Protein AF-A0A2B4R841-F1 (afdb_monomer)

Organism: Stylophora pistillata (NCBI:txid50429)

Foldseek 3Di:
DFVLLCLFLLCLAFVWAFAWWFFDFQWFFAAAAEWFFWFADLLLLQCQLLQLCVFQHDPVLSVQLRDDPFDFFAWFFFFFFFQLATFFDFAGNCQRGRLLSLLLVVCVQLVVLLDDPQEDDDPLVVLVVQQVQWAALQWFKKKKFKALLQRLAFQLVLLLLSLCSCCVVVNSCVVPVHDGHSLSSSQSSCLRFAWGWHDDQNTIITTQGGGHDHRSCRQSSSSNRVVVLVVVCVVVVNDAPDWHDYRRMIIDIANDPVRVVVSQVVSCVSDVSIHMDMDTADQQWDDGPQWIWHDDRRGIWTAGDDDPQQLLPDQQCPDLDAVVVVLVVLLVQLVCGLSRGPDPVRSVVSLVVSLVSNVVSVDDNVSSVVSNVVSVPPDPVVPPPDPDPPDPPDADAQEQEFARDDNVVVVVVQVVQCVVCVVPVHHHHYDHHYDDLLQAAFFDQDDAAQQPFAFEKDKDADPVDRDIDIDTHRGRCVQVVVLPCLDPVVVVVPPDDDDDDDDDPPQDDPQWFWAAAPHERDIDIDGPVVQQVLLCVVDQVPPVFKDFDDQDDDDDPDDDDPDDGPQVVRLCVLLVLCPVFDPPVLSVQQSDFAWFFWEKGWHWNVLDPDIHTAIATGADMGRGSSLSSNVCSLLSNQLHRSGHTDRSRHSSSVQFVQFAALQWFKKKKFKDVLQSLQFRLVLLLLSLCSCCVVDSSCSNSVHDGDSVSSSSSSNHNGFLYWHDYQNGIMTGHGGIGRNHRVSSSRSSSRVNVLVVVCVVVVNDAPRWTDHSGIIMDIGSDPVRVVVSQVVSCVSDVSMHMDMDTADQQFDCGSQWTFHDDRRGTFTAGGDSPPHPLDTHASPDLDRSSSRRCNLVSRVSSLSRHGRRPCRSVVCLVVNLVSNVVSVDDNVSSCVSVVVSPSCHSRVGVDDPDPPPSVADSADESEYASPDHVVVVVVQRVQSVVCSVVVGHYHYRHDYRDPSNVNGDDDDGDPQSNDAQFWKKFQDPVDQAIDIDHGRHGNVVVLVVCCVPLNVVCCCPVPVDDPPPSVVRMDTSRRADDDVRRQVVSLVCCCVVVGPSDPDNHSDDDDDDD

Mean predicted aligned error: 19.52 Å

Nearest PDB structures (foldseek):
  5cqg-assembly1_A  TM=6.460E-01  e=2.370E-07  Tribolium castaneum
  7trd-assembly1_A  TM=6.834E-01  e=6.794E-07  Homo sapiens
  7qxs-assembly1_A  TM=6.323E-01  e=2.896E-07  Homo sapiens
  7r08-assembly1_C  TM=3.956E-01  e=3.776E-04  Escherichia phage P2
  5k14-assembly1_A  TM=3.293E-01  e=1.138E-03  HIV-1 M:B_HXB2R

Sequence (1073 aa):
MDKTEYIRLLSDASIKDTTKFTPINTERPKTRGRPPKHYHPLLQKEKQLESVVRKILPKPIADTVCRKGSRLAHLYGLPKTHKQQLSMRPILSSTGTYNFALAKWLEEKLKPLSLNQHTICDIFSFAEVIRETPLNPNDILVSYDVCALFTNVPLDETIEIIAEKAFKNNWFNETHGLNLTKTGLTELLRIATKDQLFQFDGQLYEQVDGVAMGSPLGPLMANVFLCSIEEQLDRNNKLPSFYKRYVDDTLATMPNIQAATAFLSTLNECHPAIQFTMEIAENNKLPFLGMMIEKNGCHLTTSVYHKPTDTGLLLHYQSHVDQRYKRSLLNTMLNRAYRLSSTKESFTKECQHLKRMFTKLKYPVKLINSAIAWYTSSTIQSRHETPTELDAATQKPVRITLPFKDQKSADTVRHQLKDLGRKIGTDLQPVFTSRKIEGKLKIQEEKPALINHQCVVYTFKCDSCDADYIGYTTRHLHQRIEEHKASVIGKHLKEAHSVASTSLEEIRREDIVITKPDKGSGVVVMDKTEYIRLLSDASIKDTTKFTPINTERPKTRGRPPKHYHPLLQKEKQLESVVRKILPKPIADTVCRKGSRLAHLYGLPKTHKQQLSMRPILSSTGTYNFALAKWLEEKLKPLSLNQHTICDIFSFAEVIRETPLNPNDILVSYDVCALFTNVPLDETIEIIAEKAFKNNWFNETHGLNLTKTGLTELLRIATKDQLFQFDGQLYEQVDGVAMGSPLGPLMANVFLCSIEEQLDRNNKLPSFYKRYVDDTLATMPNIQAATAFLSTLNECHPAIQFTMEIAENNKLPFLGMMIEKNGCHLTTSVYHKPTDTGLLLHYQSHVDQRYKRSLLNTMLNRAYRLSSTKESFTKECQHLKRMFTKLKYPVKLINSAIAWYTSSTIQSRHETPTELDAATQKPVRITLPFKDQKSADTVRHQLKDLGRKIGTDLQPVFTSRKIEGKLKIQEEKPALINHQCVVYTFKCDSCDADYIGYTTRHLHQRIEEHKASVIGKHLREAHGVASAGLGKMFSVLKKCRGKMDCLIHEMLFIREQKPKLNTQSDSIRAKVFI

pLDDT: mean 74.56, std 18.29, range [24.66, 95.94]

Structure (mmCIF, N/CA/C/O backbone):
data_AF-A0A2B4R841-F1
#
_entry.id   AF-A0A2B4R841-F1
#
loop_
_atom_site.group_PDB
_atom_site.id
_atom_site.type_symbol
_atom_site.label_atom_id
_atom_site.label_alt_id
_atom_site.label_comp_id
_atom_site.label_asym_id
_atom_site.label_entity_id
_atom_site.label_seq_id
_atom_site.pdbx_PDB_ins_code
_atom_site.Cartn_x
_atom_site.Cartn_y
_atom_site.Cartn_z
_atom_site.occupancy
_atom_site.B_iso_or_equiv
_atom_site.auth_seq_id
_atom_site.auth_comp_id
_atom_site.auth_asym_id
_atom_site.auth_atom_id
_atom_site.pdbx_PDB_model_num
ATOM 1 N N . MET A 1 1 ? -9.240 -7.670 -21.836 1.00 55.38 1 MET A N 1
ATOM 2 C CA . MET A 1 1 ? -8.857 -8.224 -20.545 1.00 55.38 1 MET A CA 1
ATOM 3 C C . MET A 1 1 ? -9.889 -7.621 -19.553 1.00 55.38 1 MET A C 1
ATOM 5 O O . MET A 1 1 ? -10.670 -6.780 -20.004 1.00 55.38 1 MET A O 1
ATOM 9 N N . ASP A 1 2 ? -10.068 -8.090 -18.315 1.00 51.72 2 ASP A N 1
ATOM 10 C CA . ASP A 1 2 ? -11.425 -8.203 -17.694 1.00 51.72 2 ASP A CA 1
ATOM 11 C C . ASP A 1 2 ? -11.574 -7.823 -16.193 1.00 51.72 2 ASP A C 1
ATOM 13 O O . ASP A 1 2 ? -11.121 -6.772 -15.739 1.00 51.72 2 ASP A O 1
ATOM 17 N N . LYS A 1 3 ? -12.355 -8.603 -15.410 1.00 63.44 3 LYS A N 1
ATOM 18 C CA . LYS A 1 3 ? -11.968 -8.915 -14.034 1.00 63.44 3 LYS A CA 1
ATOM 19 C C . LYS A 1 3 ? -10.781 -9.882 -14.150 1.00 63.44 3 LYS A C 1
ATOM 21 O O . LYS A 1 3 ? -9.664 -9.436 -13.971 1.00 63.44 3 LYS A O 1
ATOM 26 N N . THR A 1 4 ? -10.972 -11.192 -14.253 1.00 63.72 4 THR A N 1
ATOM 27 C CA . THR A 1 4 ? -10.020 -12.092 -13.582 1.00 63.72 4 THR A CA 1
ATOM 28 C C . THR A 1 4 ? -8.604 -12.194 -14.178 1.00 63.72 4 THR A C 1
ATOM 30 O O . THR A 1 4 ? -7.639 -12.402 -13.442 1.00 63.72 4 THR A O 1
ATOM 33 N N . GLU A 1 5 ? -8.439 -11.744 -15.411 1.00 69.06 5 GLU A N 1
ATOM 34 C CA . GLU A 1 5 ? -7.237 -11.157 -15.996 1.00 69.06 5 GLU A CA 1
ATOM 35 C C . GLU A 1 5 ? -6.706 -9.843 -15.333 1.00 69.06 5 GLU A C 1
ATOM 37 O O . GLU A 1 5 ? -6.003 -9.106 -15.999 1.00 69.06 5 GLU A O 1
ATOM 42 N N . TYR A 1 6 ? -6.923 -9.541 -14.034 1.00 74.62 6 TYR A N 1
ATOM 43 C CA . TYR A 1 6 ? -5.911 -8.992 -13.072 1.00 74.62 6 TYR A CA 1
ATOM 44 C C . TYR A 1 6 ? -6.041 -9.484 -11.639 1.00 74.62 6 TYR A C 1
ATOM 46 O O . TYR A 1 6 ? -6.273 -8.738 -10.701 1.00 74.62 6 TYR A O 1
ATOM 54 N N . ILE A 1 7 ? -6.112 -10.797 -11.485 1.00 75.75 7 ILE A N 1
ATOM 55 C CA . ILE A 1 7 ? -5.726 -11.542 -10.280 1.00 75.75 7 ILE A CA 1
ATOM 56 C C . ILE A 1 7 ? -4.773 -12.632 -10.788 1.00 75.75 7 ILE A C 1
ATOM 58 O O . ILE A 1 7 ? -3.757 -12.844 -10.172 1.00 75.75 7 ILE A O 1
ATOM 62 N N . ARG A 1 8 ? -4.945 -13.095 -12.047 1.00 79.94 8 ARG A N 1
ATOM 63 C CA . ARG A 1 8 ? -3.907 -13.110 -13.118 1.00 79.94 8 ARG A CA 1
ATOM 64 C C . ARG A 1 8 ? -2.889 -11.971 -12.948 1.00 79.94 8 ARG A C 1
ATOM 66 O O . ARG A 1 8 ? -3.374 -10.979 -12.449 1.00 79.94 8 ARG A O 1
ATOM 73 N N . LEU A 1 9 ? -1.614 -12.015 -13.419 1.00 75.81 9 LEU A N 1
ATOM 74 C CA . LEU A 1 9 ? -0.480 -11.029 -13.279 1.00 75.81 9 LEU A CA 1
ATOM 75 C C . LEU A 1 9 ? -0.499 -9.822 -12.336 1.00 75.81 9 LEU A C 1
ATOM 77 O O . LEU A 1 9 ? 0.493 -9.618 -11.668 1.00 75.81 9 LEU A O 1
ATOM 81 N N . LEU A 1 10 ? -1.610 -9.191 -12.056 1.00 79.19 10 LEU A N 1
ATOM 82 C CA . LEU A 1 10 ? -1.974 -9.053 -10.659 1.00 79.19 10 LEU A CA 1
ATOM 83 C C . LEU A 1 10 ? -2.174 -10.408 -9.928 1.00 79.19 10 LEU A C 1
ATOM 85 O O . LEU A 1 10 ? -3.073 -10.473 -9.111 1.00 79.19 10 LEU A O 1
ATOM 89 N N . SER A 1 11 ? -1.286 -11.407 -10.182 1.00 79.19 11 SER A N 1
ATOM 90 C CA . SER A 1 11 ? -0.417 -12.154 -9.238 1.00 79.19 11 SER A CA 1
ATOM 91 C C . SER A 1 11 ? 0.897 -12.651 -9.863 1.00 79.19 11 SER A C 1
ATOM 93 O O . SER A 1 11 ? 1.930 -12.479 -9.240 1.00 79.19 11 SER A O 1
ATOM 95 N N . ASP A 1 12 ? 0.926 -13.129 -11.116 1.00 78.75 12 ASP A N 1
ATOM 96 C CA . ASP A 1 12 ? 2.131 -13.433 -11.946 1.00 78.75 12 ASP A CA 1
ATOM 97 C C . ASP A 1 12 ? 3.142 -12.314 -11.915 1.00 78.75 12 ASP A C 1
ATOM 99 O O . ASP A 1 12 ? 4.266 -12.561 -12.284 1.00 78.75 12 ASP A O 1
ATOM 103 N N . ALA A 1 13 ? 2.757 -11.104 -11.524 1.00 72.94 13 ALA A N 1
ATOM 104 C CA . ALA A 1 13 ? 3.628 -10.017 -11.176 1.00 72.94 13 ALA A CA 1
ATOM 105 C C . ALA A 1 13 ? 3.657 -9.792 -9.666 1.00 72.94 13 ALA A C 1
ATOM 107 O O . ALA A 1 13 ? 3.314 -8.731 -9.229 1.00 72.94 13 ALA A O 1
ATOM 108 N N . SER A 1 14 ? 4.061 -10.771 -8.867 1.00 77.00 14 SER A N 1
ATOM 109 C CA . SER A 1 14 ? 4.404 -10.721 -7.447 1.00 77.00 14 SER A CA 1
ATOM 110 C C . SER A 1 14 ? 3.267 -10.442 -6.488 1.00 77.00 14 SER A C 1
ATOM 112 O O . SER A 1 14 ? 3.499 -9.853 -5.449 1.00 77.00 14 SER A O 1
ATOM 114 N N . ILE A 1 15 ? 2.131 -11.128 -6.655 1.00 74.62 15 ILE A N 1
ATOM 115 C CA . ILE A 1 15 ? 1.922 -12.179 -5.650 1.00 74.62 15 ILE A CA 1
ATOM 116 C C . ILE A 1 15 ? 2.264 -13.601 -6.123 1.00 74.62 15 ILE A C 1
ATOM 118 O O . ILE A 1 15 ? 1.898 -14.549 -5.456 1.00 74.62 15 ILE A O 1
ATOM 122 N N . LYS A 1 16 ? 3.125 -13.743 -7.164 1.00 78.88 16 LYS A N 1
ATOM 123 C CA . LYS A 1 16 ? 4.043 -14.897 -7.322 1.00 78.88 16 LYS A CA 1
ATOM 124 C C . LYS A 1 16 ? 5.607 -14.828 -7.392 1.00 78.88 16 LYS A C 1
ATOM 126 O O . LYS A 1 16 ? 6.169 -15.891 -7.536 1.00 78.88 16 LYS A O 1
ATOM 131 N N . ASP A 1 17 ? 6.366 -13.741 -7.166 1.00 77.94 17 ASP A N 1
ATOM 132 C CA . ASP A 1 17 ? 7.838 -13.848 -6.902 1.00 77.94 17 ASP A CA 1
ATOM 133 C C . ASP A 1 17 ? 8.193 -14.214 -5.443 1.00 77.94 17 ASP A C 1
ATOM 135 O O . ASP A 1 17 ? 8.296 -13.297 -4.627 1.00 77.94 17 ASP A O 1
ATOM 139 N N . THR A 1 18 ? 8.466 -15.478 -5.076 1.00 77.00 18 THR A N 1
ATOM 140 C CA . THR A 1 18 ? 9.193 -15.687 -3.799 1.00 77.00 18 THR A CA 1
ATOM 141 C C . THR A 1 18 ? 10.650 -15.349 -3.877 1.00 77.00 18 THR A C 1
ATOM 143 O O . THR A 1 18 ? 11.474 -16.240 -4.053 1.00 77.00 18 THR A O 1
ATOM 146 N N . THR A 1 19 ? 10.917 -14.069 -3.634 1.00 73.00 19 THR A N 1
ATOM 147 C CA . THR A 1 19 ? 12.127 -13.576 -2.980 1.00 73.00 19 THR A CA 1
ATOM 148 C C . THR A 1 19 ? 11.931 -12.276 -2.171 1.00 73.00 19 THR A C 1
ATOM 150 O O . THR A 1 19 ? 12.792 -11.952 -1.369 1.00 73.00 19 THR A O 1
ATOM 153 N N . LYS A 1 20 ? 10.832 -11.512 -2.323 1.00 78.06 20 LYS A N 1
ATOM 154 C CA . LYS A 1 20 ? 10.782 -10.068 -1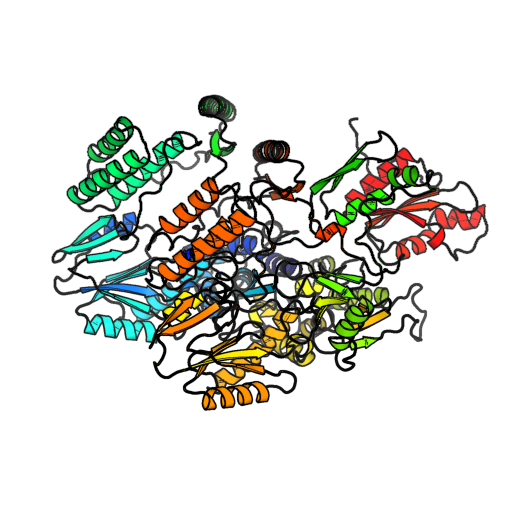.976 1.00 78.06 20 LYS A CA 1
ATOM 155 C C . LYS A 1 20 ? 9.704 -9.569 -1.002 1.00 78.06 20 LYS A C 1
ATOM 157 O O . LYS A 1 20 ? 9.614 -8.380 -0.711 1.00 78.06 20 LYS A O 1
ATOM 162 N N . PHE A 1 21 ? 8.819 -10.399 -0.472 1.00 83.25 21 PHE A N 1
ATOM 163 C CA . PHE A 1 21 ? 7.507 -9.902 -0.011 1.00 83.25 21 PHE A CA 1
ATOM 164 C C . PHE A 1 21 ? 6.625 -10.970 0.742 1.00 83.25 21 PHE A C 1
ATOM 166 O O . PHE A 1 21 ? 7.156 -12.012 0.903 1.00 83.25 21 PHE A O 1
ATOM 173 N N . THR A 1 22 ? 5.382 -10.892 1.264 1.00 79.88 22 THR A N 1
ATOM 174 C CA . THR A 1 22 ? 4.590 -12.027 1.878 1.00 79.88 22 THR A CA 1
ATOM 175 C C . THR A 1 22 ? 3.098 -11.691 2.180 1.00 79.88 22 THR A C 1
ATOM 177 O O . THR A 1 22 ? 2.766 -10.532 2.324 1.00 79.88 22 THR A O 1
ATOM 180 N N . PRO A 1 23 ? 2.129 -12.608 2.379 1.00 78.12 23 PRO A N 1
ATOM 181 C CA . PRO A 1 23 ? 0.834 -12.375 3.073 1.00 78.12 23 PRO A CA 1
ATOM 182 C C . PRO A 1 23 ? 0.786 -11.662 4.410 1.00 78.12 23 PRO A C 1
ATOM 184 O O . PRO A 1 23 ? 1.537 -11.957 5.314 1.00 78.12 23 PRO A O 1
ATOM 187 N N . ILE A 1 24 ? -0.297 -10.906 4.586 1.00 66.56 24 ILE A N 1
ATOM 188 C CA . ILE A 1 24 ? -1.191 -10.938 5.740 1.00 66.56 24 ILE A CA 1
ATOM 189 C C . ILE A 1 24 ? -2.301 -11.983 5.568 1.00 66.56 24 ILE A C 1
ATOM 191 O O . ILE A 1 24 ? -3.451 -11.706 5.214 1.00 66.56 24 ILE A O 1
ATOM 195 N N . ASN A 1 25 ? -1.935 -13.201 5.958 1.00 56.19 25 ASN A N 1
ATOM 196 C CA . ASN A 1 25 ? -2.782 -14.070 6.749 1.00 56.19 25 ASN A CA 1
ATOM 197 C C . ASN A 1 25 ? -3.591 -13.228 7.743 1.00 56.19 25 ASN A C 1
ATOM 199 O O . ASN A 1 25 ? -3.052 -12.440 8.519 1.00 56.19 25 ASN A O 1
ATOM 203 N N . THR A 1 26 ? -4.894 -13.437 7.760 1.00 55.94 26 THR A N 1
ATOM 204 C CA . THR A 1 26 ? -5.759 -12.729 8.684 1.00 55.94 26 THR A CA 1
ATOM 205 C C . THR A 1 26 ? -5.832 -13.347 10.082 1.00 55.94 26 THR A C 1
ATOM 207 O O . THR A 1 26 ? -6.712 -12.936 10.796 1.00 55.94 26 THR A O 1
ATOM 210 N N . GLU A 1 27 ? -4.968 -14.243 10.576 1.00 44.41 27 GLU A N 1
ATOM 211 C CA . GLU A 1 27 ? -5.164 -14.986 11.847 1.00 44.41 27 GLU A CA 1
ATOM 212 C C . GLU A 1 27 ? -4.701 -14.410 13.227 1.00 44.41 27 GLU A C 1
ATOM 214 O O . GLU A 1 27 ? -3.601 -13.896 13.405 1.00 44.41 27 GLU A O 1
ATOM 219 N N . ARG A 1 28 ? -5.550 -14.596 14.268 1.00 47.25 28 ARG A N 1
ATOM 220 C CA . ARG A 1 28 ? -5.426 -14.382 15.738 1.00 47.25 28 ARG A CA 1
ATOM 221 C C . ARG A 1 28 ? -4.317 -15.267 16.334 1.00 47.25 28 ARG A C 1
ATOM 223 O O . ARG A 1 28 ? -4.617 -16.385 16.714 1.00 47.25 28 ARG A O 1
ATOM 230 N N . PRO A 1 29 ? -3.069 -14.776 16.454 1.00 44.31 29 PRO A N 1
ATOM 231 C CA . PRO A 1 29 ? -1.894 -15.564 16.851 1.00 44.31 29 PRO A CA 1
ATOM 232 C C . PRO A 1 29 ? -1.933 -15.879 18.325 1.00 44.31 29 PRO A C 1
ATOM 234 O O . PRO A 1 29 ? -2.876 -15.464 18.980 1.00 44.31 29 PRO A O 1
ATOM 237 N N . LYS A 1 30 ? -0.929 -16.526 18.917 1.00 38.97 30 LYS A N 1
ATOM 238 C CA . LYS A 1 30 ? -1.086 -17.029 20.289 1.00 38.97 30 LYS A CA 1
ATOM 239 C C . LYS A 1 30 ? 0.093 -16.786 21.251 1.00 38.97 30 LYS A C 1
ATOM 241 O O . LYS A 1 30 ? 0.957 -17.603 21.494 1.00 38.97 30 LYS A O 1
ATOM 246 N N . THR A 1 31 ? 0.028 -15.661 21.952 1.00 41.94 31 THR A N 1
ATOM 247 C CA . THR A 1 31 ? 0.970 -15.174 22.976 1.00 41.94 31 THR A CA 1
ATOM 248 C C . THR A 1 31 ? 0.308 -14.939 24.392 1.00 41.94 31 THR A C 1
ATOM 250 O O . THR A 1 31 ? -0.446 -13.983 24.529 1.00 41.94 31 THR A O 1
ATOM 253 N N . ARG A 1 32 ? 0.504 -15.783 25.442 1.00 32.03 32 ARG A N 1
ATOM 254 C CA . ARG A 1 32 ? -0.246 -15.902 26.766 1.00 32.03 32 ARG A CA 1
ATOM 255 C C . ARG A 1 32 ? -1.083 -14.708 27.327 1.00 32.03 32 ARG A C 1
ATOM 257 O O . ARG A 1 32 ? -0.759 -14.126 28.359 1.00 32.03 32 ARG A O 1
ATOM 264 N N . GLY A 1 33 ? -2.226 -14.372 26.697 1.00 41.06 33 GLY A N 1
ATOM 265 C CA . GLY A 1 33 ? -3.222 -13.365 27.129 1.00 41.06 33 GLY A CA 1
ATOM 266 C C . GLY A 1 33 ? -4.042 -12.667 26.006 1.00 41.06 33 GLY A C 1
ATOM 267 O O . GLY A 1 33 ? -4.438 -13.280 25.023 1.00 41.06 33 GLY A O 1
ATOM 268 N N . ARG A 1 34 ? -4.471 -11.398 26.163 1.00 32.75 34 ARG A N 1
ATOM 269 C CA . ARG A 1 34 ? -5.872 -10.999 25.809 1.00 32.75 34 ARG A CA 1
ATOM 270 C C . ARG A 1 34 ? -6.022 -9.669 24.957 1.00 32.75 34 ARG A C 1
ATOM 272 O O . ARG A 1 34 ? -5.954 -8.647 25.617 1.00 32.75 34 ARG A O 1
ATOM 279 N N . PRO A 1 35 ? -6.329 -9.610 23.604 1.00 35.12 35 PRO A N 1
ATOM 280 C CA . PRO A 1 35 ? -6.364 -8.453 22.568 1.00 35.12 35 PRO A CA 1
ATOM 281 C C . PRO A 1 35 ? -7.663 -7.513 22.322 1.00 35.12 35 PRO A C 1
ATOM 283 O O . PRO A 1 35 ? -8.637 -8.104 22.679 1.00 35.12 35 PRO A O 1
ATOM 286 N N . PRO A 1 36 ? -7.809 -6.281 21.617 1.00 38.03 36 PRO A N 1
ATOM 287 C CA . PRO A 1 36 ? -8.395 -4.781 21.801 1.00 38.03 36 PRO A CA 1
ATOM 288 C C . PRO A 1 36 ? -9.800 -3.852 21.772 1.00 38.03 36 PRO A C 1
ATOM 290 O O . PRO A 1 36 ? -9.565 -2.703 22.143 1.00 38.03 36 PRO A O 1
ATOM 293 N N . LYS A 1 37 ? -11.177 -3.803 21.500 1.00 39.16 37 LYS A N 1
ATOM 294 C CA . LYS A 1 37 ? -12.581 -4.313 21.033 1.00 39.16 37 LYS A CA 1
ATOM 295 C C . LYS A 1 37 ? -13.100 -4.918 19.618 1.00 39.16 37 LYS A C 1
ATOM 297 O O . LYS A 1 37 ? -14.216 -4.585 19.255 1.00 39.16 37 LYS A O 1
ATOM 302 N N . HIS A 1 38 ? -12.481 -5.840 18.838 1.00 50.88 38 HIS A N 1
ATOM 303 C CA . HIS A 1 38 ? -12.632 -6.272 17.415 1.00 50.88 38 HIS A CA 1
ATOM 304 C C . HIS A 1 38 ? -11.303 -7.072 16.948 1.00 50.88 38 HIS A C 1
ATOM 306 O O . HIS A 1 38 ? -10.563 -7.494 17.816 1.00 50.88 38 HIS A O 1
ATOM 312 N N . TYR A 1 39 ? -10.814 -7.266 15.694 1.00 43.34 39 TYR A N 1
ATOM 313 C CA . TYR A 1 39 ? -9.337 -7.470 15.346 1.00 43.34 39 TYR A CA 1
ATOM 314 C C . TYR A 1 39 ? -8.806 -7.039 13.922 1.00 43.34 39 TYR A C 1
ATOM 316 O O . TYR A 1 39 ? -9.460 -7.360 12.955 1.00 43.34 39 TYR A O 1
ATOM 324 N N . HIS A 1 40 ? -7.714 -6.267 13.673 1.00 67.81 40 HIS A N 1
ATOM 325 C CA . HIS A 1 40 ? -7.393 -5.913 12.245 1.00 67.81 40 HIS A CA 1
ATOM 326 C C . HIS A 1 40 ? -5.949 -5.545 11.797 1.00 67.81 40 HIS A C 1
ATOM 328 O O . HIS A 1 40 ? -5.376 -4.638 12.396 1.00 67.81 40 HIS A O 1
ATOM 334 N N . PRO A 1 41 ? -5.465 -6.065 10.638 1.00 62.12 41 PRO A N 1
ATOM 335 C CA . PRO A 1 41 ? -4.197 -5.740 9.932 1.00 62.12 41 PRO A CA 1
ATOM 336 C C . PRO A 1 41 ? -3.699 -4.303 9.969 1.00 62.12 41 PRO A C 1
ATOM 338 O O . PRO A 1 41 ? -2.890 -3.948 10.809 1.00 62.12 41 PRO A O 1
ATOM 341 N N . LEU A 1 42 ? -4.261 -3.425 9.144 1.00 70.88 42 LEU A N 1
ATOM 342 C CA . LEU A 1 42 ? -3.964 -1.989 9.151 1.00 70.88 42 LEU A CA 1
ATOM 343 C C . LEU A 1 42 ? -3.903 -1.344 10.525 1.00 70.88 42 LEU A C 1
ATOM 345 O O . LEU A 1 42 ? -3.136 -0.412 10.739 1.00 70.88 42 LEU A O 1
ATOM 349 N N . LEU A 1 43 ? -4.814 -1.750 11.414 1.00 69.56 43 LEU A N 1
ATOM 350 C CA . LEU A 1 43 ? -4.788 -1.174 12.730 1.00 69.56 43 LEU A CA 1
ATOM 351 C C . LEU A 1 43 ? -3.544 -1.689 13.416 1.00 69.56 43 LEU A C 1
ATOM 353 O O . LEU A 1 43 ? -2.824 -0.827 13.876 1.00 69.56 43 LEU A O 1
ATOM 357 N N . GLN A 1 44 ? -3.247 -2.988 13.416 1.00 61.00 44 GLN A N 1
ATOM 358 C CA . GLN A 1 44 ? -1.981 -3.502 13.935 1.00 61.00 44 GLN A CA 1
ATOM 359 C C . GLN A 1 44 ? -0.756 -2.773 13.373 1.00 61.00 44 GLN A C 1
ATOM 361 O O . GLN A 1 44 ? 0.188 -2.574 14.119 1.00 61.00 44 GLN A O 1
ATOM 366 N N . LYS A 1 45 ? -0.892 -2.185 12.181 1.00 75.81 45 LYS A N 1
ATOM 367 C CA . LYS A 1 45 ? 0.103 -1.307 11.593 1.00 75.81 45 LYS A CA 1
ATOM 368 C C . LYS A 1 45 ? 0.225 0.158 12.049 1.00 75.81 45 LYS A C 1
ATOM 370 O O . LYS A 1 45 ? 0.931 0.879 11.375 1.00 75.81 45 LYS A O 1
ATOM 375 N N . GLU A 1 46 ? -0.407 0.688 13.104 1.00 74.94 46 GLU A N 1
ATOM 376 C CA . GLU A 1 46 ? -0.193 2.129 13.445 1.00 74.94 46 GLU A CA 1
ATOM 377 C C . GLU A 1 46 ? 0.601 2.465 14.722 1.00 74.94 46 GLU A C 1
ATOM 379 O O . GLU A 1 46 ? 0.841 3.655 14.924 1.00 74.94 46 GLU A O 1
ATOM 384 N N . LYS A 1 47 ? 0.957 1.534 15.625 1.00 72.69 47 LYS A N 1
ATOM 385 C CA . LYS A 1 47 ? 1.596 1.941 16.907 1.00 72.69 47 LYS A CA 1
ATOM 386 C C . LYS A 1 47 ? 3.074 1.643 17.050 1.00 72.69 47 LYS A C 1
ATOM 388 O O . LYS A 1 47 ? 3.682 2.042 18.044 1.00 72.69 47 LYS A O 1
ATOM 393 N N . GLN A 1 48 ? 3.661 0.934 16.115 1.00 72.38 48 GLN A N 1
ATOM 394 C CA . GLN A 1 48 ? 5.032 0.458 16.243 1.00 72.38 48 GLN A CA 1
ATOM 395 C C . GLN A 1 48 ? 5.938 1.435 15.565 1.00 72.38 48 GLN A C 1
ATOM 397 O O . GLN A 1 48 ? 6.892 1.834 16.210 1.00 72.38 48 GLN A O 1
ATOM 402 N N . LEU A 1 49 ? 5.517 1.941 14.408 1.00 84.69 49 LEU A N 1
ATOM 403 C CA . LEU A 1 49 ? 5.776 3.274 13.900 1.00 84.69 49 LEU A CA 1
ATOM 404 C C . LEU A 1 49 ? 5.576 4.322 15.007 1.00 84.69 49 LEU A C 1
ATOM 406 O O . LEU A 1 49 ? 6.538 4.997 15.358 1.00 84.69 49 LEU A O 1
ATOM 410 N N . GLU A 1 50 ? 4.402 4.381 15.670 1.00 82.62 50 GLU A N 1
ATOM 411 C CA . GLU A 1 50 ? 4.177 5.276 16.838 1.00 82.62 50 GLU A CA 1
ATOM 412 C C . GLU A 1 50 ? 5.162 5.035 17.995 1.00 82.62 50 GLU A C 1
ATOM 414 O O . GLU A 1 50 ? 5.264 5.869 18.882 1.00 82.62 50 GLU A O 1
ATOM 419 N N . SER A 1 51 ? 5.940 3.954 17.984 1.00 77.12 51 SER A N 1
ATOM 420 C CA . SER A 1 51 ? 6.901 3.611 19.028 1.00 77.12 51 SER A CA 1
ATOM 421 C C . SER A 1 51 ? 8.345 3.424 18.546 1.00 77.12 51 SER A C 1
ATOM 423 O O . SER A 1 51 ? 9.200 3.120 19.373 1.00 77.12 51 SER A O 1
ATOM 425 N N . VAL A 1 52 ? 8.637 3.507 17.249 1.00 79.75 52 VAL A N 1
ATOM 426 C CA . VAL A 1 52 ? 9.995 3.676 16.709 1.00 79.75 52 VAL A CA 1
ATOM 427 C C . VAL A 1 52 ? 10.274 5.161 16.830 1.00 79.75 52 VAL A C 1
ATOM 429 O O . VAL A 1 52 ? 11.121 5.631 17.581 1.00 79.75 52 VAL A O 1
ATOM 432 N N . VAL A 1 53 ? 9.385 5.907 16.185 1.00 87.69 53 VAL A N 1
ATOM 433 C CA . VAL A 1 53 ? 9.438 7.340 16.011 1.00 87.69 53 VAL A CA 1
ATOM 434 C C . VAL A 1 53 ? 9.400 8.054 17.361 1.00 87.69 53 VAL A C 1
ATOM 436 O O . VAL A 1 53 ? 10.255 8.887 17.604 1.00 87.69 53 VAL A O 1
ATOM 439 N N . ARG A 1 54 ? 8.505 7.693 18.297 1.00 86.94 54 ARG A N 1
ATOM 440 C CA . ARG A 1 54 ? 8.458 8.322 19.641 1.00 86.94 54 ARG A CA 1
ATOM 441 C C . ARG A 1 54 ? 9.644 8.004 20.564 1.00 86.94 54 ARG A C 1
ATOM 443 O O . ARG A 1 54 ? 9.629 8.453 21.708 1.00 86.94 54 ARG A O 1
ATOM 450 N N . LYS A 1 55 ? 10.602 7.192 20.120 1.00 82.69 55 LYS A N 1
ATOM 451 C CA . LYS A 1 55 ? 11.785 6.802 20.899 1.00 82.69 55 LYS A CA 1
ATOM 452 C C . LYS A 1 55 ? 13.083 7.324 20.305 1.00 82.69 55 LYS A C 1
ATOM 454 O O . LYS A 1 55 ? 13.951 7.737 21.058 1.00 82.69 55 LYS A O 1
ATOM 459 N N . ILE A 1 56 ? 13.183 7.309 18.981 1.00 86.50 56 ILE A N 1
ATOM 460 C CA . ILE A 1 56 ? 14.378 7.727 18.243 1.00 86.50 56 ILE A CA 1
ATOM 461 C C . ILE A 1 56 ? 14.265 9.196 17.813 1.00 86.50 56 ILE A C 1
ATOM 463 O O . ILE A 1 56 ? 15.267 9.896 17.729 1.00 86.50 56 ILE A O 1
ATOM 467 N N . LEU A 1 57 ? 13.044 9.689 17.564 1.00 89.81 57 LEU A N 1
ATOM 468 C CA . LEU A 1 57 ? 12.796 11.064 17.131 1.00 89.81 57 LEU A CA 1
ATOM 469 C C . LEU A 1 57 ? 12.133 11.905 18.237 1.00 89.81 57 LEU A C 1
ATOM 471 O O . LEU A 1 57 ? 11.245 11.419 18.948 1.00 89.81 57 LEU A O 1
ATOM 475 N N . PRO A 1 58 ? 12.490 13.200 18.350 1.00 86.31 58 PRO A N 1
ATOM 476 C CA . PRO A 1 58 ? 11.835 14.134 19.255 1.00 86.31 58 PRO A CA 1
ATOM 477 C C . PRO A 1 58 ? 10.309 14.143 19.115 1.00 86.31 58 PRO A C 1
ATOM 479 O O . PRO A 1 58 ? 9.754 14.121 18.012 1.00 86.31 58 PRO A O 1
ATOM 482 N N . LYS A 1 59 ? 9.615 14.255 20.255 1.00 82.00 59 LYS A N 1
ATOM 483 C CA . LYS A 1 59 ? 8.146 14.222 20.352 1.00 82.00 59 LYS A CA 1
ATOM 484 C C . LYS A 1 59 ? 7.403 15.083 19.305 1.00 82.00 59 LYS A C 1
ATOM 486 O O . LYS A 1 59 ? 6.446 14.551 18.742 1.00 82.00 59 LYS A O 1
ATOM 491 N N . PRO A 1 60 ? 7.801 16.339 18.992 1.00 81.56 60 PRO A N 1
ATOM 492 C CA . PRO A 1 60 ? 7.110 17.146 17.982 1.00 81.56 60 PRO A CA 1
ATOM 493 C C . PRO A 1 60 ? 7.145 16.513 16.587 1.00 81.56 60 PRO A C 1
ATOM 495 O O . PRO A 1 60 ? 6.117 16.454 15.920 1.00 81.56 60 PRO A O 1
ATOM 498 N N . ILE A 1 61 ? 8.298 15.973 16.175 1.00 77.12 61 ILE A N 1
ATOM 499 C CA . ILE A 1 61 ? 8.444 15.245 14.908 1.00 77.12 61 ILE A CA 1
ATOM 500 C C . ILE A 1 61 ? 7.575 13.986 14.957 1.00 77.12 61 ILE A C 1
ATOM 502 O O . ILE A 1 61 ? 6.787 13.735 14.040 1.00 77.12 61 ILE A O 1
ATOM 506 N N . ALA A 1 62 ? 7.630 13.248 16.069 1.00 77.88 62 ALA A N 1
ATOM 507 C CA . ALA A 1 62 ? 6.880 12.011 16.218 1.00 77.88 62 ALA A CA 1
ATOM 508 C C . ALA A 1 62 ? 5.357 12.191 16.107 1.00 77.88 62 ALA A C 1
ATOM 510 O O . ALA A 1 62 ? 4.689 11.421 15.417 1.00 77.88 62 ALA A O 1
ATOM 511 N N . ASP A 1 63 ? 4.794 13.241 16.708 1.00 78.81 63 ASP A N 1
ATOM 512 C CA . ASP A 1 63 ? 3.361 13.530 16.609 1.00 78.81 63 ASP A CA 1
ATOM 513 C C . ASP A 1 63 ? 2.895 13.874 15.172 1.00 78.81 63 ASP A C 1
ATOM 515 O O . ASP A 1 63 ? 1.721 13.668 14.856 1.00 78.81 63 ASP A O 1
ATOM 519 N N . THR A 1 64 ? 3.781 14.315 14.264 1.00 78.19 64 THR A N 1
ATOM 520 C CA . THR A 1 64 ? 3.405 14.607 12.859 1.00 78.19 64 THR A CA 1
ATOM 521 C C . THR A 1 64 ? 3.314 13.366 11.961 1.00 78.19 64 THR A C 1
ATOM 523 O O . THR A 1 64 ? 2.455 13.307 11.063 1.00 78.19 64 THR A O 1
ATOM 526 N N . VAL A 1 65 ? 4.166 12.361 12.201 1.00 73.50 65 VAL A N 1
ATOM 527 C CA . VAL A 1 65 ? 4.242 11.149 11.366 1.00 73.50 65 VAL A CA 1
ATOM 528 C C . VAL A 1 65 ? 3.379 9.995 11.894 1.00 73.50 65 VAL A C 1
ATOM 530 O O . VAL A 1 65 ? 2.934 9.148 11.119 1.00 73.50 65 VAL A O 1
ATOM 533 N N . CYS A 1 66 ? 3.027 9.988 13.182 1.00 66.06 66 CYS A N 1
ATOM 534 C CA . CYS A 1 66 ? 2.246 8.917 13.811 1.00 66.06 66 CYS A CA 1
ATOM 535 C C . CYS A 1 66 ? 0.725 9.162 13.741 1.00 66.06 66 CYS A C 1
ATOM 537 O O . CYS A 1 66 ? 0.080 9.572 14.709 1.00 66.06 66 CYS A O 1
ATOM 539 N N . ARG A 1 67 ? 0.132 8.917 12.565 1.00 57.47 67 ARG A N 1
ATOM 540 C CA . ARG A 1 67 ? -1.287 9.214 12.286 1.00 57.47 67 ARG A CA 1
ATOM 541 C C . ARG A 1 67 ? -2.239 8.082 12.701 1.00 57.47 67 ARG A C 1
ATOM 543 O O . ARG A 1 67 ? -1.888 6.911 12.658 1.00 57.47 67 ARG A O 1
ATOM 550 N N . LYS A 1 68 ? -3.468 8.455 13.083 1.00 53.34 68 LYS A N 1
ATOM 551 C CA . LYS A 1 68 ? -4.533 7.551 13.564 1.00 53.34 68 LYS A CA 1
ATOM 552 C C . LYS A 1 68 ? -5.713 7.539 12.598 1.00 53.34 68 LYS A C 1
ATOM 554 O O . LYS A 1 68 ? -6.142 8.600 12.150 1.00 53.34 68 LYS A O 1
ATOM 559 N N . GLY A 1 69 ? -6.271 6.360 12.326 1.00 57.66 69 GLY A N 1
ATOM 560 C CA . GLY A 1 69 ? -7.351 6.215 11.340 1.00 57.66 69 GLY A CA 1
ATOM 561 C C . GLY A 1 69 ? -6.836 6.171 9.900 1.00 57.66 69 GLY A C 1
ATOM 562 O O . GLY A 1 69 ? -7.485 6.671 8.982 1.00 57.66 69 GLY A O 1
ATOM 563 N N . SER A 1 70 ? -5.654 5.585 9.721 1.00 57.91 70 SER A N 1
ATOM 564 C CA . SER A 1 70 ? -5.060 5.218 8.437 1.00 57.91 70 SER A CA 1
ATOM 565 C C . SER A 1 70 ? -6.004 4.330 7.618 1.00 57.91 70 SER A C 1
ATOM 567 O O . SER A 1 70 ? -7.040 3.866 8.096 1.00 57.91 70 SER A O 1
ATOM 569 N N . ARG A 1 71 ? -5.627 4.055 6.370 1.00 73.62 71 ARG A N 1
ATOM 570 C CA . ARG A 1 71 ? -6.220 3.010 5.529 1.00 73.62 71 ARG A CA 1
ATOM 571 C C . ARG A 1 71 ? -5.158 1.990 5.141 1.00 73.62 71 ARG A C 1
ATOM 573 O O . ARG A 1 71 ? -3.971 2.308 5.132 1.00 73.62 71 ARG A O 1
ATOM 580 N N . LEU A 1 72 ? -5.595 0.799 4.747 1.00 67.50 72 LEU A N 1
ATOM 581 C CA . LEU A 1 72 ? -4.739 -0.136 4.030 1.00 67.50 72 LEU A CA 1
ATOM 582 C C . LEU A 1 72 ? -4.207 0.572 2.782 1.00 67.50 72 LEU A C 1
ATOM 584 O O . LEU A 1 72 ? -4.960 1.292 2.110 1.00 67.50 72 LEU A O 1
ATOM 588 N N . ALA A 1 73 ? -2.938 0.355 2.444 1.00 74.25 73 ALA A N 1
ATOM 589 C CA . ALA A 1 73 ? -2.592 0.421 1.038 1.00 74.25 73 ALA A CA 1
ATOM 590 C C . ALA A 1 73 ? -3.420 -0.665 0.340 1.00 74.25 73 ALA A C 1
ATOM 592 O O . ALA A 1 73 ? -3.730 -1.694 0.925 1.00 74.25 73 ALA A O 1
ATOM 593 N N . HIS A 1 74 ? -3.838 -0.429 -0.886 1.00 77.38 74 HIS A N 1
ATOM 594 C CA . HIS A 1 74 ? -4.290 -1.501 -1.753 1.00 77.38 74 HIS A CA 1
ATOM 595 C C . HIS A 1 74 ? -3.201 -1.655 -2.782 1.00 77.38 74 HIS A C 1
ATOM 597 O O . HIS A 1 74 ? -2.587 -0.645 -3.153 1.00 77.38 74 HIS A O 1
ATOM 603 N N . LEU A 1 75 ? -2.988 -2.867 -3.265 1.00 77.69 75 LEU A N 1
ATOM 604 C CA . LEU A 1 75 ? -2.270 -2.943 -4.507 1.00 77.69 75 LEU A CA 1
ATOM 605 C C . LEU A 1 75 ? -3.179 -2.541 -5.658 1.00 77.69 75 LEU A C 1
ATOM 607 O O . LEU A 1 75 ? -4.271 -3.076 -5.842 1.00 77.69 75 LEU A O 1
ATOM 611 N N . TYR A 1 76 ? -2.720 -1.548 -6.408 1.00 80.00 76 TYR A N 1
ATOM 612 C CA . TYR A 1 76 ? -3.318 -1.107 -7.658 1.00 80.00 76 TYR A CA 1
ATOM 613 C C . TYR A 1 76 ? -2.185 -0.826 -8.649 1.00 80.00 76 TYR A C 1
ATOM 615 O O . TYR A 1 76 ? -1.056 -0.582 -8.254 1.00 80.00 76 TYR A O 1
ATOM 623 N N . GLY A 1 77 ? -2.465 -0.899 -9.940 1.00 73.06 77 GLY A N 1
ATOM 624 C CA . GLY A 1 77 ? -1.381 -1.060 -10.898 1.00 73.06 77 GLY A CA 1
ATOM 625 C C . GLY A 1 77 ? -1.193 0.105 -11.837 1.00 73.06 77 GLY A C 1
ATOM 626 O O . GLY A 1 77 ? -2.177 0.787 -12.113 1.00 73.06 77 GLY A O 1
ATOM 627 N N . LEU A 1 78 ? -0.011 0.229 -12.451 1.00 78.06 78 LEU A N 1
ATOM 628 C CA . LEU A 1 78 ? 0.066 0.667 -13.841 1.00 78.06 78 LEU A CA 1
ATOM 629 C C . LEU A 1 78 ? 0.759 -0.349 -14.784 1.00 78.06 78 LEU A C 1
ATOM 631 O O . LEU A 1 78 ? 1.847 -0.841 -14.498 1.00 78.06 78 LEU A O 1
ATOM 635 N N . PRO A 1 79 ? 0.095 -0.716 -15.893 1.00 72.38 79 PRO A N 1
ATOM 636 C CA . PRO A 1 79 ? 0.536 -1.776 -16.814 1.00 72.38 79 PRO A CA 1
ATOM 637 C C . PRO A 1 79 ? 1.843 -1.375 -17.555 1.00 72.38 79 PRO A C 1
ATOM 639 O O . PRO A 1 79 ? 1.916 -0.190 -17.805 1.00 72.38 79 PRO A O 1
ATOM 642 N N . LYS A 1 80 ? 2.766 -2.268 -18.019 1.00 73.94 80 LYS A N 1
ATOM 643 C CA . LYS A 1 80 ? 3.916 -2.050 -18.993 1.00 73.94 80 LYS A CA 1
ATOM 644 C C . LYS A 1 80 ? 3.633 -2.664 -20.414 1.00 73.94 80 LYS A C 1
ATOM 646 O O . LYS A 1 80 ? 3.301 -3.822 -20.463 1.00 73.94 80 LYS A O 1
ATOM 651 N N . THR A 1 81 ? 3.574 -1.968 -21.571 1.00 69.19 81 THR A N 1
ATOM 652 C CA . THR A 1 81 ? 2.926 -2.482 -22.840 1.00 69.19 81 THR A CA 1
ATOM 653 C C . THR A 1 81 ? 3.874 -2.982 -23.934 1.00 69.19 81 THR A C 1
ATOM 655 O O . THR A 1 81 ? 3.414 -3.513 -24.936 1.00 69.19 81 THR A O 1
ATOM 658 N N . HIS A 1 82 ? 5.176 -2.784 -23.758 1.00 66.31 82 HIS A N 1
ATOM 659 C CA . HIS A 1 82 ? 6.174 -2.653 -24.847 1.00 66.31 82 HIS A CA 1
ATOM 660 C C . HIS A 1 82 ? 6.881 -3.911 -25.200 1.00 66.31 82 HIS A C 1
ATOM 662 O O . HIS A 1 82 ? 7.074 -4.232 -26.370 1.00 66.31 82 HIS A O 1
ATOM 668 N N . LYS A 1 83 ? 7.163 -4.634 -24.131 1.00 67.12 83 LYS A N 1
ATOM 669 C CA . LYS A 1 83 ? 7.284 -6.067 -24.142 1.00 67.12 83 LYS A CA 1
ATOM 670 C C . LYS A 1 83 ? 6.095 -6.544 -24.978 1.00 67.12 83 LYS A C 1
ATOM 672 O O . LYS A 1 83 ? 4.946 -6.299 -24.609 1.00 67.12 83 LYS A O 1
ATOM 677 N N . GLN A 1 84 ? 6.380 -7.141 -26.137 1.00 61.06 84 GLN A N 1
ATOM 678 C CA . GLN A 1 84 ? 5.378 -7.675 -27.078 1.00 61.06 84 GLN A CA 1
ATOM 679 C C . GLN A 1 84 ? 4.358 -8.563 -26.344 1.00 61.06 84 GLN A C 1
ATOM 681 O O . GLN A 1 84 ? 3.189 -8.654 -26.711 1.00 61.06 84 GLN A O 1
ATOM 686 N N . GLN A 1 85 ? 4.855 -9.142 -25.251 1.00 71.69 85 GLN A N 1
ATOM 687 C CA . GLN A 1 85 ? 4.215 -9.956 -24.245 1.00 71.69 85 GLN A CA 1
ATOM 688 C C . GLN A 1 85 ? 3.535 -9.149 -23.092 1.00 71.69 85 GLN A C 1
ATOM 690 O O . GLN A 1 85 ? 3.447 -9.649 -21.977 1.00 71.69 85 GLN A O 1
ATOM 695 N N . LEU A 1 86 ? 3.078 -7.909 -23.343 1.00 71.88 86 LEU A N 1
ATOM 696 C CA . LEU A 1 86 ? 2.070 -7.103 -22.612 1.00 71.88 86 LEU A CA 1
ATOM 697 C C . LEU A 1 86 ? 2.190 -7.124 -21.057 1.00 71.88 86 LEU A C 1
ATOM 699 O O . LEU A 1 86 ? 1.345 -7.649 -20.338 1.00 71.88 86 LEU A O 1
ATOM 703 N N . SER A 1 87 ? 3.250 -6.499 -20.528 1.00 72.00 87 SER A N 1
ATOM 704 C CA . SER A 1 87 ? 3.754 -6.597 -19.141 1.00 72.00 87 SER A CA 1
ATOM 705 C C . SER A 1 87 ? 3.354 -5.562 -18.051 1.00 72.00 87 SER A C 1
ATOM 707 O O . SER A 1 87 ? 2.267 -4.973 -18.076 1.00 72.00 87 SER A O 1
ATOM 709 N N . MET A 1 88 ? 4.169 -5.439 -16.978 1.00 80.62 88 MET A N 1
ATOM 710 C CA . MET A 1 88 ? 3.774 -5.047 -15.621 1.00 80.62 88 MET A CA 1
ATOM 711 C C . MET A 1 88 ? 4.707 -4.153 -14.734 1.00 80.62 88 MET A C 1
ATOM 713 O O . MET A 1 88 ? 5.573 -4.689 -14.075 1.00 80.62 88 MET A O 1
ATOM 717 N N . ARG A 1 89 ? 4.427 -2.854 -14.466 1.00 80.25 89 ARG A N 1
ATOM 718 C CA . ARG A 1 89 ? 5.057 -2.135 -13.314 1.00 80.25 89 ARG A CA 1
ATOM 719 C C . ARG A 1 89 ? 4.296 -2.206 -11.953 1.00 80.25 89 ARG A C 1
ATOM 721 O O . ARG A 1 89 ? 3.096 -1.908 -11.952 1.00 80.25 89 ARG A O 1
ATOM 728 N N . PRO A 1 90 ? 4.954 -2.496 -10.811 1.00 79.62 90 PRO A N 1
ATOM 729 C CA . PRO A 1 90 ? 4.459 -2.363 -9.425 1.00 79.62 90 PRO A CA 1
ATOM 730 C C . PRO A 1 90 ? 3.785 -1.061 -9.003 1.00 79.62 90 PRO A C 1
ATOM 732 O O . PRO A 1 90 ? 4.266 -0.015 -9.433 1.00 79.62 90 PRO A O 1
ATOM 735 N N . ILE A 1 91 ? 2.773 -1.105 -8.106 1.00 81.94 91 ILE A N 1
ATOM 736 C CA . ILE A 1 91 ? 2.436 0.031 -7.205 1.00 81.94 91 ILE A CA 1
ATOM 737 C C . ILE A 1 91 ? 1.694 -0.374 -5.895 1.00 81.94 91 ILE A C 1
ATOM 739 O O . ILE A 1 91 ? 0.475 -0.601 -5.861 1.00 81.94 91 ILE A O 1
ATOM 743 N N . LEU A 1 92 ? 2.368 -0.242 -4.746 1.00 79.69 92 LEU A N 1
ATOM 744 C CA . LEU A 1 92 ? 1.711 -0.165 -3.432 1.00 79.69 92 LEU A CA 1
ATOM 745 C C . LEU A 1 92 ? 1.008 1.195 -3.277 1.00 79.69 92 LEU A C 1
ATOM 747 O O . LEU A 1 92 ? 1.647 2.245 -3.331 1.00 79.69 92 LEU A O 1
ATOM 751 N N . SER A 1 93 ? -0.302 1.236 -2.981 1.00 77.62 93 SER A N 1
ATOM 752 C CA . SER A 1 93 ? -0.996 2.518 -2.732 1.00 77.62 93 SER A CA 1
ATOM 753 C C . SER A 1 93 ? -0.705 3.086 -1.323 1.00 77.62 93 SER A C 1
ATOM 755 O O . SER A 1 93 ? -1.608 3.231 -0.491 1.00 77.62 93 SER A O 1
ATOM 757 N N . SER A 1 94 ? 0.543 3.416 -1.024 1.00 72.62 94 SER A N 1
ATOM 758 C CA . SER A 1 94 ? 1.017 3.898 0.283 1.00 72.62 94 SER A CA 1
ATOM 759 C C . SER A 1 94 ? 0.261 5.123 0.843 1.00 72.62 94 SER A C 1
ATOM 761 O O . SER A 1 94 ? 0.162 5.307 2.054 1.00 72.62 94 SER A O 1
ATOM 763 N N . THR A 1 95 ? -0.331 5.987 0.007 1.00 74.38 95 THR A N 1
ATOM 764 C CA . THR A 1 95 ? -0.854 7.293 0.453 1.00 74.38 95 THR A CA 1
ATOM 765 C C . THR A 1 95 ? -2.030 7.185 1.436 1.00 74.38 95 THR A C 1
ATOM 767 O O . THR A 1 95 ? -3.212 7.127 1.054 1.00 74.38 95 THR A O 1
ATOM 770 N N . GLY A 1 96 ? -1.720 7.237 2.731 1.00 66.19 96 GLY A N 1
ATOM 771 C CA . GLY A 1 96 ? -2.681 7.083 3.827 1.00 66.19 96 GLY A CA 1
ATOM 772 C C . GLY A 1 96 ? -2.559 5.776 4.606 1.00 66.19 96 GLY A C 1
ATOM 773 O O . GLY A 1 96 ? -3.388 5.565 5.484 1.00 66.19 96 GLY A O 1
ATOM 774 N N . THR A 1 97 ? -1.545 4.955 4.333 1.00 77.69 97 THR A N 1
ATOM 775 C CA . THR A 1 97 ? -1.019 4.019 5.328 1.00 77.69 97 THR A CA 1
ATOM 776 C C . THR A 1 97 ? -0.394 4.774 6.501 1.00 77.69 97 THR A C 1
ATOM 778 O O . THR A 1 97 ? -0.168 5.998 6.452 1.00 77.69 97 THR A O 1
ATOM 781 N N . TYR A 1 98 ? -0.097 3.978 7.523 1.00 74.38 98 TYR A N 1
ATOM 782 C CA . TYR A 1 98 ? 0.793 4.250 8.636 1.00 74.38 98 TYR A CA 1
ATOM 783 C C . TYR A 1 98 ? 2.164 4.791 8.182 1.00 74.38 98 TYR A C 1
ATOM 785 O O . TYR A 1 98 ? 2.403 6.000 8.250 1.00 74.38 98 TYR A O 1
ATOM 793 N N . ASN A 1 99 ? 3.025 3.913 7.655 1.00 80.88 99 ASN A N 1
ATOM 794 C CA . ASN A 1 99 ? 4.448 4.130 7.399 1.00 80.88 99 ASN A CA 1
ATOM 795 C C . ASN A 1 99 ? 4.729 5.294 6.456 1.00 80.88 99 ASN A C 1
ATOM 797 O O . ASN A 1 99 ? 5.718 5.987 6.655 1.00 80.88 99 ASN A O 1
ATOM 801 N N . PHE A 1 100 ? 3.840 5.575 5.497 1.00 88.69 100 PHE A N 1
ATOM 802 C CA . PHE A 1 100 ? 4.012 6.643 4.507 1.00 88.69 100 PHE A CA 1
ATOM 803 C C . PHE A 1 100 ? 4.457 7.981 5.105 1.00 88.69 100 PHE A C 1
ATOM 805 O O . PHE A 1 100 ? 5.197 8.713 4.463 1.00 88.69 100 PHE A O 1
ATOM 812 N N . ALA A 1 101 ? 3.972 8.350 6.298 1.00 85.69 101 ALA A N 1
ATOM 813 C CA . ALA A 1 101 ? 4.349 9.636 6.886 1.00 85.69 101 ALA A CA 1
ATOM 814 C C . ALA A 1 101 ? 5.771 9.643 7.482 1.00 85.69 101 ALA A C 1
ATOM 816 O O . ALA A 1 101 ? 6.392 10.697 7.479 1.00 85.69 101 ALA A O 1
ATOM 817 N N . LEU A 1 102 ? 6.294 8.494 7.929 1.00 90.19 102 LEU A N 1
ATOM 818 C CA . LEU A 1 102 ? 7.698 8.351 8.322 1.00 90.19 102 LEU A CA 1
ATOM 819 C C . LEU A 1 102 ? 8.603 8.162 7.101 1.00 90.19 102 LEU A C 1
ATOM 821 O O . LEU A 1 102 ? 9.617 8.837 7.002 1.00 90.19 102 LEU A O 1
ATOM 825 N N . ALA A 1 103 ? 8.219 7.291 6.161 1.00 90.44 103 ALA A N 1
ATOM 826 C CA . ALA A 1 103 ? 8.984 7.043 4.938 1.00 90.44 103 ALA A CA 1
ATOM 827 C C . ALA A 1 103 ? 9.267 8.355 4.191 1.00 90.44 103 ALA A C 1
ATOM 829 O O . ALA A 1 103 ? 10.397 8.647 3.827 1.00 90.44 103 ALA A O 1
ATOM 830 N N . LYS A 1 104 ? 8.239 9.199 4.065 1.00 90.81 104 LYS A N 1
ATOM 831 C CA . LYS A 1 104 ? 8.342 10.542 3.497 1.00 90.81 104 LYS A CA 1
ATOM 832 C C . LYS A 1 104 ? 9.292 11.467 4.282 1.00 90.81 104 LYS A C 1
ATOM 834 O O . LYS A 1 104 ? 10.122 12.120 3.669 1.00 90.81 104 LYS A O 1
ATOM 839 N N . TRP A 1 105 ? 9.229 11.472 5.618 1.00 93.38 105 TRP A N 1
ATOM 840 C CA . TRP A 1 105 ? 10.141 12.265 6.461 1.00 93.38 105 TRP A CA 1
ATOM 841 C C . TRP A 1 105 ? 11.610 11.818 6.342 1.00 93.38 105 TRP A C 1
ATOM 843 O O . TRP A 1 105 ? 12.515 12.640 6.423 1.00 93.38 105 TRP A O 1
ATOM 853 N N . LEU A 1 106 ? 11.854 10.524 6.132 1.00 92.06 106 LEU A N 1
ATOM 854 C CA . LEU A 1 106 ? 13.195 9.974 5.920 1.00 92.06 106 LEU A CA 1
ATOM 855 C C . LEU A 1 106 ? 13.736 10.257 4.518 1.00 92.06 106 LEU A C 1
ATOM 857 O O . LEU A 1 106 ? 14.920 10.553 4.392 1.00 92.06 106 LEU A O 1
ATOM 861 N N . GLU A 1 107 ? 12.899 10.203 3.475 1.00 93.00 107 GLU A N 1
ATOM 862 C CA . GLU A 1 107 ? 13.318 10.567 2.113 1.00 93.00 107 GLU A CA 1
ATOM 863 C C . GLU A 1 107 ? 13.800 12.017 2.076 1.00 93.00 107 GLU A C 1
ATOM 865 O O . GLU A 1 107 ? 14.937 12.270 1.683 1.00 93.00 107 GLU A O 1
ATOM 870 N N . GLU A 1 108 ? 13.003 12.933 2.634 1.00 90.38 108 GLU A N 1
ATOM 871 C CA . GLU A 1 108 ? 13.321 14.359 2.801 1.00 90.38 108 GLU A CA 1
ATOM 872 C C . GLU A 1 108 ? 14.647 14.616 3.558 1.00 90.38 108 GLU A C 1
ATOM 874 O O . GLU A 1 108 ? 15.192 15.720 3.485 1.00 90.38 108 GLU A O 1
ATOM 879 N N . LYS A 1 109 ? 15.179 13.621 4.286 1.00 90.00 109 LYS A N 1
ATOM 880 C CA . LYS A 1 109 ? 16.376 13.728 5.137 1.00 90.00 109 LYS A CA 1
ATOM 881 C C . LYS A 1 109 ? 17.599 12.954 4.639 1.00 90.00 109 LYS A C 1
ATOM 883 O O . LYS A 1 109 ? 18.720 13.353 4.949 1.00 90.00 109 LYS A O 1
ATOM 888 N N . LEU A 1 110 ? 17.402 11.890 3.863 1.00 91.56 110 LEU A N 1
ATOM 889 C CA . LEU A 1 110 ? 18.466 11.004 3.370 1.00 91.56 110 LEU A CA 1
ATOM 890 C C . LEU A 1 110 ? 18.752 11.165 1.870 1.00 91.56 110 LEU A C 1
ATOM 892 O O . LEU A 1 110 ? 19.753 10.634 1.393 1.00 91.56 110 LEU A O 1
ATOM 896 N N . LYS A 1 111 ? 17.915 11.909 1.129 1.00 89.69 111 LYS A N 1
ATOM 897 C CA . LYS A 1 111 ? 18.034 12.125 -0.326 1.00 89.69 111 LYS A CA 1
ATOM 898 C C . LYS A 1 111 ? 19.466 12.374 -0.843 1.00 89.69 111 LYS A C 1
ATOM 900 O O . LYS A 1 111 ? 19.804 11.751 -1.852 1.00 89.69 111 LYS A O 1
ATOM 905 N N . PRO A 1 112 ? 20.325 13.198 -0.196 1.00 87.25 112 PRO A N 1
ATOM 906 C CA . PRO A 1 112 ? 21.679 13.465 -0.693 1.00 87.25 112 PRO A CA 1
ATOM 907 C C . PRO A 1 112 ? 22.567 12.220 -0.825 1.00 87.25 112 PRO A C 1
ATOM 909 O O . PRO A 1 112 ? 23.442 12.196 -1.680 1.00 87.25 112 PRO A O 1
ATOM 912 N N . LEU A 1 113 ? 22.321 11.170 -0.031 1.00 87.31 113 LEU A N 1
ATOM 913 C CA . LEU A 1 113 ? 23.118 9.935 -0.043 1.00 87.31 113 LEU A CA 1
ATOM 914 C C . LEU A 1 113 ? 22.815 9.018 -1.242 1.00 87.31 113 LEU A C 1
ATOM 916 O O . LEU A 1 113 ? 23.512 8.030 -1.448 1.00 87.31 113 LEU A O 1
ATOM 920 N N . SER A 1 114 ? 21.765 9.318 -2.016 1.00 87.88 114 SER A N 1
ATOM 921 C CA . SER A 1 114 ? 21.277 8.487 -3.131 1.00 87.88 114 SER A CA 1
ATOM 922 C C . SER A 1 114 ? 21.833 8.870 -4.504 1.00 87.88 114 SER A C 1
ATOM 924 O O . SER A 1 114 ? 21.231 8.538 -5.522 1.00 87.88 114 SER A O 1
ATOM 926 N N . LEU A 1 115 ? 22.960 9.583 -4.540 1.00 89.44 115 LEU A N 1
ATOM 927 C CA . LEU A 1 115 ? 23.593 10.094 -5.754 1.00 89.44 115 LEU A CA 1
ATOM 928 C C . LEU A 1 115 ? 25.108 9.850 -5.699 1.00 89.44 115 LEU A C 1
ATOM 930 O O . LEU A 1 115 ? 25.726 10.012 -4.649 1.00 89.44 115 LEU A O 1
ATOM 934 N N . ASN A 1 116 ? 25.703 9.507 -6.839 1.00 89.44 116 ASN A N 1
ATOM 935 C CA . ASN A 1 116 ? 27.152 9.446 -7.057 1.00 89.44 116 ASN A CA 1
ATOM 936 C C . ASN A 1 116 ? 27.514 10.120 -8.399 1.00 89.44 116 ASN A C 1
ATOM 938 O O . ASN A 1 116 ? 26.634 10.580 -9.129 1.00 89.44 116 ASN A O 1
ATOM 942 N N . GLN A 1 117 ? 28.799 10.133 -8.766 1.00 87.12 117 GLN A N 1
ATOM 943 C CA . GLN A 1 117 ? 29.291 10.716 -10.028 1.00 87.12 117 GLN A CA 1
ATOM 944 C C . GLN A 1 117 ? 28.717 10.070 -11.309 1.00 87.12 117 GLN A C 1
ATOM 946 O O . GLN A 1 117 ? 28.793 10.664 -12.390 1.00 87.12 117 GLN A O 1
ATOM 951 N N . HIS A 1 118 ? 28.139 8.869 -11.217 1.00 91.88 118 HIS A N 1
ATOM 952 C CA . HIS A 1 118 ? 27.527 8.151 -12.339 1.00 91.88 118 HIS A CA 1
ATOM 953 C C . HIS A 1 118 ? 26.018 8.418 -12.464 1.00 91.88 118 HIS A C 1
ATOM 955 O O . HIS A 1 118 ? 25.439 8.162 -13.520 1.00 91.88 118 HIS A O 1
ATOM 961 N N . THR A 1 119 ? 25.383 8.959 -11.420 1.00 91.56 119 THR A N 1
ATOM 962 C CA . THR A 1 119 ? 23.928 9.135 -11.352 1.00 91.56 119 THR A CA 1
ATOM 963 C C . THR A 1 119 ? 23.454 10.357 -12.146 1.00 91.56 119 THR A C 1
ATOM 965 O O . THR A 1 119 ? 23.933 11.475 -11.966 1.00 91.56 119 THR A O 1
ATOM 968 N N . ILE A 1 120 ? 22.452 10.158 -12.999 1.00 90.62 120 ILE A N 1
ATOM 969 C CA . ILE A 1 120 ? 21.782 11.201 -13.778 1.00 90.62 120 ILE A CA 1
ATOM 970 C C . ILE A 1 120 ? 20.660 11.822 -12.930 1.00 90.62 120 ILE A C 1
ATOM 972 O O . ILE A 1 120 ? 19.696 11.147 -12.573 1.00 90.62 120 ILE A O 1
ATOM 976 N N . CYS A 1 121 ? 20.758 13.122 -12.638 1.00 82.44 121 CYS A N 1
ATOM 977 C CA . CYS A 1 121 ? 19.760 13.852 -11.840 1.00 82.44 121 CYS A CA 1
ATOM 978 C C . CYS A 1 121 ? 18.707 14.583 -12.691 1.00 82.44 121 CYS A C 1
ATOM 980 O O . CYS A 1 121 ? 17.524 14.566 -12.353 1.00 82.44 121 CYS A O 1
ATOM 982 N N . ASP A 1 122 ? 19.127 15.210 -13.794 1.00 85.12 122 ASP A N 1
ATOM 983 C CA . ASP A 1 122 ? 18.251 15.860 -14.774 1.00 85.12 122 ASP A CA 1
ATOM 984 C C . ASP A 1 122 ? 18.579 15.374 -16.189 1.00 85.12 122 ASP A C 1
ATOM 986 O O . ASP A 1 122 ? 19.742 15.312 -16.593 1.00 85.12 122 ASP A O 1
ATOM 990 N N . ILE A 1 123 ? 17.536 15.049 -16.954 1.00 85.62 123 ILE A N 1
ATOM 991 C CA . ILE A 1 123 ? 17.673 14.516 -18.313 1.00 85.62 123 ILE A CA 1
ATOM 992 C C . ILE A 1 123 ? 18.208 15.558 -19.298 1.00 85.62 123 ILE A C 1
ATOM 994 O O . ILE A 1 123 ? 18.882 15.192 -20.255 1.00 85.62 123 ILE A O 1
ATOM 998 N N . PHE A 1 124 ? 17.919 16.846 -19.102 1.00 85.12 124 PHE A N 1
ATOM 999 C CA . PHE A 1 124 ? 18.307 17.874 -20.060 1.00 85.12 124 PHE A CA 1
ATOM 1000 C C . PHE A 1 124 ? 19.775 18.269 -19.887 1.00 85.12 124 PHE A C 1
ATOM 1002 O O . PHE A 1 124 ? 20.494 18.313 -20.880 1.00 85.12 124 PHE A O 1
ATOM 1009 N N . SER A 1 125 ? 20.243 18.435 -18.646 1.00 85.31 125 SER A N 1
ATOM 1010 C CA . SER A 1 125 ? 21.677 18.592 -18.365 1.00 85.31 125 SER A CA 1
ATOM 1011 C C . SER A 1 125 ? 22.485 17.359 -18.773 1.00 85.31 125 SER A C 1
ATOM 1013 O O . SER A 1 125 ? 23.586 17.489 -19.297 1.00 85.31 125 SER A O 1
ATOM 1015 N N . PHE A 1 126 ? 21.923 16.153 -18.649 1.00 88.38 126 PHE A N 1
ATOM 1016 C CA . PHE A 1 126 ? 22.545 14.955 -19.218 1.00 88.38 126 PHE A CA 1
ATOM 1017 C C . PHE A 1 126 ? 22.551 14.954 -20.757 1.00 88.38 126 PHE A C 1
ATOM 1019 O O . PHE A 1 126 ? 23.552 14.575 -21.359 1.00 88.38 126 PHE A O 1
ATOM 1026 N N . ALA A 1 127 ? 21.484 15.431 -21.407 1.00 86.44 127 ALA A N 1
ATOM 1027 C CA . ALA A 1 127 ? 21.425 15.602 -22.862 1.00 86.44 127 ALA A CA 1
ATOM 1028 C C . ALA A 1 127 ? 22.414 16.656 -23.388 1.00 86.44 127 ALA A C 1
ATOM 1030 O O . ALA A 1 127 ? 22.775 16.609 -24.562 1.00 86.44 127 ALA A O 1
ATOM 1031 N N . GLU A 1 128 ? 22.812 17.608 -22.544 1.00 83.38 128 GLU A N 1
ATOM 1032 C CA . GLU A 1 128 ? 23.874 18.583 -22.793 1.00 83.38 128 GLU A CA 1
ATOM 1033 C C . GLU A 1 128 ? 25.250 17.889 -22.668 1.00 83.38 128 GLU A C 1
ATOM 1035 O O . GLU A 1 128 ? 25.939 17.764 -23.680 1.00 83.38 128 GLU A O 1
ATOM 1040 N N . VAL A 1 129 ? 25.565 17.268 -21.520 1.00 83.94 129 VAL A N 1
ATOM 1041 C CA . VAL A 1 129 ? 26.821 16.509 -21.283 1.00 83.94 129 VAL A CA 1
ATOM 1042 C C . VAL A 1 129 ? 27.087 15.415 -22.332 1.00 83.94 129 VAL A C 1
ATOM 1044 O O . VAL A 1 129 ? 28.227 15.236 -22.762 1.00 83.94 129 VAL A O 1
ATOM 1047 N N . ILE A 1 130 ? 26.057 14.694 -22.793 1.00 84.75 130 ILE A N 1
ATOM 1048 C CA . ILE A 1 130 ? 26.202 13.640 -23.816 1.00 84.75 130 ILE A CA 1
ATOM 1049 C C . ILE A 1 130 ? 26.768 14.168 -25.142 1.00 84.75 130 ILE A C 1
ATOM 1051 O O . ILE A 1 130 ? 27.489 13.443 -25.818 1.00 84.75 130 ILE A O 1
ATOM 1055 N N . ARG A 1 131 ? 26.442 15.409 -25.528 1.00 81.50 131 ARG A N 1
ATOM 1056 C CA . ARG A 1 131 ? 26.875 16.001 -26.811 1.00 81.50 131 ARG A CA 1
ATOM 1057 C C . ARG A 1 131 ? 28.346 16.406 -26.782 1.00 81.50 131 ARG A C 1
ATOM 1059 O O . ARG A 1 131 ? 28.997 16.427 -27.821 1.00 81.50 131 ARG A O 1
ATOM 1066 N N . GLU A 1 132 ? 28.831 16.744 -25.592 1.00 80.81 132 GLU A N 1
ATOM 1067 C CA . GLU A 1 132 ? 30.184 17.238 -25.327 1.00 80.81 132 GLU A CA 1
ATOM 1068 C C . GLU A 1 132 ? 31.146 16.108 -24.924 1.00 80.81 132 GLU A C 1
ATOM 1070 O O . GLU A 1 132 ? 32.358 16.290 -24.970 1.00 80.81 132 GLU A O 1
ATOM 1075 N N . THR A 1 133 ? 30.624 14.923 -24.587 1.00 80.12 133 THR A N 1
ATOM 1076 C CA . THR A 1 133 ? 31.424 13.726 -24.292 1.00 80.12 133 THR A CA 1
ATOM 1077 C C . THR A 1 133 ? 32.054 13.170 -25.581 1.00 80.12 133 THR A C 1
ATOM 1079 O O . THR A 1 133 ? 31.315 12.717 -26.460 1.00 80.12 133 THR A O 1
ATOM 1082 N N . PRO A 1 134 ? 33.395 13.147 -25.718 1.00 73.38 134 PRO A N 1
ATOM 1083 C CA . PRO A 1 134 ? 34.057 12.530 -26.863 1.00 73.38 134 PRO A CA 1
ATOM 1084 C C . PRO A 1 134 ? 34.076 11.004 -26.720 1.00 73.38 134 PRO A C 1
ATOM 1086 O O . PRO A 1 134 ? 34.395 10.478 -25.654 1.00 73.38 134 PRO A O 1
ATOM 1089 N N . LEU A 1 135 ? 33.779 10.284 -27.803 1.00 78.75 135 LEU A N 1
ATOM 1090 C CA . LEU A 1 135 ? 33.823 8.821 -27.849 1.00 78.75 135 LEU A CA 1
ATOM 1091 C C . LEU A 1 135 ? 34.887 8.301 -28.817 1.00 78.75 135 LEU A C 1
ATOM 1093 O O . LEU A 1 135 ? 35.142 8.891 -29.867 1.00 78.75 135 LEU A O 1
ATOM 1097 N N . ASN A 1 136 ? 35.435 7.122 -28.516 1.00 82.12 136 ASN A N 1
ATOM 1098 C CA . ASN A 1 136 ? 36.212 6.342 -29.476 1.00 82.12 136 ASN A CA 1
ATOM 1099 C C . ASN A 1 136 ? 35.322 5.999 -30.694 1.00 82.12 136 ASN A C 1
ATOM 1101 O O . ASN A 1 136 ? 34.226 5.456 -30.501 1.00 82.12 136 ASN A O 1
ATOM 1105 N N . PRO A 1 137 ? 35.739 6.267 -31.949 1.00 79.81 137 PRO A N 1
ATOM 1106 C CA . PRO A 1 137 ? 34.955 5.919 -33.137 1.00 79.81 137 PRO A CA 1
ATOM 1107 C C . PRO A 1 137 ? 34.626 4.420 -33.239 1.00 79.81 137 PRO A C 1
ATOM 1109 O O . PRO A 1 137 ? 33.568 4.087 -33.772 1.00 79.81 137 PRO A O 1
ATOM 1112 N N . ASN A 1 138 ? 35.431 3.537 -32.640 1.00 83.50 138 ASN A N 1
ATOM 1113 C CA . ASN A 1 138 ? 35.219 2.086 -32.693 1.00 83.50 138 ASN A CA 1
ATOM 1114 C C . ASN A 1 138 ? 34.254 1.544 -31.615 1.00 83.50 138 ASN A C 1
ATOM 1116 O O . ASN A 1 138 ? 33.625 0.516 -31.844 1.00 83.50 138 ASN A O 1
ATOM 1120 N N . ASP A 1 139 ? 34.078 2.230 -30.476 1.00 87.38 139 ASP A N 1
ATOM 1121 C CA . ASP A 1 139 ? 33.268 1.713 -29.356 1.00 87.38 139 ASP A CA 1
ATOM 1122 C C . ASP A 1 139 ? 31.764 1.664 -29.686 1.00 87.38 139 ASP A C 1
ATOM 1124 O O . ASP A 1 139 ? 31.162 2.672 -30.062 1.00 87.38 139 ASP A O 1
ATOM 1128 N N . ILE A 1 140 ? 31.101 0.532 -29.471 1.00 89.31 140 ILE A N 1
ATOM 1129 C CA . ILE A 1 140 ? 29.642 0.440 -29.584 1.00 89.31 140 ILE A CA 1
ATOM 1130 C C . ILE A 1 140 ? 28.938 1.154 -28.417 1.00 89.31 140 ILE A C 1
ATOM 1132 O O . ILE A 1 140 ? 29.413 1.153 -27.278 1.00 89.31 140 ILE A O 1
ATOM 1136 N N . LEU A 1 141 ? 27.775 1.746 -28.707 1.00 90.62 141 LEU A N 1
ATOM 1137 C CA . LEU A 1 141 ? 26.830 2.216 -27.691 1.00 90.62 141 LEU A CA 1
ATOM 1138 C C . LEU A 1 141 ? 26.033 1.032 -27.137 1.00 90.62 141 LEU A C 1
ATOM 1140 O O . LEU A 1 141 ? 25.480 0.243 -27.911 1.00 90.62 141 LEU A O 1
ATOM 1144 N N . VAL A 1 142 ? 25.935 0.955 -25.810 1.00 92.25 142 VAL A N 1
ATOM 1145 C CA . VAL A 1 142 ? 25.238 -0.124 -25.103 1.00 92.25 142 VAL A CA 1
ATOM 1146 C C . VAL A 1 142 ? 24.395 0.449 -23.966 1.00 92.25 142 VAL A C 1
ATOM 1148 O O . VAL A 1 142 ? 24.888 1.238 -23.157 1.00 92.25 142 VAL A O 1
ATOM 1151 N N . SER A 1 143 ? 23.130 0.040 -23.889 1.00 93.69 143 SER A N 1
ATOM 1152 C CA . SER A 1 143 ? 22.278 0.257 -22.719 1.00 93.69 143 SER A CA 1
ATOM 1153 C C . SER A 1 143 ? 22.244 -1.014 -21.879 1.00 93.69 143 SER A C 1
ATOM 1155 O O . SER A 1 143 ? 22.164 -2.112 -22.431 1.00 93.69 143 SER A O 1
ATOM 1157 N N . TYR A 1 144 ? 22.236 -0.869 -20.559 1.00 93.69 144 TYR A N 1
ATOM 1158 C CA . TYR A 1 144 ? 21.973 -1.956 -19.621 1.00 93.69 144 TYR A CA 1
ATOM 1159 C C . TYR A 1 144 ? 20.732 -1.609 -18.783 1.00 93.69 144 TYR A C 1
ATOM 1161 O O . TYR A 1 144 ? 20.686 -0.527 -18.202 1.00 93.69 144 TYR A O 1
ATOM 1169 N N . ASP A 1 145 ? 19.725 -2.488 -18.738 1.00 88.94 145 ASP A N 1
ATOM 1170 C CA . ASP A 1 145 ? 18.499 -2.321 -17.925 1.00 88.94 145 ASP A CA 1
ATOM 1171 C C . ASP A 1 145 ? 18.543 -3.275 -16.729 1.00 88.94 145 ASP A C 1
ATOM 1173 O O . ASP A 1 145 ? 18.864 -4.460 -16.874 1.00 88.94 145 ASP A O 1
ATOM 1177 N N . VAL A 1 146 ? 18.225 -2.774 -15.534 1.00 87.62 146 VAL A N 1
ATOM 1178 C CA . VAL A 1 146 ? 18.208 -3.599 -14.322 1.00 87.62 146 VAL A CA 1
ATOM 1179 C C . VAL A 1 146 ? 16.865 -4.309 -14.176 1.00 87.62 146 VAL A C 1
ATOM 1181 O O . VAL A 1 146 ? 15.845 -3.711 -13.809 1.00 87.62 146 VAL A O 1
ATOM 1184 N N . CYS A 1 147 ? 16.884 -5.629 -14.368 1.00 84.44 147 CYS A N 1
ATOM 1185 C CA . CYS A 1 147 ? 15.711 -6.489 -14.287 1.00 84.44 147 CYS A CA 1
ATOM 1186 C C . CYS A 1 147 ? 14.996 -6.312 -12.944 1.00 84.44 147 CYS A C 1
ATOM 1188 O O . CYS A 1 147 ? 15.510 -6.669 -11.884 1.00 84.44 147 CYS A O 1
ATOM 1190 N N . ALA A 1 148 ? 13.791 -5.740 -13.008 1.00 77.81 148 ALA A N 1
ATOM 1191 C CA . ALA A 1 148 ? 12.899 -5.496 -11.878 1.00 77.81 148 ALA A CA 1
ATOM 1192 C C . ALA A 1 148 ? 13.560 -4.804 -10.656 1.00 77.81 148 ALA A C 1
ATOM 1194 O O . ALA A 1 148 ? 13.176 -5.091 -9.518 1.00 77.81 148 ALA A O 1
ATOM 1195 N N . LEU A 1 149 ? 14.502 -3.868 -10.884 1.00 87.75 149 LEU A N 1
ATOM 1196 C CA . LEU A 1 149 ? 15.340 -3.193 -9.869 1.00 87.75 149 LEU A CA 1
ATOM 1197 C C . LEU A 1 149 ? 14.699 -3.040 -8.489 1.00 87.75 149 LEU A C 1
ATOM 1199 O O . LEU A 1 149 ? 15.195 -3.606 -7.526 1.00 87.75 149 LEU A O 1
ATOM 1203 N N . PHE A 1 150 ? 13.602 -2.284 -8.374 1.00 85.94 150 PHE A N 1
ATOM 1204 C CA . PHE A 1 150 ? 13.019 -1.943 -7.072 1.00 85.94 150 PHE A CA 1
ATOM 1205 C C . PHE A 1 150 ? 12.669 -3.178 -6.250 1.00 85.94 150 PHE A C 1
ATOM 1207 O O . PHE A 1 150 ? 12.874 -3.164 -5.046 1.00 85.94 150 PHE A O 1
ATOM 1214 N N . THR A 1 151 ? 12.163 -4.240 -6.877 1.00 82.25 151 THR A N 1
ATOM 1215 C CA . THR A 1 151 ? 11.943 -5.501 -6.171 1.00 82.25 151 THR A CA 1
ATOM 1216 C C . THR A 1 151 ? 13.242 -6.232 -5.889 1.00 82.25 151 THR A C 1
ATOM 1218 O O . THR A 1 151 ? 13.348 -6.865 -4.859 1.00 82.25 151 THR A O 1
ATOM 1221 N N . ASN A 1 152 ? 14.259 -6.097 -6.726 1.00 88.44 152 ASN A N 1
ATOM 1222 C CA . ASN A 1 152 ? 15.481 -6.881 -6.621 1.00 88.44 152 ASN A CA 1
ATOM 1223 C C . ASN A 1 152 ? 16.554 -6.319 -5.661 1.00 88.44 152 ASN A C 1
ATOM 1225 O O . ASN A 1 152 ? 17.363 -7.100 -5.167 1.00 88.44 152 ASN A O 1
ATOM 1229 N N . VAL A 1 153 ? 16.484 -5.038 -5.271 1.00 90.38 153 VAL A N 1
ATOM 1230 C CA . VAL A 1 153 ? 17.320 -4.422 -4.209 1.00 90.38 153 VAL A CA 1
ATOM 1231 C C . VAL A 1 153 ? 17.375 -5.291 -2.930 1.00 90.38 153 VAL A C 1
ATOM 1233 O O . VAL A 1 153 ? 16.322 -5.523 -2.339 1.00 90.38 153 VAL A O 1
ATOM 1236 N N . PRO A 1 154 ? 18.553 -5.727 -2.442 1.00 91.00 154 PRO A N 1
ATOM 1237 C CA . PRO A 1 154 ? 18.693 -6.376 -1.138 1.00 91.00 154 PRO A CA 1
ATOM 1238 C C . PRO A 1 154 ? 18.561 -5.317 -0.038 1.00 91.00 154 PRO A C 1
ATOM 1240 O O . PRO A 1 154 ? 19.419 -4.463 0.188 1.00 91.00 154 PRO A O 1
ATOM 1243 N N . LEU A 1 155 ? 17.414 -5.313 0.615 1.00 90.50 155 LEU A N 1
ATOM 1244 C CA . LEU A 1 155 ? 16.918 -4.208 1.410 1.00 90.50 155 LEU A CA 1
ATOM 1245 C C . LEU A 1 155 ? 17.658 -4.064 2.738 1.00 90.50 155 LEU A C 1
ATOM 1247 O O . LEU A 1 155 ? 17.981 -2.944 3.120 1.00 90.50 155 LEU A O 1
ATOM 1251 N N . ASP A 1 156 ? 17.948 -5.169 3.424 1.00 90.06 156 ASP A N 1
ATOM 1252 C CA . ASP A 1 156 ? 18.682 -5.138 4.695 1.00 90.06 156 ASP A CA 1
ATOM 1253 C C . ASP A 1 156 ? 20.116 -4.627 4.500 1.00 90.06 156 ASP A C 1
ATOM 1255 O O . ASP A 1 156 ? 20.560 -3.762 5.250 1.00 90.06 156 ASP A O 1
ATOM 1259 N N . GLU A 1 157 ? 20.799 -5.091 3.452 1.00 93.38 157 GLU A N 1
ATOM 1260 C CA . GLU A 1 157 ? 22.126 -4.612 3.052 1.00 93.38 157 GLU A CA 1
ATOM 1261 C C . GLU A 1 157 ? 22.087 -3.121 2.682 1.00 93.38 157 GLU A C 1
ATOM 1263 O O . GLU A 1 157 ? 22.853 -2.316 3.213 1.00 93.38 157 GLU A O 1
ATOM 1268 N N . THR A 1 158 ? 21.115 -2.723 1.853 1.00 94.56 158 THR A N 1
ATOM 1269 C CA . THR A 1 158 ? 20.895 -1.321 1.465 1.00 94.56 158 THR A CA 1
ATOM 1270 C C . THR A 1 158 ? 20.672 -0.417 2.678 1.00 94.56 158 THR A C 1
ATOM 1272 O O . THR A 1 158 ? 21.113 0.732 2.677 1.00 94.56 158 THR A O 1
ATOM 1275 N N . ILE A 1 159 ? 20.006 -0.903 3.730 1.00 95.19 159 ILE A N 1
ATOM 1276 C CA . ILE A 1 159 ? 19.803 -0.129 4.960 1.00 95.19 159 ILE A CA 1
ATOM 1277 C C . ILE A 1 159 ? 21.119 0.068 5.712 1.00 95.19 159 ILE A C 1
ATOM 1279 O O . ILE A 1 159 ? 21.366 1.188 6.161 1.00 95.19 159 ILE A O 1
ATOM 1283 N N . GLU A 1 160 ? 21.977 -0.949 5.815 1.00 93.94 160 GLU A N 1
ATOM 1284 C CA . GLU A 1 160 ? 23.286 -0.768 6.454 1.00 93.94 160 GLU A CA 1
ATOM 1285 C C . GLU A 1 160 ? 24.199 0.152 5.624 1.00 93.94 160 GLU A C 1
ATOM 1287 O O . GLU A 1 160 ? 24.832 1.038 6.197 1.00 93.94 160 GLU A O 1
ATOM 1292 N N . ILE A 1 161 ? 24.173 0.063 4.286 1.00 93.81 161 ILE A N 1
ATOM 1293 C CA . ILE A 1 161 ? 24.883 0.993 3.384 1.00 93.81 161 ILE A CA 1
ATOM 1294 C C . ILE A 1 161 ? 24.404 2.441 3.593 1.00 93.81 161 ILE A C 1
ATOM 1296 O O . ILE A 1 161 ? 25.223 3.359 3.697 1.00 93.81 161 ILE A O 1
ATOM 1300 N N . ILE A 1 162 ? 23.088 2.673 3.702 1.00 94.88 162 ILE A N 1
ATOM 1301 C CA . ILE A 1 162 ? 22.537 4.002 4.024 1.00 94.88 162 ILE A CA 1
ATOM 1302 C C . ILE A 1 162 ? 23.002 4.454 5.410 1.00 94.88 162 ILE A C 1
ATOM 1304 O O . ILE A 1 162 ? 23.405 5.605 5.569 1.00 94.88 162 ILE A O 1
ATOM 1308 N N . ALA A 1 163 ? 22.957 3.573 6.410 1.00 93.31 163 ALA A N 1
ATOM 1309 C CA . ALA A 1 163 ? 23.349 3.898 7.775 1.00 93.31 163 ALA A CA 1
ATOM 1310 C C . ALA A 1 163 ? 24.850 4.233 7.879 1.00 93.31 163 ALA A C 1
ATOM 1312 O O . ALA A 1 163 ? 25.222 5.137 8.622 1.00 93.31 163 ALA A O 1
ATOM 1313 N N . GLU A 1 164 ? 25.711 3.578 7.099 1.00 92.31 164 GLU A N 1
ATOM 1314 C CA . GLU A 1 164 ? 27.147 3.882 7.025 1.00 92.31 164 GLU A CA 1
ATOM 1315 C C . GLU A 1 164 ? 27.427 5.191 6.298 1.00 92.31 164 GLU A C 1
ATOM 1317 O O . GLU A 1 164 ? 28.142 6.038 6.835 1.00 92.31 164 GLU A O 1
ATOM 1322 N N . LYS A 1 165 ? 26.799 5.426 5.140 1.00 91.06 165 LYS A N 1
ATOM 1323 C CA . LYS A 1 165 ? 26.913 6.711 4.431 1.00 91.06 165 LYS A CA 1
ATOM 1324 C C . LYS A 1 165 ? 26.369 7.881 5.263 1.00 91.06 165 LYS A C 1
ATOM 1326 O O . LYS A 1 165 ? 26.925 8.972 5.197 1.00 91.06 165 LYS A O 1
ATOM 1331 N N . ALA A 1 166 ? 25.342 7.656 6.085 1.00 91.38 166 ALA A N 1
ATOM 1332 C CA . ALA A 1 166 ? 24.757 8.666 6.967 1.00 91.38 166 ALA A CA 1
ATOM 1333 C C . ALA A 1 166 ? 25.600 8.983 8.219 1.00 91.38 166 ALA A C 1
ATOM 1335 O O . ALA A 1 166 ? 25.555 10.114 8.708 1.00 91.38 166 ALA A O 1
ATOM 1336 N N . PHE A 1 167 ? 26.343 8.001 8.746 1.00 91.00 167 PHE A N 1
ATOM 1337 C CA . PHE A 1 167 ? 27.144 8.143 9.971 1.00 91.00 167 PHE A CA 1
ATOM 1338 C C . PHE A 1 167 ? 28.650 8.293 9.740 1.00 91.00 167 PHE A C 1
ATOM 1340 O O . PHE A 1 167 ? 29.374 8.602 10.688 1.00 91.00 167 PHE A O 1
ATOM 1347 N N . LYS A 1 168 ? 29.128 8.170 8.495 1.00 91.25 168 LYS A N 1
ATOM 1348 C CA . LYS A 1 168 ? 30.466 8.625 8.104 1.00 91.25 168 LYS A CA 1
ATOM 1349 C C . LYS A 1 168 ? 30.631 10.089 8.522 1.00 91.25 168 LYS A C 1
ATOM 1351 O O . LYS A 1 168 ? 29.863 10.952 8.102 1.00 91.25 168 LYS A O 1
ATOM 1356 N N . ASN A 1 169 ? 31.604 10.344 9.393 1.00 88.31 169 ASN A N 1
ATOM 1357 C CA . ASN A 1 169 ? 31.855 11.646 10.017 1.00 88.31 169 ASN A CA 1
ATOM 1358 C C . ASN A 1 169 ? 30.601 12.274 10.675 1.00 88.31 169 ASN A C 1
ATOM 1360 O O . ASN A 1 169 ? 30.455 13.487 10.646 1.00 88.31 169 ASN A O 1
ATOM 1364 N N . ASN A 1 170 ? 29.680 11.466 11.229 1.00 86.94 170 ASN A N 1
ATOM 1365 C CA . ASN A 1 170 ? 28.474 11.917 11.954 1.00 86.94 170 ASN A CA 1
ATOM 1366 C C . ASN A 1 170 ? 27.497 12.829 11.154 1.00 86.94 170 ASN A C 1
ATOM 1368 O O . ASN A 1 170 ? 26.557 13.398 11.720 1.00 86.94 170 ASN A O 1
ATOM 1372 N N . TRP A 1 171 ? 27.659 12.904 9.826 1.00 92.81 171 TRP A N 1
ATOM 1373 C CA . TRP A 1 171 ? 26.992 13.849 8.915 1.00 92.81 171 TRP A CA 1
ATOM 1374 C C . TRP A 1 171 ? 25.485 14.048 9.157 1.00 92.81 171 TRP A C 1
ATOM 1376 O O . TRP A 1 171 ? 24.998 15.183 9.153 1.00 92.81 171 TRP A O 1
ATOM 1386 N N . PHE A 1 172 ? 24.730 12.964 9.365 1.00 89.19 172 PHE A N 1
ATOM 1387 C CA . PHE A 1 172 ? 23.271 13.021 9.495 1.00 89.19 172 PHE A CA 1
ATOM 1388 C C . PHE A 1 172 ? 22.795 13.802 10.730 1.00 89.19 172 PHE A C 1
ATOM 1390 O O . PHE A 1 172 ? 21.763 14.474 10.677 1.00 89.19 172 PHE A O 1
ATOM 1397 N N . ASN A 1 173 ? 23.533 13.729 11.839 1.00 89.25 173 ASN A N 1
ATOM 1398 C CA . ASN A 1 173 ? 23.180 14.417 13.080 1.00 89.25 173 ASN A CA 1
ATOM 1399 C C . ASN A 1 173 ? 23.442 15.921 12.972 1.00 89.25 173 ASN A C 1
ATOM 1401 O O . ASN A 1 173 ? 22.555 16.727 13.263 1.00 89.25 173 ASN A O 1
ATOM 1405 N N . GLU A 1 174 ? 24.627 16.286 12.482 1.00 89.31 174 GLU A N 1
ATOM 1406 C CA . GLU A 1 174 ? 25.068 17.673 12.308 1.00 89.31 174 GLU A CA 1
ATOM 1407 C C . GLU A 1 174 ? 24.207 18.419 11.282 1.00 89.31 174 GLU A C 1
ATOM 1409 O O . GLU A 1 174 ? 23.700 19.501 11.571 1.00 89.31 174 GLU A O 1
ATOM 1414 N N . THR A 1 175 ? 23.936 17.799 10.128 1.00 89.00 175 THR A N 1
ATOM 1415 C CA . THR A 1 175 ? 23.130 18.401 9.047 1.00 89.00 175 THR A CA 1
ATOM 1416 C C . THR A 1 175 ? 21.687 18.699 9.470 1.00 89.00 175 THR A C 1
ATOM 1418 O O . THR A 1 175 ? 21.066 19.630 8.956 1.00 89.00 175 THR A O 1
ATOM 1421 N N . HIS A 1 176 ? 21.121 17.910 10.392 1.00 86.44 176 HIS A N 1
ATOM 1422 C CA . HIS A 1 176 ? 19.692 17.972 10.728 1.00 86.44 176 HIS A CA 1
ATOM 1423 C C . HIS A 1 176 ? 19.379 18.441 12.152 1.00 86.44 176 HIS A C 1
ATOM 1425 O O . HIS A 1 176 ? 18.196 18.536 12.488 1.00 86.44 176 HIS A O 1
ATOM 1431 N N . GLY A 1 177 ? 20.391 18.748 12.971 1.00 84.06 177 GLY A N 1
ATOM 1432 C CA . GLY A 1 177 ? 20.214 19.155 14.370 1.00 84.06 177 GLY A CA 1
ATOM 1433 C C . GLY A 1 177 ? 19.640 18.033 15.240 1.00 84.06 177 GLY A C 1
ATOM 1434 O O . GLY A 1 177 ? 18.724 18.260 16.034 1.00 84.06 177 GLY A O 1
ATOM 1435 N N . LEU A 1 178 ? 20.120 16.804 15.035 1.00 86.00 178 LEU A N 1
ATOM 1436 C CA . LEU A 1 178 ? 19.621 15.589 15.681 1.00 86.00 178 LEU A CA 1
ATOM 1437 C C . LEU A 1 178 ? 20.725 14.868 16.468 1.00 86.00 178 LEU A C 1
ATOM 1439 O O . LEU A 1 178 ? 21.907 15.155 16.321 1.00 86.00 178 LEU A O 1
ATOM 1443 N N . ASN A 1 179 ? 20.318 13.922 17.317 1.00 86.19 179 ASN A N 1
ATOM 1444 C CA . ASN A 1 179 ? 21.213 13.050 18.078 1.00 86.19 179 ASN A CA 1
ATOM 1445 C C . ASN A 1 179 ? 20.690 11.603 18.015 1.00 86.19 179 ASN A C 1
ATOM 1447 O O . ASN A 1 179 ? 20.103 11.090 18.968 1.00 86.19 179 ASN A O 1
ATOM 1451 N N . LEU A 1 180 ? 20.798 10.996 16.831 1.00 88.69 180 LEU A N 1
ATOM 1452 C CA . LEU A 1 180 ? 20.514 9.583 16.578 1.00 88.69 180 LEU A CA 1
ATOM 1453 C C . LEU A 1 180 ? 21.812 8.768 16.624 1.00 88.69 180 LEU A C 1
ATOM 1455 O O . LEU A 1 180 ? 22.891 9.273 16.327 1.00 88.69 180 LEU A O 1
ATOM 1459 N N . THR A 1 181 ? 21.688 7.472 16.894 1.00 91.19 181 THR A N 1
ATOM 1460 C CA . THR A 1 181 ? 22.731 6.473 16.621 1.00 91.19 181 THR A CA 1
ATOM 1461 C C . THR A 1 181 ? 22.563 5.885 15.212 1.00 91.19 181 THR A C 1
ATOM 1463 O O . THR A 1 181 ? 21.453 5.907 14.669 1.00 91.19 181 THR A O 1
ATOM 1466 N N . LYS A 1 182 ? 23.626 5.276 14.648 1.00 88.38 182 LYS A N 1
ATOM 1467 C CA . LYS A 1 182 ? 23.554 4.477 13.399 1.00 88.38 182 LYS A CA 1
ATOM 1468 C C . LYS A 1 182 ? 22.380 3.493 13.458 1.00 88.38 182 LYS A C 1
ATOM 1470 O O . LYS A 1 182 ? 21.517 3.483 12.586 1.00 88.38 182 LYS A O 1
ATOM 1475 N N . THR A 1 183 ? 22.300 2.760 14.566 1.00 86.81 183 THR A N 1
ATOM 1476 C CA . THR A 1 183 ? 21.258 1.773 14.873 1.00 86.81 183 THR A CA 1
ATOM 1477 C C . THR A 1 183 ? 19.845 2.362 14.896 1.00 86.81 183 THR A C 1
ATOM 1479 O O . THR A 1 183 ? 18.925 1.765 14.337 1.00 86.81 183 THR A O 1
ATOM 1482 N N . GLY A 1 184 ? 19.658 3.563 15.450 1.00 91.31 184 GLY A N 1
ATOM 1483 C CA . GLY A 1 184 ? 18.361 4.237 15.451 1.00 91.31 184 GLY A CA 1
ATOM 1484 C C . GLY A 1 184 ? 17.908 4.670 14.050 1.00 91.31 184 GLY A C 1
ATOM 1485 O O . GLY A 1 184 ? 16.718 4.611 13.731 1.00 91.31 184 GLY A O 1
ATOM 1486 N N . LEU A 1 185 ? 18.841 5.060 13.175 1.00 89.94 185 LEU A N 1
ATOM 1487 C CA . LEU A 1 185 ? 18.521 5.352 11.776 1.00 89.94 185 LEU A CA 1
ATOM 1488 C C . LEU A 1 185 ? 18.159 4.075 10.996 1.00 89.94 185 LEU A C 1
ATOM 1490 O O . LEU A 1 185 ? 17.161 4.079 10.269 1.00 89.94 185 LEU A O 1
ATOM 1494 N N . THR A 1 186 ? 18.907 2.984 11.209 1.00 92.31 186 THR A N 1
ATOM 1495 C CA . THR A 1 186 ? 18.638 1.646 10.648 1.00 92.31 186 THR A CA 1
ATOM 1496 C C . THR A 1 186 ? 17.185 1.204 10.889 1.00 92.31 186 THR A C 1
ATOM 1498 O O . THR A 1 186 ? 16.566 0.628 9.998 1.00 92.31 186 THR A O 1
ATOM 1501 N N . GLU A 1 187 ? 16.568 1.524 12.033 1.00 88.88 187 GLU A N 1
ATOM 1502 C CA . GLU A 1 187 ? 15.162 1.162 12.291 1.00 88.88 187 GLU A CA 1
ATOM 1503 C C . GLU A 1 187 ? 14.146 2.084 11.666 1.00 88.88 187 GLU A C 1
ATOM 1505 O O . GLU A 1 187 ? 13.116 1.621 11.185 1.00 88.88 187 GLU A O 1
ATOM 1510 N N . LEU A 1 188 ? 14.388 3.396 11.702 1.00 93.75 188 LEU A N 1
ATOM 1511 C CA . LEU A 1 188 ? 13.468 4.326 11.063 1.00 93.75 188 LEU A CA 1
ATOM 1512 C C . LEU A 1 188 ? 13.327 3.944 9.584 1.00 93.75 188 LEU A C 1
ATOM 1514 O O . LEU A 1 188 ? 12.210 3.943 9.073 1.00 93.75 188 LEU A O 1
ATOM 1518 N N . LEU A 1 189 ? 14.424 3.505 8.957 1.00 91.62 189 LEU A N 1
ATOM 1519 C CA . LEU A 1 189 ? 14.421 2.830 7.663 1.00 91.62 189 LEU A CA 1
ATOM 1520 C C . LEU A 1 189 ? 13.653 1.495 7.694 1.00 91.62 189 LEU A C 1
ATOM 1522 O O . LEU A 1 189 ? 12.633 1.403 7.012 1.00 91.62 189 LEU A O 1
ATOM 1526 N N . ARG A 1 190 ? 14.058 0.493 8.492 1.00 88.25 190 ARG A N 1
ATOM 1527 C CA . ARG A 1 190 ? 13.417 -0.845 8.509 1.00 88.25 190 ARG A CA 1
ATOM 1528 C C . ARG A 1 190 ? 11.901 -0.796 8.755 1.00 88.25 190 ARG A C 1
ATOM 1530 O O . ARG A 1 190 ? 11.163 -1.432 8.020 1.00 88.25 190 ARG A O 1
ATOM 1537 N N . ILE A 1 191 ? 11.390 0.004 9.691 1.00 87.81 191 ILE A N 1
ATOM 1538 C CA . ILE A 1 191 ? 9.937 0.135 9.932 1.00 87.81 191 ILE A CA 1
ATOM 1539 C C . ILE A 1 191 ? 9.192 0.918 8.827 1.00 87.81 191 ILE A C 1
ATOM 1541 O O . ILE A 1 191 ? 7.957 0.898 8.755 1.00 87.81 191 ILE A O 1
ATOM 1545 N N . ALA A 1 192 ? 9.912 1.694 8.012 1.00 88.12 192 ALA A N 1
ATOM 1546 C CA . ALA A 1 192 ? 9.331 2.511 6.954 1.00 88.12 192 ALA A CA 1
ATOM 1547 C C . ALA A 1 192 ? 9.306 1.794 5.599 1.00 88.12 192 ALA A C 1
ATOM 1549 O O . ALA A 1 192 ? 8.315 1.931 4.869 1.00 88.12 192 ALA A O 1
ATOM 1550 N N . THR A 1 193 ? 10.390 1.094 5.257 1.00 83.12 193 THR A N 1
ATOM 1551 C CA . THR A 1 193 ? 10.693 0.614 3.900 1.00 83.12 193 THR A CA 1
ATOM 1552 C C . THR A 1 193 ? 10.547 -0.875 3.773 1.00 83.12 193 THR A C 1
ATOM 1554 O O . THR A 1 193 ? 9.758 -1.315 2.930 1.00 83.12 193 THR A O 1
ATOM 1557 N N . LYS A 1 194 ? 11.225 -1.609 4.658 1.00 82.12 194 LYS A N 1
ATOM 1558 C CA . LYS A 1 194 ? 10.904 -2.994 4.909 1.00 82.12 194 LYS A CA 1
ATOM 1559 C C . LYS A 1 194 ? 9.465 -3.009 5.378 1.00 82.12 194 LYS A C 1
ATOM 1561 O O . LYS A 1 194 ? 8.939 -2.101 6.030 1.00 82.12 194 LYS A O 1
ATOM 1566 N N . ASP A 1 195 ? 8.801 -4.073 5.003 1.00 80.25 195 ASP A N 1
ATOM 1567 C CA . ASP A 1 195 ? 7.735 -4.566 5.821 1.00 80.25 195 ASP A CA 1
ATOM 1568 C C . ASP A 1 195 ? 6.463 -3.680 5.781 1.00 80.25 195 ASP A C 1
ATOM 1570 O O . ASP A 1 195 ? 5.809 -3.282 6.754 1.00 80.25 195 ASP A O 1
ATOM 1574 N N . GLN A 1 196 ? 6.024 -3.441 4.541 1.00 84.50 196 GLN A N 1
ATOM 1575 C CA . GLN A 1 196 ? 4.869 -2.599 4.206 1.00 84.50 196 GLN A CA 1
ATOM 1576 C C . GLN A 1 196 ? 3.563 -3.386 4.087 1.00 84.50 196 GLN A C 1
ATOM 1578 O O . GLN A 1 196 ? 3.540 -4.432 3.449 1.00 84.50 196 GLN A O 1
ATOM 1583 N N . LEU A 1 197 ? 2.469 -2.919 4.708 1.00 81.44 197 LEU A N 1
ATOM 1584 C CA . LEU A 1 197 ? 1.146 -3.561 4.624 1.00 81.44 197 LEU A CA 1
ATOM 1585 C C . LEU A 1 197 ? 0.208 -2.935 3.606 1.00 81.44 197 LEU A C 1
ATOM 1587 O O . LEU A 1 197 ? -0.119 -1.746 3.677 1.00 81.44 197 LEU A O 1
ATOM 1591 N N . PHE A 1 198 ? -0.371 -3.803 2.788 1.00 80.69 198 PHE A N 1
ATOM 1592 C CA . PHE A 1 198 ? -1.445 -3.485 1.863 1.00 80.69 198 PHE A CA 1
ATOM 1593 C C . PHE A 1 198 ? -2.427 -4.662 1.696 1.00 80.69 198 PHE A C 1
ATOM 1595 O O . PHE A 1 198 ? -2.234 -5.749 2.226 1.00 80.69 198 PHE A O 1
ATOM 1602 N N . GLN A 1 199 ? -3.525 -4.423 0.986 1.00 75.19 199 GLN A N 1
ATOM 1603 C CA . GLN A 1 199 ? -4.567 -5.393 0.667 1.00 75.19 199 GLN A CA 1
ATOM 1604 C C . GLN A 1 199 ? -4.548 -5.744 -0.811 1.00 75.19 199 GLN A C 1
ATOM 1606 O O . GLN A 1 199 ? -4.433 -4.844 -1.651 1.00 75.19 199 GLN A O 1
ATOM 1611 N N . PHE A 1 200 ? -4.771 -7.016 -1.120 1.00 71.88 200 PHE A N 1
ATOM 1612 C CA . PHE A 1 200 ? -5.049 -7.462 -2.468 1.00 71.88 200 PHE A CA 1
ATOM 1613 C C . PHE A 1 200 ? -6.077 -8.612 -2.534 1.00 71.88 200 PHE A C 1
ATOM 1615 O O . PHE A 1 200 ? -6.071 -9.490 -1.686 1.00 71.88 200 PHE A O 1
ATOM 1622 N N . ASP A 1 201 ? -6.992 -8.560 -3.512 1.00 65.38 201 ASP A N 1
ATOM 1623 C CA . ASP A 1 201 ? -8.166 -9.450 -3.681 1.00 65.38 201 ASP A CA 1
ATOM 1624 C C . ASP A 1 201 ? -8.847 -9.872 -2.366 1.00 65.38 201 ASP A C 1
ATOM 1626 O O . ASP A 1 201 ? -9.075 -11.043 -2.078 1.00 65.38 201 ASP A O 1
ATOM 1630 N N . GLY A 1 202 ? -9.127 -8.890 -1.505 1.00 64.94 202 GLY A N 1
ATOM 1631 C CA . GLY A 1 202 ? -9.714 -9.109 -0.180 1.00 64.94 202 GLY A CA 1
ATOM 1632 C C . GLY A 1 202 ? -8.715 -9.566 0.891 1.00 64.94 202 GLY A C 1
ATOM 1633 O O . GLY A 1 202 ? -8.805 -9.080 2.021 1.00 64.94 202 GLY A O 1
ATOM 1634 N N . GLN A 1 203 ? -7.744 -10.406 0.535 1.00 60.69 203 GLN A N 1
ATOM 1635 C CA . GLN A 1 203 ? -6.623 -10.808 1.386 1.00 60.69 203 GLN A CA 1
ATOM 1636 C C . GLN A 1 203 ? -5.609 -9.662 1.603 1.00 60.69 203 GLN A C 1
ATOM 1638 O O . GLN A 1 203 ? -5.712 -8.589 1.008 1.00 60.69 203 GLN A O 1
ATOM 1643 N N . LEU A 1 204 ? -4.656 -9.822 2.520 1.00 76.69 204 LEU A N 1
ATOM 1644 C CA . LEU A 1 204 ? -3.748 -8.759 2.988 1.00 76.69 204 LEU A CA 1
ATOM 1645 C C . LEU A 1 204 ? -2.289 -9.230 2.882 1.00 76.69 204 LEU A C 1
ATOM 1647 O O . LEU A 1 204 ? -2.112 -10.430 2.736 1.00 76.69 204 LEU A O 1
ATOM 1651 N N . TYR A 1 205 ? -1.282 -8.328 2.894 1.00 82.44 205 TYR A N 1
ATOM 1652 C CA . TYR A 1 205 ? 0.107 -8.566 2.407 1.00 82.44 205 TYR A CA 1
ATOM 1653 C C . TYR A 1 205 ? 1.214 -7.629 2.985 1.00 82.44 205 TYR A C 1
ATOM 1655 O O . TYR A 1 205 ? 0.894 -6.585 3.535 1.00 82.44 205 TYR A O 1
ATOM 1663 N N . GLU A 1 206 ? 2.503 -7.990 2.882 1.00 84.88 206 GLU A N 1
ATOM 1664 C CA . GLU A 1 206 ? 3.713 -7.626 3.665 1.00 84.88 206 GLU A CA 1
ATOM 1665 C C . GLU A 1 206 ? 5.068 -7.594 2.883 1.00 84.88 206 GLU A C 1
ATOM 1667 O O . GLU A 1 206 ? 5.590 -8.643 2.569 1.00 84.88 206 GLU A O 1
ATOM 1672 N N . GLN A 1 207 ? 5.703 -6.466 2.522 1.00 85.31 207 GLN A N 1
ATOM 1673 C CA . GLN A 1 207 ? 6.956 -6.498 1.694 1.00 85.31 207 GLN A CA 1
ATOM 1674 C C . GLN A 1 207 ? 8.266 -6.889 2.448 1.00 85.31 207 GLN A C 1
ATOM 1676 O O . GLN A 1 207 ? 8.588 -6.181 3.383 1.00 85.31 207 GLN A O 1
ATOM 1681 N N . VAL A 1 208 ? 9.069 -7.889 2.024 1.00 79.38 208 VAL A N 1
ATOM 1682 C CA . VAL A 1 208 ? 10.272 -8.413 2.740 1.00 79.38 208 VAL A CA 1
ATOM 1683 C C . VAL A 1 208 ? 11.547 -7.691 2.387 1.00 79.38 208 VAL A C 1
ATOM 1685 O O . VAL A 1 208 ? 12.392 -7.473 3.238 1.00 79.38 208 VAL A O 1
ATOM 1688 N N . ASP A 1 209 ? 11.707 -7.389 1.115 1.00 83.56 209 ASP A N 1
ATOM 1689 C CA . ASP A 1 209 ? 12.993 -7.192 0.474 1.00 83.56 209 ASP A CA 1
ATOM 1690 C C . ASP A 1 209 ? 12.689 -6.583 -0.891 1.00 83.56 209 ASP A C 1
ATOM 1692 O O . ASP A 1 209 ? 11.539 -6.559 -1.355 1.00 83.56 209 ASP A O 1
ATOM 1696 N N . GLY A 1 210 ? 13.665 -5.923 -1.485 1.00 83.69 210 GLY A N 1
ATOM 1697 C CA . GLY A 1 210 ? 13.322 -4.831 -2.374 1.00 83.69 210 GLY A CA 1
ATOM 1698 C C . GLY A 1 210 ? 12.479 -3.758 -1.684 1.00 83.69 210 GLY A C 1
ATOM 1699 O O . GLY A 1 210 ? 12.062 -3.830 -0.526 1.00 83.69 210 GLY A O 1
ATOM 1700 N N . VAL A 1 211 ? 12.179 -2.724 -2.444 1.00 85.94 211 VAL A N 1
ATOM 1701 C CA . VAL A 1 211 ? 11.485 -1.532 -1.988 1.00 85.94 211 VAL A CA 1
ATOM 1702 C C . VAL A 1 211 ? 10.165 -1.406 -2.735 1.00 85.94 211 VAL A C 1
ATOM 1704 O O . VAL A 1 211 ? 10.091 -1.568 -3.953 1.00 85.94 211 VAL A O 1
ATOM 1707 N N . ALA A 1 212 ? 9.096 -1.100 -2.007 1.00 82.69 212 ALA A N 1
ATOM 1708 C CA . ALA A 1 212 ? 7.776 -0.922 -2.599 1.00 82.69 212 ALA A CA 1
ATOM 1709 C C . ALA A 1 212 ? 7.787 0.226 -3.619 1.00 82.69 212 ALA A C 1
ATOM 1711 O O . ALA A 1 212 ? 7.980 1.382 -3.231 1.00 82.69 212 ALA A O 1
ATOM 1712 N N . MET A 1 213 ? 7.506 -0.047 -4.899 1.00 77.06 213 MET A N 1
ATOM 1713 C CA . MET A 1 213 ? 7.242 1.044 -5.844 1.00 77.06 213 MET A CA 1
ATOM 1714 C C . MET A 1 213 ? 5.983 1.793 -5.383 1.00 77.06 213 MET A C 1
ATOM 1716 O O . MET A 1 213 ? 4.931 1.193 -5.141 1.00 77.06 213 MET A O 1
ATOM 1720 N N . GLY A 1 214 ? 6.101 3.111 -5.224 1.00 75.50 214 GLY A N 1
ATOM 1721 C CA . GLY A 1 214 ? 5.079 3.946 -4.594 1.00 75.50 214 GLY A CA 1
ATOM 1722 C C . GLY A 1 214 ? 5.177 4.040 -3.066 1.00 75.50 214 GLY A C 1
ATOM 1723 O O . GLY A 1 214 ? 4.280 4.618 -2.453 1.00 75.50 214 GLY A O 1
ATOM 1724 N N . SER A 1 215 ? 6.214 3.493 -2.424 1.00 85.31 215 SER A N 1
ATOM 1725 C CA . SER A 1 215 ? 6.668 3.991 -1.119 1.00 85.31 215 SER A CA 1
ATOM 1726 C C . SER A 1 215 ? 7.636 5.154 -1.331 1.00 85.31 215 SER A C 1
ATOM 1728 O O . SER A 1 215 ? 8.564 4.977 -2.116 1.00 85.31 215 SER A O 1
ATOM 1730 N N . PRO A 1 216 ? 7.521 6.265 -0.573 1.00 88.44 216 PRO A N 1
ATOM 1731 C CA . PRO A 1 216 ? 8.376 7.443 -0.747 1.00 88.44 216 PRO A CA 1
ATOM 1732 C C . PRO A 1 216 ? 9.889 7.183 -0.710 1.00 88.44 216 PRO A C 1
ATOM 1734 O O . PRO A 1 216 ? 10.648 7.966 -1.260 1.00 88.44 216 PRO A O 1
ATOM 1737 N N . LEU A 1 217 ? 10.346 6.105 -0.065 1.00 88.56 217 LEU A N 1
ATOM 1738 C CA . LEU A 1 217 ? 11.768 5.736 0.003 1.00 88.56 217 LEU A CA 1
ATOM 1739 C C . LEU A 1 217 ? 12.229 4.801 -1.126 1.00 88.56 217 LEU A C 1
ATOM 1741 O O . LEU A 1 217 ? 13.417 4.498 -1.207 1.00 88.56 217 LEU A O 1
ATOM 1745 N N . GLY A 1 218 ? 11.318 4.355 -1.995 1.00 90.00 218 GLY A N 1
ATOM 1746 C CA . GLY A 1 218 ? 11.591 3.415 -3.082 1.00 90.00 218 GLY A CA 1
ATOM 1747 C C . GLY A 1 218 ? 12.764 3.840 -3.968 1.00 90.00 218 GLY A C 1
ATOM 1748 O O . GLY A 1 218 ? 13.757 3.114 -4.028 1.00 90.00 218 GLY A O 1
ATOM 1749 N N . PRO A 1 219 ? 12.693 5.020 -4.617 1.00 91.38 219 PRO A N 1
ATOM 1750 C CA . PRO A 1 219 ? 13.749 5.481 -5.518 1.00 91.38 219 PRO A CA 1
ATOM 1751 C C . PRO A 1 219 ? 15.066 5.771 -4.794 1.00 91.38 219 PRO A C 1
ATOM 1753 O O . PRO A 1 219 ? 16.131 5.503 -5.340 1.00 91.38 219 PRO A O 1
ATOM 1756 N N . LEU A 1 220 ? 14.994 6.280 -3.556 1.00 92.88 220 LEU A N 1
ATOM 1757 C CA . LEU A 1 220 ? 16.167 6.576 -2.731 1.00 92.88 220 LEU A CA 1
ATOM 1758 C C . LEU A 1 220 ? 16.989 5.307 -2.497 1.00 92.88 220 LEU A C 1
ATOM 1760 O O . LEU A 1 220 ? 18.179 5.283 -2.791 1.00 92.88 220 LEU A O 1
ATOM 1764 N N . MET A 1 221 ? 16.350 4.249 -1.998 1.00 93.50 221 MET A N 1
ATOM 1765 C CA . MET A 1 221 ? 17.039 3.003 -1.659 1.00 93.50 221 MET A CA 1
ATOM 1766 C C . MET A 1 221 ? 17.558 2.270 -2.898 1.00 93.50 221 MET A C 1
ATOM 1768 O O . MET A 1 221 ? 18.698 1.815 -2.894 1.00 93.50 221 MET A O 1
ATOM 1772 N N . ALA A 1 222 ? 16.767 2.223 -3.976 1.00 92.44 222 ALA A N 1
ATOM 1773 C CA . ALA A 1 222 ? 17.193 1.620 -5.237 1.00 92.44 222 ALA A CA 1
ATOM 1774 C C . ALA A 1 222 ? 18.437 2.304 -5.826 1.00 92.44 222 ALA A C 1
ATOM 1776 O O . ALA A 1 222 ? 19.360 1.623 -6.270 1.00 92.44 222 ALA A O 1
ATOM 1777 N N . ASN A 1 223 ? 18.504 3.638 -5.761 1.00 92.69 223 ASN A N 1
ATOM 1778 C CA . ASN A 1 223 ? 19.704 4.362 -6.158 1.00 92.69 223 ASN A CA 1
ATOM 1779 C C . ASN A 1 223 ? 20.891 4.095 -5.226 1.00 92.69 223 ASN A C 1
ATOM 1781 O O . ASN A 1 223 ? 21.973 3.835 -5.739 1.00 92.69 223 ASN A O 1
ATOM 1785 N N . VAL A 1 224 ? 20.723 4.146 -3.895 1.00 94.62 224 VAL A N 1
ATOM 1786 C CA . VAL A 1 224 ? 21.851 3.939 -2.959 1.00 94.62 224 VAL A CA 1
ATOM 1787 C C . VAL A 1 224 ? 22.525 2.588 -3.194 1.00 94.62 224 VAL A C 1
ATOM 1789 O O . VAL A 1 224 ? 23.754 2.537 -3.205 1.00 94.62 224 VAL A O 1
ATOM 1792 N N . PHE A 1 225 ? 21.740 1.531 -3.426 1.00 94.44 225 PHE A N 1
ATOM 1793 C CA . PHE A 1 225 ? 22.273 0.190 -3.644 1.00 94.44 225 PHE A CA 1
ATOM 1794 C C . PHE A 1 225 ? 23.097 0.066 -4.935 1.00 94.44 225 PHE A C 1
ATOM 1796 O O . PHE A 1 225 ? 24.221 -0.439 -4.914 1.00 94.44 225 PHE A O 1
ATOM 1803 N N . LEU A 1 226 ? 22.583 0.585 -6.054 1.00 94.69 226 LEU A N 1
ATOM 1804 C CA . LEU A 1 226 ? 23.349 0.593 -7.302 1.00 94.69 226 LEU A CA 1
ATOM 1805 C C . LEU A 1 226 ? 24.564 1.526 -7.216 1.00 94.69 226 LEU A C 1
ATOM 1807 O O . LEU A 1 226 ? 25.618 1.178 -7.742 1.00 94.69 226 LEU A O 1
ATOM 1811 N N . CYS A 1 227 ? 24.476 2.637 -6.473 1.00 93.38 227 CYS A N 1
ATOM 1812 C CA . CYS A 1 227 ? 25.635 3.485 -6.200 1.00 93.38 227 CYS A CA 1
ATOM 1813 C C . CYS A 1 227 ? 26.753 2.729 -5.462 1.00 93.38 227 CYS A C 1
ATOM 1815 O O . CYS A 1 227 ? 27.915 2.958 -5.773 1.00 93.38 227 CYS A O 1
ATOM 1817 N N . SER A 1 228 ? 26.448 1.817 -4.529 1.00 94.00 228 SER A N 1
ATOM 1818 C CA . SER A 1 228 ? 27.472 0.982 -3.869 1.00 94.00 228 SER A CA 1
ATOM 1819 C C . SER A 1 228 ? 28.115 -0.058 -4.793 1.00 94.00 228 SER A C 1
ATOM 1821 O O . SER A 1 228 ? 29.322 -0.271 -4.685 1.00 94.00 228 SER A O 1
ATOM 1823 N N . ILE A 1 229 ? 27.359 -0.660 -5.723 1.00 93.19 229 ILE A N 1
ATOM 1824 C CA . ILE A 1 229 ? 27.929 -1.550 -6.754 1.00 93.19 229 ILE A CA 1
ATOM 1825 C C . ILE A 1 229 ? 28.845 -0.749 -7.690 1.00 93.19 229 ILE A C 1
ATOM 1827 O O . ILE A 1 229 ? 29.962 -1.173 -7.977 1.00 93.19 229 ILE A O 1
ATOM 1831 N N . GLU A 1 230 ? 28.422 0.445 -8.104 1.00 94.12 230 GLU A N 1
ATOM 1832 C CA . GLU A 1 230 ? 29.230 1.365 -8.913 1.00 94.12 230 GLU A CA 1
ATOM 1833 C C . GLU A 1 230 ? 30.515 1.768 -8.178 1.00 94.12 230 GLU A C 1
ATOM 1835 O O . GLU A 1 230 ? 31.603 1.600 -8.715 1.00 94.12 230 GLU A O 1
ATOM 1840 N N . GLU A 1 231 ? 30.417 2.178 -6.912 1.00 93.25 231 GLU A N 1
ATOM 1841 C CA . GLU A 1 231 ? 31.563 2.492 -6.047 1.00 93.25 231 GLU A CA 1
ATOM 1842 C C . GLU A 1 231 ? 32.481 1.277 -5.792 1.00 93.25 231 GLU A C 1
ATOM 1844 O O . GLU A 1 231 ? 33.640 1.454 -5.421 1.00 93.25 231 GLU A O 1
ATOM 1849 N N . GLN A 1 232 ? 32.004 0.038 -5.949 1.00 92.69 232 GLN A N 1
ATOM 1850 C CA . GLN A 1 232 ? 32.823 -1.179 -5.885 1.00 92.69 232 GLN A CA 1
ATOM 1851 C C . GLN A 1 232 ? 33.491 -1.498 -7.229 1.00 92.69 232 GLN A C 1
ATOM 1853 O O . GLN A 1 232 ? 34.653 -1.901 -7.240 1.00 92.69 232 GLN A O 1
ATOM 1858 N N . LEU A 1 233 ? 32.801 -1.314 -8.353 1.00 93.38 233 LEU A N 1
ATOM 1859 C CA . LEU A 1 233 ? 33.370 -1.505 -9.689 1.00 93.38 233 LEU A CA 1
ATOM 1860 C C . LEU A 1 233 ? 34.427 -0.441 -10.012 1.00 93.38 233 LEU A C 1
ATOM 1862 O O . LEU A 1 233 ? 35.478 -0.788 -10.545 1.00 93.38 233 LEU A O 1
ATOM 1866 N N . ASP A 1 234 ? 34.186 0.814 -9.627 1.00 89.69 234 ASP A N 1
ATOM 1867 C CA . ASP A 1 234 ? 35.102 1.949 -9.799 1.00 89.69 234 ASP A CA 1
ATOM 1868 C C . ASP A 1 234 ? 36.413 1.713 -9.026 1.00 89.69 234 ASP A C 1
ATOM 1870 O O . ASP A 1 234 ? 37.492 1.678 -9.613 1.00 89.69 234 ASP A O 1
ATOM 1874 N N . ARG A 1 235 ? 36.325 1.368 -7.728 1.00 92.12 235 ARG A N 1
ATOM 1875 C CA . ARG A 1 235 ? 37.491 0.990 -6.893 1.00 92.12 235 ARG A CA 1
ATOM 1876 C C . ARG A 1 235 ? 38.290 -0.205 -7.426 1.00 92.12 235 ARG A C 1
ATOM 1878 O O . ARG A 1 235 ? 39.472 -0.318 -7.118 1.00 92.12 235 ARG A O 1
ATOM 1885 N N . ASN A 1 236 ? 37.654 -1.097 -8.183 1.00 90.19 236 ASN A N 1
ATOM 1886 C CA . ASN A 1 236 ? 38.293 -2.266 -8.788 1.00 90.19 236 ASN A CA 1
ATOM 1887 C C . ASN A 1 236 ? 38.743 -2.021 -10.244 1.00 90.19 236 ASN A C 1
ATOM 1889 O O . ASN A 1 236 ? 39.165 -2.971 -10.900 1.00 90.19 236 ASN A O 1
ATOM 1893 N N . ASN A 1 237 ? 38.639 -0.787 -10.761 1.00 85.50 237 ASN A N 1
ATOM 1894 C CA . ASN A 1 237 ? 38.904 -0.421 -12.160 1.00 85.50 237 ASN A CA 1
ATOM 1895 C C . ASN A 1 237 ? 38.146 -1.297 -13.183 1.00 85.50 237 ASN A C 1
ATOM 1897 O O . ASN A 1 237 ? 38.664 -1.621 -14.250 1.00 85.50 237 ASN A O 1
ATOM 1901 N N . LYS A 1 238 ? 36.914 -1.705 -12.846 1.00 90.56 238 LYS A N 1
ATOM 1902 C CA . LYS A 1 238 ? 36.049 -2.551 -13.688 1.00 90.56 2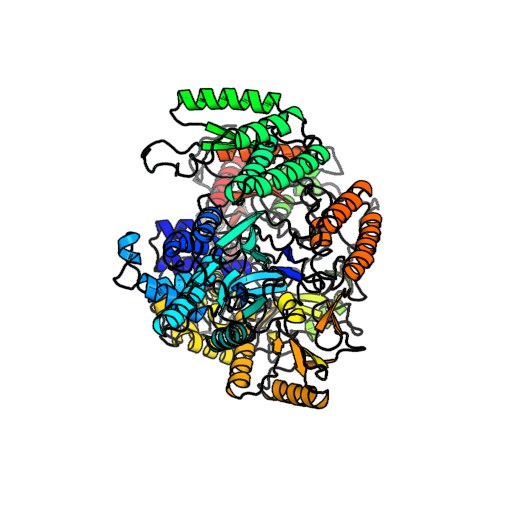38 LYS A CA 1
ATOM 1903 C C . LYS A 1 238 ? 34.979 -1.779 -14.471 1.00 90.56 238 LYS A C 1
ATOM 1905 O O . LYS A 1 238 ? 34.319 -2.386 -15.309 1.00 90.56 238 LYS A O 1
ATOM 1910 N N . LEU A 1 239 ? 34.770 -0.484 -14.211 1.00 92.38 239 LEU A N 1
ATOM 1911 C CA . LEU A 1 239 ? 33.843 0.340 -15.002 1.00 92.38 239 LEU A CA 1
ATOM 1912 C C . LEU A 1 239 ? 34.440 0.714 -16.376 1.00 92.38 239 LEU A C 1
ATOM 1914 O O . LEU A 1 239 ? 35.649 0.919 -16.481 1.00 92.38 239 LEU A O 1
ATOM 1918 N N . PRO A 1 240 ? 33.611 0.842 -17.430 1.00 89.31 240 PRO A N 1
ATOM 1919 C CA . PRO A 1 240 ? 34.048 1.338 -18.732 1.00 89.31 240 PRO A CA 1
ATOM 1920 C C . PRO A 1 240 ? 34.272 2.860 -18.714 1.00 89.31 240 PRO A C 1
ATOM 1922 O O . PRO A 1 240 ? 33.736 3.577 -17.867 1.00 89.31 240 PRO A O 1
ATOM 1925 N N . SER A 1 241 ? 35.015 3.358 -19.706 1.00 84.50 241 SER A N 1
ATOM 1926 C CA . SER A 1 241 ? 35.413 4.770 -19.860 1.00 84.50 241 SER A CA 1
ATOM 1927 C C . SER A 1 241 ? 34.249 5.768 -19.827 1.00 84.50 241 SER A C 1
ATOM 1929 O O . SER A 1 241 ? 34.395 6.871 -19.300 1.00 84.50 241 SER A O 1
ATOM 1931 N N . PHE A 1 242 ? 33.083 5.381 -20.347 1.00 87.81 242 PHE A N 1
ATOM 1932 C CA . PHE A 1 242 ? 31.829 6.102 -20.167 1.00 87.81 242 PHE A CA 1
ATOM 1933 C C . PHE A 1 242 ? 30.779 5.176 -19.552 1.00 87.81 242 PHE A C 1
ATOM 1935 O O . PHE A 1 242 ? 30.413 4.159 -20.141 1.00 87.81 242 PHE A O 1
ATOM 1942 N N . TYR A 1 243 ? 30.276 5.561 -18.378 1.00 92.62 243 TYR A N 1
ATOM 1943 C CA . TYR A 1 243 ? 29.214 4.874 -17.643 1.00 92.62 243 TYR A CA 1
ATOM 1944 C C . TYR A 1 243 ? 28.346 5.906 -16.902 1.00 92.62 243 TYR A C 1
ATOM 1946 O O . TYR A 1 243 ? 28.859 6.670 -16.070 1.00 92.62 243 TYR A O 1
ATOM 1954 N N . LYS A 1 244 ? 27.037 5.941 -17.190 1.00 93.00 244 LYS A N 1
ATOM 1955 C CA . LYS A 1 244 ? 26.049 6.832 -16.547 1.00 93.00 244 LYS A CA 1
ATOM 1956 C C . LYS A 1 244 ? 24.694 6.132 -16.381 1.00 93.00 244 LYS A C 1
ATOM 1958 O O . LYS A 1 244 ? 24.230 5.480 -17.312 1.00 93.00 244 LYS A O 1
ATOM 1963 N N . ARG A 1 245 ? 24.030 6.307 -15.232 1.00 93.69 245 ARG A N 1
ATOM 1964 C CA . ARG A 1 245 ? 22.772 5.618 -14.876 1.00 93.69 245 ARG A CA 1
ATOM 1965 C C . ARG A 1 245 ? 21.677 6.564 -14.393 1.00 93.69 245 ARG A C 1
ATOM 1967 O O . ARG A 1 245 ? 21.930 7.480 -13.615 1.00 93.69 245 ARG A O 1
ATOM 1974 N N . TYR A 1 246 ? 20.437 6.288 -14.781 1.00 90.25 246 TYR A N 1
ATOM 1975 C CA . TYR A 1 246 ? 19.218 6.893 -14.251 1.00 90.25 246 TYR A CA 1
ATOM 1976 C C . TYR A 1 246 ? 18.310 5.802 -13.669 1.00 90.25 246 TYR A C 1
ATOM 1978 O O . TYR A 1 246 ? 17.577 5.142 -14.396 1.00 90.25 246 TYR A O 1
ATOM 1986 N N . VAL A 1 247 ? 18.336 5.632 -12.343 1.00 86.38 247 VAL A N 1
ATOM 1987 C CA . VAL A 1 247 ? 17.545 4.616 -11.622 1.00 86.38 247 VAL A CA 1
ATOM 1988 C C . VAL A 1 247 ? 17.816 3.197 -12.148 1.00 86.38 247 VAL A C 1
ATOM 1990 O O . VAL A 1 247 ? 18.833 2.639 -11.744 1.00 86.38 247 VAL A O 1
ATOM 1993 N N . ASP A 1 248 ? 16.946 2.646 -13.005 1.00 86.44 248 ASP A N 1
ATOM 1994 C CA . ASP A 1 248 ? 17.029 1.334 -13.662 1.00 86.44 248 ASP A CA 1
ATOM 1995 C C . ASP A 1 248 ? 17.750 1.360 -15.037 1.00 86.44 248 ASP A C 1
ATOM 1997 O O . ASP A 1 248 ? 18.362 0.359 -15.407 1.00 86.44 248 ASP A O 1
ATOM 2001 N N . ASP A 1 249 ? 17.763 2.498 -15.746 1.00 89.62 249 ASP A N 1
ATOM 2002 C CA . ASP A 1 249 ? 18.370 2.671 -17.081 1.00 89.62 249 ASP A CA 1
ATOM 2003 C C . ASP A 1 249 ? 19.874 3.066 -16.996 1.00 89.62 249 ASP A C 1
ATOM 2005 O O . ASP A 1 249 ? 20.197 4.190 -16.598 1.00 89.62 249 ASP A O 1
ATOM 2009 N N . THR A 1 250 ? 20.813 2.214 -17.433 1.00 93.75 250 THR A N 1
ATOM 2010 C CA . THR A 1 250 ? 22.260 2.527 -17.577 1.00 93.75 250 THR A CA 1
ATOM 2011 C C . THR A 1 250 ? 22.669 2.680 -19.046 1.00 93.75 250 THR A C 1
ATOM 2013 O O . THR A 1 250 ? 22.274 1.875 -19.883 1.00 93.75 250 THR A O 1
ATOM 2016 N N . LEU A 1 251 ? 23.528 3.657 -19.356 1.00 93.06 251 LEU A N 1
ATOM 2017 C CA . LEU A 1 251 ? 24.181 3.850 -20.658 1.00 93.06 251 LEU A CA 1
ATOM 2018 C C . LEU A 1 251 ? 25.708 3.769 -20.513 1.00 93.06 251 LEU A C 1
ATOM 2020 O O . LEU A 1 251 ? 26.283 4.406 -19.625 1.00 93.06 251 LEU A O 1
ATOM 2024 N N . ALA A 1 252 ? 26.364 3.041 -21.418 1.00 92.75 252 ALA A N 1
ATOM 2025 C CA . ALA A 1 252 ? 27.817 2.912 -21.467 1.00 92.75 252 ALA A CA 1
ATOM 2026 C C . ALA A 1 252 ? 28.367 2.779 -22.902 1.00 92.75 252 ALA A C 1
ATOM 2028 O O . ALA A 1 252 ? 27.617 2.572 -23.862 1.00 92.75 252 ALA A O 1
ATOM 2029 N N . THR A 1 253 ? 29.693 2.870 -23.041 1.00 90.19 253 THR A N 1
ATOM 2030 C CA . THR A 1 253 ? 30.419 2.540 -24.281 1.00 90.19 253 THR A CA 1
ATOM 2031 C C . THR A 1 253 ? 31.328 1.332 -24.093 1.00 90.19 253 THR A C 1
ATOM 2033 O O . THR A 1 253 ? 31.888 1.134 -23.017 1.00 90.19 253 THR A O 1
ATOM 2036 N N . MET A 1 254 ? 31.448 0.498 -25.129 1.00 91.62 254 MET A N 1
ATOM 2037 C CA . MET A 1 254 ? 32.197 -0.765 -25.085 1.00 91.62 254 MET A CA 1
ATOM 2038 C C . MET A 1 254 ? 33.017 -0.961 -26.366 1.00 91.62 254 MET A C 1
ATOM 2040 O O . MET A 1 254 ? 32.466 -0.738 -27.440 1.00 91.62 254 MET A O 1
ATOM 2044 N N . PRO A 1 255 ? 34.269 -1.454 -26.318 1.00 90.31 255 PRO A N 1
ATOM 2045 C CA . PRO A 1 255 ? 35.096 -1.621 -27.520 1.00 90.31 255 PRO A CA 1
ATOM 2046 C C . PRO A 1 255 ? 34.495 -2.520 -28.611 1.00 90.31 255 PRO A C 1
ATOM 2048 O O . PRO A 1 255 ? 34.789 -2.339 -29.788 1.00 90.31 255 PRO A O 1
ATOM 2051 N N . ASN A 1 256 ? 33.683 -3.513 -28.233 1.00 88.62 256 ASN A N 1
ATOM 2052 C CA . ASN A 1 256 ? 32.961 -4.415 -29.135 1.00 88.62 256 ASN A CA 1
ATOM 2053 C C . ASN A 1 256 ? 31.893 -5.225 -28.362 1.00 88.62 256 ASN A C 1
ATOM 2055 O O . ASN A 1 256 ? 31.780 -5.124 -27.138 1.00 88.62 256 ASN A O 1
ATOM 2059 N N . ILE A 1 257 ? 31.128 -6.059 -29.077 1.00 90.38 257 ILE A N 1
ATOM 2060 C CA . ILE A 1 257 ? 30.049 -6.897 -28.516 1.00 90.38 257 ILE A CA 1
ATOM 2061 C C . ILE A 1 257 ? 30.576 -7.923 -27.495 1.00 90.38 257 ILE A C 1
ATOM 2063 O O . ILE A 1 257 ? 29.907 -8.190 -26.497 1.00 90.38 257 ILE A O 1
ATOM 2067 N N . GLN A 1 258 ? 31.777 -8.475 -27.693 1.00 91.56 258 GLN A N 1
ATOM 2068 C CA . GLN A 1 258 ? 32.372 -9.441 -26.761 1.00 91.56 258 GLN A CA 1
ATOM 2069 C C . GLN A 1 258 ? 32.746 -8.769 -25.432 1.00 91.56 258 GLN A C 1
ATOM 2071 O O . GLN A 1 258 ? 32.429 -9.302 -24.372 1.00 91.56 258 GLN A O 1
ATOM 2076 N N . ALA A 1 259 ? 33.333 -7.568 -25.478 1.00 90.81 259 ALA A N 1
ATOM 2077 C CA . ALA A 1 259 ? 33.621 -6.758 -24.295 1.00 90.81 259 ALA A CA 1
ATOM 2078 C C . ALA A 1 259 ? 32.335 -6.335 -23.560 1.00 90.81 259 ALA A C 1
ATOM 2080 O O . ALA A 1 259 ? 32.266 -6.449 -22.338 1.00 90.81 259 ALA A O 1
ATOM 2081 N N . ALA A 1 260 ? 31.291 -5.937 -24.296 1.00 89.88 260 ALA A N 1
ATOM 2082 C CA . ALA A 1 260 ? 29.978 -5.640 -23.721 1.00 89.88 260 ALA A CA 1
ATOM 2083 C C . ALA A 1 260 ? 29.357 -6.865 -23.022 1.00 89.88 260 ALA A C 1
ATOM 2085 O O . ALA A 1 260 ? 28.852 -6.766 -21.907 1.00 89.88 260 ALA A O 1
ATOM 2086 N N . THR A 1 261 ? 29.475 -8.048 -23.631 1.00 93.88 261 THR A N 1
ATOM 2087 C CA . THR A 1 261 ? 28.989 -9.310 -23.050 1.00 93.88 261 THR A CA 1
ATOM 2088 C C . THR A 1 261 ? 29.804 -9.722 -21.816 1.00 93.88 261 THR A C 1
ATOM 2090 O O . THR A 1 261 ? 29.233 -10.168 -20.826 1.00 93.88 261 THR A O 1
ATOM 2093 N N . ALA A 1 262 ? 31.125 -9.517 -21.815 1.00 92.50 262 ALA A N 1
ATOM 2094 C CA . ALA A 1 262 ? 31.973 -9.770 -20.647 1.00 92.50 262 ALA A CA 1
ATOM 2095 C C . ALA A 1 262 ? 31.686 -8.795 -19.486 1.00 92.50 262 ALA A C 1
ATOM 2097 O O . ALA A 1 262 ? 31.696 -9.194 -18.318 1.00 92.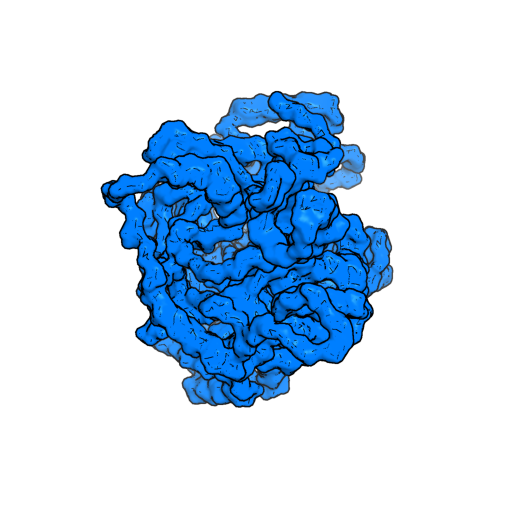50 262 ALA A O 1
ATOM 2098 N N . PHE A 1 263 ? 31.371 -7.530 -19.787 1.00 92.69 263 PHE A N 1
ATOM 2099 C CA . PHE A 1 263 ? 30.907 -6.578 -18.778 1.00 92.69 263 PHE A CA 1
ATOM 2100 C C . PHE A 1 263 ? 29.499 -6.921 -18.270 1.00 92.69 263 PHE A C 1
ATOM 2102 O O . PHE A 1 263 ? 29.251 -6.804 -17.075 1.00 92.69 263 PHE A O 1
ATOM 2109 N N . LEU A 1 264 ? 28.604 -7.437 -19.122 1.00 92.69 264 LEU A N 1
ATOM 2110 C CA . LEU A 1 264 ? 27.304 -7.967 -18.694 1.00 92.69 264 LEU A CA 1
ATOM 2111 C C . LEU A 1 264 ? 27.458 -9.130 -17.699 1.00 92.69 264 LEU A C 1
ATOM 2113 O O . LEU A 1 264 ? 26.773 -9.142 -16.677 1.00 92.69 264 LEU A O 1
ATOM 2117 N N . SER A 1 265 ? 28.378 -10.071 -17.946 1.00 93.25 265 SER A N 1
ATOM 2118 C CA . SER A 1 265 ? 28.727 -11.107 -16.960 1.00 93.25 265 SER A CA 1
ATOM 2119 C C . SER A 1 265 ? 29.269 -10.485 -15.674 1.00 93.25 265 SER A C 1
ATOM 2121 O O . SER A 1 265 ? 28.745 -10.763 -14.602 1.00 93.25 265 SER A O 1
ATOM 2123 N N . THR A 1 266 ? 30.216 -9.545 -15.779 1.00 92.81 266 THR A N 1
ATOM 2124 C CA . THR A 1 266 ? 30.793 -8.832 -14.623 1.00 92.81 266 THR A CA 1
ATOM 2125 C C . THR A 1 266 ? 29.721 -8.142 -13.766 1.00 92.81 266 THR A C 1
ATOM 2127 O O . THR A 1 266 ? 29.778 -8.211 -12.541 1.00 92.81 266 THR A O 1
ATOM 2130 N N . LEU A 1 267 ? 28.729 -7.495 -14.388 1.00 90.06 267 LEU A N 1
ATOM 2131 C CA . LEU A 1 267 ? 27.600 -6.851 -13.707 1.00 90.06 267 LEU A CA 1
ATOM 2132 C C . LEU A 1 267 ? 26.685 -7.860 -12.995 1.00 90.06 267 LEU A C 1
ATOM 2134 O O . LEU A 1 267 ? 26.223 -7.586 -11.890 1.00 90.06 267 LEU A O 1
ATOM 2138 N N . ASN A 1 268 ? 26.442 -9.023 -13.605 1.00 92.12 268 ASN A N 1
ATOM 2139 C CA . ASN A 1 268 ? 25.633 -10.100 -13.023 1.00 92.12 268 ASN A CA 1
ATOM 2140 C C . ASN A 1 268 ? 26.384 -10.885 -11.926 1.00 92.12 268 ASN A C 1
ATOM 2142 O O . ASN A 1 268 ? 25.766 -11.406 -11.004 1.00 92.12 268 ASN A O 1
ATOM 2146 N N . GLU A 1 269 ? 27.717 -10.923 -11.980 1.00 92.12 269 GLU A N 1
ATOM 2147 C CA . GLU A 1 269 ? 28.590 -11.483 -10.939 1.00 92.12 269 GLU A CA 1
ATOM 2148 C C . GLU A 1 269 ? 28.720 -10.567 -9.707 1.00 92.12 269 GLU A C 1
ATOM 2150 O O . GLU A 1 269 ? 29.124 -11.033 -8.642 1.00 92.12 269 GLU A O 1
ATOM 2155 N N . CYS A 1 270 ? 28.382 -9.273 -9.814 1.00 86.94 270 CYS A N 1
ATOM 2156 C CA . CYS A 1 270 ? 28.551 -8.313 -8.715 1.00 86.94 270 CYS A CA 1
ATOM 2157 C C . CYS A 1 270 ? 27.695 -8.624 -7.484 1.00 86.94 270 CYS A C 1
ATOM 2159 O O . CYS A 1 270 ? 28.166 -8.433 -6.363 1.00 86.94 270 CYS A O 1
ATOM 2161 N N . HIS A 1 271 ? 26.437 -9.037 -7.672 1.00 89.31 271 HIS A N 1
ATOM 2162 C CA . HIS A 1 271 ? 25.544 -9.350 -6.558 1.00 89.31 271 HIS A CA 1
ATOM 2163 C C . HIS A 1 271 ? 24.384 -10.272 -6.986 1.00 89.31 271 HIS A C 1
ATOM 2165 O O . HIS A 1 271 ? 23.606 -9.876 -7.855 1.00 89.31 271 HIS A O 1
ATOM 2171 N N . PRO A 1 272 ? 24.168 -11.439 -6.340 1.00 86.38 272 PRO A N 1
ATOM 2172 C CA . PRO A 1 272 ? 23.219 -12.462 -6.805 1.00 86.38 272 PRO A CA 1
ATOM 2173 C C . PRO A 1 272 ? 21.747 -12.023 -6.840 1.00 86.38 272 PRO A C 1
ATOM 2175 O O . PRO A 1 272 ? 20.935 -12.666 -7.500 1.00 86.38 272 PRO A O 1
ATOM 2178 N N . ALA A 1 273 ? 21.376 -10.941 -6.146 1.00 83.56 273 ALA A N 1
ATOM 2179 C CA . ALA A 1 273 ? 20.009 -10.418 -6.183 1.00 83.56 273 ALA A CA 1
ATOM 2180 C C . ALA A 1 273 ? 19.713 -9.487 -7.376 1.00 83.56 273 ALA A C 1
ATOM 2182 O O . ALA A 1 273 ? 18.545 -9.175 -7.589 1.00 83.56 273 ALA A O 1
ATOM 2183 N N . ILE A 1 274 ? 20.718 -9.015 -8.127 1.00 87.56 274 ILE A N 1
ATOM 2184 C CA . ILE A 1 274 ? 20.534 -8.110 -9.274 1.00 87.56 274 ILE A CA 1
ATOM 2185 C C . ILE A 1 274 ? 20.923 -8.818 -10.571 1.00 87.56 274 ILE A C 1
ATOM 2187 O O . ILE A 1 274 ? 21.984 -9.421 -10.665 1.00 87.56 274 ILE A O 1
ATOM 2191 N N . GLN A 1 275 ? 20.084 -8.664 -11.596 1.00 88.62 275 GLN A N 1
ATOM 2192 C CA . GLN A 1 275 ? 20.392 -9.078 -12.959 1.00 88.62 275 GLN A CA 1
ATOM 2193 C C . GLN A 1 275 ? 20.223 -7.894 -13.914 1.00 88.62 275 GLN A C 1
ATOM 2195 O O . GLN A 1 275 ? 19.237 -7.157 -13.842 1.00 88.62 275 GLN A O 1
ATOM 2200 N N . PHE A 1 276 ? 21.175 -7.731 -14.822 1.00 91.62 276 PHE A N 1
ATOM 2201 C CA . PHE A 1 276 ? 21.141 -6.778 -15.922 1.00 91.62 276 PHE A CA 1
ATOM 2202 C C . PHE A 1 276 ? 20.791 -7.497 -17.231 1.00 91.62 276 PHE A C 1
ATOM 2204 O O . PHE A 1 276 ? 21.198 -8.639 -17.464 1.00 91.62 276 PHE A O 1
ATOM 2211 N N . THR A 1 277 ? 20.076 -6.805 -18.112 1.00 90.88 277 THR A N 1
ATOM 2212 C CA . THR A 1 277 ? 19.980 -7.116 -19.548 1.00 90.88 277 THR A CA 1
ATOM 2213 C C . THR A 1 277 ? 20.737 -6.065 -20.356 1.00 90.88 277 THR A C 1
ATOM 2215 O O . THR A 1 277 ? 21.190 -5.062 -19.808 1.00 90.88 277 THR A O 1
ATOM 2218 N N . MET A 1 278 ? 20.916 -6.305 -21.657 1.00 89.00 278 MET A N 1
ATOM 2219 C CA . MET A 1 278 ? 21.720 -5.466 -22.546 1.00 89.00 278 MET A CA 1
ATOM 2220 C C . MET A 1 278 ? 20.975 -5.191 -23.858 1.00 89.00 278 MET A C 1
ATOM 2222 O O . MET A 1 278 ? 20.571 -6.131 -24.540 1.00 89.00 278 MET A O 1
ATOM 2226 N N . GLU A 1 279 ? 20.848 -3.918 -24.237 1.00 91.38 279 GLU A N 1
ATOM 2227 C CA . GLU A 1 279 ? 20.417 -3.480 -25.572 1.00 91.38 279 GLU A CA 1
ATOM 2228 C C . GLU A 1 279 ? 21.604 -2.818 -26.296 1.00 91.38 279 GLU A C 1
ATOM 2230 O O . GLU A 1 279 ? 22.251 -1.914 -25.764 1.00 91.38 279 GLU A O 1
ATOM 2235 N N . ILE A 1 280 ? 21.906 -3.268 -27.517 1.00 88.50 280 ILE A N 1
ATOM 2236 C CA . ILE A 1 280 ? 22.988 -2.733 -28.361 1.00 88.50 280 ILE A CA 1
ATOM 2237 C C . ILE A 1 280 ? 22.377 -1.816 -29.427 1.00 88.50 280 ILE A C 1
ATOM 2239 O O . ILE A 1 280 ? 21.287 -2.082 -29.929 1.00 88.50 280 ILE A O 1
ATOM 2243 N N . ALA A 1 281 ? 23.075 -0.737 -29.787 1.00 86.62 281 ALA A N 1
ATOM 2244 C CA . ALA A 1 281 ? 22.588 0.236 -30.762 1.00 86.62 281 ALA A CA 1
ATOM 2245 C C . ALA A 1 281 ? 22.400 -0.345 -32.183 1.00 86.62 281 ALA A C 1
ATOM 2247 O O . ALA A 1 281 ? 23.372 -0.601 -32.898 1.00 86.62 281 ALA A O 1
ATOM 2248 N N . GLU A 1 282 ? 21.153 -0.467 -32.644 1.00 85.31 282 GLU A N 1
ATOM 2249 C CA . GLU A 1 282 ? 20.835 -0.800 -34.037 1.00 85.31 282 GLU A CA 1
ATOM 2250 C C . GLU A 1 282 ? 21.120 0.402 -34.949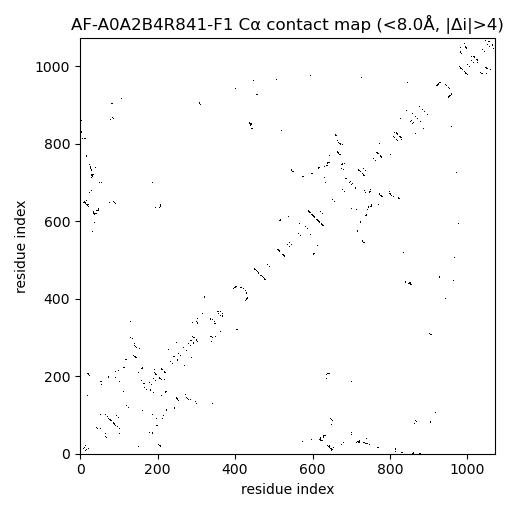 1.00 85.31 282 GLU A C 1
ATOM 2252 O O . GLU A 1 282 ? 20.622 1.501 -34.711 1.00 85.31 282 GLU A O 1
ATOM 2257 N N . ASN A 1 283 ? 21.885 0.223 -36.032 1.00 84.00 283 ASN A N 1
ATOM 2258 C CA . ASN A 1 283 ? 22.210 1.302 -36.985 1.00 84.00 283 ASN A CA 1
ATOM 2259 C C . ASN A 1 283 ? 22.777 2.573 -36.301 1.00 84.00 283 ASN A C 1
ATOM 2261 O O . ASN A 1 283 ? 22.372 3.697 -36.617 1.00 84.00 283 ASN A O 1
ATOM 2265 N N . ASN A 1 284 ? 23.678 2.380 -35.326 1.00 85.38 284 ASN A N 1
ATOM 2266 C CA . ASN A 1 284 ? 24.255 3.413 -34.451 1.00 85.38 284 ASN A CA 1
ATOM 2267 C C . ASN A 1 284 ? 23.235 4.208 -33.608 1.00 85.38 284 ASN A C 1
ATOM 2269 O O . ASN A 1 284 ? 23.580 5.262 -33.067 1.00 85.38 284 ASN A O 1
ATOM 2273 N N . LYS A 1 285 ? 21.993 3.724 -33.477 1.00 89.00 285 LYS A N 1
ATOM 2274 C CA . LYS A 1 285 ? 20.900 4.380 -32.751 1.00 89.00 285 LYS A CA 1
ATOM 2275 C C . LYS A 1 285 ? 20.479 3.583 -31.519 1.00 89.00 285 LYS A C 1
ATOM 2277 O O . LYS A 1 285 ? 20.257 2.380 -31.592 1.00 89.00 285 LYS A O 1
ATOM 2282 N N . LEU A 1 286 ? 20.337 4.277 -30.392 1.00 91.06 286 LEU A N 1
ATOM 2283 C CA . LEU A 1 286 ? 19.963 3.696 -29.104 1.00 91.06 286 LEU A CA 1
ATOM 2284 C C . LEU A 1 286 ? 18.942 4.605 -28.389 1.00 91.06 286 LEU A C 1
ATOM 2286 O O . LEU A 1 286 ? 19.233 5.780 -28.131 1.00 91.06 286 LEU A O 1
ATOM 2290 N N . PRO A 1 287 ? 17.729 4.117 -28.077 1.00 91.25 287 PRO A N 1
ATOM 2291 C CA . PRO A 1 287 ? 16.756 4.884 -27.311 1.00 91.25 287 PRO A CA 1
ATOM 2292 C C . PRO A 1 287 ? 17.106 4.886 -25.818 1.00 91.25 287 PRO A C 1
ATOM 2294 O O . PRO A 1 287 ? 17.151 3.836 -25.194 1.00 91.25 287 PRO A O 1
ATOM 2297 N N . PHE A 1 288 ? 17.260 6.063 -25.210 1.00 89.69 288 PHE A N 1
ATOM 2298 C CA . PHE A 1 288 ? 17.606 6.183 -23.788 1.00 89.69 288 PHE A CA 1
ATOM 2299 C C . PHE A 1 288 ? 16.833 7.333 -23.132 1.00 89.69 288 PHE A C 1
ATOM 2301 O O . PHE A 1 288 ? 16.814 8.450 -23.649 1.00 89.69 288 PHE A O 1
ATOM 2308 N N . LEU A 1 289 ? 16.130 7.070 -22.024 1.00 87.44 289 LEU A N 1
ATOM 2309 C CA . LEU A 1 289 ? 15.324 8.047 -21.258 1.00 87.44 289 LEU A CA 1
ATOM 2310 C C . LEU A 1 289 ? 14.275 8.863 -22.050 1.00 87.44 289 LEU A C 1
ATOM 2312 O O . LEU A 1 289 ? 13.743 9.863 -21.571 1.00 87.44 289 LEU A O 1
ATOM 2316 N N . GLY A 1 290 ? 13.916 8.438 -23.265 1.00 84.94 290 GLY A N 1
ATOM 2317 C CA . GLY A 1 290 ? 13.036 9.211 -24.152 1.00 84.94 290 GLY A CA 1
ATOM 2318 C C . GLY A 1 290 ? 13.766 10.252 -25.011 1.00 84.94 290 GLY A C 1
ATOM 2319 O O . GLY A 1 290 ? 13.111 11.090 -25.639 1.00 84.94 290 GLY A O 1
ATOM 2320 N N . MET A 1 291 ? 15.094 10.174 -25.078 1.00 90.56 291 MET A N 1
ATOM 2321 C CA . MET A 1 291 ? 15.902 10.612 -26.213 1.00 90.56 291 MET A CA 1
ATOM 2322 C C . MET A 1 291 ? 16.152 9.438 -27.163 1.00 90.56 291 MET A C 1
ATOM 2324 O O . MET A 1 291 ? 16.107 8.277 -26.755 1.00 90.56 291 MET A O 1
ATOM 2328 N N . MET A 1 292 ? 16.429 9.745 -28.426 1.00 92.56 292 MET A N 1
ATOM 2329 C CA . MET A 1 292 ? 17.125 8.844 -29.339 1.00 92.56 292 MET A CA 1
ATOM 2330 C C . MET A 1 292 ? 18.554 9.365 -29.454 1.00 92.56 292 MET A C 1
ATOM 2332 O O . MET A 1 292 ? 18.745 10.528 -29.829 1.00 92.56 292 MET A O 1
ATOM 2336 N N . ILE A 1 293 ? 19.519 8.532 -29.073 1.00 92.00 293 ILE A N 1
ATOM 2337 C CA . ILE A 1 293 ? 20.952 8.806 -29.174 1.00 92.00 293 ILE A CA 1
ATOM 2338 C C . ILE A 1 293 ? 21.439 8.186 -30.481 1.00 92.00 293 ILE A C 1
ATOM 2340 O O . ILE A 1 293 ? 21.171 7.017 -30.743 1.00 92.00 293 ILE A O 1
ATOM 2344 N N . GLU A 1 294 ? 22.147 8.961 -31.294 1.00 90.00 294 GLU A N 1
ATOM 2345 C CA . GLU A 1 294 ? 22.716 8.525 -32.567 1.00 90.00 294 GLU A CA 1
ATOM 2346 C C . GLU A 1 294 ? 24.224 8.813 -32.581 1.00 90.00 294 GLU A C 1
ATOM 2348 O O . GLU A 1 294 ? 24.652 9.965 -32.464 1.00 90.00 294 GLU A O 1
ATOM 2353 N N . LYS A 1 295 ? 25.039 7.755 -32.688 1.00 86.12 295 LYS A N 1
ATOM 2354 C CA . LYS A 1 295 ? 26.502 7.865 -32.750 1.00 86.12 295 LYS A CA 1
ATOM 2355 C C . LYS A 1 295 ? 26.946 8.226 -34.168 1.00 86.12 295 LYS A C 1
ATOM 2357 O O . LYS A 1 295 ? 26.766 7.447 -35.102 1.00 86.12 295 LYS A O 1
ATOM 2362 N N . ASN A 1 296 ? 27.595 9.379 -34.299 1.00 82.25 296 ASN A N 1
ATOM 2363 C CA . ASN A 1 296 ? 28.164 9.897 -35.539 1.00 82.25 296 ASN A CA 1
ATOM 2364 C C . ASN A 1 296 ? 29.680 10.061 -35.365 1.00 82.25 296 ASN A C 1
ATOM 2366 O O . ASN A 1 296 ? 30.157 11.089 -34.882 1.00 82.25 296 ASN A O 1
ATOM 2370 N N . GLY A 1 297 ? 30.445 9.021 -35.712 1.00 77.94 297 GLY A N 1
ATOM 2371 C CA . GLY A 1 297 ? 31.892 8.991 -35.477 1.00 77.94 297 GLY A CA 1
ATOM 2372 C C . GLY A 1 297 ? 32.215 9.077 -33.983 1.00 77.94 297 GLY A C 1
ATOM 2373 O O . GLY A 1 297 ? 31.759 8.248 -33.203 1.00 77.94 297 GLY A O 1
ATOM 2374 N N . CYS A 1 298 ? 32.980 10.086 -33.573 1.00 79.62 298 CYS A N 1
ATOM 2375 C CA . CYS A 1 298 ? 33.333 10.342 -32.173 1.00 79.62 298 CYS A CA 1
ATOM 2376 C C . CYS A 1 298 ? 32.281 11.139 -31.370 1.00 79.62 298 CYS A C 1
ATOM 2378 O O . CYS A 1 298 ? 32.487 11.367 -30.179 1.00 79.62 298 CYS A O 1
ATOM 2380 N N . HIS A 1 299 ? 31.163 11.555 -31.981 1.00 82.38 299 HIS A N 1
ATOM 2381 C CA . HIS A 1 299 ? 30.156 12.416 -31.346 1.00 82.38 299 HIS A CA 1
ATOM 2382 C C . HIS A 1 299 ? 28.786 11.744 -31.193 1.00 82.38 299 HIS A C 1
ATOM 2384 O O . HIS A 1 299 ? 28.365 10.940 -32.030 1.00 82.38 299 HIS A O 1
ATOM 2390 N N . LEU A 1 300 ? 28.047 12.140 -30.152 1.00 86.56 300 LEU A N 1
ATOM 2391 C CA . LEU A 1 300 ? 26.654 11.747 -29.940 1.00 86.56 300 LEU A CA 1
ATOM 2392 C C . LEU A 1 300 ? 25.692 12.880 -30.293 1.00 86.56 300 LEU A C 1
ATOM 2394 O O . LEU A 1 300 ? 25.756 13.977 -29.735 1.00 86.56 300 LEU A O 1
ATOM 2398 N N . THR A 1 301 ? 24.728 12.592 -31.166 1.00 87.94 301 THR A N 1
ATOM 2399 C CA . THR A 1 301 ? 23.586 13.476 -31.403 1.00 87.94 301 THR A CA 1
ATOM 2400 C C . THR A 1 301 ? 22.358 12.956 -30.662 1.00 87.94 301 THR A C 1
ATOM 2402 O O . THR A 1 301 ? 22.082 11.761 -30.601 1.00 87.94 301 THR A O 1
ATOM 2405 N N . THR A 1 302 ? 21.607 13.877 -30.061 1.00 90.75 302 THR A N 1
ATOM 2406 C CA . THR A 1 302 ? 20.347 13.592 -29.362 1.00 90.75 302 THR A CA 1
ATOM 2407 C C . THR A 1 302 ? 19.157 14.181 -30.107 1.00 90.75 302 THR A C 1
ATOM 2409 O O . THR A 1 302 ? 19.222 15.286 -30.657 1.00 90.75 302 THR A O 1
ATOM 2412 N N . SER A 1 303 ? 18.057 13.436 -30.135 1.00 90.19 303 SER A N 1
ATOM 2413 C CA . SER A 1 303 ? 16.753 13.872 -30.641 1.00 90.19 303 SER A CA 1
ATOM 2414 C C . SER A 1 303 ? 15.632 13.321 -29.756 1.00 90.19 303 SER A C 1
ATOM 2416 O O . SER A 1 303 ? 15.872 12.503 -28.867 1.00 90.19 303 SER A O 1
ATOM 2418 N N . VAL A 1 304 ? 14.396 13.782 -29.950 1.00 90.31 304 VAL A N 1
ATOM 2419 C CA . VAL A 1 304 ? 13.258 13.300 -29.158 1.00 90.31 304 VAL A CA 1
ATOM 2420 C C . VAL A 1 304 ? 12.870 11.889 -29.598 1.00 90.31 304 VAL A C 1
ATOM 2422 O O . VAL A 1 304 ? 12.412 11.696 -30.722 1.00 90.31 304 VAL A O 1
ATOM 2425 N N . TYR A 1 305 ? 12.975 10.903 -28.702 1.00 89.88 305 TYR A N 1
ATOM 2426 C CA . TYR A 1 305 ? 12.422 9.582 -28.988 1.00 89.88 305 TYR A CA 1
ATOM 2427 C C . TYR A 1 305 ? 10.917 9.586 -28.738 1.00 89.88 305 TYR A C 1
ATOM 2429 O O . TYR A 1 305 ? 10.442 9.717 -27.602 1.00 89.88 305 TYR A O 1
ATOM 2437 N N . HIS A 1 306 ? 10.177 9.399 -29.827 1.00 83.38 306 HIS A N 1
ATOM 2438 C CA . HIS A 1 306 ? 8.815 8.899 -29.786 1.00 83.38 306 HIS A CA 1
ATOM 2439 C C . HIS A 1 306 ? 8.901 7.390 -29.878 1.00 83.38 306 HIS A C 1
ATOM 2441 O O . HIS A 1 306 ? 9.139 6.813 -30.938 1.00 83.38 306 HIS A O 1
ATOM 2447 N N . LYS A 1 307 ? 8.716 6.763 -28.721 1.00 77.69 307 LYS A N 1
ATOM 2448 C CA . LYS A 1 307 ? 8.505 5.328 -28.612 1.00 77.69 307 LYS A CA 1
ATOM 2449 C C . LYS A 1 307 ? 7.436 4.904 -29.660 1.00 77.69 307 LYS A C 1
ATOM 2451 O O . LYS A 1 307 ? 6.415 5.596 -29.664 1.00 77.69 307 LYS A O 1
ATOM 2456 N N . PRO A 1 308 ? 7.639 3.851 -30.506 1.00 74.50 308 PRO A N 1
ATOM 2457 C CA . PRO A 1 308 ? 6.922 3.494 -31.770 1.00 74.50 308 PRO A CA 1
ATOM 2458 C C . PRO A 1 308 ? 5.386 3.407 -31.809 1.00 74.50 308 PRO A C 1
ATOM 2460 O O . PRO A 1 308 ? 4.780 2.808 -32.694 1.00 74.50 308 PRO A O 1
ATOM 2463 N N . THR A 1 309 ? 4.739 3.909 -30.784 1.00 67.62 309 THR A N 1
ATOM 2464 C CA . THR A 1 309 ? 3.394 3.593 -30.369 1.00 67.62 309 THR A CA 1
ATOM 2465 C C . THR A 1 309 ? 2.635 4.851 -29.995 1.00 67.62 309 THR A C 1
ATOM 2467 O O . THR A 1 309 ? 1.421 4.851 -30.176 1.00 67.62 309 THR A O 1
ATOM 2470 N N . ASP A 1 310 ? 3.313 5.905 -29.522 1.00 74.62 310 ASP A N 1
ATOM 2471 C CA . ASP A 1 310 ? 2.716 7.186 -29.133 1.00 74.62 310 ASP A CA 1
ATOM 2472 C C . ASP A 1 310 ? 1.619 7.636 -30.116 1.00 74.62 310 ASP A C 1
ATOM 2474 O O . ASP A 1 310 ? 1.857 7.906 -31.293 1.00 74.62 310 ASP A O 1
ATOM 2478 N N . THR A 1 311 ? 0.379 7.692 -29.624 1.00 71.12 311 THR A N 1
ATOM 2479 C CA . THR A 1 311 ? -0.796 8.052 -30.428 1.00 71.12 311 THR A CA 1
ATOM 2480 C C . THR A 1 311 ? -1.136 9.542 -30.385 1.00 71.12 311 THR A C 1
ATOM 2482 O O . THR A 1 311 ? -2.101 9.971 -31.038 1.00 71.12 311 THR A O 1
ATOM 2485 N N . GLY A 1 312 ? -0.370 10.340 -29.629 1.00 70.88 312 GLY A N 1
ATOM 2486 C CA . GLY A 1 312 ? -0.572 11.777 -29.476 1.00 70.88 312 GLY A CA 1
ATOM 2487 C C . GLY A 1 312 ? -1.850 12.157 -28.720 1.00 70.88 312 GLY A C 1
ATOM 2488 O O . GLY A 1 312 ? -2.421 13.225 -28.950 1.00 70.88 312 GLY A O 1
ATOM 2489 N N . LEU A 1 313 ? -2.355 11.275 -27.850 1.00 71.75 313 LEU A N 1
ATOM 2490 C CA . LEU A 1 313 ? -3.610 11.462 -27.109 1.00 71.75 313 LEU A CA 1
ATOM 2491 C C . LEU A 1 313 ? -3.435 12.292 -25.832 1.00 71.75 313 LEU A C 1
ATOM 2493 O O . LEU A 1 313 ? -3.700 11.844 -24.716 1.00 71.75 313 LEU A O 1
ATOM 2497 N N . LEU A 1 314 ? -3.021 13.542 -26.024 1.00 81.69 314 LEU A N 1
ATOM 2498 C CA . LEU A 1 314 ? -2.897 14.525 -24.954 1.00 81.69 314 LEU A CA 1
ATOM 2499 C C . LEU A 1 314 ? -4.234 15.260 -24.692 1.00 81.69 314 LEU A C 1
ATOM 2501 O O . LEU A 1 314 ? -5.309 14.886 -25.168 1.00 81.69 314 LEU A O 1
ATOM 2505 N N . LEU A 1 315 ? -4.185 16.328 -23.894 1.00 81.00 315 LEU A N 1
ATOM 2506 C CA . LEU A 1 315 ? -5.343 17.149 -23.530 1.00 81.00 315 LEU A CA 1
ATOM 2507 C C . LEU A 1 315 ? -5.986 17.807 -24.769 1.00 81.00 315 LEU A C 1
ATOM 2509 O O . LEU A 1 315 ? -5.406 18.705 -25.361 1.00 81.00 315 LEU A O 1
ATOM 2513 N N . HIS A 1 316 ? -7.215 17.429 -25.127 1.00 85.81 316 HIS A N 1
ATOM 2514 C CA . HIS A 1 316 ? -7.959 18.052 -26.235 1.00 85.81 316 HIS A CA 1
ATOM 2515 C C . HIS A 1 316 ? -8.305 19.531 -25.957 1.00 85.81 316 HIS A C 1
ATOM 2517 O O . HIS A 1 316 ? -8.709 19.869 -24.840 1.00 85.81 316 HIS A O 1
ATOM 2523 N N . TYR A 1 317 ? -8.242 20.423 -26.953 1.00 83.81 317 TYR A N 1
ATOM 2524 C CA . TYR A 1 317 ? -8.428 21.870 -26.735 1.00 83.81 317 TYR A CA 1
ATOM 2525 C C . TYR A 1 317 ? -9.826 22.250 -26.225 1.00 83.81 317 TYR A C 1
ATOM 2527 O O . TYR A 1 317 ? -9.967 23.139 -25.386 1.00 83.81 317 TYR A O 1
ATOM 2535 N N . GLN A 1 318 ? -10.872 21.544 -26.661 1.00 80.00 318 GLN A N 1
ATOM 2536 C CA . GLN A 1 318 ? -12.248 21.765 -26.184 1.00 80.00 318 GLN A CA 1
ATOM 2537 C C . GLN A 1 318 ? -12.528 21.144 -24.800 1.00 80.00 318 GLN A C 1
ATOM 2539 O O . GLN A 1 318 ? -13.654 21.203 -24.312 1.00 80.00 318 GLN A O 1
ATOM 2544 N N . SER A 1 319 ? -11.532 20.542 -24.139 1.00 75.06 319 SER A N 1
ATOM 2545 C CA . SER A 1 319 ? -11.701 20.003 -22.784 1.00 75.06 319 SER A CA 1
ATOM 2546 C C . SER A 1 319 ? -12.122 21.084 -21.778 1.00 75.06 319 SER A C 1
ATOM 2548 O O . SER A 1 319 ? -11.705 22.245 -21.852 1.00 75.06 319 SER A O 1
ATOM 2550 N N . HIS A 1 320 ? -12.944 20.698 -20.802 1.00 77.31 320 HIS A N 1
ATOM 2551 C CA . HIS A 1 320 ? -13.397 21.576 -19.722 1.00 77.31 320 HIS A CA 1
ATOM 2552 C C . HIS A 1 320 ? -12.276 21.786 -18.691 1.00 77.31 320 HIS A C 1
ATOM 2554 O O . HIS A 1 320 ? -12.293 21.183 -17.627 1.00 77.31 320 HIS A O 1
ATOM 2560 N N . VAL A 1 321 ? -11.262 22.591 -19.020 1.00 72.44 321 VAL A N 1
ATOM 2561 C CA . VAL A 1 321 ? -10.162 23.025 -18.132 1.00 72.44 321 VAL A CA 1
ATOM 2562 C C . VAL A 1 321 ? -9.759 24.471 -18.456 1.00 72.44 321 VAL A C 1
ATOM 2564 O O . VAL A 1 321 ? -9.973 24.916 -19.589 1.00 72.44 321 VAL A O 1
ATOM 2567 N N . ASP A 1 322 ? -9.144 25.174 -17.495 1.00 80.38 322 ASP A N 1
ATOM 2568 C CA . ASP A 1 322 ? -8.578 26.525 -17.686 1.00 80.38 322 ASP A CA 1
ATOM 2569 C C . ASP A 1 322 ? -7.610 26.528 -18.883 1.00 80.38 322 ASP A C 1
ATOM 2571 O O . ASP A 1 322 ? -6.745 25.651 -19.006 1.00 80.38 322 ASP A O 1
ATOM 2575 N N . GLN A 1 323 ? -7.753 27.519 -19.770 1.00 82.00 323 GLN A N 1
ATOM 2576 C CA . GLN A 1 323 ? -6.890 27.700 -20.939 1.00 82.00 323 GLN A CA 1
ATOM 2577 C C . GLN A 1 323 ? -5.396 27.702 -20.592 1.00 82.00 323 GLN A C 1
ATOM 2579 O O . GLN A 1 323 ? -4.594 27.274 -21.425 1.00 82.00 323 GLN A O 1
ATOM 2584 N N . ARG A 1 324 ? -5.009 28.130 -19.381 1.00 81.19 324 ARG A N 1
ATOM 2585 C CA . ARG A 1 324 ? -3.607 28.107 -18.932 1.00 81.19 324 ARG A CA 1
ATOM 2586 C C . ARG A 1 324 ? -2.984 26.712 -19.018 1.00 81.19 324 ARG A C 1
ATOM 2588 O O . ARG A 1 324 ? -1.883 26.596 -19.542 1.00 81.19 324 ARG A O 1
ATOM 2595 N N . TYR A 1 325 ? -3.691 25.648 -18.626 1.00 83.75 325 TYR A N 1
ATOM 2596 C CA . TYR A 1 325 ? -3.161 24.276 -18.727 1.00 83.75 325 TYR A CA 1
ATOM 2597 C C . TYR A 1 325 ? -3.035 23.798 -20.176 1.00 83.75 325 TYR A C 1
ATOM 2599 O O . TYR A 1 325 ? -2.109 23.063 -20.507 1.00 83.75 325 TYR A O 1
ATOM 2607 N N . LYS A 1 326 ? -3.929 24.261 -21.059 1.00 85.56 326 LYS A N 1
ATOM 2608 C CA . LYS A 1 326 ? -3.874 23.949 -22.494 1.00 85.56 326 LYS A CA 1
ATOM 2609 C C . LYS A 1 326 ? -2.625 24.561 -23.126 1.00 85.56 326 LYS A C 1
ATOM 2611 O O . LYS A 1 326 ? -1.889 23.851 -23.804 1.00 85.56 326 LYS A O 1
ATOM 2616 N N . ARG A 1 327 ? -2.365 25.848 -22.858 1.00 85.44 327 ARG A N 1
ATOM 2617 C CA . ARG A 1 327 ? -1.152 26.557 -23.308 1.00 85.44 327 ARG A CA 1
ATOM 2618 C C . ARG A 1 327 ? 0.111 25.949 -22.684 1.00 85.44 327 ARG A C 1
ATOM 2620 O O . ARG A 1 327 ? 1.053 25.658 -23.405 1.00 85.44 327 ARG A O 1
ATOM 2627 N N . SER A 1 328 ? 0.089 25.665 -21.379 1.00 87.00 328 SER A N 1
ATOM 2628 C CA . SER A 1 328 ? 1.214 25.046 -20.664 1.00 87.00 328 SER A CA 1
ATOM 2629 C C . SER A 1 328 ? 1.639 23.716 -21.281 1.00 87.00 328 SER A C 1
ATOM 2631 O O . SER A 1 328 ? 2.828 23.517 -21.469 1.00 87.00 328 SER A O 1
ATOM 2633 N N . LEU A 1 329 ? 0.701 22.829 -21.634 1.00 88.38 329 LEU A N 1
ATOM 2634 C CA . LEU A 1 329 ? 1.028 21.538 -22.250 1.00 88.38 329 LEU A CA 1
ATOM 2635 C C . LEU A 1 329 ? 1.784 21.695 -23.582 1.00 88.38 329 LEU A C 1
ATOM 2637 O O . LEU A 1 329 ? 2.766 20.993 -23.810 1.00 88.38 329 LEU A O 1
ATOM 2641 N N . LEU A 1 330 ? 1.337 22.616 -24.443 1.00 88.19 330 LEU A N 1
ATOM 2642 C CA . LEU A 1 330 ? 2.006 22.922 -25.711 1.00 88.19 330 LEU A CA 1
ATOM 2643 C C . LEU A 1 330 ? 3.439 23.413 -25.460 1.00 88.19 330 LEU A C 1
ATOM 2645 O O . LEU A 1 330 ? 4.379 22.884 -26.048 1.00 88.19 330 LEU A O 1
ATOM 2649 N N . ASN A 1 331 ? 3.611 24.356 -24.531 1.00 87.00 331 ASN A N 1
ATOM 2650 C CA . ASN A 1 331 ? 4.925 24.890 -24.177 1.00 87.00 331 ASN A CA 1
ATOM 2651 C C . ASN A 1 331 ? 5.834 23.817 -23.549 1.00 87.00 331 ASN A C 1
ATOM 2653 O O . ASN A 1 331 ? 7.003 23.745 -23.899 1.00 87.00 331 ASN A O 1
ATOM 2657 N N . THR A 1 332 ? 5.325 22.938 -22.678 1.00 87.62 332 THR A N 1
ATOM 2658 C CA . THR A 1 332 ? 6.118 21.850 -22.077 1.00 87.62 332 THR A CA 1
ATOM 2659 C C . THR A 1 332 ? 6.620 20.853 -23.126 1.00 87.62 332 THR A C 1
ATOM 2661 O O . THR A 1 332 ? 7.771 20.427 -23.047 1.00 87.62 332 THR A O 1
ATOM 2664 N N . MET A 1 333 ? 5.803 20.506 -24.128 1.00 88.94 333 MET A N 1
ATOM 2665 C CA . MET A 1 333 ? 6.237 19.630 -25.227 1.00 88.94 333 MET A CA 1
ATOM 2666 C C . MET A 1 333 ? 7.273 20.312 -26.130 1.00 88.94 333 MET A C 1
ATOM 2668 O O . MET A 1 333 ? 8.293 19.704 -26.441 1.00 88.94 333 MET A O 1
ATOM 2672 N N . LEU A 1 334 ? 7.075 21.590 -26.475 1.00 87.50 334 LEU A N 1
ATOM 2673 C CA . LEU A 1 334 ? 8.058 22.361 -27.246 1.00 87.50 334 LEU A CA 1
ATOM 2674 C C . LEU A 1 334 ? 9.374 22.565 -26.477 1.00 87.50 334 LEU A C 1
ATOM 2676 O O . LEU A 1 334 ? 10.442 22.452 -27.069 1.00 87.50 334 LEU A O 1
ATOM 2680 N N . ASN A 1 335 ? 9.322 22.765 -25.157 1.00 86.19 335 ASN A N 1
ATOM 2681 C CA . ASN A 1 335 ? 10.512 22.857 -24.309 1.00 86.19 335 ASN A CA 1
ATOM 2682 C C . ASN A 1 335 ? 11.286 21.529 -24.248 1.00 86.19 335 ASN A C 1
ATOM 2684 O O . ASN A 1 335 ? 12.512 21.529 -24.352 1.00 86.19 335 ASN A O 1
ATOM 2688 N N . ARG A 1 336 ? 10.578 20.390 -24.135 1.00 88.19 336 ARG A N 1
ATOM 2689 C CA . ARG A 1 336 ? 11.191 19.052 -24.242 1.00 88.19 336 ARG A CA 1
ATOM 2690 C C . ARG A 1 336 ? 11.879 18.891 -25.598 1.00 88.19 336 ARG A C 1
ATOM 2692 O O . ARG A 1 336 ? 13.031 18.471 -25.638 1.00 88.19 336 ARG A O 1
ATOM 2699 N N . ALA A 1 337 ? 11.204 19.263 -26.684 1.00 88.62 337 ALA A N 1
ATOM 2700 C CA . ALA A 1 337 ? 11.773 19.209 -28.025 1.00 88.62 337 ALA A CA 1
ATOM 2701 C C . ALA A 1 337 ? 13.025 20.089 -28.172 1.00 88.62 337 ALA A C 1
ATOM 2703 O O . ALA A 1 337 ? 14.027 19.627 -28.715 1.00 88.62 337 ALA A O 1
ATOM 2704 N N . TYR A 1 338 ? 12.993 21.315 -27.647 1.00 85.81 338 TYR A N 1
ATOM 2705 C CA . TYR A 1 338 ? 14.089 22.282 -27.736 1.00 85.81 338 TYR A CA 1
ATOM 2706 C C . TYR A 1 338 ? 15.342 21.859 -26.952 1.00 85.81 338 TYR A C 1
ATOM 2708 O O . TYR A 1 338 ? 16.453 21.957 -27.477 1.00 85.81 338 TYR A O 1
ATOM 2716 N N . ARG A 1 339 ? 15.182 21.361 -25.714 1.00 85.06 339 ARG A N 1
ATOM 2717 C CA . ARG A 1 339 ? 16.324 20.943 -24.878 1.00 85.06 339 ARG A CA 1
ATOM 2718 C C . ARG A 1 339 ? 16.890 19.573 -25.259 1.00 85.06 339 ARG A C 1
ATOM 2720 O O . ARG A 1 339 ? 18.107 19.403 -25.230 1.00 85.06 339 ARG A O 1
ATOM 2727 N N . LEU A 1 340 ? 16.058 18.603 -25.657 1.00 87.50 340 LEU A N 1
ATOM 2728 C CA . LEU A 1 340 ? 16.541 17.265 -26.044 1.00 87.50 340 LEU A CA 1
ATOM 2729 C C . LEU A 1 340 ? 17.109 17.203 -27.473 1.00 87.50 340 LEU A C 1
ATOM 2731 O O . LEU A 1 340 ? 17.902 16.311 -27.763 1.00 87.50 340 LEU A O 1
ATOM 2735 N N . SER A 1 341 ? 16.771 18.147 -28.358 1.00 87.88 341 SER A N 1
ATOM 2736 C CA . SER A 1 341 ? 17.326 18.179 -29.720 1.00 87.88 341 SER A CA 1
ATOM 2737 C C . SER A 1 341 ? 18.712 18.831 -29.770 1.00 87.88 341 SER A C 1
ATOM 2739 O O . SER A 1 341 ? 18.877 20.025 -29.511 1.00 87.88 341 SER A O 1
ATOM 2741 N N . SER A 1 342 ? 19.705 18.041 -30.174 1.00 85.88 342 SER A N 1
ATOM 2742 C CA . SER A 1 342 ? 21.057 18.506 -30.508 1.00 85.88 342 SER A CA 1
ATOM 2743 C C . SER A 1 342 ? 21.071 19.398 -31.756 1.00 85.88 342 SER A C 1
ATOM 2745 O O . SER A 1 342 ? 21.662 20.474 -31.725 1.00 85.88 342 SER A O 1
ATOM 2747 N N . THR A 1 343 ? 20.373 18.999 -32.828 1.00 83.81 343 THR A N 1
ATOM 2748 C CA . THR A 1 343 ? 20.347 19.720 -34.112 1.00 83.81 343 THR A CA 1
ATOM 2749 C C . THR A 1 343 ? 19.042 20.491 -34.346 1.00 83.81 343 THR A C 1
ATOM 2751 O O . THR A 1 343 ? 17.951 20.082 -33.929 1.00 83.81 343 THR A O 1
ATOM 2754 N N . LYS A 1 344 ? 19.139 21.601 -35.093 1.00 83.31 344 LYS A N 1
ATOM 2755 C CA . LYS A 1 344 ? 17.985 22.408 -35.538 1.00 83.31 344 LYS A CA 1
ATOM 2756 C C . LYS A 1 344 ? 17.026 21.614 -36.431 1.00 83.31 344 LYS A C 1
ATOM 2758 O O . LYS A 1 344 ? 15.819 21.852 -36.406 1.00 83.31 344 LYS A O 1
ATOM 2763 N N . GLU A 1 345 ? 17.548 20.661 -37.200 1.00 84.31 345 GLU A N 1
ATOM 2764 C CA . GLU A 1 345 ? 16.752 19.783 -38.057 1.00 84.31 345 GLU A CA 1
ATOM 2765 C C . GLU A 1 345 ? 15.883 18.825 -37.229 1.00 84.31 345 GLU A C 1
ATOM 2767 O O . GLU A 1 345 ? 14.672 18.772 -37.439 1.00 84.31 345 GLU A O 1
ATOM 2772 N N . SER A 1 346 ? 16.460 18.144 -36.231 1.00 85.50 346 SER A N 1
ATOM 2773 C CA . SER A 1 346 ? 15.717 17.273 -35.308 1.00 85.50 346 SER A CA 1
ATOM 2774 C C . SER A 1 346 ? 14.649 18.045 -34.531 1.00 85.50 346 SER A C 1
ATOM 2776 O O . SER A 1 346 ? 13.503 17.598 -34.452 1.00 85.50 346 SER A O 1
ATOM 2778 N N . PHE A 1 347 ? 14.972 19.254 -34.057 1.00 88.44 347 PHE A N 1
ATOM 2779 C CA . PHE A 1 347 ? 13.989 20.133 -33.417 1.00 88.44 347 PHE A CA 1
ATOM 2780 C C . PHE A 1 347 ? 12.849 20.535 -34.368 1.00 88.44 347 PHE A C 1
ATOM 2782 O O . PHE A 1 347 ? 11.686 20.586 -33.970 1.00 88.44 347 PHE A O 1
ATOM 2789 N N . THR A 1 348 ? 13.161 20.781 -35.643 1.00 87.44 348 THR A N 1
ATOM 2790 C CA . THR A 1 348 ? 12.178 21.172 -36.664 1.00 87.44 348 THR A CA 1
ATOM 2791 C C . THR A 1 348 ? 11.281 19.996 -37.062 1.00 87.44 348 THR A C 1
ATOM 2793 O O . THR A 1 348 ? 10.064 20.171 -37.162 1.00 87.44 348 THR A O 1
ATOM 2796 N N . LYS A 1 349 ? 11.845 18.791 -37.230 1.00 88.50 349 LYS A N 1
ATOM 2797 C CA . LYS A 1 349 ? 11.103 17.532 -37.430 1.00 88.50 349 LYS A CA 1
ATOM 2798 C C . LYS A 1 349 ? 10.101 17.310 -36.290 1.00 88.50 349 LYS A C 1
ATOM 2800 O O . LYS A 1 349 ? 8.920 17.076 -36.552 1.00 88.50 349 LYS A O 1
ATOM 2805 N N . GLU A 1 350 ? 10.528 17.503 -35.042 1.00 91.88 350 GLU A N 1
ATOM 2806 C CA . GLU A 1 350 ? 9.646 17.368 -33.878 1.00 91.88 350 GLU A CA 1
ATOM 2807 C C . GLU A 1 350 ? 8.602 18.496 -33.777 1.00 91.88 350 GLU A C 1
ATOM 2809 O O . GLU A 1 350 ? 7.424 18.238 -33.537 1.00 91.88 350 GLU A O 1
ATOM 2814 N N . CYS A 1 351 ? 8.957 19.749 -34.077 1.00 90.19 351 CYS A N 1
ATOM 2815 C CA . CYS A 1 351 ? 7.973 20.835 -34.158 1.00 90.19 351 CYS A CA 1
ATOM 2816 C C . CYS A 1 351 ? 6.884 20.560 -35.209 1.00 90.19 351 CYS A C 1
ATOM 2818 O O . CYS A 1 351 ? 5.718 20.902 -34.991 1.00 90.19 351 CYS A O 1
ATOM 2820 N N . GLN A 1 352 ? 7.217 19.907 -36.330 1.00 90.19 352 GLN A N 1
ATOM 2821 C CA . GLN A 1 352 ? 6.218 19.445 -37.297 1.00 90.19 352 GLN A CA 1
ATOM 2822 C C . GLN A 1 352 ? 5.349 18.307 -36.740 1.00 90.19 352 GLN A C 1
ATOM 2824 O O . GLN A 1 352 ? 4.133 18.324 -36.958 1.00 90.19 352 GLN A O 1
ATOM 2829 N N . HIS A 1 353 ? 5.930 17.348 -36.012 1.00 91.00 353 HIS A N 1
ATOM 2830 C CA . HIS A 1 353 ? 5.193 16.272 -35.344 1.00 91.00 353 HIS A CA 1
ATOM 2831 C C . HIS A 1 353 ? 4.185 16.836 -34.325 1.00 91.00 353 HIS A C 1
ATOM 2833 O O . HIS A 1 353 ? 2.976 16.620 -34.462 1.00 91.00 353 HIS A O 1
ATOM 2839 N N . LEU A 1 354 ? 4.645 17.672 -33.388 1.00 91.44 354 LEU A N 1
ATOM 2840 C CA . LEU A 1 354 ? 3.799 18.354 -32.404 1.00 91.44 354 LEU A CA 1
ATOM 2841 C C . LEU A 1 354 ? 2.735 19.234 -33.069 1.00 91.44 354 LEU A C 1
ATOM 2843 O O . LEU A 1 354 ? 1.577 19.223 -32.647 1.00 91.44 354 LEU A O 1
ATOM 2847 N N . LYS A 1 355 ? 3.063 19.949 -34.153 1.00 92.25 355 LYS A N 1
ATOM 2848 C CA . LYS A 1 355 ? 2.082 20.750 -34.906 1.00 92.25 355 LYS A CA 1
ATOM 2849 C C . LYS A 1 355 ? 0.953 19.894 -35.480 1.00 92.25 355 LYS A C 1
ATOM 2851 O O . LYS A 1 355 ? -0.215 20.276 -35.352 1.00 92.25 355 LYS A O 1
ATOM 2856 N N . ARG A 1 356 ? 1.263 18.726 -36.056 1.00 91.38 356 ARG A N 1
ATOM 2857 C CA . ARG A 1 356 ? 0.258 17.752 -36.526 1.00 91.38 356 ARG A CA 1
ATOM 2858 C C . ARG A 1 356 ? -0.571 17.218 -35.344 1.00 91.38 356 ARG A C 1
ATOM 2860 O O . ARG A 1 356 ? -1.802 17.219 -35.412 1.00 91.38 356 ARG A O 1
ATOM 2867 N N . MET A 1 357 ? 0.082 16.856 -34.237 1.00 90.50 357 MET A N 1
ATOM 2868 C CA . MET A 1 357 ? -0.551 16.328 -33.021 1.00 90.50 357 MET A CA 1
ATOM 2869 C C . MET A 1 357 ? -1.530 17.323 -32.370 1.00 90.50 357 MET A C 1
ATOM 2871 O O . MET A 1 357 ? -2.710 17.016 -32.201 1.00 90.50 357 MET A O 1
ATOM 2875 N N . PHE A 1 358 ? -1.093 18.543 -32.051 1.00 91.50 358 PHE A N 1
ATOM 2876 C CA . PHE A 1 358 ? -1.951 19.545 -31.412 1.00 91.50 358 PHE A CA 1
ATOM 2877 C C . PHE A 1 358 ? -3.091 20.016 -32.333 1.00 91.50 358 PHE A C 1
ATOM 2879 O O . PHE A 1 358 ? -4.198 20.269 -31.853 1.00 91.50 358 PHE A O 1
ATOM 2886 N N . THR A 1 359 ? -2.886 20.032 -33.657 1.00 90.62 359 THR A N 1
ATOM 2887 C CA . THR A 1 359 ? -3.965 20.293 -34.630 1.00 90.62 359 THR A CA 1
ATOM 2888 C C . THR A 1 359 ? -5.022 19.177 -34.617 1.00 90.62 359 THR A C 1
ATOM 2890 O O . THR A 1 359 ? -6.222 19.463 -34.600 1.00 90.62 359 THR A O 1
ATOM 2893 N N . LYS A 1 360 ? -4.609 17.902 -34.524 1.00 89.44 360 LYS A N 1
ATOM 2894 C CA . LYS A 1 360 ? -5.512 16.748 -34.317 1.00 89.44 360 LYS A CA 1
ATOM 2895 C C . LYS A 1 360 ? -6.298 16.875 -33.001 1.00 89.44 360 LYS A C 1
ATOM 2897 O O . LYS A 1 360 ? -7.493 16.591 -32.979 1.00 89.44 360 LYS A O 1
ATOM 2902 N N . LEU A 1 361 ? -5.668 17.410 -31.949 1.00 88.25 361 LEU A N 1
ATOM 2903 C CA . LEU A 1 361 ? -6.286 17.771 -30.660 1.00 88.25 361 LEU A CA 1
ATOM 2904 C C . LEU A 1 361 ? -7.091 19.095 -30.678 1.00 88.25 361 LEU A C 1
ATOM 2906 O O . LEU A 1 361 ? -7.491 19.589 -29.618 1.00 88.25 361 LEU A O 1
ATOM 2910 N N . LYS A 1 362 ? -7.340 19.663 -31.868 1.00 91.81 362 LYS A N 1
ATOM 2911 C CA . LYS A 1 362 ? -8.135 20.878 -32.131 1.00 91.81 362 LYS A CA 1
ATOM 2912 C C . LYS A 1 362 ? -7.617 22.155 -31.455 1.00 91.81 362 LYS A C 1
ATOM 2914 O O . LYS A 1 362 ? -8.400 23.063 -31.172 1.00 91.81 362 LYS A O 1
ATOM 2919 N N . TYR A 1 363 ? -6.310 22.255 -31.210 1.00 93.31 363 TYR A N 1
ATOM 2920 C CA . TYR A 1 363 ? -5.692 23.524 -30.812 1.00 93.31 363 TYR A CA 1
ATOM 2921 C C . TYR A 1 363 ? -5.762 24.544 -31.965 1.00 93.31 363 TYR A C 1
ATOM 2923 O O . TYR A 1 363 ? -5.602 24.158 -33.125 1.00 93.31 363 TYR A O 1
ATOM 2931 N N . PRO A 1 364 ? -5.953 25.849 -31.687 1.00 93.12 364 PRO A N 1
ATOM 2932 C CA . PRO A 1 364 ? -5.931 26.879 -32.720 1.00 93.12 364 PRO A CA 1
ATOM 2933 C C . PRO A 1 364 ? -4.569 26.931 -33.418 1.00 93.12 364 PRO A C 1
ATOM 2935 O O . PRO A 1 364 ? -3.550 27.156 -32.768 1.00 93.12 364 PRO A O 1
ATOM 2938 N N . VAL A 1 365 ? -4.545 26.800 -34.747 1.00 90.06 365 VAL A N 1
ATOM 2939 C CA . VAL A 1 365 ? -3.294 26.780 -35.533 1.00 90.06 365 VAL A CA 1
ATOM 2940 C C . VAL A 1 365 ? -2.457 28.049 -35.321 1.00 90.06 365 VAL A C 1
ATOM 2942 O O . VAL A 1 365 ? -1.235 27.959 -35.242 1.00 90.06 365 VAL A O 1
ATOM 2945 N N . LYS A 1 366 ? -3.095 29.214 -35.116 1.00 89.94 366 LYS A N 1
ATOM 2946 C CA . LYS A 1 366 ? -2.403 30.463 -34.743 1.00 89.94 366 LYS A CA 1
ATOM 2947 C C . LYS A 1 366 ? -1.613 30.329 -33.428 1.00 89.94 366 LYS A C 1
ATOM 2949 O O . LYS A 1 366 ? -0.465 30.747 -33.392 1.00 89.94 366 LYS A O 1
ATOM 2954 N N . LEU A 1 367 ? -2.186 29.691 -32.398 1.00 89.62 367 LEU A N 1
ATOM 2955 C CA . LEU A 1 367 ? -1.537 29.452 -31.097 1.00 89.62 367 LEU A CA 1
ATOM 2956 C C . LEU A 1 367 ? -0.378 28.446 -31.202 1.00 89.62 367 LEU A C 1
ATOM 2958 O O . LEU A 1 367 ? 0.646 28.618 -30.546 1.00 89.62 367 LEU A O 1
ATOM 2962 N N . ILE A 1 368 ? -0.536 27.404 -32.027 1.00 90.06 368 ILE A N 1
ATOM 2963 C CA . ILE A 1 368 ? 0.528 26.423 -32.295 1.00 90.06 368 ILE A CA 1
ATOM 2964 C C . ILE A 1 368 ? 1.703 27.112 -33.002 1.00 90.06 368 ILE A C 1
ATOM 2966 O O . ILE A 1 368 ? 2.839 27.020 -32.545 1.00 90.06 368 ILE A O 1
ATOM 2970 N N . ASN A 1 369 ? 1.422 27.842 -34.087 1.00 90.31 369 ASN A N 1
ATOM 2971 C CA . ASN A 1 369 ? 2.441 28.549 -34.859 1.00 90.31 369 ASN A CA 1
ATOM 2972 C C . ASN A 1 369 ? 3.162 29.612 -34.017 1.00 90.31 369 ASN A C 1
ATOM 2974 O O . ASN A 1 369 ? 4.381 29.681 -34.090 1.00 90.31 369 ASN A O 1
ATOM 2978 N N . SER A 1 370 ? 2.453 30.402 -33.198 1.00 88.25 370 SER A N 1
ATOM 2979 C CA . SER A 1 370 ? 3.088 31.425 -32.353 1.00 88.25 370 SER A CA 1
ATOM 2980 C C . SER A 1 370 ? 3.991 30.828 -31.271 1.00 88.25 370 SER A C 1
ATOM 2982 O O . SER A 1 370 ? 5.033 31.399 -30.968 1.00 88.25 370 SER A O 1
ATOM 2984 N N . ALA A 1 371 ? 3.620 29.675 -30.701 1.00 86.44 371 ALA A N 1
ATOM 2985 C CA . ALA A 1 371 ? 4.458 28.988 -29.720 1.00 86.44 371 ALA A CA 1
ATOM 2986 C C . ALA A 1 371 ? 5.722 28.399 -30.370 1.00 86.44 371 ALA A C 1
ATOM 2988 O O . ALA A 1 371 ? 6.815 28.594 -29.849 1.00 86.44 371 ALA A O 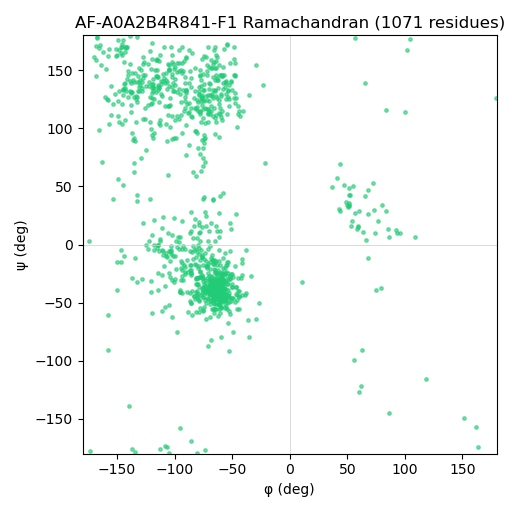1
ATOM 2989 N N . ILE A 1 372 ? 5.595 27.743 -31.531 1.00 87.75 372 ILE A N 1
ATOM 2990 C CA . ILE A 1 372 ? 6.751 27.238 -32.295 1.00 87.75 372 ILE A CA 1
ATOM 2991 C C . ILE A 1 372 ? 7.663 28.392 -32.725 1.00 87.75 372 ILE A C 1
ATOM 2993 O O . ILE A 1 372 ? 8.877 28.291 -32.572 1.00 87.75 372 ILE A O 1
ATOM 2997 N N . ALA A 1 373 ? 7.090 29.497 -33.215 1.00 84.88 373 ALA A N 1
ATOM 2998 C CA . ALA A 1 373 ? 7.846 30.679 -33.615 1.00 84.88 373 ALA A CA 1
ATOM 2999 C C . ALA A 1 373 ? 8.696 31.219 -32.459 1.00 84.88 373 ALA A C 1
ATOM 3001 O O . ALA A 1 373 ? 9.883 31.428 -32.667 1.00 84.88 373 ALA A O 1
ATOM 3002 N N . TRP A 1 374 ? 8.138 31.329 -31.244 1.00 85.12 374 TRP A N 1
ATOM 3003 C CA . TRP A 1 374 ? 8.877 31.764 -30.052 1.00 85.12 374 TRP A CA 1
ATOM 3004 C C . TRP A 1 374 ? 10.136 30.915 -29.806 1.00 85.12 374 TRP A C 1
ATOM 3006 O O . TRP A 1 374 ? 11.240 31.452 -29.853 1.00 85.12 374 TRP A O 1
ATOM 3016 N N . TYR A 1 375 ? 9.998 29.586 -29.692 1.00 79.88 375 TYR A N 1
ATOM 3017 C CA . TYR A 1 375 ? 11.142 28.665 -29.532 1.00 79.88 375 TYR A CA 1
ATOM 3018 C C . TYR A 1 375 ? 12.082 28.602 -30.755 1.00 79.88 375 TYR A C 1
ATOM 3020 O O . TYR A 1 375 ? 13.170 28.043 -30.655 1.00 79.88 375 TYR A O 1
ATOM 3028 N N . THR A 1 376 ? 11.678 29.135 -31.914 1.00 76.62 376 THR A N 1
ATOM 3029 C CA . THR A 1 376 ? 12.521 29.219 -33.123 1.00 76.62 376 THR A CA 1
ATOM 3030 C C . THR A 1 376 ? 13.256 30.563 -33.218 1.00 76.62 376 THR A C 1
ATOM 3032 O O . THR A 1 376 ? 14.325 30.627 -33.822 1.00 76.62 376 THR A O 1
ATOM 3035 N N . SER A 1 377 ? 12.700 31.627 -32.624 1.00 71.56 377 SER A N 1
ATOM 3036 C CA . SER A 1 377 ? 13.321 32.952 -32.496 1.00 71.56 377 SER A CA 1
ATOM 3037 C C . SER A 1 377 ? 14.231 33.085 -31.273 1.00 71.56 377 SER A C 1
ATOM 3039 O O . SER A 1 377 ? 15.155 33.889 -31.304 1.00 71.56 377 SER A O 1
ATOM 3041 N N . SER A 1 378 ? 13.998 32.305 -30.211 1.00 61.50 378 SER A N 1
ATOM 3042 C CA . SER A 1 378 ? 14.921 32.195 -29.078 1.00 61.50 378 SER A CA 1
ATOM 3043 C C . SER A 1 378 ? 16.235 31.567 -29.546 1.00 61.50 378 SER A C 1
ATOM 3045 O O . SER A 1 378 ? 16.285 30.385 -29.890 1.00 61.50 378 SER A O 1
ATOM 3047 N N . THR A 1 379 ? 17.294 32.372 -29.600 1.00 51.75 379 THR A N 1
ATOM 3048 C CA . THR A 1 379 ? 18.602 31.977 -30.131 1.00 51.75 379 THR A CA 1
ATOM 3049 C C . THR A 1 379 ? 19.239 30.863 -29.298 1.00 51.75 379 THR A C 1
ATOM 3051 O O . THR A 1 379 ? 19.147 30.856 -28.073 1.00 51.75 379 THR A O 1
ATOM 3054 N N . ILE A 1 380 ? 19.985 29.967 -29.956 1.00 49.12 380 ILE A N 1
ATOM 3055 C CA . ILE A 1 380 ? 20.686 28.832 -29.317 1.00 49.12 380 ILE A CA 1
ATOM 3056 C C . ILE A 1 380 ? 21.637 29.287 -28.185 1.00 49.12 380 ILE A C 1
ATOM 3058 O O . ILE A 1 380 ? 21.894 28.524 -27.258 1.00 49.12 380 ILE A O 1
ATOM 3062 N N . GLN A 1 381 ? 22.100 30.541 -28.217 1.00 43.25 381 GLN A N 1
ATOM 3063 C CA . GLN A 1 381 ? 22.959 31.151 -27.195 1.00 43.25 381 GLN A CA 1
ATOM 3064 C C . GLN A 1 381 ? 22.312 31.276 -25.801 1.00 43.25 381 GLN A C 1
ATOM 3066 O O . GLN A 1 381 ? 23.040 31.247 -24.815 1.00 43.25 381 GLN A O 1
ATOM 3071 N N . SER A 1 382 ? 20.978 31.340 -25.663 1.00 43.00 382 SER A N 1
ATOM 3072 C CA . SER A 1 382 ? 20.331 31.493 -24.340 1.00 43.00 382 SER A CA 1
ATOM 3073 C C . SER A 1 382 ? 20.240 30.184 -23.530 1.00 43.00 382 SER A C 1
ATOM 3075 O O . SER A 1 382 ? 19.440 30.077 -22.602 1.00 43.00 382 SER A O 1
ATOM 3077 N N . ARG A 1 383 ? 21.013 29.149 -23.893 1.00 49.62 383 ARG A N 1
ATOM 3078 C CA . ARG A 1 383 ? 21.027 27.842 -23.207 1.00 49.62 383 ARG A CA 1
ATOM 3079 C C . ARG A 1 383 ? 21.708 27.870 -21.828 1.00 49.62 383 ARG A C 1
ATOM 3081 O O . ARG A 1 383 ? 21.508 26.931 -21.068 1.00 49.62 383 ARG A O 1
ATOM 3088 N N . HIS A 1 384 ? 22.449 28.932 -21.497 1.00 40.50 384 HIS A N 1
ATOM 3089 C CA . HIS A 1 384 ? 23.222 29.051 -20.249 1.00 40.50 384 HIS A CA 1
ATOM 3090 C C . HIS A 1 384 ? 22.548 29.855 -19.123 1.00 40.50 384 HIS A C 1
ATOM 3092 O O . HIS A 1 384 ? 23.143 30.005 -18.061 1.00 40.50 384 HIS A O 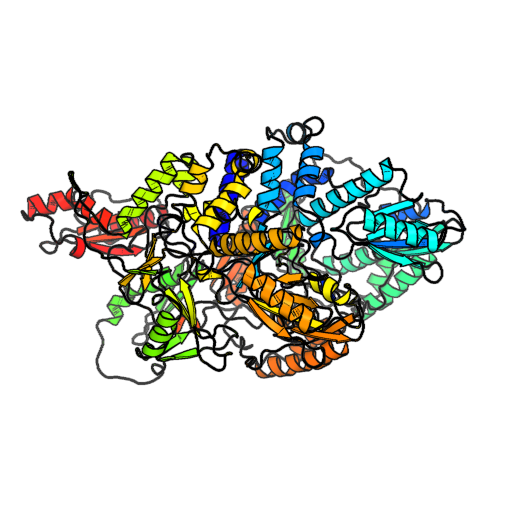1
ATOM 3098 N N . GLU A 1 385 ? 21.313 30.338 -19.298 1.00 32.88 385 GLU A N 1
ATOM 3099 C CA . GLU A 1 385 ? 20.546 30.919 -18.184 1.00 32.88 385 GLU A CA 1
ATOM 3100 C C . GLU A 1 385 ? 19.960 29.814 -17.290 1.00 32.88 385 GLU A C 1
ATOM 3102 O O . GLU A 1 385 ? 18.770 29.482 -17.328 1.00 32.88 385 GLU A O 1
ATOM 3107 N N . THR A 1 386 ? 20.817 29.246 -16.439 1.00 30.08 386 THR A N 1
ATOM 3108 C CA . THR A 1 386 ? 20.382 28.669 -15.164 1.00 30.08 386 THR A CA 1
ATOM 3109 C C . THR A 1 386 ? 19.572 29.729 -14.409 1.00 30.08 386 THR A C 1
ATOM 3111 O O . THR A 1 386 ? 20.010 30.879 -14.354 1.00 30.08 386 THR A O 1
ATOM 3114 N N . PRO A 1 387 ? 18.432 29.393 -13.778 1.00 28.88 387 PRO A N 1
ATOM 3115 C CA . PRO A 1 387 ? 17.782 30.312 -12.852 1.00 28.88 387 PRO A CA 1
ATOM 3116 C C . PRO A 1 387 ? 18.755 30.628 -11.714 1.00 28.88 387 PRO A C 1
ATOM 3118 O O . PRO A 1 387 ? 19.079 29.744 -10.921 1.00 28.88 387 PRO A O 1
ATOM 3121 N N . THR A 1 388 ? 19.260 31.860 -11.677 1.00 26.09 388 THR A N 1
ATOM 3122 C CA . THR A 1 388 ? 20.285 32.300 -10.728 1.00 26.09 388 THR A CA 1
ATOM 3123 C C . THR A 1 388 ? 19.836 32.050 -9.290 1.00 26.09 388 THR A C 1
ATOM 3125 O O . THR A 1 388 ? 18.689 32.337 -8.945 1.00 26.09 388 THR A O 1
ATOM 3128 N N . GLU A 1 389 ? 20.742 31.615 -8.411 1.00 31.58 389 GLU A N 1
ATOM 3129 C CA . GLU A 1 389 ? 20.491 31.544 -6.960 1.00 31.58 389 GLU A CA 1
ATOM 3130 C C . GLU A 1 389 ? 20.509 32.938 -6.289 1.00 31.58 389 GLU A C 1
ATOM 3132 O O . GLU A 1 389 ? 21.024 33.127 -5.191 1.00 31.58 389 GLU A O 1
ATOM 3137 N N . LEU A 1 390 ? 19.911 33.932 -6.955 1.00 29.08 390 LEU A N 1
ATOM 3138 C CA . LEU A 1 390 ? 19.640 35.272 -6.445 1.00 29.08 390 LEU A CA 1
ATOM 3139 C C . LEU A 1 390 ? 18.144 35.581 -6.586 1.00 29.08 390 LEU A C 1
ATOM 3141 O O . LEU A 1 390 ? 17.714 36.234 -7.530 1.00 29.08 390 LEU A O 1
ATOM 3145 N N . ASP A 1 391 ? 17.366 35.086 -5.622 1.00 27.88 391 ASP A N 1
ATOM 3146 C CA . ASP A 1 391 ? 16.390 35.925 -4.910 1.00 27.88 391 ASP A CA 1
ATOM 3147 C C . ASP A 1 391 ? 15.947 35.230 -3.611 1.00 27.88 391 ASP A C 1
ATOM 3149 O O . ASP A 1 391 ? 14.834 34.709 -3.450 1.00 27.88 391 ASP A O 1
ATOM 3153 N N . ALA A 1 392 ? 16.872 35.187 -2.649 1.00 36.00 392 ALA A N 1
ATOM 3154 C CA . ALA A 1 392 ? 16.538 34.814 -1.283 1.00 36.00 392 ALA A CA 1
ATOM 3155 C C . ALA A 1 392 ? 15.481 35.784 -0.710 1.00 36.00 392 ALA A C 1
ATOM 3157 O O . ALA A 1 392 ? 15.493 36.978 -0.987 1.00 36.00 392 ALA A O 1
ATOM 3158 N N . ALA A 1 393 ? 14.584 35.261 0.131 1.00 36.66 393 ALA A N 1
ATOM 3159 C CA . ALA A 1 393 ? 13.529 35.998 0.843 1.00 36.66 393 ALA A CA 1
ATOM 3160 C C . ALA A 1 393 ? 12.288 36.495 0.054 1.00 36.66 393 ALA A C 1
ATOM 3162 O O . ALA A 1 393 ? 11.432 37.145 0.658 1.00 36.66 393 ALA A O 1
ATOM 3163 N N . THR A 1 394 ? 12.058 36.100 -1.206 1.00 37.94 394 THR A N 1
ATOM 3164 C CA . THR A 1 394 ? 10.711 36.246 -1.811 1.00 37.94 394 THR A CA 1
ATOM 3165 C C . THR A 1 394 ? 9.751 35.129 -1.350 1.00 37.94 394 THR A C 1
ATOM 3167 O O . THR A 1 394 ? 10.065 33.936 -1.387 1.00 37.94 394 THR A O 1
ATOM 3170 N N . GLN A 1 395 ? 8.552 35.491 -0.865 1.00 47.38 395 GLN A N 1
ATOM 3171 C CA . GLN A 1 395 ? 7.578 34.512 -0.349 1.00 47.38 395 GLN A CA 1
ATOM 3172 C C . GLN A 1 395 ? 7.036 33.601 -1.465 1.00 47.38 395 GLN A C 1
ATOM 3174 O O . GLN A 1 395 ? 6.456 34.074 -2.443 1.00 47.38 395 GLN A O 1
ATOM 3179 N N . LYS A 1 396 ? 7.140 32.274 -1.286 1.00 51.53 396 LYS A N 1
ATOM 3180 C CA . LYS A 1 396 ? 6.591 31.293 -2.241 1.00 51.53 396 LYS A CA 1
ATOM 3181 C C . LYS A 1 396 ? 5.064 31.467 -2.390 1.00 51.53 396 LYS A C 1
ATOM 3183 O O . LYS A 1 396 ? 4.360 31.459 -1.379 1.00 51.53 396 LYS A O 1
ATOM 3188 N N . PRO A 1 397 ? 4.528 31.556 -3.624 1.00 48.28 397 PRO A N 1
ATOM 3189 C CA . PRO A 1 397 ? 3.128 31.903 -3.860 1.00 48.28 397 PRO A CA 1
ATOM 3190 C C . PRO A 1 397 ? 2.148 30.858 -3.317 1.00 48.28 397 PRO A C 1
ATOM 3192 O O . PRO A 1 397 ? 2.255 29.659 -3.600 1.00 48.28 397 PRO A O 1
ATOM 3195 N N . VAL A 1 398 ? 1.133 31.324 -2.588 1.00 65.38 398 VAL A N 1
ATOM 3196 C CA . VAL A 1 398 ? 0.110 30.483 -1.959 1.00 65.38 398 VAL A CA 1
ATOM 3197 C C . VAL A 1 398 ? -0.909 30.048 -3.013 1.00 65.38 398 VAL A C 1
ATOM 3199 O O . VAL A 1 398 ? -1.653 30.851 -3.582 1.00 65.38 398 VAL A O 1
ATOM 3202 N N . ARG A 1 399 ? -0.943 28.742 -3.298 1.00 55.97 399 ARG A N 1
ATOM 3203 C CA . ARG A 1 399 ? -1.728 28.177 -4.407 1.00 55.97 399 ARG A CA 1
ATOM 3204 C C . ARG A 1 399 ? -3.139 27.771 -3.979 1.00 55.97 399 ARG A C 1
ATOM 3206 O O . ARG A 1 399 ? -3.344 26.886 -3.153 1.00 55.97 399 ARG A O 1
ATOM 3213 N N . ILE A 1 400 ? -4.137 28.415 -4.584 1.00 61.34 400 ILE A N 1
ATOM 3214 C CA . ILE A 1 400 ? -5.550 28.338 -4.190 1.00 61.34 400 ILE A CA 1
ATOM 3215 C C . ILE A 1 400 ? -6.306 27.399 -5.143 1.00 61.34 400 ILE A C 1
ATOM 3217 O O . ILE A 1 400 ? -6.813 27.784 -6.197 1.00 61.34 400 ILE A O 1
ATOM 3221 N N . THR A 1 401 ? -6.347 26.118 -4.777 1.00 55.16 401 THR A N 1
ATOM 3222 C CA . THR A 1 401 ? -6.882 25.024 -5.600 1.00 55.16 401 THR A CA 1
ATOM 3223 C C . THR A 1 401 ? -8.419 24.981 -5.668 1.00 55.16 401 THR A C 1
ATOM 3225 O O . THR A 1 401 ? -9.074 24.200 -4.974 1.00 55.16 401 THR A O 1
ATOM 3228 N N . LEU A 1 402 ? -9.021 25.768 -6.555 1.00 53.78 402 LEU A N 1
ATOM 3229 C CA . LEU A 1 402 ? -10.466 25.805 -6.833 1.00 53.78 402 LEU A CA 1
ATOM 3230 C C . LEU A 1 402 ? -10.904 24.737 -7.854 1.00 53.78 402 LEU A C 1
ATOM 3232 O O . LEU A 1 402 ? -10.062 24.151 -8.534 1.00 53.78 402 LEU A O 1
ATOM 3236 N N . PRO A 1 403 ? -12.204 24.425 -7.996 1.00 61.56 403 PRO A N 1
ATOM 3237 C CA . PRO A 1 403 ? -12.705 23.721 -9.172 1.00 61.56 403 PRO A CA 1
ATOM 3238 C C . PRO A 1 403 ? -12.852 24.677 -10.369 1.00 61.56 403 PRO A C 1
ATOM 3240 O O . PRO A 1 403 ? -13.208 25.841 -10.201 1.00 61.56 403 PRO A O 1
ATOM 3243 N N . PHE A 1 404 ? -12.612 24.195 -11.589 1.00 58.97 404 PHE A N 1
ATOM 3244 C CA . PHE A 1 404 ? -12.920 24.969 -12.797 1.00 58.97 404 PHE A CA 1
ATOM 3245 C C . PHE A 1 404 ? -14.435 24.947 -13.063 1.00 58.97 404 PHE A C 1
ATOM 3247 O O . PHE A 1 404 ? -15.029 23.869 -13.140 1.00 58.97 404 PHE A O 1
ATOM 3254 N N . LYS A 1 405 ? -15.053 26.126 -13.208 1.00 71.56 405 LYS A N 1
ATOM 3255 C CA . LYS A 1 405 ? -16.472 26.295 -13.577 1.00 71.56 405 LYS A CA 1
ATOM 3256 C C . LYS A 1 405 ? -16.591 26.679 -15.052 1.00 71.56 405 LYS A C 1
ATOM 3258 O O . LYS A 1 405 ? -17.111 25.910 -15.853 1.00 71.56 405 LYS A O 1
ATOM 3263 N N . ASP A 1 406 ? -16.032 27.830 -15.396 1.00 75.19 406 ASP A N 1
ATOM 3264 C CA . ASP A 1 406 ? -15.874 28.376 -16.743 1.00 75.19 406 ASP A CA 1
ATOM 3265 C C . ASP A 1 406 ? -14.713 29.386 -16.726 1.00 75.19 406 ASP A C 1
ATOM 3267 O O . ASP A 1 406 ? -14.218 29.748 -15.653 1.00 75.19 406 ASP A O 1
ATOM 3271 N N . GLN A 1 407 ? -14.255 29.824 -17.904 1.00 76.62 407 GLN A N 1
ATOM 3272 C CA . GLN A 1 407 ? -13.087 30.704 -17.998 1.00 76.62 407 GLN A CA 1
ATOM 3273 C C . GLN A 1 407 ? -13.362 32.095 -17.398 1.00 76.62 407 GLN A C 1
ATOM 3275 O O . GLN A 1 407 ? -12.526 32.585 -16.650 1.00 76.62 407 GLN A O 1
ATOM 3280 N N . LYS A 1 408 ? -14.552 32.680 -17.617 1.00 78.25 408 LYS A N 1
ATOM 3281 C CA . LYS A 1 408 ? -14.934 33.993 -17.059 1.00 78.25 408 LYS A CA 1
ATOM 3282 C C . LYS A 1 408 ? -14.843 33.993 -15.529 1.00 78.25 408 LYS A C 1
ATOM 3284 O O . LYS A 1 408 ? -14.181 34.845 -14.951 1.00 78.25 408 LYS A O 1
ATOM 3289 N N . SER A 1 409 ? -15.418 32.979 -14.881 1.00 69.00 409 SER A N 1
ATOM 3290 C CA . SER A 1 409 ? -15.350 32.786 -13.426 1.00 69.00 409 SER A CA 1
ATOM 3291 C C . SER A 1 409 ? -13.910 32.559 -12.945 1.00 69.00 409 SER A C 1
ATOM 3293 O O . SER A 1 409 ? -13.520 33.076 -11.901 1.00 69.00 409 SER A O 1
ATOM 3295 N N . ALA A 1 410 ? -13.107 31.800 -13.700 1.00 57.22 410 ALA A N 1
ATOM 3296 C CA . ALA A 1 410 ? -11.701 31.561 -13.374 1.00 57.22 410 ALA A CA 1
ATOM 3297 C C . ALA A 1 410 ? -10.844 32.836 -13.480 1.00 57.22 410 ALA A C 1
ATOM 3299 O O . ALA A 1 410 ? -9.926 33.031 -12.684 1.00 57.22 410 ALA A O 1
ATOM 3300 N N . ASP A 1 411 ? -11.157 33.714 -14.431 1.00 73.25 411 ASP A N 1
ATOM 3301 C CA . ASP A 1 411 ? -10.453 34.973 -14.655 1.00 73.25 411 ASP A CA 1
ATOM 3302 C C . ASP A 1 411 ? -10.859 36.038 -13.619 1.00 73.25 411 ASP A C 1
ATOM 3304 O O . ASP A 1 411 ? -9.978 36.652 -13.017 1.00 73.25 411 ASP A O 1
ATOM 3308 N N . THR A 1 412 ? -12.156 36.174 -13.301 1.00 71.81 412 THR A N 1
ATOM 3309 C CA . THR A 1 412 ? -12.648 37.036 -12.205 1.00 71.81 412 THR A CA 1
ATOM 3310 C C . THR A 1 412 ? -12.008 36.667 -10.867 1.00 71.81 412 THR A C 1
ATOM 3312 O O . THR A 1 412 ? -11.479 37.536 -10.174 1.00 71.81 412 THR A O 1
ATOM 3315 N N . VAL A 1 413 ? -11.981 35.376 -10.516 1.00 67.56 413 VAL A N 1
ATOM 3316 C CA . VAL A 1 413 ? -11.357 34.924 -9.263 1.00 67.56 413 VAL A CA 1
ATOM 3317 C C . VAL A 1 413 ? -9.839 35.145 -9.272 1.00 67.56 413 VAL A C 1
ATOM 3319 O O . VAL A 1 413 ? -9.258 35.436 -8.230 1.00 67.56 413 VAL A O 1
ATOM 3322 N N . ARG A 1 414 ? -9.177 35.077 -10.435 1.00 75.94 414 ARG A N 1
ATOM 3323 C CA . ARG A 1 414 ? -7.746 35.402 -10.555 1.00 75.94 414 ARG A CA 1
ATOM 3324 C C . ARG A 1 414 ? -7.462 36.885 -10.319 1.00 75.94 414 ARG A C 1
ATOM 3326 O O . ARG A 1 414 ? -6.455 37.188 -9.690 1.00 75.94 414 ARG A O 1
ATOM 3333 N N . HIS A 1 415 ? -8.348 37.783 -10.749 1.00 71.44 415 HIS A N 1
ATOM 3334 C CA . HIS A 1 415 ? -8.252 39.209 -10.423 1.00 71.44 415 HIS A CA 1
ATOM 3335 C C . HIS A 1 415 ? -8.449 39.449 -8.919 1.00 71.44 415 HIS A C 1
ATOM 3337 O O . HIS A 1 415 ? -7.588 40.034 -8.268 1.00 71.44 415 HIS A O 1
ATOM 3343 N N . GLN A 1 416 ? -9.532 38.912 -8.348 1.00 69.94 416 GLN A N 1
ATOM 3344 C CA . GLN A 1 416 ? -9.868 39.080 -6.928 1.00 69.94 416 GLN A CA 1
ATOM 3345 C C . GLN A 1 416 ? -8.778 38.539 -5.992 1.00 69.94 416 GLN A C 1
ATOM 3347 O O . GLN A 1 416 ? -8.465 39.170 -4.986 1.00 69.94 416 GLN A O 1
ATOM 3352 N N . LEU A 1 417 ? -8.164 37.399 -6.328 1.00 61.16 417 LEU A N 1
ATOM 3353 C CA . LEU A 1 417 ? -7.056 36.846 -5.548 1.00 61.16 417 LEU A CA 1
ATOM 3354 C C . LEU A 1 417 ? -5.751 37.626 -5.741 1.00 61.16 417 LEU A C 1
ATOM 3356 O O . LEU A 1 417 ? -5.038 37.810 -4.761 1.00 61.16 417 LEU A O 1
ATOM 3360 N N . LYS A 1 418 ? -5.460 38.152 -6.940 1.00 65.38 418 LYS A N 1
ATOM 3361 C CA . LYS A 1 418 ? -4.295 39.030 -7.150 1.00 65.38 418 LYS A CA 1
ATOM 3362 C C . LYS A 1 418 ? -4.417 40.333 -6.351 1.00 65.38 418 LYS A C 1
ATOM 3364 O O . LYS A 1 418 ? -3.426 40.802 -5.798 1.00 65.38 418 LYS A O 1
ATOM 3369 N N . ASP A 1 419 ? -5.616 40.901 -6.244 1.00 64.75 419 ASP A N 1
ATOM 3370 C CA . ASP A 1 419 ? -5.853 42.104 -5.434 1.00 64.75 419 ASP A CA 1
ATOM 3371 C C . ASP A 1 419 ? -5.835 41.816 -3.934 1.00 64.75 419 ASP A C 1
ATOM 3373 O O . ASP A 1 419 ? -5.254 42.589 -3.175 1.00 64.75 419 ASP A O 1
ATOM 3377 N N . LEU A 1 420 ? -6.409 40.690 -3.498 1.00 58.31 420 LEU A N 1
ATOM 3378 C CA . LEU A 1 420 ? -6.293 40.241 -2.111 1.00 58.31 420 LEU A CA 1
ATOM 3379 C C . LEU A 1 420 ? -4.825 40.000 -1.734 1.00 58.31 420 LEU A C 1
ATOM 3381 O O . LEU A 1 420 ? -4.393 40.466 -0.687 1.00 58.31 420 LEU A O 1
ATOM 3385 N N . GLY A 1 421 ? -4.052 39.349 -2.608 1.00 52.81 421 GLY A N 1
ATOM 3386 C CA . GLY A 1 421 ? -2.624 39.105 -2.416 1.00 52.81 421 GLY A CA 1
ATOM 3387 C C . GLY A 1 421 ? -1.813 40.392 -2.273 1.00 52.81 421 GLY A C 1
ATOM 3388 O O . GLY A 1 421 ? -1.056 40.543 -1.315 1.00 52.81 421 GLY A O 1
ATOM 3389 N N . ARG A 1 422 ? -2.061 41.377 -3.151 1.00 68.75 422 ARG A N 1
ATOM 3390 C CA . ARG A 1 422 ? -1.475 42.725 -3.039 1.00 68.75 422 ARG A CA 1
ATOM 3391 C C . ARG A 1 422 ? -1.840 43.437 -1.730 1.00 68.75 422 ARG A C 1
ATOM 3393 O O . ARG A 1 422 ? -1.016 44.180 -1.218 1.00 68.75 422 ARG A O 1
ATOM 3400 N N . LYS A 1 423 ? -3.032 43.198 -1.170 1.00 59.03 423 LYS A N 1
ATOM 3401 C CA . LYS A 1 423 ? -3.469 43.782 0.114 1.00 59.03 423 LYS A CA 1
ATOM 3402 C C . LYS A 1 423 ? -2.899 43.093 1.360 1.00 59.03 423 LYS A C 1
ATOM 3404 O O . LYS A 1 423 ? -2.946 43.700 2.424 1.00 59.03 423 LYS A O 1
ATOM 3409 N N . ILE A 1 424 ? -2.396 41.860 1.254 1.00 61.22 424 ILE A N 1
ATOM 3410 C CA . ILE A 1 424 ? -1.855 41.092 2.397 1.00 61.22 424 ILE A CA 1
ATOM 3411 C C . ILE A 1 424 ? -0.344 40.820 2.311 1.00 61.22 424 ILE A C 1
ATOM 3413 O O . ILE A 1 424 ? 0.200 40.184 3.206 1.00 61.22 424 ILE A O 1
ATOM 3417 N N . GLY A 1 425 ? 0.332 41.273 1.250 1.00 58.62 425 GLY A N 1
ATOM 3418 C CA . GLY A 1 425 ? 1.777 41.080 1.068 1.00 58.62 425 GLY A CA 1
ATOM 3419 C C . GLY A 1 425 ? 2.199 39.673 0.619 1.00 58.62 425 GLY A C 1
ATOM 3420 O O . GLY A 1 425 ? 3.358 39.309 0.787 1.00 58.62 425 GLY A O 1
ATOM 3421 N N . THR A 1 426 ? 1.292 38.876 0.039 1.00 70.69 426 THR A N 1
ATOM 3422 C CA . THR A 1 426 ? 1.562 37.481 -0.365 1.00 70.69 426 THR A CA 1
ATOM 3423 C C . THR A 1 426 ? 0.955 37.185 -1.736 1.00 70.69 426 THR A C 1
ATOM 3425 O O . THR A 1 426 ? -0.231 37.429 -1.947 1.00 70.69 426 THR A O 1
ATOM 3428 N N . ASP A 1 427 ? 1.716 36.613 -2.677 1.00 59.72 427 ASP A N 1
ATOM 3429 C CA . ASP A 1 427 ? 1.170 36.245 -3.994 1.00 59.72 427 ASP A CA 1
ATOM 3430 C C . ASP A 1 427 ? 0.190 35.057 -3.892 1.00 59.72 427 ASP A C 1
ATOM 3432 O O . ASP A 1 427 ? 0.534 33.979 -3.397 1.00 59.72 427 ASP A O 1
ATOM 3436 N N . LEU A 1 428 ? -1.044 35.253 -4.370 1.00 66.12 428 LEU A N 1
ATOM 3437 C CA . LEU A 1 428 ? -2.146 34.290 -4.296 1.00 66.12 428 LEU A CA 1
ATOM 3438 C C . LEU A 1 428 ? -2.516 33.771 -5.692 1.00 66.12 428 LEU A C 1
ATOM 3440 O O . LEU A 1 428 ? -3.235 34.419 -6.457 1.00 66.12 428 LEU A O 1
ATOM 3444 N N . GLN A 1 429 ? -2.092 32.549 -6.015 1.00 64.38 429 GLN A N 1
ATOM 3445 C CA . GLN A 1 429 ? -2.239 31.980 -7.359 1.00 64.38 429 GLN A CA 1
ATOM 3446 C C . GLN A 1 429 ? -3.350 30.912 -7.427 1.00 64.38 429 GLN A C 1
ATOM 3448 O O . GLN A 1 429 ? -3.175 29.811 -6.897 1.00 64.38 429 GLN A O 1
ATOM 3453 N N . PRO A 1 430 ? -4.491 31.140 -8.111 1.00 64.31 430 PRO A N 1
ATOM 3454 C CA . PRO A 1 430 ? -5.524 30.114 -8.229 1.00 64.31 430 PRO A CA 1
ATOM 3455 C C . PRO A 1 430 ? -5.171 29.003 -9.224 1.00 64.31 430 PRO A C 1
ATOM 3457 O O . PRO A 1 430 ? -4.811 29.249 -10.384 1.00 64.31 430 PRO A O 1
ATOM 3460 N N . VAL A 1 431 ? -5.377 27.766 -8.772 1.00 64.06 431 VAL A N 1
ATOM 3461 C CA . VAL A 1 431 ? -5.150 26.511 -9.500 1.00 64.06 431 VAL A CA 1
ATOM 3462 C C . VAL A 1 431 ? -6.512 25.855 -9.747 1.00 64.06 431 VAL A C 1
ATOM 3464 O O . VAL A 1 431 ? -7.140 25.359 -8.814 1.00 64.06 431 VAL A O 1
ATOM 3467 N N . PHE A 1 432 ? -7.010 25.865 -10.985 1.00 68.75 432 PHE A N 1
ATOM 3468 C CA . PHE A 1 432 ? -8.370 25.397 -11.281 1.00 68.75 432 PHE A CA 1
ATOM 3469 C C . PHE A 1 432 ? -8.390 23.927 -11.710 1.00 68.75 432 PHE A C 1
ATOM 3471 O O . PHE A 1 432 ? -7.768 23.539 -12.693 1.00 68.75 432 PHE A O 1
ATOM 3478 N N . THR A 1 433 ? -9.146 23.098 -10.990 1.00 54.09 433 THR A N 1
ATOM 3479 C CA . THR A 1 433 ? -9.173 21.641 -11.189 1.00 54.09 433 THR A CA 1
ATOM 3480 C C . THR A 1 433 ? -10.504 21.156 -11.751 1.00 54.09 433 THR A C 1
ATOM 3482 O O . THR A 1 433 ? -11.559 21.430 -11.175 1.00 54.09 433 THR A O 1
ATOM 3485 N N . SER A 1 434 ? -10.460 20.361 -12.815 1.00 52.88 434 SER A N 1
ATOM 3486 C CA . SER A 1 434 ? -11.655 19.824 -13.474 1.00 52.88 434 SER A CA 1
ATOM 3487 C C . SER A 1 434 ? -11.884 18.349 -13.177 1.00 52.88 434 SER A C 1
ATOM 3489 O O . SER A 1 434 ? -10.960 17.589 -12.883 1.00 52.88 434 SER A O 1
ATOM 3491 N N . ARG A 1 435 ? -13.139 17.905 -13.282 1.00 54.72 435 ARG A N 1
ATOM 3492 C CA . ARG A 1 435 ? -13.500 16.511 -13.004 1.00 54.72 435 ARG A CA 1
ATOM 3493 C C . ARG A 1 435 ? -13.224 15.640 -14.226 1.00 54.72 435 ARG A C 1
ATOM 3495 O O . ARG A 1 435 ? -14.045 15.579 -15.137 1.00 54.72 435 ARG A O 1
ATOM 3502 N N . LYS A 1 436 ? -12.069 14.964 -14.224 1.00 42.88 436 LYS A N 1
ATOM 3503 C CA . LYS A 1 436 ? -11.643 14.048 -15.295 1.00 42.88 436 LYS A CA 1
ATOM 3504 C C . LYS A 1 436 ? -12.752 13.067 -15.688 1.00 42.88 436 LYS A C 1
ATOM 3506 O O . LYS A 1 436 ? -13.553 12.629 -14.859 1.00 42.88 436 LYS A O 1
ATOM 3511 N N . ILE A 1 437 ? -12.673 12.562 -16.918 1.00 39.16 437 ILE A N 1
ATOM 3512 C CA . ILE A 1 437 ? -13.354 11.335 -17.363 1.00 39.16 437 ILE A CA 1
ATOM 3513 C C . ILE A 1 437 ? -12.613 10.098 -16.791 1.00 39.16 437 ILE A C 1
ATOM 3515 O O . ILE A 1 437 ? -12.566 9.040 -17.383 1.00 39.16 437 ILE A O 1
ATOM 3519 N N . GLU A 1 438 ? -12.151 10.207 -15.543 1.00 35.69 438 GLU A N 1
ATOM 3520 C CA . GLU A 1 438 ? -11.985 9.130 -14.558 1.00 35.69 438 GLU A CA 1
ATOM 3521 C C . GLU A 1 438 ? -12.998 9.292 -13.391 1.00 35.69 438 GLU A C 1
ATOM 3523 O O . GLU A 1 438 ? -12.941 8.623 -12.364 1.00 35.69 438 GLU A O 1
ATOM 3528 N N . GLY A 1 439 ? -14.004 10.155 -13.613 1.00 37.34 439 GLY A N 1
ATOM 3529 C CA . GLY A 1 439 ? -15.249 10.305 -12.862 1.00 37.34 439 GLY A CA 1
ATOM 3530 C C . GLY A 1 439 ? -16.089 9.031 -12.860 1.00 37.34 439 GLY A C 1
ATOM 3531 O O . GLY A 1 439 ? -15.883 8.295 -11.918 1.00 37.34 439 GLY A O 1
ATOM 3532 N N . LYS A 1 440 ? -16.856 8.709 -13.947 1.00 36.25 440 LYS A N 1
ATOM 3533 C CA . LYS A 1 440 ? -18.108 7.874 -14.050 1.00 36.25 440 LYS A CA 1
ATOM 3534 C C . LYS A 1 440 ? -18.270 6.550 -14.965 1.00 36.25 440 LYS A C 1
ATOM 3536 O O . LYS A 1 440 ? -19.303 6.434 -15.602 1.00 36.25 440 LYS A O 1
ATOM 3541 N N . LEU A 1 441 ? -17.313 5.591 -15.145 1.00 30.70 441 LEU A N 1
ATOM 3542 C CA . LEU A 1 441 ? -17.476 4.065 -15.396 1.00 30.70 441 LEU A CA 1
ATOM 3543 C C . LEU A 1 441 ? -17.087 2.857 -14.353 1.00 30.70 441 LEU A C 1
ATOM 3545 O O . LEU A 1 441 ? -17.340 1.707 -14.659 1.00 30.70 441 LEU A O 1
ATOM 3549 N N . LYS A 1 442 ? -16.472 3.026 -13.152 1.00 32.81 442 LYS A N 1
ATOM 3550 C CA . LYS A 1 442 ? -16.258 2.218 -11.918 1.00 32.81 442 LYS A CA 1
ATOM 3551 C C . LYS A 1 442 ? -17.563 1.527 -11.587 1.00 32.81 442 LYS A C 1
ATOM 3553 O O . LYS A 1 442 ? -18.544 2.123 -11.155 1.00 32.81 442 LYS A O 1
ATOM 3558 N N . ILE A 1 443 ? -17.509 0.234 -11.773 1.00 28.41 443 ILE A N 1
ATOM 3559 C CA . ILE A 1 443 ? -18.119 -0.734 -10.889 1.00 28.41 443 ILE A CA 1
ATOM 3560 C C . ILE A 1 443 ? -17.612 -0.500 -9.436 1.00 28.41 443 ILE A C 1
ATOM 3562 O O . ILE A 1 443 ? -16.692 0.273 -9.196 1.00 28.41 443 ILE A O 1
ATOM 3566 N N . GLN A 1 444 ? -18.153 -1.165 -8.425 1.00 32.91 444 GLN A N 1
ATOM 3567 C CA . GLN A 1 444 ? -17.499 -1.358 -7.132 1.00 32.91 444 GLN A CA 1
ATOM 3568 C C . GLN A 1 444 ? -17.542 -2.843 -6.811 1.00 32.91 444 GLN A C 1
ATOM 3570 O O . GLN A 1 444 ? -18.583 -3.475 -6.979 1.00 32.91 444 GLN A O 1
ATOM 3575 N N . GLU A 1 445 ? -16.450 -3.349 -6.257 1.00 29.23 445 GLU A N 1
ATOM 3576 C CA . GLU A 1 445 ? -16.472 -4.531 -5.397 1.00 29.23 445 GLU A CA 1
ATOM 3577 C C . GLU A 1 445 ? -17.332 -4.229 -4.164 1.00 29.23 445 GLU A C 1
ATOM 3579 O O . GLU A 1 445 ? -17.510 -3.061 -3.805 1.00 29.23 445 GLU A O 1
ATOM 3584 N N . GLU A 1 446 ? -17.914 -5.230 -3.511 1.00 27.88 446 GLU A N 1
ATOM 3585 C CA . GLU A 1 446 ? -18.764 -5.005 -2.338 1.00 27.88 446 GLU A CA 1
ATOM 3586 C C . GLU A 1 446 ? -18.013 -4.378 -1.138 1.00 27.88 446 GLU A C 1
ATOM 3588 O O . GLU A 1 446 ? -16.790 -4.359 -1.072 1.00 27.88 446 GLU A O 1
ATOM 3593 N N . LYS A 1 447 ? -18.754 -3.787 -0.192 1.00 30.52 447 LYS A N 1
ATOM 3594 C CA . LYS A 1 447 ? -18.218 -3.262 1.079 1.00 30.52 447 LYS A CA 1
ATOM 3595 C C . LYS A 1 447 ? -18.896 -4.039 2.201 1.00 30.52 447 LYS A C 1
ATOM 3597 O O . LYS A 1 447 ? -20.128 -4.007 2.197 1.00 30.52 447 LYS A O 1
ATOM 3602 N N . PRO A 1 448 ? -18.142 -4.553 3.190 1.00 30.00 448 PRO A N 1
ATOM 3603 C CA . PRO A 1 448 ? -18.709 -5.099 4.414 1.00 30.00 448 PRO A CA 1
ATOM 3604 C C . PRO A 1 448 ? -19.751 -4.176 5.062 1.00 30.00 448 PRO A C 1
ATOM 3606 O O . PRO A 1 448 ? -19.754 -2.961 4.834 1.00 30.00 448 PRO A O 1
ATOM 3609 N N . ALA A 1 449 ? -20.599 -4.768 5.908 1.00 33.97 449 ALA A N 1
ATOM 3610 C CA . ALA A 1 449 ? -21.677 -4.105 6.649 1.00 33.97 449 ALA A CA 1
ATOM 3611 C C . ALA A 1 449 ? -21.253 -2.806 7.383 1.00 33.97 449 ALA A C 1
ATOM 3613 O O . ALA A 1 449 ? -20.069 -2.499 7.503 1.00 33.97 449 ALA A O 1
ATOM 3614 N N . LEU A 1 450 ? -22.238 -2.050 7.905 1.00 32.62 450 LEU A N 1
ATOM 3615 C CA . LEU A 1 450 ? -22.203 -0.637 8.374 1.00 32.62 450 LEU A CA 1
ATOM 3616 C C . LEU A 1 450 ? -20.968 -0.164 9.187 1.00 32.62 450 LEU A C 1
ATOM 3618 O O . LEU A 1 450 ? -20.755 1.041 9.355 1.00 32.62 450 LEU A O 1
ATOM 3622 N N . ILE A 1 451 ? -20.163 -1.091 9.699 1.00 35.97 451 ILE A N 1
ATOM 3623 C CA . ILE A 1 451 ? -18.873 -0.918 10.366 1.00 35.97 451 ILE A CA 1
ATOM 3624 C C . ILE A 1 451 ? -17.866 -0.101 9.531 1.00 35.97 451 ILE A C 1
ATOM 3626 O O . ILE A 1 451 ? -16.932 0.406 10.121 1.00 35.97 451 ILE A O 1
ATOM 3630 N N . ASN A 1 452 ? -18.034 0.147 8.222 1.00 35.94 452 ASN A N 1
ATOM 3631 C CA . ASN A 1 452 ? -17.053 0.916 7.417 1.00 35.94 452 ASN A CA 1
ATOM 3632 C C . ASN A 1 452 ? -17.483 2.327 6.930 1.00 35.94 452 ASN A C 1
ATOM 3634 O O . ASN A 1 452 ? -16.962 2.840 5.942 1.00 35.94 452 ASN A O 1
ATOM 3638 N N . HIS A 1 453 ? -18.433 2.982 7.610 1.00 38.12 453 HIS A N 1
ATOM 3639 C CA . HIS A 1 453 ? -19.065 4.233 7.138 1.00 38.12 453 HIS A CA 1
ATOM 3640 C C . HIS A 1 453 ? -18.852 5.454 8.052 1.00 38.12 453 HIS A C 1
ATOM 3642 O O . HIS A 1 453 ? -19.620 5.636 8.988 1.00 38.12 453 HIS A O 1
ATOM 3648 N N . GLN A 1 454 ? -17.860 6.312 7.796 1.00 37.75 454 GLN A N 1
ATOM 3649 C CA . GLN A 1 454 ? -17.558 7.484 8.647 1.00 37.75 454 GLN A CA 1
ATOM 3650 C C . GLN A 1 454 ? -18.061 8.832 8.070 1.00 37.75 454 GLN A C 1
ATOM 3652 O O . GLN A 1 454 ? -18.308 8.946 6.873 1.00 37.75 454 GLN A O 1
ATOM 3657 N N . CYS A 1 455 ? -18.256 9.818 8.959 1.00 36.12 455 CYS A N 1
ATOM 3658 C CA . CYS A 1 455 ? -18.837 11.173 8.763 1.00 36.12 455 CYS A CA 1
ATOM 3659 C C . CYS A 1 455 ? -20.095 11.257 7.882 1.00 36.12 455 CYS A C 1
ATOM 3661 O O . CYS A 1 455 ? -20.382 12.274 7.262 1.00 36.12 455 CYS A O 1
ATOM 3663 N N . VAL A 1 456 ? -20.900 10.193 7.888 1.00 34.41 456 VAL A N 1
ATOM 3664 C CA . VAL A 1 456 ? -22.154 10.077 7.135 1.00 34.41 456 VAL A CA 1
ATOM 3665 C C . VAL A 1 456 ? -23.328 10.825 7.781 1.00 34.41 456 VAL A C 1
ATOM 3667 O O . VAL A 1 456 ? -23.460 10.834 9.002 1.00 34.41 456 VAL A O 1
ATOM 3670 N N . VAL A 1 457 ? -24.209 11.378 6.943 1.00 34.03 457 VAL A N 1
ATOM 3671 C CA . VAL A 1 457 ? -25.576 11.841 7.257 1.00 34.03 457 VAL A CA 1
ATOM 3672 C C . VAL A 1 457 ? -26.570 10.730 6.887 1.00 34.03 457 VAL A C 1
ATOM 3674 O O . VAL A 1 457 ? -26.326 9.945 5.964 1.00 34.03 457 VAL A O 1
ATOM 3677 N N . TYR A 1 458 ? -27.682 10.643 7.607 1.00 42.25 458 TYR A N 1
ATOM 3678 C CA . TYR A 1 458 ? -28.767 9.686 7.415 1.00 42.25 458 TYR A CA 1
ATOM 3679 C C . TYR A 1 458 ? -30.116 10.372 7.633 1.00 42.25 458 TYR A C 1
ATOM 3681 O O . TYR A 1 458 ? -30.227 11.238 8.492 1.00 42.25 458 TYR A O 1
ATOM 3689 N N . THR A 1 459 ? -31.127 9.947 6.875 1.00 41.88 459 THR A N 1
ATOM 3690 C CA . THR A 1 459 ? -32.537 10.224 7.168 1.00 41.88 459 THR A CA 1
ATOM 3691 C C . THR A 1 459 ? -33.211 8.963 7.713 1.00 41.88 459 THR A C 1
ATOM 3693 O O . THR A 1 459 ? -32.786 7.842 7.398 1.00 41.88 459 THR A O 1
ATOM 3696 N N . PHE A 1 460 ? -34.208 9.187 8.557 1.00 47.09 460 PHE A N 1
ATOM 3697 C CA . PHE A 1 460 ? -35.312 8.312 8.916 1.00 47.09 460 PHE A CA 1
ATOM 3698 C C . PHE A 1 460 ? -36.587 9.052 8.485 1.00 47.09 460 PHE A C 1
ATOM 3700 O O . PHE A 1 460 ? -36.683 10.258 8.706 1.00 47.09 460 PHE A O 1
ATOM 3707 N N . LYS A 1 461 ? -37.539 8.339 7.892 1.00 45.97 461 LYS A N 1
ATOM 3708 C CA . LYS A 1 461 ? -38.931 8.772 7.777 1.00 45.97 461 LYS A CA 1
ATOM 3709 C C . LYS A 1 461 ? -39.765 7.790 8.583 1.00 45.97 461 LYS A C 1
ATOM 3711 O O . LYS A 1 461 ? -39.407 6.613 8.647 1.00 45.97 461 LYS A O 1
ATOM 3716 N N . CYS A 1 462 ? -40.822 8.283 9.208 1.00 43.69 462 CYS A N 1
ATOM 3717 C CA . CYS A 1 462 ? -41.906 7.434 9.655 1.00 43.69 462 CYS A CA 1
ATOM 3718 C C . CYS A 1 462 ? -42.728 7.028 8.425 1.00 43.69 462 CYS A C 1
ATOM 3720 O O . CYS A 1 462 ? -42.962 7.858 7.551 1.00 43.69 462 CYS A O 1
ATOM 3722 N N . ASP A 1 463 ? -43.145 5.766 8.357 1.00 39.53 463 ASP A N 1
ATOM 3723 C CA . ASP A 1 463 ? -44.014 5.272 7.280 1.00 39.53 463 ASP A CA 1
ATOM 3724 C C . ASP A 1 463 ? -45.503 5.283 7.705 1.00 39.53 463 ASP A C 1
ATOM 3726 O O . ASP A 1 463 ? -46.384 5.011 6.897 1.00 39.53 463 ASP A O 1
ATOM 3730 N N . SER A 1 464 ? -45.791 5.637 8.968 1.00 36.47 464 SER A N 1
ATOM 3731 C CA . SER A 1 464 ? -47.136 5.721 9.563 1.00 36.47 464 SER A CA 1
ATOM 3732 C C . SER A 1 464 ? -47.583 7.149 9.931 1.00 36.47 464 SER A C 1
ATOM 3734 O O . SER A 1 464 ? -48.643 7.320 10.528 1.00 36.47 464 SER A O 1
ATOM 3736 N N . CYS A 1 465 ? -46.783 8.173 9.610 1.00 42.94 465 CYS A N 1
ATOM 3737 C CA . CYS A 1 465 ? -47.129 9.601 9.694 1.00 42.94 465 CYS A CA 1
ATOM 3738 C C . CYS A 1 465 ? -46.097 10.448 8.916 1.00 42.94 465 CYS A C 1
ATOM 3740 O O . CYS A 1 465 ? -45.014 9.959 8.594 1.00 42.94 465 CYS A O 1
ATOM 3742 N N . ASP A 1 466 ? -46.359 11.739 8.690 1.00 46.97 466 ASP A N 1
ATOM 3743 C CA . ASP A 1 466 ? -45.464 12.655 7.952 1.00 46.97 466 ASP A CA 1
ATOM 3744 C C . ASP A 1 466 ? -44.171 13.082 8.700 1.00 46.97 466 ASP A C 1
ATOM 3746 O O . ASP A 1 466 ? -43.592 14.135 8.423 1.00 46.97 466 ASP A O 1
ATOM 3750 N N . ALA A 1 467 ? -43.678 12.296 9.665 1.00 40.50 467 ALA A N 1
ATOM 3751 C CA . ALA A 1 467 ? -42.522 12.664 10.488 1.00 40.50 467 ALA A CA 1
ATOM 3752 C C . ALA A 1 467 ? -41.160 12.264 9.874 1.00 40.50 467 ALA A C 1
ATOM 3754 O O . ALA A 1 467 ? -40.792 11.087 9.807 1.00 40.50 467 ALA A O 1
ATOM 3755 N N . ASP A 1 468 ? -40.346 13.264 9.522 1.00 44.25 468 ASP A N 1
ATOM 3756 C CA . ASP A 1 468 ? -38.937 13.121 9.125 1.00 44.25 468 ASP A CA 1
ATOM 3757 C C . ASP A 1 468 ? -37.959 13.306 10.302 1.00 44.25 468 ASP A C 1
ATOM 3759 O O . ASP A 1 468 ? -38.128 14.167 11.164 1.00 44.25 468 ASP A O 1
ATOM 3763 N N . TYR A 1 469 ? -36.830 12.591 10.269 1.00 44.91 469 TYR A N 1
ATOM 3764 C CA . TYR A 1 469 ? -35.638 12.905 11.064 1.00 44.91 469 TYR A CA 1
ATOM 3765 C C . TYR A 1 469 ? -34.354 12.800 10.227 1.00 44.91 469 TYR A C 1
ATOM 3767 O O . TYR A 1 469 ? -34.167 11.852 9.462 1.00 44.91 469 TYR A O 1
ATOM 3775 N N . ILE A 1 470 ? -33.405 13.728 10.411 1.00 38.03 470 ILE A N 1
ATOM 3776 C CA . ILE A 1 470 ? -32.095 13.716 9.735 1.00 38.03 470 ILE A CA 1
ATOM 3777 C C . ILE A 1 470 ? -30.961 13.950 10.751 1.00 38.03 470 ILE A C 1
ATOM 3779 O O . ILE A 1 470 ? -31.012 14.882 11.547 1.00 38.03 470 ILE A O 1
ATOM 3783 N N . GLY A 1 471 ? -29.901 13.129 10.713 1.00 38.19 471 GLY A N 1
ATOM 3784 C CA . GLY A 1 471 ? -28.745 13.231 11.622 1.00 38.19 471 GLY A CA 1
ATOM 3785 C C . GLY A 1 471 ? -27.418 12.765 11.003 1.00 38.19 471 GLY A C 1
ATOM 3786 O O . GLY A 1 471 ? -27.398 12.293 9.870 1.00 38.19 471 GLY A O 1
ATOM 3787 N N . TYR A 1 472 ? -26.287 12.888 11.721 1.00 38.88 472 TYR A N 1
ATOM 3788 C CA . TYR A 1 472 ? -24.947 12.521 11.203 1.00 38.88 472 TYR A CA 1
ATOM 3789 C C . TYR A 1 472 ? -23.983 11.862 12.226 1.00 38.88 472 TYR A C 1
ATOM 3791 O O . TYR A 1 472 ? -24.274 11.811 13.425 1.00 38.88 472 TYR A O 1
ATOM 3799 N N . THR A 1 473 ? -22.836 11.321 11.769 1.00 39.25 473 THR A N 1
ATOM 3800 C CA . THR A 1 473 ? -21.749 10.809 12.638 1.00 39.25 473 THR A CA 1
ATOM 3801 C C . THR A 1 473 ? -20.344 10.725 12.012 1.00 39.25 473 THR A C 1
ATOM 3803 O O . THR A 1 473 ? -20.125 9.936 11.106 1.00 39.25 473 THR A O 1
ATOM 3806 N N . THR A 1 474 ? -19.316 11.354 12.604 1.00 36.66 474 THR A N 1
ATOM 3807 C CA . THR A 1 474 ? -17.871 11.123 12.288 1.00 36.66 474 THR A CA 1
ATOM 3808 C C . THR A 1 474 ? -17.321 9.719 12.605 1.00 36.66 474 THR A C 1
ATOM 3810 O O . THR A 1 474 ? -16.139 9.460 12.420 1.00 36.66 474 THR A O 1
ATOM 3813 N N . ARG A 1 475 ? -18.158 8.787 13.071 1.00 41.50 475 ARG A N 1
ATOM 3814 C CA . ARG A 1 475 ? -17.820 7.378 13.345 1.00 41.50 475 ARG A CA 1
ATOM 3815 C C . ARG A 1 475 ? -18.548 6.453 12.382 1.00 41.50 475 ARG A C 1
ATOM 3817 O O . ARG A 1 475 ? -19.567 6.831 11.816 1.00 41.50 475 ARG A O 1
ATOM 3824 N N . HIS A 1 476 ? -18.057 5.221 12.302 1.00 44.22 476 HIS A N 1
ATOM 3825 C CA . HIS A 1 476 ? -18.664 4.099 11.595 1.00 44.22 476 HIS A CA 1
ATOM 3826 C C . HIS A 1 476 ? -20.183 3.995 11.864 1.00 44.22 476 HIS A C 1
ATOM 3828 O O . HIS A 1 476 ? -20.589 3.802 13.009 1.00 44.22 476 HIS A O 1
ATOM 3834 N N . LEU A 1 477 ? -21.014 4.105 10.819 1.00 41.44 477 LEU A N 1
ATOM 3835 C CA . LEU A 1 477 ? -22.478 4.272 10.871 1.00 41.44 477 LEU A CA 1
ATOM 3836 C C . LEU A 1 477 ? -23.210 3.244 11.736 1.00 41.44 477 LEU A C 1
ATOM 3838 O O . LEU A 1 477 ? -24.238 3.585 12.314 1.00 41.44 477 LEU A O 1
ATOM 3842 N N . HIS A 1 478 ? -22.683 2.022 11.870 1.00 41.47 478 HIS A N 1
ATOM 3843 C CA . HIS A 1 478 ? -23.283 1.008 12.747 1.00 41.47 478 HIS A CA 1
ATOM 3844 C C . HIS A 1 478 ? -23.369 1.479 14.207 1.00 41.47 478 HIS A C 1
ATOM 3846 O O . HIS A 1 478 ? -24.335 1.171 14.890 1.00 41.47 478 HIS A O 1
ATOM 3852 N N . GLN A 1 479 ? -22.420 2.306 14.662 1.00 44.31 479 GLN A N 1
ATOM 3853 C CA . GLN A 1 479 ? -22.473 2.899 15.999 1.00 44.31 479 GLN A CA 1
ATOM 3854 C C . GLN A 1 479 ? -23.618 3.913 16.122 1.00 44.31 479 GLN A C 1
ATOM 3856 O O . GLN A 1 479 ? -24.135 4.093 17.213 1.00 44.31 479 GLN A O 1
ATOM 3861 N N . ARG A 1 480 ? -24.037 4.555 15.020 1.00 47.84 480 ARG A N 1
ATOM 3862 C CA . ARG A 1 480 ? -24.999 5.666 15.036 1.00 47.84 480 ARG A CA 1
ATOM 3863 C C . ARG A 1 480 ? -26.437 5.279 14.689 1.00 47.84 480 ARG A C 1
ATOM 3865 O O . ARG A 1 480 ? -27.345 5.930 15.183 1.00 47.84 480 ARG A O 1
ATOM 3872 N N . ILE A 1 481 ? -26.664 4.250 13.873 1.00 43.88 481 ILE A N 1
ATOM 3873 C CA . ILE A 1 481 ? -28.034 3.764 13.621 1.00 43.88 481 ILE A CA 1
ATOM 3874 C C . ILE A 1 481 ? -28.603 3.090 14.880 1.00 43.88 481 ILE A C 1
ATOM 3876 O O . ILE A 1 481 ? -29.751 3.346 15.235 1.00 43.88 481 ILE A O 1
ATOM 3880 N N . GLU A 1 482 ? -27.781 2.360 15.638 1.00 45.75 482 GLU A N 1
ATOM 3881 C CA . GLU A 1 482 ? -28.198 1.826 16.943 1.00 45.75 482 GLU A CA 1
ATOM 3882 C C . GLU A 1 482 ? -28.313 2.923 18.027 1.00 45.75 482 GLU A C 1
ATOM 3884 O O . GLU A 1 482 ? -29.194 2.840 18.875 1.00 45.75 482 GLU A O 1
ATOM 3889 N N . GLU A 1 483 ? -27.540 4.023 17.949 1.00 50.44 483 GLU A N 1
ATOM 3890 C CA . GLU A 1 483 ? -27.807 5.242 18.750 1.00 50.44 483 GLU A CA 1
ATOM 3891 C C . GLU A 1 483 ? -29.179 5.887 18.440 1.00 50.44 483 GLU A C 1
ATOM 3893 O O . GLU A 1 483 ? -29.609 6.742 19.208 1.00 50.44 483 GLU A O 1
ATOM 3898 N N . HIS A 1 484 ? -29.860 5.528 17.340 1.00 47.34 484 HIS A N 1
ATOM 3899 C CA . HIS A 1 484 ? -31.167 6.098 16.980 1.00 47.34 484 HIS A CA 1
ATOM 3900 C C . HIS A 1 484 ? -32.372 5.226 17.326 1.00 47.34 484 HIS A C 1
ATOM 3902 O O . HIS A 1 484 ? -33.403 5.784 17.703 1.00 47.34 484 HIS A O 1
ATOM 3908 N N . LYS A 1 485 ? -32.257 3.893 17.297 1.00 40.03 485 LYS A N 1
ATOM 3909 C CA . LYS A 1 485 ? -33.327 3.012 17.810 1.00 40.03 485 LYS A CA 1
ATOM 3910 C C . LYS A 1 485 ? -33.588 3.221 19.307 1.00 40.03 485 LYS A C 1
ATOM 3912 O O . LYS A 1 485 ? -34.713 3.068 19.757 1.00 40.03 485 LYS A O 1
ATOM 3917 N N . ALA A 1 486 ? -32.560 3.622 20.057 1.00 41.31 486 ALA A N 1
ATOM 3918 C CA . ALA A 1 486 ? -32.649 3.986 21.473 1.00 41.31 486 ALA A CA 1
ATOM 3919 C C . ALA A 1 486 ? -33.055 5.461 21.725 1.00 41.31 486 ALA A C 1
ATOM 3921 O O . ALA A 1 486 ? -32.916 5.949 22.842 1.00 41.31 486 ALA A O 1
ATOM 3922 N N . SER A 1 487 ? -33.509 6.194 20.698 1.00 43.19 487 SER A N 1
ATOM 3923 C CA . SER A 1 487 ? -33.902 7.614 20.785 1.00 43.19 487 SER A CA 1
ATOM 3924 C C . SER A 1 487 ? -35.411 7.810 20.574 1.00 43.19 487 SER A C 1
ATOM 3926 O O . SER A 1 487 ? -36.134 6.833 20.405 1.00 43.19 487 SER A O 1
ATOM 3928 N N . VAL A 1 488 ? -35.889 9.062 20.543 1.00 40.84 488 VAL A N 1
ATOM 3929 C CA . VAL A 1 488 ? -37.313 9.450 20.380 1.00 40.84 488 VAL A CA 1
ATOM 3930 C C . VAL A 1 488 ? -38.031 8.696 19.246 1.00 40.84 488 VAL A C 1
ATOM 3932 O O . VAL A 1 488 ? -39.174 8.282 19.411 1.00 40.84 488 VAL A O 1
ATOM 3935 N N . ILE A 1 489 ? -37.334 8.421 18.138 1.00 37.31 489 ILE A N 1
ATOM 3936 C CA . ILE A 1 489 ? -37.829 7.609 17.010 1.00 37.31 489 ILE A CA 1
ATOM 3937 C C . ILE A 1 489 ? -38.354 6.233 17.471 1.00 37.31 489 ILE A C 1
ATOM 3939 O O . ILE A 1 489 ? -39.408 5.786 17.034 1.00 37.31 489 ILE A O 1
ATOM 3943 N N . GLY A 1 490 ? -37.645 5.576 18.393 1.00 40.69 490 GLY A N 1
ATOM 3944 C CA . GLY A 1 490 ? -38.019 4.280 18.968 1.00 40.69 490 GLY A CA 1
ATOM 3945 C C . GLY A 1 490 ? -39.076 4.341 20.078 1.00 40.69 490 GLY A C 1
ATOM 3946 O O . GLY A 1 490 ? -39.443 3.290 20.600 1.00 40.69 490 GLY A O 1
ATOM 3947 N N . LYS A 1 491 ? -39.562 5.537 20.451 1.00 44.75 491 LYS A N 1
ATOM 3948 C CA . LYS A 1 491 ? -40.830 5.693 21.185 1.00 44.75 491 LYS A CA 1
ATOM 3949 C C . LYS A 1 491 ? -42.009 5.759 20.218 1.00 44.75 491 LYS A C 1
ATOM 3951 O O . LYS A 1 491 ? -42.958 5.012 20.388 1.00 44.75 491 LYS A O 1
ATOM 3956 N N . HIS A 1 492 ? -41.912 6.595 19.185 1.00 41.38 492 HIS A N 1
ATOM 3957 C CA . HIS A 1 492 ? -43.007 6.817 18.234 1.00 41.38 492 HIS A CA 1
ATOM 3958 C C . HIS A 1 492 ? -43.438 5.535 17.492 1.00 41.38 492 HIS A C 1
ATOM 3960 O O . HIS A 1 492 ? -44.604 5.363 17.167 1.00 41.38 492 HIS A O 1
ATOM 3966 N N . LEU A 1 493 ? -42.510 4.590 17.308 1.00 38.72 493 LEU A N 1
ATOM 3967 C CA . LEU A 1 493 ? -42.763 3.265 16.726 1.00 38.72 493 LEU A CA 1
ATOM 3968 C C . LEU A 1 493 ? -43.364 2.224 17.702 1.00 38.72 493 LEU A C 1
ATOM 3970 O O . LEU A 1 493 ? -43.444 1.057 17.337 1.00 38.72 493 LEU A O 1
ATOM 3974 N N . LYS A 1 494 ? -43.726 2.582 18.946 1.00 37.81 494 LYS A N 1
ATOM 3975 C CA . LYS A 1 494 ? -44.224 1.620 19.959 1.00 37.81 494 LYS A CA 1
ATOM 3976 C C . LYS A 1 494 ? -45.718 1.688 20.263 1.00 37.81 494 LYS A C 1
ATOM 3978 O O . LYS A 1 494 ? -46.215 0.801 20.948 1.00 37.81 494 LYS A O 1
ATOM 3983 N N . GLU A 1 495 ? -46.418 2.708 19.783 1.00 39.38 495 GLU A N 1
ATOM 3984 C CA . GLU A 1 495 ? -47.827 2.957 20.127 1.00 39.38 495 GLU A CA 1
ATOM 3985 C C . GLU A 1 495 ? -48.809 2.427 19.059 1.00 39.38 495 GLU A C 1
ATOM 3987 O O . GLU A 1 495 ? -50.017 2.495 19.257 1.00 39.38 495 GLU A O 1
ATOM 3992 N N . ALA A 1 496 ? -48.313 1.855 17.952 1.00 32.50 496 ALA A N 1
ATOM 3993 C CA . ALA A 1 496 ? -49.130 1.392 16.826 1.00 32.50 496 ALA A CA 1
ATOM 3994 C C . ALA A 1 496 ? -48.687 0.016 16.282 1.00 32.50 496 ALA A C 1
ATOM 3996 O O . ALA A 1 496 ? -47.800 -0.071 15.434 1.00 32.50 496 ALA A O 1
ATOM 3997 N N . HIS A 1 497 ? -49.342 -1.062 16.731 1.00 33.34 497 HIS A N 1
ATOM 3998 C CA . HIS A 1 497 ? -49.204 -2.409 16.156 1.00 33.34 497 HIS A CA 1
ATOM 3999 C C . HIS A 1 497 ? -50.496 -3.236 16.287 1.00 33.34 497 HIS A C 1
ATOM 4001 O O . HIS A 1 497 ? -50.816 -3.703 17.376 1.00 33.34 497 HIS A O 1
ATOM 4007 N N . SER A 1 498 ? -51.173 -3.514 15.167 1.00 27.84 498 SER A N 1
ATOM 4008 C CA . SER A 1 498 ? -51.797 -4.823 14.896 1.00 27.84 498 SER A CA 1
ATOM 4009 C C . SER A 1 498 ? -52.148 -4.957 13.405 1.00 27.84 498 SER A C 1
ATOM 4011 O O . SER A 1 498 ? -52.367 -3.947 12.741 1.00 27.84 498 SER A O 1
ATOM 4013 N N . VAL A 1 499 ? -52.220 -6.206 12.922 1.00 25.97 499 VAL A N 1
ATOM 4014 C CA . VAL A 1 499 ? -52.579 -6.630 11.549 1.00 25.97 499 VAL A CA 1
ATOM 4015 C C . VAL A 1 499 ? -51.585 -6.197 10.449 1.00 25.97 499 VAL A C 1
ATOM 4017 O O . VAL A 1 499 ? -51.005 -5.116 10.463 1.00 25.97 499 VAL A O 1
ATOM 4020 N N . ALA A 1 500 ? -51.315 -7.109 9.511 1.00 28.91 500 ALA A N 1
ATOM 4021 C CA . ALA A 1 500 ? -50.208 -7.001 8.561 1.00 28.91 500 ALA A CA 1
ATOM 4022 C C . ALA A 1 500 ? -50.594 -6.330 7.231 1.00 28.91 500 ALA A C 1
ATOM 4024 O O . ALA A 1 500 ? -51.694 -6.521 6.719 1.00 28.91 500 ALA A O 1
ATOM 4025 N N . SER A 1 501 ? -49.629 -5.638 6.617 1.00 24.66 501 SER A N 1
ATOM 4026 C CA . SER A 1 501 ? -49.651 -5.296 5.190 1.00 24.66 501 SER A CA 1
ATOM 4027 C C . SER A 1 501 ? -48.344 -5.746 4.526 1.00 24.66 501 SER A C 1
ATOM 4029 O O . SER A 1 501 ? -47.259 -5.225 4.774 1.00 24.66 501 SER A O 1
ATOM 4031 N N . THR A 1 502 ? -48.451 -6.793 3.713 1.00 29.23 502 THR A N 1
ATOM 4032 C CA . THR A 1 502 ? -47.325 -7.502 3.100 1.00 29.23 502 THR A CA 1
ATOM 4033 C C . THR A 1 502 ? -46.703 -6.704 1.954 1.00 29.23 502 THR A C 1
ATOM 4035 O O . THR A 1 502 ? -47.396 -6.420 0.980 1.00 29.23 502 THR A O 1
ATOM 4038 N N . SER A 1 503 ? -45.393 -6.421 2.009 1.00 31.19 503 SER A N 1
ATOM 4039 C CA . SER A 1 503 ? -44.473 -6.391 0.847 1.00 31.19 503 SER A CA 1
ATOM 4040 C C . SER A 1 503 ? -43.043 -6.008 1.263 1.00 31.19 503 SER A C 1
ATOM 4042 O O . SER A 1 503 ? -42.840 -4.928 1.805 1.00 31.19 503 SER A O 1
ATOM 4044 N N . LEU A 1 504 ? -42.050 -6.842 0.903 1.00 31.05 504 LEU A N 1
ATOM 4045 C CA . LEU A 1 504 ? -40.582 -6.694 1.108 1.00 31.05 504 LEU A CA 1
ATOM 4046 C C . LEU A 1 504 ? -39.930 -7.300 2.379 1.00 31.05 504 LEU A C 1
ATOM 4048 O O . LEU A 1 504 ? -38.743 -7.048 2.606 1.00 31.05 504 LEU A O 1
ATOM 4052 N N . GLU A 1 505 ? -40.605 -8.157 3.153 1.00 28.80 505 GLU A N 1
ATOM 4053 C CA . GLU A 1 505 ? -39.969 -8.876 4.286 1.00 28.80 505 GLU A CA 1
ATOM 4054 C C . GLU A 1 505 ? -39.319 -10.235 3.934 1.00 28.80 505 GLU A C 1
ATOM 4056 O O . GLU A 1 505 ? -38.511 -10.742 4.710 1.00 28.80 505 GLU A O 1
ATOM 4061 N N . GLU A 1 506 ? -39.585 -10.806 2.753 1.00 32.72 506 GLU A N 1
ATOM 4062 C CA . GLU A 1 506 ? -39.313 -12.219 2.392 1.00 32.72 506 GLU A CA 1
ATOM 4063 C C . GLU A 1 506 ? -37.828 -12.653 2.267 1.00 32.72 506 GLU A C 1
ATOM 4065 O O . GLU A 1 506 ? -37.523 -13.687 1.677 1.00 32.72 506 GLU A O 1
ATOM 4070 N N . ILE A 1 507 ? -36.868 -11.907 2.829 1.00 34.75 507 ILE A N 1
ATOM 4071 C CA . ILE A 1 507 ? -35.455 -12.331 2.928 1.00 34.75 507 ILE A CA 1
ATOM 4072 C C . ILE A 1 507 ? -34.885 -12.119 4.345 1.00 34.75 507 ILE A C 1
ATOM 4074 O O . ILE A 1 507 ? -33.749 -11.665 4.524 1.00 34.75 507 ILE A O 1
ATOM 4078 N N . ARG A 1 508 ? -35.671 -12.457 5.376 1.00 42.84 508 ARG A N 1
ATOM 4079 C CA . ARG A 1 508 ? -35.191 -12.653 6.755 1.00 42.84 508 ARG A CA 1
ATOM 4080 C C . ARG A 1 508 ? -35.794 -13.900 7.397 1.00 42.84 508 ARG A C 1
ATOM 4082 O O . ARG A 1 508 ? -36.822 -13.849 8.055 1.00 42.84 508 ARG A O 1
ATOM 4089 N N . ARG A 1 509 ? -35.083 -15.009 7.217 1.00 44.34 509 ARG A N 1
ATOM 4090 C CA . ARG A 1 509 ? -35.286 -16.292 7.897 1.00 44.34 509 ARG A CA 1
ATOM 4091 C C . ARG A 1 509 ? -34.183 -16.463 8.947 1.00 44.34 509 ARG A C 1
ATOM 4093 O O . ARG A 1 509 ? -33.035 -16.118 8.670 1.00 44.34 509 ARG A O 1
ATOM 4100 N N . GLU A 1 510 ? -34.511 -16.922 10.153 1.00 51.78 510 GLU A N 1
ATOM 4101 C CA . GLU A 1 510 ? -33.518 -17.093 11.237 1.00 51.78 510 GLU A CA 1
ATOM 4102 C C . GLU A 1 510 ? -32.733 -18.406 11.135 1.00 51.78 510 GLU A C 1
ATOM 4104 O O . GLU A 1 510 ? -31.671 -18.550 11.740 1.00 51.78 510 GLU A O 1
ATOM 4109 N N . ASP A 1 511 ? -33.257 -19.337 10.343 1.00 58.50 511 ASP A N 1
ATOM 4110 C CA . ASP A 1 511 ? -32.702 -20.633 9.964 1.00 58.50 511 ASP A CA 1
ATOM 4111 C C . ASP A 1 511 ? -31.677 -20.550 8.819 1.00 58.50 511 ASP A C 1
ATOM 4113 O O . ASP A 1 511 ? -31.048 -21.550 8.499 1.00 58.50 511 ASP A O 1
ATOM 4117 N N . ILE A 1 512 ? -31.440 -19.371 8.228 1.00 54.12 512 ILE A N 1
ATOM 4118 C CA . ILE A 1 512 ? -30.435 -19.178 7.168 1.00 54.12 512 ILE A CA 1
ATOM 4119 C C . ILE A 1 512 ? -29.307 -18.229 7.588 1.00 54.12 512 ILE A C 1
ATOM 4121 O O . ILE A 1 512 ? -29.456 -17.385 8.467 1.00 54.12 512 ILE A O 1
ATOM 4125 N N . VAL A 1 513 ? -28.166 -18.322 6.908 1.00 60.12 513 VAL A N 1
ATOM 4126 C CA . VAL A 1 513 ? -27.042 -17.386 7.000 1.00 60.12 513 VAL A CA 1
ATOM 4127 C C . VAL A 1 513 ? -26.794 -16.758 5.632 1.00 60.12 513 VAL A C 1
ATOM 4129 O O . VAL A 1 513 ? -26.512 -17.444 4.652 1.00 60.12 513 VAL A O 1
ATOM 4132 N N . ILE A 1 514 ? -26.868 -15.424 5.581 1.00 63.75 514 ILE A N 1
ATOM 4133 C CA . ILE A 1 514 ? -26.563 -14.626 4.389 1.00 63.75 514 ILE A CA 1
ATOM 4134 C C . ILE A 1 514 ? -25.147 -14.057 4.526 1.00 63.75 514 ILE A C 1
ATOM 4136 O O . ILE A 1 514 ? -24.888 -13.144 5.319 1.00 63.75 514 ILE A O 1
ATOM 4140 N N . THR A 1 515 ? -24.215 -14.603 3.750 1.00 62.41 515 THR A N 1
ATOM 4141 C CA . THR A 1 515 ? -22.782 -14.283 3.814 1.00 62.41 515 THR A CA 1
ATOM 4142 C C . THR A 1 515 ? -22.177 -14.135 2.410 1.00 62.41 515 THR A C 1
ATOM 4144 O O . THR A 1 515 ? -22.888 -14.132 1.406 1.00 62.41 515 THR A O 1
ATOM 4147 N N . LYS A 1 516 ? -20.861 -13.934 2.318 1.00 66.06 516 LYS A N 1
ATOM 4148 C CA . LYS A 1 516 ? -20.128 -13.927 1.043 1.00 66.06 516 LYS A CA 1
ATOM 4149 C C . LYS A 1 516 ? -19.479 -15.284 0.804 1.00 66.06 516 LYS A C 1
ATOM 4151 O O . LYS A 1 516 ? -19.025 -15.875 1.783 1.00 66.06 516 LYS A O 1
ATOM 4156 N N . PRO A 1 517 ? -19.336 -15.724 -0.456 1.00 68.75 517 PRO A N 1
ATOM 4157 C CA . PRO A 1 517 ? -18.450 -16.833 -0.767 1.00 68.75 517 PRO A CA 1
ATOM 4158 C C . PRO A 1 517 ? -16.994 -16.455 -0.452 1.00 68.75 517 PRO A C 1
ATOM 4160 O O . PRO A 1 517 ? -16.626 -15.280 -0.458 1.00 68.75 517 PRO A O 1
ATOM 4163 N N . ASP A 1 518 ? -16.152 -17.465 -0.241 1.00 71.69 518 ASP A N 1
ATOM 4164 C CA . ASP A 1 518 ? -14.698 -17.324 -0.062 1.00 71.69 518 ASP A CA 1
ATOM 4165 C C . ASP A 1 518 ? -14.014 -16.629 -1.253 1.00 71.69 518 ASP A C 1
ATOM 4167 O O . ASP A 1 518 ? -12.997 -15.957 -1.102 1.00 71.69 518 ASP A O 1
ATOM 4171 N N . LYS A 1 519 ? -14.574 -16.807 -2.457 1.00 64.69 519 LYS A N 1
ATOM 4172 C CA . LYS A 1 519 ? -14.063 -16.270 -3.724 1.00 64.69 519 LYS A CA 1
ATOM 4173 C C . LYS A 1 519 ? -15.240 -15.759 -4.568 1.00 64.69 519 LYS A C 1
ATOM 4175 O O . LYS A 1 519 ? -16.225 -16.472 -4.738 1.00 64.69 519 LYS A O 1
ATOM 4180 N N . GLY A 1 520 ? -15.125 -14.546 -5.116 1.00 57.34 520 GLY A N 1
ATOM 4181 C CA . GLY A 1 520 ? -16.154 -13.899 -5.950 1.00 57.34 520 GLY A CA 1
ATOM 4182 C C . GLY A 1 520 ? -16.948 -12.791 -5.237 1.00 57.34 520 GLY A C 1
ATOM 4183 O O . GLY A 1 520 ? -16.742 -12.512 -4.060 1.00 57.34 520 GLY A O 1
ATOM 4184 N N . SER A 1 521 ? -17.847 -12.124 -5.969 1.00 55.25 521 SER A N 1
ATOM 4185 C CA . SER A 1 521 ? -18.649 -10.975 -5.496 1.00 55.25 521 SER A CA 1
ATOM 4186 C C . SER A 1 521 ? -20.166 -11.220 -5.490 1.00 55.25 521 SER A C 1
ATOM 4188 O O . SER A 1 521 ? -20.950 -10.271 -5.499 1.00 55.25 521 SER A O 1
ATOM 4190 N N . GLY A 1 522 ? -20.574 -12.492 -5.479 1.00 57.22 522 GLY A N 1
ATOM 4191 C CA . GLY A 1 522 ? -21.952 -12.911 -5.216 1.00 57.22 522 GLY A CA 1
ATOM 4192 C C . GLY A 1 522 ? -22.294 -12.942 -3.720 1.00 57.22 522 GLY A C 1
ATOM 4193 O O . GLY A 1 522 ? -21.455 -12.662 -2.862 1.00 57.22 522 GLY A O 1
ATOM 4194 N N . VAL A 1 523 ? -23.532 -13.330 -3.419 1.00 63.88 523 VAL A N 1
ATOM 4195 C CA . VAL A 1 523 ? -24.042 -13.560 -2.059 1.00 63.88 523 VAL A CA 1
ATOM 4196 C C . VAL A 1 523 ? -24.349 -15.047 -1.913 1.00 63.88 523 VAL A C 1
ATOM 4198 O O . VAL A 1 523 ? -24.942 -15.634 -2.814 1.00 63.88 523 VAL A O 1
ATOM 4201 N N . VAL A 1 524 ? -23.954 -15.645 -0.790 1.00 62.94 524 VAL A N 1
ATOM 4202 C CA . VAL A 1 524 ? -24.316 -17.020 -0.425 1.00 62.94 524 VAL A CA 1
ATOM 4203 C C . VAL A 1 524 ? -25.434 -16.969 0.603 1.00 62.94 524 VAL A C 1
ATOM 4205 O O . VAL A 1 524 ? -25.344 -16.233 1.588 1.00 62.94 524 VAL A O 1
ATOM 4208 N N . VAL A 1 525 ? -26.464 -17.773 0.363 1.00 72.19 525 VAL A N 1
ATOM 4209 C CA . VAL A 1 525 ? -27.521 -18.099 1.319 1.00 72.19 525 VAL A CA 1
ATOM 4210 C C . VAL A 1 525 ? -27.425 -19.598 1.580 1.00 72.19 525 VAL A C 1
ATOM 4212 O O . VAL A 1 525 ? -27.294 -20.375 0.638 1.00 72.19 525 VAL A O 1
ATOM 4215 N N . MET A 1 526 ? -27.430 -19.990 2.848 1.00 67.75 526 MET A N 1
ATOM 4216 C CA . MET A 1 526 ? -27.274 -21.376 3.299 1.00 67.75 526 MET A CA 1
ATOM 4217 C C . MET A 1 526 ? -28.004 -21.573 4.626 1.00 67.75 526 MET A C 1
ATOM 4219 O O . MET A 1 526 ? -28.268 -20.586 5.310 1.00 67.75 526 MET A O 1
ATOM 4223 N N . ASP A 1 527 ? -28.292 -22.812 5.011 1.00 76.62 527 ASP A N 1
ATOM 4224 C CA . ASP A 1 527 ? -28.843 -23.122 6.334 1.00 76.62 527 ASP A CA 1
ATOM 4225 C C . ASP A 1 527 ? -27.854 -22.751 7.464 1.00 76.62 527 ASP A C 1
ATOM 4227 O O . ASP A 1 527 ? -26.631 -22.862 7.321 1.00 76.62 527 ASP A O 1
ATOM 4231 N N . LYS A 1 528 ? -28.385 -22.263 8.589 1.00 77.75 528 LYS A N 1
ATOM 4232 C CA . LYS A 1 528 ? -27.631 -21.802 9.762 1.00 77.75 528 LYS A CA 1
ATOM 4233 C C . LYS A 1 528 ? -27.028 -22.957 10.554 1.00 77.75 528 LYS A C 1
ATOM 4235 O O . LYS A 1 528 ? -25.902 -22.826 11.029 1.00 77.75 528 LYS A O 1
ATOM 4240 N N . THR A 1 529 ? -27.743 -24.068 10.678 1.00 80.25 529 THR A N 1
ATOM 4241 C CA . THR A 1 529 ? -27.271 -25.308 11.308 1.00 80.25 529 THR A CA 1
ATOM 4242 C C . THR A 1 529 ? -26.090 -25.866 10.524 1.00 80.25 529 THR A C 1
ATOM 4244 O O . THR A 1 529 ? -25.047 -26.152 11.105 1.00 80.25 529 THR A O 1
ATOM 4247 N N . GLU A 1 530 ? -26.204 -25.921 9.195 1.00 81.12 530 GLU A N 1
ATOM 4248 C CA . GLU A 1 530 ? -25.134 -26.378 8.302 1.00 81.12 530 GLU A CA 1
ATOM 4249 C C . GLU A 1 530 ? -23.939 -25.409 8.286 1.00 81.12 530 GLU A C 1
ATOM 4251 O O . GLU A 1 530 ? -22.788 -25.844 8.327 1.00 81.12 530 GLU A O 1
ATOM 4256 N N . TYR A 1 531 ? -24.176 -24.091 8.322 1.00 83.50 531 TYR A N 1
ATOM 4257 C CA . TYR A 1 531 ? -23.114 -23.094 8.515 1.00 83.50 531 TYR A CA 1
ATOM 4258 C C . TYR A 1 531 ? -22.377 -23.287 9.850 1.00 83.50 531 TYR A C 1
ATOM 4260 O O . TYR A 1 531 ? -21.145 -23.271 9.866 1.00 83.50 531 TYR A O 1
ATOM 4268 N N . ILE A 1 532 ? -23.098 -23.491 10.961 1.00 84.31 532 ILE A N 1
ATOM 4269 C CA . ILE A 1 532 ? -22.505 -23.734 12.287 1.00 84.31 532 ILE A CA 1
ATOM 4270 C C . ILE A 1 532 ? -21.736 -25.059 12.292 1.00 84.31 532 ILE A C 1
ATOM 4272 O O . ILE A 1 532 ? -20.605 -25.089 12.778 1.00 84.31 532 ILE A O 1
ATOM 4276 N N . ARG A 1 533 ? -22.292 -26.126 11.703 1.00 88.94 533 ARG A N 1
ATOM 4277 C CA . ARG A 1 533 ? -21.645 -27.439 11.589 1.00 88.94 533 ARG A CA 1
ATOM 4278 C C . ARG A 1 533 ? -20.342 -27.348 10.800 1.00 88.94 533 ARG A C 1
ATOM 4280 O O . ARG A 1 533 ? -19.289 -27.625 11.365 1.00 88.94 533 ARG A O 1
ATOM 4287 N N . LEU A 1 534 ? -20.388 -26.881 9.550 1.00 85.50 534 LEU A N 1
ATOM 4288 C CA . LEU A 1 534 ? -19.206 -26.771 8.687 1.00 85.50 534 LEU A CA 1
ATOM 4289 C C . LEU A 1 534 ? -18.151 -25.795 9.237 1.00 85.50 534 LEU A C 1
ATOM 4291 O O . LEU A 1 534 ? -16.964 -25.951 8.954 1.00 85.50 534 LEU A O 1
ATOM 4295 N N . LEU A 1 535 ? -18.555 -24.774 10.002 1.00 87.19 535 LEU A N 1
ATOM 4296 C CA . LEU A 1 535 ? -17.623 -23.868 10.680 1.00 87.19 535 LEU A CA 1
ATOM 4297 C C . LEU A 1 535 ? -16.992 -24.527 11.915 1.00 87.19 535 LEU A C 1
ATOM 4299 O O . LEU A 1 535 ? -15.792 -24.369 12.124 1.00 87.19 535 LEU A O 1
ATOM 4303 N N . SER A 1 536 ? -17.764 -25.288 12.693 1.00 86.50 536 SER A N 1
ATOM 4304 C CA . SER A 1 536 ? -17.299 -26.068 13.848 1.00 86.50 536 SER A CA 1
ATOM 4305 C C . SER A 1 536 ? -16.318 -27.170 13.428 1.00 86.50 536 SER A C 1
ATOM 4307 O O . SER A 1 536 ? -15.224 -27.263 13.988 1.00 86.50 536 SER A O 1
ATOM 4309 N N . ASP A 1 537 ? -16.656 -27.913 12.367 1.00 85.50 537 ASP A N 1
ATOM 4310 C CA . ASP A 1 537 ? -15.796 -28.907 11.706 1.00 85.50 537 ASP A CA 1
ATOM 4311 C C . ASP A 1 537 ? -14.477 -28.287 11.216 1.00 85.50 537 ASP A C 1
ATOM 4313 O O . ASP A 1 537 ? -13.418 -28.889 11.350 1.00 85.50 537 ASP A O 1
ATOM 4317 N N . ALA A 1 538 ? -14.523 -27.055 10.697 1.00 81.19 538 ALA A N 1
ATOM 4318 C CA . ALA A 1 538 ? -13.349 -26.314 10.237 1.00 81.19 538 ALA A CA 1
ATOM 4319 C C . ALA A 1 538 ? -12.637 -25.500 11.340 1.00 81.19 538 ALA A C 1
ATOM 4321 O O . ALA A 1 538 ? -11.812 -24.644 11.011 1.00 81.19 538 ALA A O 1
ATOM 4322 N N . SER A 1 539 ? -12.977 -25.674 12.626 1.00 84.31 539 SER A N 1
ATOM 4323 C CA . SER A 1 539 ? -12.327 -24.941 13.723 1.00 84.31 539 SER A CA 1
ATOM 4324 C C . SER A 1 539 ? -12.440 -25.613 15.098 1.00 84.31 539 SER A C 1
ATOM 4326 O O . SER A 1 539 ? -11.557 -26.374 15.474 1.00 84.31 539 SER A O 1
ATOM 4328 N N . ILE A 1 540 ? -13.479 -25.312 15.886 1.00 84.88 540 ILE A N 1
ATOM 4329 C CA . ILE A 1 540 ? -13.517 -25.601 17.331 1.00 84.88 540 ILE A CA 1
ATOM 4330 C C . ILE A 1 540 ? -13.549 -27.091 17.700 1.00 84.88 540 ILE A C 1
ATOM 4332 O O . ILE A 1 540 ? -13.323 -27.409 18.865 1.00 84.88 540 ILE A O 1
ATOM 4336 N N . LYS A 1 541 ? -13.805 -27.996 16.744 1.00 87.06 541 LYS A N 1
ATOM 4337 C CA . LYS A 1 541 ? -13.651 -29.444 16.959 1.00 87.06 541 LYS A CA 1
ATOM 4338 C C . LYS A 1 541 ? -12.191 -29.891 17.053 1.00 87.06 541 LYS A C 1
ATOM 4340 O O . LYS A 1 541 ? -11.937 -30.960 17.598 1.00 87.06 541 LYS A O 1
ATOM 4345 N N . ASP A 1 542 ? -11.237 -29.085 16.585 1.00 84.62 542 ASP A N 1
ATOM 4346 C CA . ASP A 1 542 ? -9.817 -29.330 16.824 1.00 84.62 542 ASP A CA 1
ATOM 4347 C C . ASP A 1 542 ? -9.444 -28.939 18.265 1.00 84.62 542 ASP A C 1
ATOM 4349 O O . ASP A 1 542 ? -9.045 -27.808 18.572 1.00 84.62 542 ASP A O 1
ATOM 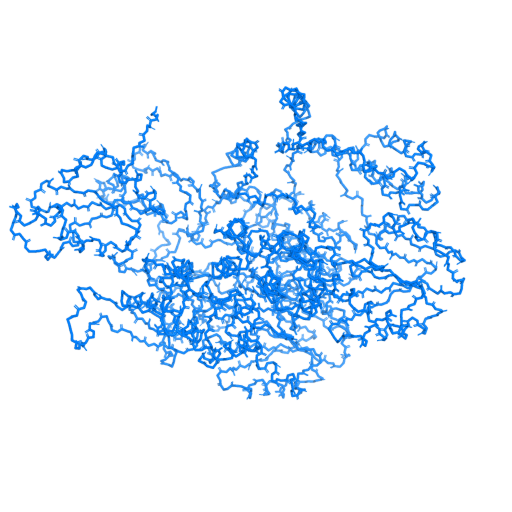4353 N N . THR A 1 543 ? -9.560 -29.912 19.167 1.00 86.25 543 THR A N 1
ATOM 4354 C CA . THR A 1 543 ? -9.218 -29.765 20.585 1.00 86.25 543 THR A CA 1
ATOM 4355 C C . THR A 1 543 ? -7.719 -29.578 20.843 1.00 86.25 543 THR A C 1
ATOM 4357 O O . THR A 1 543 ? -7.344 -29.254 21.968 1.00 86.25 543 THR A O 1
ATOM 4360 N N . THR A 1 544 ? -6.849 -29.742 19.837 1.00 83.50 544 THR A N 1
ATOM 4361 C CA . THR A 1 544 ? -5.418 -29.403 19.955 1.00 83.50 544 THR A CA 1
ATOM 4362 C C . THR A 1 544 ? -5.190 -27.893 19.812 1.00 83.50 544 THR A C 1
ATOM 4364 O O . THR A 1 544 ? -4.271 -27.334 20.413 1.00 83.50 544 THR A O 1
ATOM 4367 N N . LYS A 1 545 ? -6.067 -27.198 19.070 1.00 84.00 545 LYS A N 1
ATOM 4368 C CA . LYS A 1 545 ? -5.955 -25.760 18.766 1.00 84.00 545 LYS A CA 1
ATOM 4369 C C . LYS A 1 545 ? -6.939 -24.892 19.564 1.00 84.00 545 LYS A C 1
ATOM 4371 O O . LYS A 1 545 ? -6.661 -23.701 19.781 1.00 84.00 545 LYS A O 1
ATOM 4376 N N . PHE A 1 546 ? -8.060 -25.450 20.026 1.00 89.88 546 PHE A N 1
ATOM 4377 C CA . PHE A 1 546 ? -9.155 -24.738 20.699 1.00 89.88 546 PHE A CA 1
ATOM 4378 C C . PHE A 1 546 ? -9.596 -25.428 22.004 1.00 89.88 546 PHE A C 1
ATOM 4380 O O . PHE A 1 546 ? -9.607 -26.650 22.104 1.00 89.88 546 PHE A O 1
ATOM 4387 N N . THR A 1 547 ? -9.995 -24.649 23.015 1.00 89.50 547 THR A N 1
ATOM 4388 C CA . THR A 1 547 ? -10.445 -25.172 24.321 1.00 89.50 547 THR A CA 1
ATOM 4389 C C . THR A 1 547 ? -11.588 -24.312 24.883 1.00 89.50 547 THR A C 1
ATOM 4391 O O . THR A 1 547 ? -11.477 -23.085 24.844 1.00 89.50 547 THR A O 1
ATOM 4394 N N . PRO A 1 548 ? -12.696 -24.880 25.398 1.00 87.12 548 PRO A N 1
ATOM 4395 C CA . PRO A 1 548 ? -13.771 -24.101 26.020 1.00 87.12 548 PRO A CA 1
ATOM 4396 C C . PRO A 1 548 ? -13.343 -23.496 27.369 1.00 87.12 548 PRO A C 1
ATOM 4398 O O . PRO A 1 548 ? -12.496 -24.048 28.070 1.00 87.12 548 PRO A O 1
ATOM 4401 N N . ILE A 1 549 ? -13.947 -22.368 27.756 1.00 81.75 549 ILE A N 1
ATOM 4402 C CA . ILE A 1 549 ? -13.677 -21.672 29.024 1.00 81.75 549 ILE A CA 1
ATOM 4403 C C . ILE A 1 549 ? -14.940 -21.565 29.875 1.00 81.75 549 ILE A C 1
ATOM 4405 O O . ILE A 1 549 ? -15.906 -20.899 29.503 1.00 81.75 549 ILE A O 1
ATOM 4409 N N . ASN A 1 550 ? -14.876 -22.136 31.078 1.00 69.94 550 ASN A N 1
ATOM 4410 C CA . ASN A 1 550 ? -15.882 -21.930 32.112 1.00 69.94 550 ASN A CA 1
ATOM 4411 C C . ASN A 1 550 ? -15.886 -20.454 32.581 1.00 69.94 550 ASN A C 1
ATOM 4413 O O . ASN A 1 550 ? -14.841 -19.856 32.846 1.00 69.94 550 ASN A O 1
ATOM 4417 N N . THR A 1 551 ? -17.076 -19.857 32.682 1.00 64.44 551 THR A N 1
ATOM 4418 C CA . THR A 1 551 ? -17.300 -18.489 33.180 1.00 64.44 551 THR A CA 1
ATOM 4419 C C . THR A 1 551 ? -17.253 -18.349 34.704 1.00 64.44 551 THR A C 1
ATOM 4421 O O . THR A 1 551 ? -17.203 -17.222 35.205 1.00 64.44 551 THR A O 1
ATOM 4424 N N . GLU A 1 552 ? -17.295 -19.460 35.441 1.00 60.31 552 GLU A N 1
ATOM 4425 C CA . GLU A 1 552 ? -17.268 -19.494 36.904 1.00 60.31 552 GLU A CA 1
ATOM 4426 C C . GLU A 1 552 ? -15.961 -18.954 37.506 1.00 60.31 552 GLU A C 1
ATOM 4428 O O . GLU A 1 552 ? -14.935 -18.782 36.848 1.00 60.31 552 GLU A O 1
ATOM 4433 N N . ARG A 1 553 ? -16.008 -18.637 38.803 1.00 58.59 553 ARG A N 1
ATOM 4434 C CA . ARG A 1 553 ? -14.926 -17.955 39.519 1.00 58.59 553 ARG A CA 1
ATOM 4435 C C . ARG A 1 553 ? -13.905 -18.966 40.069 1.00 58.59 553 ARG A C 1
ATOM 4437 O O . ARG A 1 553 ? -14.281 -19.762 40.930 1.00 58.59 553 ARG A O 1
ATOM 4444 N N . PRO A 1 554 ? -12.612 -18.888 39.697 1.00 60.72 554 PRO A N 1
ATOM 4445 C CA . PRO A 1 554 ? -11.575 -19.730 40.290 1.00 60.72 554 PRO A CA 1
ATOM 4446 C C . PRO A 1 554 ? -11.483 -19.567 41.815 1.00 60.72 554 PRO A C 1
ATOM 4448 O O . PRO A 1 554 ? -11.537 -18.448 42.336 1.00 60.72 554 PRO A O 1
ATOM 4451 N N . LYS A 1 555 ? -11.301 -20.682 42.533 1.00 57.25 555 LYS A N 1
ATOM 4452 C CA . LYS A 1 555 ? -11.053 -20.700 43.983 1.00 57.25 555 LYS A CA 1
ATOM 4453 C C . LYS A 1 555 ? -9.583 -20.337 44.246 1.00 57.25 555 LYS A C 1
ATOM 4455 O O . LYS A 1 555 ? -8.689 -21.077 43.855 1.00 57.25 555 LYS A O 1
ATOM 4460 N N . THR A 1 556 ? -9.324 -19.206 44.905 1.00 55.69 556 THR A N 1
ATOM 4461 C CA . THR A 1 556 ? -7.964 -18.695 45.188 1.00 55.69 556 THR A CA 1
ATOM 4462 C C . THR A 1 556 ? -7.811 -18.298 46.656 1.00 55.69 556 THR A C 1
ATOM 4464 O O . THR A 1 556 ? -8.712 -17.657 47.197 1.00 55.69 556 THR A O 1
ATOM 4467 N N . ARG A 1 557 ? -6.663 -18.591 47.288 1.00 45.25 557 ARG A N 1
ATOM 4468 C CA . ARG A 1 557 ? -6.327 -18.061 48.627 1.00 45.25 557 ARG A CA 1
ATOM 4469 C C . ARG A 1 557 ? -6.203 -16.524 48.590 1.00 45.25 557 ARG A C 1
ATOM 4471 O O . ARG A 1 557 ? -5.663 -15.972 47.636 1.00 45.25 557 ARG A O 1
ATOM 4478 N N . GLY A 1 558 ? -6.672 -15.851 49.645 1.00 53.06 558 GLY A N 1
ATOM 4479 C CA . GLY A 1 558 ? -6.648 -14.386 49.791 1.00 53.06 558 GLY A CA 1
ATOM 4480 C C . GLY A 1 558 ? -7.994 -13.697 49.510 1.00 53.06 558 GLY A C 1
ATOM 4481 O O . GLY A 1 558 ? -8.925 -14.309 48.993 1.00 53.06 558 GLY A O 1
ATOM 4482 N N . ARG A 1 559 ? -8.119 -12.408 49.870 1.00 43.47 559 ARG A N 1
ATOM 4483 C CA . ARG A 1 559 ? -9.368 -11.630 49.722 1.00 43.47 559 ARG A CA 1
ATOM 4484 C C . ARG A 1 559 ? -9.695 -11.431 48.229 1.00 43.47 559 ARG A C 1
ATOM 4486 O O . ARG A 1 559 ? -8.983 -10.679 47.560 1.00 43.47 559 ARG A O 1
ATOM 4493 N N . PRO A 1 560 ? -10.747 -12.062 47.676 1.00 46.69 560 PRO A N 1
ATOM 4494 C CA . PRO A 1 560 ? -10.891 -12.166 46.229 1.00 46.69 560 PRO A CA 1
ATOM 4495 C C . PRO A 1 560 ? -11.416 -10.855 45.610 1.00 46.69 560 PRO A C 1
ATOM 4497 O O . PRO A 1 560 ? -12.196 -10.139 46.248 1.00 46.69 560 PRO A O 1
ATOM 4500 N N . PRO A 1 561 ? -11.063 -10.528 44.349 1.00 51.41 561 PRO A N 1
ATOM 4501 C CA . PRO A 1 561 ? -11.512 -9.295 43.702 1.00 51.41 561 PRO A CA 1
ATOM 4502 C C . PRO A 1 561 ? -13.042 -9.190 43.652 1.00 51.41 561 PRO A C 1
ATOM 4504 O O . PRO A 1 561 ? -13.705 -10.141 43.231 1.00 51.41 561 PRO A O 1
ATOM 4507 N N . LYS A 1 562 ? -13.601 -8.022 44.013 1.00 50.59 562 LYS A N 1
ATOM 4508 C CA . LYS A 1 562 ? -15.060 -7.764 44.035 1.00 50.59 562 LYS A CA 1
ATOM 4509 C C . LYS A 1 562 ? -15.773 -8.013 42.695 1.00 50.59 562 LYS A C 1
ATOM 4511 O O . LYS A 1 562 ? -16.982 -8.204 42.688 1.00 50.59 562 LYS A O 1
ATOM 4516 N N . HIS A 1 563 ? -15.044 -8.016 41.577 1.00 57.72 563 HIS A N 1
ATOM 4517 C CA . HIS A 1 563 ? -15.589 -8.212 40.232 1.00 57.72 563 HIS A CA 1
ATOM 4518 C C . HIS A 1 563 ? -14.708 -9.198 39.454 1.00 57.72 563 HIS A C 1
ATOM 4520 O O . HIS A 1 563 ? -13.494 -8.985 39.347 1.00 57.72 563 HIS A O 1
ATOM 4526 N N . TYR A 1 564 ? -15.321 -10.249 38.906 1.00 61.38 564 TYR A N 1
ATOM 4527 C CA . TYR A 1 564 ? -14.668 -11.298 38.120 1.00 61.38 564 TYR A CA 1
ATOM 4528 C C . TYR A 1 564 ? -15.370 -11.493 36.769 1.00 61.38 564 TYR A C 1
ATOM 4530 O O . TYR A 1 564 ? -16.582 -11.338 36.678 1.00 61.38 564 TYR A O 1
ATOM 4538 N N . HIS A 1 565 ? -14.588 -11.814 35.737 1.00 73.44 565 HIS A N 1
ATOM 4539 C CA . HIS A 1 565 ? -15.017 -12.362 34.445 1.00 73.44 565 HIS A CA 1
ATOM 4540 C C . HIS A 1 565 ? -13.738 -12.829 33.710 1.00 73.44 565 HIS A C 1
ATOM 4542 O O . HIS A 1 565 ? -12.736 -12.110 33.820 1.00 73.44 565 HIS A O 1
ATOM 4548 N N . PRO A 1 566 ? -13.728 -13.924 32.918 1.00 76.12 566 PRO A N 1
ATOM 4549 C CA . PRO A 1 566 ? -12.530 -14.383 32.184 1.00 76.12 566 PRO A CA 1
ATOM 4550 C C . PRO A 1 566 ? -11.940 -13.308 31.264 1.00 76.12 566 PRO A C 1
ATOM 4552 O O . PRO A 1 566 ? -10.727 -13.155 31.134 1.00 76.12 566 PRO A O 1
ATOM 4555 N N . LEU A 1 567 ? -12.834 -12.464 30.730 1.00 80.19 567 LEU A N 1
ATOM 4556 C CA . LEU A 1 567 ? -12.512 -11.109 30.286 1.00 80.19 567 LEU A CA 1
ATOM 4557 C C . LEU A 1 567 ? -11.804 -10.339 31.418 1.00 80.19 567 LEU A C 1
ATOM 4559 O O . LEU A 1 567 ? -10.583 -10.429 31.490 1.00 80.19 567 LEU A O 1
ATOM 4563 N N . LEU A 1 568 ? -12.506 -9.597 32.292 1.00 78.31 568 LEU A N 1
ATOM 4564 C CA . LEU A 1 568 ? -11.949 -8.654 33.295 1.00 78.31 568 LEU A CA 1
ATOM 4565 C C . LEU A 1 568 ? -10.679 -9.103 34.060 1.00 78.31 568 LEU A C 1
ATOM 4567 O O . LEU A 1 568 ? -9.888 -8.242 34.439 1.00 78.31 568 LEU A O 1
ATOM 4571 N N . GLN A 1 569 ? -10.433 -10.405 34.229 1.00 80.56 569 GLN A N 1
ATOM 4572 C CA . GLN A 1 569 ? -9.140 -10.968 34.628 1.00 80.56 569 GLN A CA 1
ATOM 4573 C C . GLN A 1 569 ? -7.972 -10.507 33.728 1.00 80.56 569 GLN A C 1
ATOM 4575 O O . GLN A 1 569 ? -7.115 -9.749 34.186 1.00 80.56 569 GLN A O 1
ATOM 4580 N N . LYS A 1 570 ? -7.907 -10.910 32.450 1.00 85.19 570 LYS A N 1
ATOM 4581 C CA . LYS A 1 570 ? -6.649 -10.785 31.684 1.00 85.19 570 LYS A CA 1
ATOM 4582 C C . LYS A 1 570 ? -6.284 -9.364 31.167 1.00 85.19 570 LYS A C 1
ATOM 4584 O O . LYS A 1 570 ? -5.185 -9.192 30.661 1.00 85.19 570 LYS A O 1
ATOM 4589 N N . GLU A 1 571 ? -7.122 -8.319 31.316 1.00 84.50 571 GLU A N 1
ATOM 4590 C CA . GLU A 1 571 ? -6.700 -6.898 31.116 1.00 84.50 571 GLU A CA 1
ATOM 4591 C C . GLU A 1 571 ? -5.700 -6.540 32.201 1.00 84.50 571 GLU A C 1
ATOM 4593 O O . GLU A 1 571 ? -4.761 -5.814 31.928 1.00 84.50 571 GLU A O 1
ATOM 4598 N N . LYS A 1 572 ? -5.895 -7.061 33.419 1.00 84.81 572 LYS A N 1
ATOM 4599 C CA . LYS A 1 572 ? -4.978 -6.850 34.537 1.00 84.81 572 LYS A CA 1
ATOM 4600 C C . LYS A 1 572 ? -3.683 -7.623 34.322 1.00 84.81 572 LYS A C 1
ATOM 4602 O O . LYS A 1 572 ? -2.628 -7.078 34.598 1.00 84.81 572 LYS A O 1
ATOM 4607 N N . GLN A 1 573 ? -3.756 -8.847 33.786 1.00 86.75 573 GLN A N 1
ATOM 4608 C CA . GLN A 1 573 ? -2.562 -9.608 33.390 1.00 86.75 573 GLN A CA 1
ATOM 4609 C C . GLN A 1 573 ? -1.787 -8.858 32.301 1.00 86.75 573 GLN A C 1
ATOM 4611 O O . GLN A 1 573 ? -0.615 -8.565 32.496 1.00 86.75 573 GLN A O 1
ATOM 4616 N N . LEU A 1 574 ? -2.459 -8.439 31.219 1.00 87.81 574 LEU A N 1
ATOM 4617 C CA . LEU A 1 574 ? -1.867 -7.569 30.202 1.00 87.81 574 LEU A CA 1
ATOM 4618 C C . LEU A 1 574 ? -1.254 -6.317 30.821 1.00 87.81 574 LEU A C 1
ATOM 4620 O O . LEU A 1 574 ? -0.104 -6.017 30.550 1.00 87.81 574 LEU A O 1
ATOM 4624 N N . GLU A 1 575 ? -2.040 -5.536 31.559 1.00 87.38 575 GLU A N 1
ATOM 4625 C CA . GLU A 1 575 ? -1.625 -4.227 32.055 1.00 87.38 575 GLU A CA 1
ATOM 4626 C C . GLU A 1 575 ? -0.488 -4.365 33.070 1.00 87.38 575 GLU A C 1
ATOM 4628 O O . GLU A 1 575 ? 0.382 -3.503 33.108 1.00 87.38 575 GLU A O 1
ATOM 4633 N N . SER A 1 576 ? -0.429 -5.475 33.810 1.00 89.56 576 SER A N 1
ATOM 4634 C CA . SER A 1 576 ? 0.703 -5.850 34.656 1.00 89.56 576 SER A CA 1
ATOM 4635 C C . SER A 1 576 ? 1.952 -6.164 33.827 1.00 89.56 576 SER A C 1
ATOM 4637 O O . SER A 1 576 ? 2.960 -5.489 34.007 1.00 89.56 576 SER A O 1
ATOM 4639 N N . VAL A 1 577 ? 1.882 -7.098 32.871 1.00 88.44 577 VAL A N 1
ATOM 4640 C CA . VAL A 1 577 ? 3.016 -7.479 32.003 1.00 88.44 577 VAL A CA 1
ATOM 4641 C C . VAL A 1 577 ? 3.514 -6.283 31.185 1.00 88.44 577 VAL A C 1
ATOM 4643 O O . VAL A 1 577 ? 4.696 -5.962 31.189 1.00 88.44 577 VAL A O 1
ATOM 4646 N N . VAL A 1 578 ? 2.609 -5.534 30.557 1.00 89.75 578 VAL A N 1
ATOM 4647 C CA . VAL A 1 578 ? 2.936 -4.322 29.799 1.00 89.75 578 VAL A CA 1
ATOM 4648 C C . VAL A 1 578 ? 3.560 -3.243 30.681 1.00 89.75 578 VAL A C 1
ATOM 4650 O O . VAL A 1 578 ? 4.512 -2.619 30.235 1.00 89.75 578 VAL A O 1
ATOM 4653 N N . ARG A 1 579 ? 3.058 -2.976 31.895 1.00 90.50 579 ARG A N 1
ATOM 4654 C CA . ARG A 1 579 ? 3.638 -1.922 32.756 1.00 90.50 579 ARG A CA 1
ATOM 4655 C C . ARG A 1 579 ? 4.927 -2.352 33.457 1.00 90.50 579 ARG A C 1
ATOM 4657 O O . ARG A 1 579 ? 5.712 -1.481 33.808 1.00 90.50 579 ARG A O 1
ATOM 4664 N N . LYS A 1 580 ? 5.145 -3.659 33.633 1.00 91.44 580 LYS A N 1
ATOM 4665 C CA . LYS A 1 580 ? 6.415 -4.266 34.065 1.00 91.44 580 LYS A CA 1
ATOM 4666 C C . LYS A 1 580 ? 7.504 -4.107 32.996 1.00 91.44 580 LYS A C 1
ATOM 4668 O O . LYS A 1 580 ? 8.658 -3.905 33.345 1.00 91.44 580 LYS A O 1
ATOM 4673 N N . ILE A 1 581 ? 7.136 -4.215 31.715 1.00 87.62 581 ILE A N 1
ATOM 4674 C CA . ILE A 1 581 ? 8.090 -4.402 30.608 1.00 87.62 581 ILE A CA 1
ATOM 4675 C C . ILE A 1 581 ? 8.249 -3.164 29.707 1.00 87.62 581 ILE A C 1
ATOM 4677 O O . ILE A 1 581 ? 9.340 -2.909 29.204 1.00 87.62 581 ILE A O 1
ATOM 4681 N N . LEU A 1 582 ? 7.184 -2.396 29.454 1.00 89.88 582 LEU A N 1
ATOM 4682 C CA . LEU A 1 582 ? 7.195 -1.279 28.503 1.00 89.88 582 LEU A CA 1
ATOM 4683 C C . LEU A 1 582 ? 7.134 0.088 29.207 1.00 89.88 582 LEU A C 1
ATOM 4685 O O . LEU A 1 582 ? 6.312 0.278 30.108 1.00 89.88 582 LEU A O 1
ATOM 4689 N N . PRO A 1 583 ? 7.912 1.090 28.743 1.00 87.69 583 PRO A N 1
ATOM 4690 C CA . PRO A 1 583 ? 7.870 2.450 29.271 1.00 87.69 583 PRO A CA 1
ATOM 4691 C C . PRO A 1 583 ? 6.453 3.029 29.332 1.00 87.69 583 PRO A C 1
ATOM 4693 O O . PRO A 1 583 ? 5.670 2.884 28.389 1.00 87.69 583 PRO A O 1
ATOM 4696 N N . LYS A 1 584 ? 6.144 3.759 30.411 1.00 85.38 584 LYS A N 1
ATOM 4697 C CA . LYS A 1 584 ? 4.810 4.318 30.703 1.00 85.38 584 LYS A CA 1
ATOM 4698 C C . LYS A 1 584 ? 4.099 4.983 29.502 1.00 85.38 584 LYS A C 1
ATOM 4700 O O . LYS A 1 584 ? 2.928 4.663 29.301 1.00 85.38 584 LYS A O 1
ATOM 4705 N N . PRO A 1 585 ? 4.749 5.816 28.655 1.00 84.06 585 PRO A N 1
ATOM 4706 C CA . PRO A 1 585 ? 4.092 6.405 27.484 1.00 84.06 585 PRO A CA 1
ATOM 4707 C C . PRO A 1 585 ? 3.623 5.365 26.459 1.00 84.06 585 PRO A C 1
ATOM 4709 O O . PRO A 1 585 ? 2.551 5.517 25.881 1.00 84.06 585 PRO A O 1
ATOM 4712 N N . ILE A 1 586 ? 4.390 4.290 26.256 1.00 78.94 586 ILE A N 1
ATOM 4713 C CA . ILE A 1 586 ? 4.012 3.173 25.383 1.00 78.94 586 ILE A CA 1
ATOM 4714 C C . ILE A 1 586 ? 2.906 2.365 26.060 1.00 78.94 586 ILE A C 1
ATOM 4716 O O . ILE A 1 586 ? 1.849 2.172 25.452 1.00 78.94 586 ILE A O 1
ATOM 4720 N N . ALA A 1 587 ? 3.108 1.980 27.326 1.00 83.38 587 ALA A N 1
ATOM 4721 C CA . ALA A 1 587 ? 2.144 1.240 28.136 1.00 83.38 587 ALA A CA 1
ATOM 4722 C C . ALA A 1 587 ? 0.745 1.882 28.107 1.00 83.38 587 ALA A C 1
ATOM 4724 O O . ALA A 1 587 ? -0.242 1.200 27.844 1.00 83.38 587 ALA A O 1
ATOM 4725 N N . ASP A 1 588 ? 0.651 3.204 28.276 1.00 81.31 588 ASP A N 1
ATOM 4726 C CA . ASP A 1 588 ? -0.622 3.935 28.257 1.00 81.31 588 ASP A CA 1
ATOM 4727 C C . ASP A 1 588 ? -1.261 4.043 26.861 1.00 81.31 588 ASP A C 1
ATOM 4729 O O . ASP A 1 588 ? -2.481 4.202 26.766 1.00 81.31 588 ASP A O 1
ATOM 4733 N N . THR A 1 589 ? -0.506 3.881 25.763 1.00 80.31 589 THR A N 1
ATOM 4734 C CA . THR A 1 589 ? -1.152 3.645 24.462 1.00 80.31 589 THR A CA 1
ATOM 4735 C C . THR A 1 589 ? -1.678 2.216 24.366 1.00 80.31 589 THR A C 1
ATOM 4737 O O . THR A 1 589 ? -2.785 2.023 23.849 1.00 80.31 589 THR A O 1
ATOM 4740 N N . VAL A 1 590 ? -0.892 1.206 24.772 1.00 78.25 590 VAL A N 1
ATOM 4741 C CA . VAL A 1 590 ? -1.162 -0.216 24.493 1.00 78.25 590 VAL A CA 1
ATOM 4742 C C . VAL A 1 590 ? -2.180 -0.850 25.452 1.00 78.25 590 VAL A C 1
ATOM 4744 O O . VAL A 1 590 ? -2.962 -1.700 25.034 1.00 78.25 590 VAL A O 1
ATOM 4747 N N . CYS A 1 591 ? -2.281 -0.364 26.687 1.00 77.06 591 CYS A N 1
ATOM 4748 C CA . CYS A 1 591 ? -3.303 -0.749 27.661 1.00 77.06 591 CYS A CA 1
ATOM 4749 C C . CYS A 1 591 ? -4.638 -0.040 27.387 1.00 77.06 591 CYS A C 1
ATOM 4751 O O . CYS A 1 591 ? -4.982 0.974 28.000 1.00 77.06 591 CYS A O 1
ATOM 4753 N N . ARG A 1 592 ? -5.437 -0.585 26.463 1.00 65.00 592 ARG A N 1
ATOM 4754 C CA . ARG A 1 592 ? -6.808 -0.105 26.241 1.00 65.00 592 ARG A CA 1
ATOM 4755 C C . ARG A 1 592 ? -7.719 -0.476 27.409 1.00 65.00 592 ARG A C 1
ATOM 4757 O O . ARG A 1 592 ? -8.064 -1.636 27.593 1.00 65.00 592 ARG A O 1
ATOM 4764 N N . LYS A 1 593 ? -8.205 0.543 28.118 1.00 61.22 593 LYS A N 1
ATOM 4765 C CA . LYS A 1 593 ? -9.298 0.404 29.086 1.00 61.22 593 LYS A CA 1
ATOM 4766 C C . LYS A 1 593 ? -10.612 0.156 28.337 1.00 61.22 593 LYS A C 1
ATOM 4768 O O . LYS A 1 593 ? -11.074 1.033 27.606 1.00 61.22 593 LYS A O 1
ATOM 4773 N N . GLY A 1 594 ? -11.225 -1.009 28.544 1.00 62.09 594 GLY A N 1
ATOM 4774 C CA . GLY A 1 594 ? -12.544 -1.332 28.010 1.00 62.09 594 GLY A CA 1
ATOM 4775 C C . GLY A 1 594 ? -12.501 -2.203 26.751 1.00 62.09 594 GLY A C 1
ATOM 4776 O O . GLY A 1 594 ? -12.093 -1.765 25.672 1.00 62.09 594 GLY A O 1
ATOM 4777 N N . SER A 1 595 ? -13.009 -3.428 26.886 1.00 69.44 595 SER A N 1
ATOM 4778 C CA . SER A 1 595 ? -12.735 -4.586 26.021 1.00 69.44 595 SER A CA 1
ATOM 4779 C C . SER A 1 595 ? -13.992 -5.466 25.725 1.00 69.44 595 SER A C 1
ATOM 4781 O O . SER A 1 595 ? -14.952 -5.424 26.491 1.00 69.44 595 SER A O 1
ATOM 4783 N N . ARG A 1 596 ? -14.087 -6.130 24.548 1.00 76.75 596 ARG A N 1
ATOM 4784 C CA . ARG A 1 596 ? -15.201 -6.982 24.030 1.00 76.75 596 ARG A CA 1
ATOM 4785 C C . ARG A 1 596 ? -14.697 -8.288 23.425 1.00 76.75 596 ARG A C 1
ATOM 4787 O O . ARG A 1 596 ? -13.658 -8.308 22.785 1.00 76.75 596 ARG A O 1
ATOM 4794 N N . LEU A 1 597 ? -15.472 -9.357 23.533 1.00 74.50 597 LEU A N 1
ATOM 4795 C CA . LEU A 1 597 ? -15.104 -10.672 22.997 1.00 74.50 597 LEU A CA 1
ATOM 4796 C C . LEU A 1 597 ? -14.819 -10.634 21.488 1.00 74.50 597 LEU A C 1
ATOM 4798 O O . LEU A 1 597 ? -15.442 -9.853 20.769 1.00 74.50 597 LEU A O 1
ATOM 4802 N N . ALA A 1 598 ? -13.881 -11.439 20.984 1.00 79.69 598 ALA A N 1
ATOM 4803 C CA . ALA A 1 598 ? -13.871 -11.746 19.548 1.00 79.69 598 ALA A CA 1
ATOM 4804 C C . ALA A 1 598 ? -15.052 -12.687 19.267 1.00 79.69 598 ALA A C 1
ATOM 4806 O O . ALA A 1 598 ? -15.469 -13.372 20.190 1.00 79.69 598 ALA A O 1
ATOM 4807 N N . HIS A 1 599 ? -15.594 -12.719 18.051 1.00 82.50 599 HIS A N 1
ATOM 4808 C CA . HIS A 1 599 ? -16.528 -13.768 17.629 1.00 82.50 599 HIS A CA 1
ATOM 4809 C C . HIS A 1 599 ? -15.916 -14.567 16.482 1.00 82.50 599 HIS A C 1
ATOM 4811 O O . HIS A 1 599 ? -15.183 -13.989 15.678 1.00 82.50 599 HIS A O 1
ATOM 4817 N N . LEU A 1 600 ? -16.175 -15.863 16.410 1.00 82.50 600 LEU A N 1
ATOM 4818 C CA . LEU A 1 600 ? -15.773 -16.702 15.285 1.00 82.50 600 LEU A CA 1
ATOM 4819 C C . LEU A 1 600 ? -16.891 -16.703 14.232 1.00 82.50 600 LEU A C 1
ATOM 4821 O O . LEU A 1 600 ? -18.046 -16.898 14.577 1.00 82.50 600 LEU A O 1
ATOM 4825 N N . TYR A 1 601 ? -16.558 -16.461 12.967 1.00 83.81 601 TYR A N 1
ATOM 4826 C CA . TYR A 1 601 ? -17.484 -16.549 11.828 1.00 83.81 601 TYR A CA 1
ATOM 4827 C C . TYR A 1 601 ? -16.782 -17.214 10.638 1.00 83.81 601 TYR A C 1
ATOM 4829 O O . TYR A 1 601 ? -15.604 -17.544 10.749 1.00 83.81 601 TYR A O 1
ATOM 4837 N N . GLY A 1 602 ? -17.455 -17.409 9.499 1.00 80.00 602 GLY A N 1
ATOM 4838 C CA . GLY A 1 602 ? -16.801 -18.002 8.333 1.00 80.00 602 GLY A CA 1
ATOM 4839 C C . GLY A 1 602 ? -17.329 -17.587 6.961 1.00 80.00 602 GLY A C 1
ATOM 4840 O O . GLY A 1 602 ? -18.382 -16.958 6.828 1.00 80.00 602 GLY A O 1
ATOM 4841 N N . LEU A 1 603 ? -16.558 -17.951 5.932 1.00 83.06 603 LEU A N 1
ATOM 4842 C CA . LEU A 1 603 ? -16.857 -17.736 4.512 1.00 83.06 603 LEU A CA 1
ATOM 4843 C C . LEU A 1 603 ? -16.975 -19.094 3.783 1.00 83.06 603 LEU A C 1
ATOM 4845 O O . LEU A 1 603 ? -16.031 -19.884 3.864 1.00 83.06 603 LEU A O 1
ATOM 4849 N N . PRO A 1 604 ? -18.080 -19.398 3.074 1.00 81.88 604 PRO A N 1
ATOM 4850 C CA . PRO A 1 604 ? -18.253 -20.680 2.392 1.00 81.88 604 PRO A CA 1
ATOM 4851 C C . PRO A 1 604 ? -17.432 -20.769 1.102 1.00 81.88 604 PRO A C 1
ATOM 4853 O O . PRO A 1 604 ? -17.513 -19.913 0.217 1.00 81.88 604 PRO A O 1
ATOM 4856 N N . LYS A 1 605 ? -16.658 -21.842 0.957 1.00 80.81 605 LYS A N 1
ATOM 4857 C CA . LYS A 1 605 ? -15.788 -22.132 -0.189 1.00 80.81 605 LYS A CA 1
ATOM 4858 C C . LYS A 1 605 ? -16.583 -22.751 -1.347 1.00 80.81 605 LYS A C 1
ATOM 4860 O O . LYS A 1 605 ? -16.251 -23.831 -1.819 1.00 80.81 605 LYS A O 1
ATOM 4865 N N . THR A 1 606 ? -17.596 -22.039 -1.851 1.00 76.94 606 THR A N 1
ATOM 4866 C CA . THR A 1 606 ? -18.524 -22.455 -2.939 1.00 76.94 606 THR A CA 1
ATOM 4867 C C . THR A 1 606 ? -17.878 -22.677 -4.322 1.00 76.94 606 THR A C 1
ATOM 4869 O O . THR A 1 606 ? -18.557 -22.650 -5.343 1.00 76.94 606 THR A O 1
ATOM 4872 N N . HIS A 1 607 ? -16.555 -22.811 -4.372 1.00 66.75 607 HIS A N 1
ATOM 4873 C CA . HIS A 1 607 ? -15.754 -23.110 -5.557 1.00 66.75 607 HIS A CA 1
ATOM 4874 C C . HIS A 1 607 ? -15.049 -24.476 -5.449 1.00 66.75 607 HIS A C 1
ATOM 4876 O O . HIS A 1 607 ? -14.350 -24.863 -6.379 1.00 66.75 607 HIS A O 1
ATOM 4882 N N . LYS A 1 608 ? -15.191 -25.184 -4.317 1.00 73.00 608 LYS A N 1
ATOM 4883 C CA . LYS A 1 608 ? -14.823 -26.597 -4.168 1.00 73.00 608 LYS A CA 1
ATOM 4884 C C . LYS A 1 608 ? -16.059 -27.468 -4.423 1.00 73.00 608 LYS A C 1
ATOM 4886 O O . LYS A 1 608 ? -17.169 -27.031 -4.131 1.00 73.00 608 LYS A O 1
ATOM 4891 N N . GLN A 1 609 ? -15.861 -28.686 -4.937 1.00 68.56 609 GLN A N 1
ATOM 4892 C CA . GLN A 1 609 ? -16.948 -29.654 -5.165 1.00 68.56 609 GLN A CA 1
ATOM 4893 C C . GLN A 1 609 ? -17.696 -29.987 -3.863 1.00 68.56 609 GLN A C 1
ATOM 4895 O O . GLN A 1 609 ? -18.921 -29.971 -3.832 1.00 68.56 609 GLN A O 1
ATOM 4900 N N . GLN A 1 610 ? -16.957 -30.214 -2.772 1.00 77.12 610 GLN A N 1
ATOM 4901 C CA . GLN A 1 610 ? -17.516 -30.314 -1.426 1.00 77.12 610 GLN A CA 1
ATOM 4902 C C . GLN A 1 610 ? -17.516 -28.935 -0.751 1.00 77.12 610 GLN A C 1
ATOM 4904 O O . GLN A 1 610 ? -16.478 -28.265 -0.666 1.00 77.12 610 GLN A O 1
ATOM 4909 N N . LEU A 1 611 ? -18.677 -28.514 -0.241 1.00 78.19 611 LEU A N 1
ATOM 4910 C CA . LEU A 1 611 ? -18.806 -27.256 0.488 1.00 78.19 611 LEU A CA 1
ATOM 4911 C C . LEU A 1 611 ? -18.041 -27.325 1.818 1.00 78.19 611 LEU A C 1
ATOM 4913 O O . LEU A 1 611 ? -18.199 -28.254 2.602 1.00 78.19 611 LEU A O 1
ATOM 4917 N N . SER A 1 612 ? -17.207 -26.321 2.075 1.00 83.38 612 SER A N 1
ATOM 4918 C CA . SER A 1 612 ? -16.400 -26.198 3.295 1.00 83.38 612 SER A CA 1
ATOM 4919 C C . SER A 1 612 ? -16.254 -24.730 3.689 1.00 83.38 612 SER A C 1
ATOM 4921 O O . SER A 1 612 ? -16.498 -23.838 2.875 1.00 83.38 612 SER A O 1
ATOM 4923 N N . MET A 1 613 ? -15.854 -24.454 4.929 1.00 83.81 613 MET A N 1
ATOM 4924 C CA . MET A 1 613 ? -15.726 -23.085 5.440 1.00 83.81 613 MET A CA 1
ATOM 4925 C C . MET A 1 613 ? -14.270 -22.602 5.468 1.00 83.81 613 MET A C 1
ATOM 4927 O O . MET A 1 613 ? -13.312 -23.377 5.534 1.00 83.81 613 MET A O 1
ATOM 4931 N N . ARG A 1 614 ? -14.094 -21.280 5.423 1.00 83.56 614 ARG A N 1
ATOM 4932 C CA . ARG A 1 614 ? -12.914 -20.581 5.944 1.00 83.56 614 ARG A CA 1
ATOM 4933 C C . ARG A 1 614 ? -13.311 -19.952 7.292 1.00 83.56 614 ARG A C 1
ATOM 4935 O O . ARG A 1 614 ? -14.151 -19.051 7.252 1.00 83.56 614 ARG A O 1
ATOM 4942 N N . PRO A 1 615 ? -12.804 -20.414 8.453 1.00 84.06 615 PRO A N 1
ATOM 4943 C CA . PRO A 1 615 ? -13.055 -19.772 9.753 1.00 84.06 615 PRO A CA 1
ATOM 4944 C C . PRO A 1 615 ? -12.392 -18.387 9.813 1.00 84.06 615 PRO A C 1
ATOM 4946 O O . PRO A 1 615 ? -11.451 -18.151 9.073 1.00 84.06 615 PRO A O 1
ATOM 4949 N N . ILE A 1 616 ? -12.883 -17.461 10.650 1.00 81.81 616 ILE A N 1
ATOM 4950 C CA . ILE A 1 616 ? -12.444 -16.051 10.746 1.00 81.81 616 ILE A CA 1
ATOM 4951 C C . ILE A 1 616 ? -12.712 -15.490 12.169 1.00 81.81 616 ILE A C 1
ATOM 4953 O O . ILE A 1 616 ? -13.866 -15.417 12.592 1.00 81.81 616 ILE A O 1
ATOM 4957 N N . LEU A 1 617 ? -11.700 -15.019 12.924 1.00 81.88 617 LEU A N 1
ATOM 4958 C CA . LEU A 1 617 ? -11.864 -14.584 14.336 1.00 81.88 617 LEU A CA 1
ATOM 4959 C C . LEU A 1 617 ? -11.883 -13.047 14.561 1.00 81.88 617 LEU A C 1
ATOM 4961 O O . LEU A 1 617 ? -10.860 -12.375 14.638 1.00 81.88 617 LEU A O 1
ATOM 4965 N N . SER A 1 618 ? -13.087 -12.491 14.739 1.00 80.44 618 SER A N 1
ATOM 4966 C CA . SER A 1 618 ? -13.597 -11.201 14.220 1.00 80.44 618 SER A CA 1
ATOM 4967 C C . SER A 1 618 ? -12.858 -9.871 14.403 1.00 80.44 618 SER A C 1
ATOM 4969 O O . SER A 1 618 ? -12.189 -9.629 15.407 1.00 80.44 618 SER A O 1
ATOM 4971 N N . SER A 1 619 ? -13.181 -8.938 13.477 1.00 70.88 619 SER A N 1
ATOM 4972 C CA . SER A 1 619 ? -12.285 -7.886 12.964 1.00 70.88 619 SER A CA 1
ATOM 4973 C C . SER A 1 619 ? -12.488 -6.410 13.451 1.00 70.88 619 SER A C 1
ATOM 4975 O O . SER A 1 619 ? -13.609 -6.134 13.855 1.00 70.88 619 SER A O 1
ATOM 4977 N N . THR A 1 620 ? -11.432 -5.524 13.450 1.00 76.69 620 THR A N 1
ATOM 4978 C CA . THR A 1 620 ? -11.159 -4.097 13.972 1.00 76.69 620 THR A CA 1
ATOM 4979 C C . THR A 1 620 ? -10.453 -3.763 15.381 1.00 76.69 620 THR A C 1
ATOM 4981 O O . THR A 1 620 ? -10.422 -2.613 15.806 1.00 76.69 620 THR A O 1
ATOM 4984 N N . GLY A 1 621 ? -9.871 -4.722 16.133 1.00 71.00 621 GLY A N 1
ATOM 4985 C CA . GLY A 1 621 ? -9.153 -4.766 17.469 1.00 71.00 621 GLY A CA 1
ATOM 4986 C C . GLY A 1 621 ? -9.923 -4.859 18.851 1.00 71.00 621 GLY A C 1
ATOM 4987 O O . GLY A 1 621 ? -10.537 -3.819 19.017 1.00 71.00 621 GLY A O 1
ATOM 4988 N N . THR A 1 622 ? -9.860 -5.950 19.766 1.00 81.44 622 THR A N 1
ATOM 4989 C CA . THR A 1 622 ? -10.601 -6.680 21.002 1.00 81.44 622 THR A CA 1
ATOM 4990 C C . THR A 1 622 ? -10.740 -6.420 22.627 1.00 81.44 622 THR A C 1
ATOM 4992 O O . THR A 1 622 ? -11.872 -6.443 23.034 1.00 81.44 622 THR A O 1
ATOM 4995 N N . TYR A 1 623 ? -10.039 -5.855 23.659 1.00 83.25 623 TYR A N 1
ATOM 4996 C CA . TYR A 1 623 ? -9.001 -6.233 24.681 1.00 83.25 623 TYR A CA 1
ATOM 4997 C C . TYR A 1 623 ? -7.581 -5.553 24.752 1.00 83.25 623 TYR A C 1
ATOM 4999 O O . TYR A 1 623 ? -7.534 -4.342 24.950 1.00 83.25 623 TYR A O 1
ATOM 5007 N N . ASN A 1 624 ? -6.442 -6.236 24.538 1.00 86.38 624 ASN A N 1
ATOM 5008 C CA . ASN A 1 624 ? -5.086 -5.655 24.473 1.00 86.38 624 ASN A CA 1
ATOM 5009 C C . ASN A 1 624 ? -4.582 -5.030 23.172 1.00 86.38 624 ASN A C 1
ATOM 5011 O O . ASN A 1 624 ? -3.957 -4.009 23.356 1.00 86.38 624 ASN A O 1
ATOM 5015 N N . PHE A 1 625 ? -4.733 -5.572 21.935 1.00 88.25 625 PHE A N 1
ATOM 5016 C CA . PHE A 1 625 ? -3.805 -5.336 20.773 1.00 88.25 625 PHE A CA 1
ATOM 5017 C C . PHE A 1 625 ? -3.501 -3.925 20.420 1.00 88.25 625 PHE A C 1
ATOM 5019 O O . PHE A 1 625 ? -2.635 -3.723 19.617 1.00 88.25 625 PHE A O 1
ATOM 5026 N N . ALA A 1 626 ? -4.101 -2.929 21.015 1.00 86.62 626 ALA A N 1
ATOM 5027 C CA . ALA A 1 626 ? -3.243 -1.832 21.352 1.00 86.62 626 ALA A CA 1
ATOM 5028 C C . ALA A 1 626 ? -1.776 -2.283 21.742 1.00 86.62 626 ALA A C 1
ATOM 5030 O O . ALA A 1 626 ? -0.915 -1.501 21.367 1.00 86.62 626 ALA A O 1
ATOM 5031 N N . LEU A 1 627 ? -1.490 -3.509 22.270 1.00 91.00 627 LEU A N 1
ATOM 5032 C CA . LEU A 1 627 ? -0.197 -4.252 22.292 1.00 91.00 627 LEU A CA 1
ATOM 5033 C C . LEU A 1 627 ? 0.173 -5.121 21.060 1.00 91.00 627 LEU A C 1
ATOM 5035 O O . LEU A 1 627 ? 1.290 -5.029 20.595 1.00 91.00 627 LEU A O 1
ATOM 5039 N N . ALA A 1 628 ? -0.647 -6.023 20.519 1.00 88.75 628 ALA A N 1
ATOM 5040 C CA . ALA A 1 628 ? -0.248 -6.759 19.307 1.00 88.75 628 ALA A CA 1
ATOM 5041 C C . ALA A 1 628 ? -0.036 -5.811 18.090 1.00 88.75 628 ALA A C 1
ATOM 5043 O O . ALA A 1 628 ? 0.855 -6.066 17.296 1.00 88.75 628 ALA A O 1
ATOM 5044 N N . LYS A 1 629 ? -0.760 -4.677 18.010 1.00 90.69 629 LYS A N 1
ATOM 5045 C CA . LYS A 1 629 ? -0.520 -3.428 17.214 1.00 90.69 629 LYS A CA 1
ATOM 5046 C C . LYS A 1 629 ? 0.755 -2.719 17.580 1.00 90.69 629 LYS A C 1
ATOM 5048 O O . LYS A 1 629 ? 1.057 -1.675 17.046 1.00 90.69 629 LYS A O 1
ATOM 5053 N N . TRP A 1 630 ? 1.411 -3.228 18.598 1.00 92.75 630 TRP A N 1
ATOM 5054 C CA . TRP A 1 630 ? 2.698 -2.823 19.073 1.00 92.75 630 TRP A CA 1
ATOM 5055 C C . TRP A 1 630 ? 3.750 -3.951 18.856 1.00 92.75 630 TRP A C 1
ATOM 5057 O O . TRP A 1 630 ? 4.940 -3.699 18.997 1.00 92.75 630 TRP A O 1
ATOM 5067 N N . LEU A 1 631 ? 3.358 -5.152 18.387 1.00 90.12 631 LEU A N 1
ATOM 5068 C CA . LEU A 1 631 ? 4.263 -6.282 18.093 1.00 90.12 631 LEU A CA 1
ATOM 5069 C C . LEU A 1 631 ? 4.370 -6.690 16.617 1.00 90.12 631 LEU A C 1
ATOM 5071 O O . LEU A 1 631 ? 5.443 -7.086 16.209 1.00 90.12 631 LEU A O 1
ATOM 5075 N N . GLU A 1 632 ? 3.388 -6.435 15.754 1.00 89.75 632 GLU A N 1
ATOM 5076 C CA . GLU A 1 632 ? 3.523 -6.684 14.307 1.00 89.75 632 GLU A CA 1
ATOM 5077 C C . GLU A 1 632 ? 4.503 -5.778 13.535 1.00 89.75 632 GLU A C 1
ATOM 5079 O O . GLU A 1 632 ? 5.627 -6.215 13.407 1.00 89.75 632 GLU A O 1
ATOM 5084 N N . GLU A 1 633 ? 4.204 -4.547 13.078 1.00 89.69 633 GLU A N 1
ATOM 5085 C CA . GLU A 1 633 ? 5.160 -3.686 12.309 1.00 89.69 633 GLU A CA 1
ATOM 5086 C C . GLU A 1 633 ? 6.638 -3.734 12.788 1.00 89.69 633 GLU A C 1
ATOM 5088 O O . GLU A 1 633 ? 7.525 -3.830 11.956 1.00 89.69 633 GLU A O 1
ATOM 5093 N N . LYS A 1 634 ? 6.885 -3.697 14.110 1.00 86.75 634 LYS A N 1
ATOM 5094 C CA . LYS A 1 634 ? 8.172 -3.880 14.824 1.00 86.75 634 LYS A CA 1
ATOM 5095 C C . LYS A 1 634 ? 8.916 -5.145 14.402 1.00 86.75 634 LYS A C 1
ATOM 5097 O O . LYS A 1 634 ? 10.119 -5.080 14.263 1.00 86.75 634 LYS A O 1
ATOM 5102 N N . LEU A 1 635 ? 8.228 -6.289 14.371 1.00 88.56 635 LEU A N 1
ATOM 5103 C CA . LEU A 1 635 ? 8.772 -7.640 14.150 1.00 88.56 635 LEU A CA 1
ATOM 5104 C C . LEU A 1 635 ? 8.530 -8.117 12.721 1.00 88.56 635 LEU A C 1
ATOM 5106 O O . LEU A 1 635 ? 9.051 -9.142 12.301 1.00 88.56 635 LEU A O 1
ATOM 5110 N N . LYS A 1 636 ? 7.716 -7.368 11.985 1.00 87.44 636 LYS A N 1
ATOM 5111 C CA . LYS A 1 636 ? 7.377 -7.608 10.600 1.00 87.44 636 LYS A CA 1
ATOM 5112 C C . LYS A 1 636 ? 8.652 -7.738 9.742 1.00 87.44 636 LYS A C 1
ATOM 5114 O O . LYS A 1 636 ? 8.733 -8.771 9.092 1.00 87.44 636 LYS A O 1
ATOM 5119 N N . PRO A 1 637 ? 9.701 -6.878 9.881 1.00 85.56 637 PRO A N 1
ATOM 5120 C CA . PRO A 1 637 ? 11.057 -7.064 9.314 1.00 85.56 637 PRO A CA 1
ATOM 5121 C C . PRO A 1 637 ? 11.706 -8.458 9.363 1.00 85.56 637 PRO A C 1
ATOM 5123 O O . PRO A 1 637 ? 12.765 -8.642 8.764 1.00 85.56 637 PRO A O 1
ATOM 5126 N N . LEU A 1 638 ? 11.144 -9.401 10.123 1.00 85.38 638 LEU A N 1
ATOM 5127 C CA . LEU A 1 638 ? 11.657 -10.748 10.363 1.00 85.38 638 LEU A CA 1
ATOM 5128 C C . LEU A 1 638 ? 10.831 -11.841 9.674 1.00 85.38 638 LEU A C 1
ATOM 5130 O O . LEU A 1 638 ? 11.313 -12.963 9.532 1.00 85.38 638 LEU A O 1
ATOM 5134 N N . SER A 1 639 ? 9.591 -11.551 9.268 1.00 85.88 639 SER A N 1
ATOM 5135 C CA . SER A 1 639 ? 8.657 -12.551 8.727 1.00 85.88 639 SER A CA 1
ATOM 5136 C C . SER A 1 639 ? 8.983 -13.097 7.351 1.00 85.88 639 SER A C 1
ATOM 5138 O O . SER A 1 639 ? 8.210 -13.849 6.784 1.00 85.88 639 SER A O 1
ATOM 5140 N N . LEU A 1 640 ? 10.099 -12.684 6.794 1.00 88.00 640 LEU A N 1
ATOM 5141 C CA . LEU A 1 640 ? 10.047 -12.014 5.522 1.00 88.00 640 LEU A CA 1
ATOM 5142 C C . LEU A 1 640 ? 11.460 -12.202 4.913 1.00 88.00 640 LEU A C 1
ATOM 5144 O O . LEU A 1 640 ? 12.398 -11.565 5.394 1.00 88.00 640 LEU A O 1
ATOM 5148 N N . ASN A 1 641 ? 11.638 -13.105 3.931 1.00 87.62 641 ASN A N 1
ATOM 5149 C CA . ASN A 1 641 ? 12.962 -13.597 3.484 1.00 87.62 641 ASN A CA 1
ATOM 5150 C C . ASN A 1 641 ? 13.171 -13.598 1.951 1.00 87.62 641 ASN A C 1
ATOM 5152 O O . ASN A 1 641 ? 12.239 -13.352 1.186 1.00 87.62 641 ASN A O 1
ATOM 5156 N N . GLN A 1 642 ? 14.373 -14.007 1.509 1.00 85.38 642 GLN A N 1
ATOM 5157 C CA . GLN A 1 642 ? 14.711 -14.209 0.090 1.00 85.38 642 GLN A CA 1
ATOM 5158 C C . GLN A 1 642 ? 13.912 -15.317 -0.620 1.00 85.38 642 GLN A C 1
ATOM 5160 O O . GLN A 1 642 ? 14.206 -15.633 -1.762 1.00 85.38 642 GLN A O 1
ATOM 5165 N N . HIS A 1 643 ? 12.844 -15.832 -0.005 1.00 90.56 643 HIS A N 1
ATOM 5166 C CA . HIS A 1 643 ? 11.765 -16.566 -0.642 1.00 90.56 643 HIS A CA 1
ATOM 5167 C C . HIS A 1 643 ? 10.372 -16.121 -0.160 1.00 90.56 643 HIS A C 1
ATOM 5169 O O . HIS A 1 643 ? 9.595 -16.959 0.294 1.00 90.56 643 HIS A O 1
ATOM 5175 N N . THR A 1 644 ? 9.935 -14.861 -0.373 1.00 90.19 644 THR A N 1
ATOM 5176 C CA . THR A 1 644 ? 8.494 -14.549 -0.163 1.00 90.19 644 THR A CA 1
ATOM 5177 C C . THR A 1 644 ? 7.797 -13.520 -1.150 1.00 90.19 644 THR A C 1
ATOM 5179 O O . THR A 1 644 ? 8.518 -12.835 -1.862 1.00 90.19 644 THR A O 1
ATOM 5182 N N . ILE A 1 645 ? 6.439 -13.348 -1.256 1.00 88.00 645 ILE A N 1
ATOM 5183 C CA . ILE A 1 645 ? 5.714 -12.517 -2.301 1.00 88.00 645 ILE A CA 1
ATOM 5184 C C . ILE A 1 645 ? 4.642 -11.395 -1.912 1.00 88.00 645 ILE A C 1
ATOM 5186 O O . ILE A 1 645 ? 3.842 -11.645 -1.014 1.00 88.00 645 ILE A O 1
ATOM 5190 N N . CYS A 1 646 ? 4.528 -10.208 -2.620 1.00 76.06 646 CYS A N 1
ATOM 5191 C CA . CYS A 1 646 ? 3.577 -9.051 -2.371 1.00 76.06 646 CYS A CA 1
ATOM 5192 C C . CYS A 1 646 ? 3.196 -8.046 -3.466 1.00 76.06 646 CYS A C 1
ATOM 5194 O O . CYS A 1 646 ? 2.002 -7.781 -3.595 1.00 76.06 646 CYS A O 1
ATOM 5196 N N . ASP A 1 647 ? 4.111 -7.270 -4.074 1.00 80.62 647 ASP A N 1
ATOM 5197 C CA . ASP A 1 647 ? 3.621 -6.288 -5.046 1.00 80.62 647 ASP A CA 1
ATOM 5198 C C . ASP A 1 647 ? 3.236 -7.072 -6.281 1.00 80.62 647 ASP A C 1
ATOM 5200 O O . ASP A 1 647 ? 4.055 -7.297 -7.156 1.00 80.62 647 ASP A O 1
ATOM 5204 N N . ILE A 1 648 ? 1.973 -7.460 -6.294 1.00 80.44 648 ILE A N 1
ATOM 5205 C CA . ILE A 1 648 ? 1.121 -8.005 -7.326 1.00 80.44 648 ILE A CA 1
ATOM 5206 C C . ILE A 1 648 ? 1.123 -7.139 -8.608 1.00 80.44 648 ILE A C 1
ATOM 5208 O O . ILE A 1 648 ? 0.350 -7.341 -9.519 1.00 80.44 648 ILE A O 1
ATOM 5212 N N . PHE A 1 649 ? 2.101 -6.262 -8.824 1.00 83.19 649 PHE A N 1
ATOM 5213 C CA . PHE A 1 649 ? 2.508 -5.858 -10.157 1.00 83.19 649 PHE A CA 1
ATOM 5214 C C . PHE A 1 649 ? 4.009 -5.938 -10.588 1.00 83.19 649 PHE A C 1
ATOM 5216 O O . PHE A 1 649 ? 4.272 -5.337 -11.626 1.00 83.19 649 PHE A O 1
ATOM 5223 N N . SER A 1 650 ? 4.945 -6.685 -9.951 1.00 79.50 650 SER A N 1
ATOM 5224 C CA . SER A 1 650 ? 6.364 -6.917 -10.405 1.00 79.50 650 SER A CA 1
ATOM 5225 C C . SER A 1 650 ? 6.662 -8.228 -11.171 1.00 79.50 650 SER A C 1
ATOM 5227 O O . SER A 1 650 ? 6.797 -8.159 -12.386 1.00 79.50 650 SER A O 1
ATOM 5229 N N . PHE A 1 651 ? 6.734 -9.409 -10.517 1.00 85.38 651 PHE A N 1
ATOM 5230 C CA . PHE A 1 651 ? 7.157 -10.767 -10.999 1.00 85.38 651 PHE A CA 1
ATOM 5231 C C . PHE A 1 651 ? 6.771 -11.217 -12.421 1.00 85.38 651 PHE A C 1
ATOM 5233 O O . PHE A 1 651 ? 7.115 -12.321 -12.767 1.00 85.38 651 PHE A O 1
ATOM 5240 N N . ALA A 1 652 ? 5.996 -10.507 -13.240 1.00 84.31 652 ALA A N 1
ATOM 5241 C CA . ALA A 1 652 ? 5.497 -11.034 -14.508 1.00 84.31 652 ALA A CA 1
ATOM 5242 C C . ALA A 1 652 ? 6.273 -10.502 -15.665 1.00 84.31 652 ALA A C 1
ATOM 5244 O O . ALA A 1 652 ? 6.306 -11.097 -16.732 1.00 84.31 652 ALA A O 1
ATOM 5245 N N . GLU A 1 653 ? 6.759 -9.282 -15.476 1.00 81.50 653 GLU A N 1
ATOM 5246 C CA . GLU A 1 653 ? 8.078 -8.929 -15.950 1.00 81.50 653 GLU A CA 1
ATOM 5247 C C . GLU A 1 653 ? 8.948 -10.184 -15.758 1.00 81.50 653 GLU A C 1
ATOM 5249 O O . GLU A 1 653 ? 9.158 -10.903 -16.721 1.00 81.50 653 GLU A O 1
ATOM 5254 N N . VAL A 1 654 ? 9.178 -10.611 -14.510 1.00 83.44 654 VAL A N 1
ATOM 5255 C CA . VAL A 1 654 ? 9.958 -11.819 -14.183 1.00 83.44 654 VAL A CA 1
ATOM 5256 C C . VAL A 1 654 ? 9.412 -13.136 -14.801 1.00 83.44 654 VAL A C 1
ATOM 5258 O O . VAL A 1 654 ? 10.198 -13.832 -15.392 1.00 83.44 654 VAL A O 1
ATOM 5261 N N . ILE A 1 655 ? 8.119 -13.486 -14.856 1.00 84.50 655 ILE A N 1
ATOM 5262 C CA . ILE A 1 655 ? 7.593 -14.724 -15.491 1.00 84.50 655 ILE A CA 1
ATOM 5263 C C . ILE A 1 655 ? 7.966 -14.776 -16.975 1.00 84.50 655 ILE A C 1
ATOM 5265 O O . ILE A 1 655 ? 8.195 -15.849 -17.520 1.00 84.50 655 ILE A O 1
ATOM 5269 N N . ARG A 1 656 ? 8.013 -13.616 -17.634 1.00 80.69 656 ARG A N 1
ATOM 5270 C CA . ARG A 1 656 ? 8.312 -13.481 -19.066 1.00 80.69 656 ARG A CA 1
ATOM 5271 C C . ARG A 1 656 ? 9.785 -13.243 -19.363 1.00 80.69 656 ARG A C 1
ATOM 5273 O O . ARG A 1 656 ? 10.256 -13.616 -20.433 1.00 80.69 656 ARG A O 1
ATOM 5280 N N . GLU A 1 657 ? 10.468 -12.588 -18.435 1.00 79.44 657 GLU A N 1
ATOM 5281 C CA . GLU A 1 657 ? 11.877 -12.205 -18.492 1.00 79.44 657 GLU A CA 1
ATOM 5282 C C . GLU A 1 657 ? 12.779 -13.288 -17.889 1.00 79.44 657 GLU A C 1
ATOM 5284 O O . GLU A 1 657 ? 13.950 -13.347 -18.237 1.00 79.44 657 GLU A O 1
ATOM 5289 N N . THR A 1 658 ? 12.237 -14.193 -17.067 1.00 78.94 658 THR A N 1
ATOM 5290 C CA . THR A 1 658 ? 12.847 -15.469 -16.691 1.00 78.94 658 THR A CA 1
ATOM 5291 C C . THR A 1 658 ? 12.841 -16.368 -17.925 1.00 78.94 658 THR A C 1
ATOM 5293 O O . THR A 1 658 ? 11.767 -16.805 -18.356 1.00 78.94 658 THR A O 1
ATOM 5296 N N . PRO A 1 659 ? 14.015 -16.687 -18.494 1.00 72.25 659 PRO A N 1
ATOM 5297 C CA . PRO A 1 659 ? 14.108 -17.728 -19.497 1.00 72.25 659 PRO A CA 1
ATOM 5298 C C . PRO A 1 659 ? 13.895 -19.079 -18.810 1.00 72.25 659 PRO A C 1
ATOM 5300 O O . PRO A 1 659 ? 14.555 -19.395 -17.821 1.00 72.25 659 PRO A O 1
ATOM 5303 N N . LEU A 1 660 ? 12.985 -19.894 -19.336 1.00 77.75 660 LEU A N 1
ATOM 5304 C CA . LEU A 1 660 ? 12.861 -21.285 -18.916 1.00 77.75 660 LEU A CA 1
ATOM 5305 C C . LEU A 1 660 ? 13.723 -22.197 -19.779 1.00 77.75 660 LEU A C 1
ATOM 5307 O O . LEU A 1 660 ? 13.769 -22.057 -21.003 1.00 77.75 660 LEU A O 1
ATOM 5311 N N . ASN A 1 661 ? 14.280 -23.229 -19.150 1.00 82.31 661 ASN A N 1
ATOM 5312 C CA . ASN A 1 661 ? 14.663 -24.443 -19.857 1.00 82.31 661 ASN A CA 1
ATOM 5313 C C . ASN A 1 661 ? 13.433 -24.967 -20.637 1.00 82.31 661 ASN A C 1
ATOM 5315 O O . ASN A 1 661 ? 12.365 -25.147 -20.033 1.00 82.31 661 ASN A O 1
ATOM 5319 N N . PRO A 1 662 ? 13.528 -25.228 -21.957 1.00 78.81 662 PRO A N 1
ATOM 5320 C CA . PRO A 1 662 ? 12.429 -25.788 -22.746 1.00 78.81 662 PRO A CA 1
ATOM 5321 C C . PRO A 1 662 ? 11.817 -27.065 -22.152 1.00 78.81 662 PRO A C 1
ATOM 5323 O O . PRO A 1 662 ? 10.613 -27.274 -22.304 1.00 78.81 662 PRO A O 1
ATOM 5326 N N . ASN A 1 663 ? 12.588 -27.839 -21.383 1.00 83.75 663 ASN A N 1
ATOM 5327 C CA . ASN A 1 663 ? 12.153 -29.113 -20.807 1.00 83.75 663 ASN A CA 1
ATOM 5328 C C . ASN A 1 663 ? 11.431 -28.990 -19.444 1.00 83.75 663 ASN A C 1
ATOM 5330 O O . ASN A 1 663 ? 10.646 -29.870 -19.108 1.00 83.75 663 ASN A O 1
ATOM 5334 N N . ASP A 1 664 ? 11.626 -27.905 -18.680 1.00 87.12 664 ASP A N 1
ATOM 5335 C CA . ASP A 1 664 ? 11.080 -27.794 -17.312 1.00 87.12 664 ASP A CA 1
ATOM 5336 C C . ASP A 1 664 ? 9.546 -27.636 -17.282 1.00 87.12 664 ASP A C 1
ATOM 5338 O O . ASP A 1 664 ? 8.976 -26.785 -17.971 1.00 87.12 664 ASP A O 1
ATOM 5342 N N . ILE A 1 665 ? 8.856 -28.378 -16.421 1.00 89.56 665 ILE A N 1
ATOM 5343 C CA . ILE A 1 665 ? 7.421 -28.206 -16.167 1.00 89.56 665 ILE A CA 1
ATOM 5344 C C . ILE A 1 665 ? 7.150 -27.077 -15.161 1.00 89.56 665 ILE A C 1
ATOM 5346 O O . ILE A 1 665 ? 7.958 -26.799 -14.274 1.00 89.56 665 ILE A O 1
ATOM 5350 N N . LEU A 1 666 ? 5.977 -26.447 -15.279 1.00 91.06 666 LEU A N 1
ATOM 5351 C CA . LEU A 1 666 ? 5.443 -25.523 -14.274 1.00 91.06 666 LEU A CA 1
ATOM 5352 C C . LEU A 1 666 ? 4.597 -26.285 -13.252 1.00 91.06 666 LEU A C 1
ATOM 5354 O O . LEU A 1 666 ? 3.704 -27.048 -13.632 1.00 91.06 666 LEU A O 1
ATOM 5358 N N . VAL A 1 667 ? 4.845 -26.028 -11.968 1.00 93.06 667 VAL A N 1
ATOM 5359 C CA . VAL A 1 667 ? 4.189 -26.722 -10.852 1.00 93.06 667 VAL A CA 1
ATOM 5360 C C . VAL A 1 667 ? 3.817 -25.728 -9.764 1.00 93.06 667 VAL A C 1
ATOM 5362 O O . VAL A 1 667 ? 4.655 -24.933 -9.357 1.00 93.06 667 VAL A O 1
ATOM 5365 N N . SER A 1 668 ? 2.583 -25.774 -9.276 1.00 95.44 668 SER A N 1
ATOM 5366 C CA . SER A 1 668 ? 2.124 -25.036 -8.102 1.00 95.44 668 SER A CA 1
ATOM 5367 C C . SER A 1 668 ? 2.080 -25.936 -6.865 1.00 95.44 668 SER A C 1
ATOM 5369 O O . SER A 1 668 ? 1.861 -27.138 -6.998 1.00 95.44 668 SER A O 1
ATOM 5371 N N . TYR A 1 669 ? 2.270 -25.366 -5.672 1.00 94.31 669 TYR A N 1
ATOM 5372 C CA . TYR A 1 669 ? 2.085 -26.071 -4.395 1.00 94.31 669 TYR A CA 1
ATOM 5373 C C . TYR A 1 669 ? 1.190 -25.248 -3.459 1.00 94.31 669 TYR A C 1
ATOM 5375 O O . TYR A 1 669 ? 1.381 -24.045 -3.394 1.00 94.31 669 TYR A O 1
ATOM 5383 N N . ASP A 1 670 ? 0.233 -25.842 -2.743 1.00 89.31 670 ASP A N 1
ATOM 5384 C CA . ASP A 1 670 ? -0.682 -25.126 -1.820 1.00 89.31 670 ASP A CA 1
ATOM 5385 C C . ASP A 1 670 ? -0.583 -25.693 -0.395 1.00 89.31 670 ASP A C 1
ATOM 5387 O O . ASP A 1 670 ? -0.553 -26.915 -0.220 1.00 89.31 670 ASP A O 1
ATOM 5391 N N . VAL A 1 671 ? -0.533 -24.832 0.628 1.00 89.00 671 VAL A N 1
ATOM 5392 C CA . VAL A 1 671 ? -0.341 -25.245 2.032 1.00 89.00 671 VAL A CA 1
ATOM 5393 C C . VAL A 1 671 ? -1.672 -25.474 2.751 1.00 89.00 671 VAL A C 1
ATOM 5395 O O . VAL A 1 671 ? -2.434 -24.550 3.051 1.00 89.00 671 VAL A O 1
ATOM 5398 N N . CYS A 1 672 ? -1.908 -26.725 3.141 1.00 85.06 672 CYS A N 1
ATOM 5399 C CA . CYS A 1 672 ? -3.094 -27.173 3.857 1.00 85.06 672 CYS A CA 1
ATOM 5400 C C . CYS A 1 672 ? -3.283 -26.448 5.196 1.00 85.06 672 CYS A C 1
ATOM 5402 O O . CYS A 1 672 ? -2.601 -26.729 6.181 1.00 85.06 672 CYS A O 1
ATOM 5404 N N . ALA A 1 673 ? -4.271 -25.547 5.234 1.00 80.88 673 ALA A N 1
ATOM 5405 C CA . ALA A 1 673 ? -4.737 -24.854 6.440 1.00 80.88 673 ALA A CA 1
ATOM 5406 C C . ALA A 1 673 ? -3.611 -24.190 7.264 1.00 80.88 673 ALA A C 1
ATOM 5408 O O . ALA A 1 673 ? -3.730 -24.076 8.483 1.00 80.88 673 ALA A O 1
ATOM 5409 N N . LEU A 1 674 ? -2.557 -23.720 6.578 1.00 87.81 674 LEU A N 1
ATOM 5410 C CA . LEU A 1 674 ? -1.308 -23.145 7.106 1.00 87.81 674 LEU A CA 1
ATOM 5411 C C . LEU A 1 674 ? -1.431 -22.494 8.488 1.00 87.81 674 LEU A C 1
ATOM 5413 O O . LEU A 1 674 ? -0.647 -22.750 9.393 1.00 87.81 674 LEU A O 1
ATOM 5417 N N . PHE A 1 675 ? -2.413 -21.620 8.651 1.00 86.44 675 PHE A N 1
ATOM 5418 C CA . PHE A 1 675 ? -2.470 -20.711 9.775 1.00 86.44 675 PHE A CA 1
ATOM 5419 C C . PHE A 1 675 ? -2.902 -21.329 11.113 1.00 86.44 675 PHE A C 1
ATOM 5421 O O . PHE A 1 675 ? -2.275 -21.055 12.134 1.00 86.44 675 PHE A O 1
ATOM 5428 N N . THR A 1 676 ? -3.905 -22.213 11.127 1.00 84.50 676 THR A N 1
ATOM 5429 C CA . THR A 1 676 ? -4.239 -22.995 12.333 1.00 84.50 676 THR A CA 1
ATOM 5430 C C . THR A 1 676 ? -3.104 -23.954 12.698 1.00 84.50 676 THR A C 1
ATOM 5432 O O . THR A 1 676 ? -3.015 -24.426 13.830 1.00 84.50 676 THR A O 1
ATOM 5435 N N . ASN A 1 677 ? -2.205 -24.186 11.744 1.00 89.06 677 ASN A N 1
ATOM 5436 C CA . ASN A 1 677 ? -1.171 -25.198 11.773 1.00 89.06 677 ASN A CA 1
ATOM 5437 C C . ASN A 1 677 ? 0.234 -24.642 12.093 1.00 89.06 677 ASN A C 1
ATOM 5439 O O . ASN A 1 677 ? 1.146 -25.427 12.328 1.00 89.06 677 ASN A O 1
ATOM 5443 N N . VAL A 1 678 ? 0.418 -23.317 12.185 1.00 90.94 678 VAL A N 1
ATOM 5444 C CA . VAL A 1 678 ? 1.707 -22.699 12.567 1.00 90.94 678 VAL A CA 1
ATOM 5445 C C . VAL A 1 678 ? 2.107 -23.132 13.986 1.00 90.94 678 VAL A C 1
ATOM 5447 O O . VAL A 1 678 ? 1.365 -22.820 14.924 1.00 90.94 678 VAL A O 1
ATOM 5450 N N . PRO A 1 679 ? 3.266 -23.787 14.193 1.00 92.56 679 PRO A N 1
ATOM 5451 C CA . PRO A 1 679 ? 3.716 -24.188 15.520 1.00 92.56 679 PRO A CA 1
ATOM 5452 C C . PRO A 1 679 ? 4.123 -22.947 16.310 1.00 92.56 679 PRO A C 1
ATOM 5454 O O . PRO A 1 679 ? 5.052 -22.200 15.996 1.00 92.56 679 PRO A O 1
ATOM 5457 N N . LEU A 1 680 ? 3.334 -22.665 17.329 1.00 91.56 680 LEU A N 1
ATOM 5458 C CA . LEU A 1 680 ? 3.213 -21.316 17.839 1.00 91.56 680 LEU A CA 1
ATOM 5459 C C . LEU A 1 680 ? 4.371 -20.862 18.723 1.00 91.56 680 LEU A C 1
ATOM 5461 O O . LEU A 1 680 ? 4.914 -19.776 18.531 1.00 91.56 680 LEU A O 1
ATOM 5465 N N . ASP A 1 681 ? 4.655 -21.642 19.767 1.00 93.31 681 ASP A N 1
ATOM 5466 C CA . ASP A 1 681 ? 5.633 -21.262 20.789 1.00 93.31 681 ASP A CA 1
ATOM 5467 C C . ASP A 1 681 ? 7.048 -21.316 20.210 1.00 93.31 681 ASP A C 1
ATOM 5469 O O . ASP A 1 681 ? 7.879 -20.486 20.561 1.00 93.31 681 ASP A O 1
ATOM 5473 N N . GLU A 1 682 ? 7.270 -22.216 19.255 1.00 94.56 682 GLU A N 1
ATOM 5474 C CA . GLU A 1 682 ? 8.428 -22.240 18.369 1.00 94.56 682 GLU A CA 1
ATOM 5475 C C . GLU A 1 682 ? 8.518 -20.952 17.543 1.00 94.56 682 GLU A C 1
ATOM 5477 O O . GLU A 1 682 ? 9.508 -20.234 17.641 1.00 94.56 682 GLU A O 1
ATOM 5482 N N . THR A 1 683 ? 7.457 -20.575 16.821 1.00 95.00 683 THR A N 1
ATOM 5483 C CA . THR A 1 683 ? 7.439 -19.322 16.046 1.00 95.00 683 THR A CA 1
ATOM 5484 C C . THR A 1 683 ? 7.663 -18.084 16.930 1.00 95.00 683 THR A C 1
ATOM 5486 O O . THR A 1 683 ? 8.278 -17.117 16.485 1.00 95.00 683 THR A O 1
ATOM 5489 N N . ILE A 1 684 ? 7.223 -18.096 18.195 1.00 95.94 684 ILE A N 1
ATOM 5490 C CA . ILE A 1 684 ? 7.538 -17.041 19.174 1.00 95.94 684 ILE A CA 1
ATOM 5491 C C . ILE A 1 684 ? 9.038 -16.974 19.464 1.00 95.94 684 ILE A C 1
ATOM 5493 O O . ILE A 1 684 ? 9.576 -15.866 19.479 1.00 95.94 684 ILE A O 1
ATOM 5497 N N . GLU A 1 685 ? 9.718 -18.103 19.679 1.00 95.69 685 GLU A N 1
ATOM 5498 C CA . GLU A 1 685 ? 11.164 -18.087 19.917 1.00 95.69 685 GLU A CA 1
ATOM 5499 C C . GLU A 1 685 ? 11.960 -17.797 18.633 1.00 95.69 685 GLU A C 1
ATOM 5501 O O . GLU A 1 685 ? 12.893 -17.004 18.707 1.00 95.69 685 GLU A O 1
ATOM 5506 N N . ILE A 1 686 ? 11.550 -18.284 17.450 1.00 94.31 686 ILE A N 1
ATOM 5507 C CA . ILE A 1 686 ? 12.150 -17.892 16.154 1.00 94.31 686 ILE A CA 1
ATOM 5508 C C . ILE A 1 686 ? 12.040 -16.372 15.965 1.00 94.31 686 ILE A C 1
ATOM 5510 O O . ILE A 1 686 ? 13.022 -15.715 15.614 1.00 94.31 686 ILE A O 1
ATOM 5514 N N . ILE A 1 687 ? 10.870 -15.782 16.246 1.00 94.19 687 ILE A N 1
ATOM 5515 C CA . ILE A 1 687 ? 10.696 -14.323 16.249 1.00 94.19 687 ILE A CA 1
ATOM 5516 C C . ILE A 1 687 ? 11.615 -13.674 17.287 1.00 94.19 687 ILE A C 1
ATOM 5518 O O . ILE A 1 687 ? 12.274 -12.691 16.965 1.00 94.19 687 ILE A O 1
ATOM 5522 N N . ALA A 1 688 ? 11.669 -14.180 18.521 1.00 93.38 688 ALA A N 1
ATOM 5523 C CA . ALA A 1 688 ? 12.478 -13.593 19.587 1.00 93.38 688 ALA A CA 1
ATOM 5524 C C . ALA A 1 688 ? 13.988 -13.679 19.297 1.00 93.38 688 ALA A C 1
ATOM 5526 O O . ALA A 1 688 ? 14.730 -12.783 19.687 1.00 93.38 688 ALA A O 1
ATOM 5527 N N . GLU A 1 689 ? 14.446 -14.708 18.587 1.00 92.69 689 GLU A N 1
ATOM 5528 C CA . GLU A 1 689 ? 15.840 -14.895 18.175 1.00 92.69 689 GLU A CA 1
ATOM 5529 C C . GLU A 1 689 ? 16.193 -14.031 16.976 1.00 92.69 689 GLU A C 1
ATOM 5531 O O . GLU A 1 689 ? 17.158 -13.274 17.055 1.00 92.69 689 GLU A O 1
ATOM 5536 N N . LYS A 1 690 ? 15.366 -14.021 15.923 1.00 91.31 690 LYS A N 1
ATOM 5537 C CA . LYS A 1 690 ? 15.512 -13.060 14.819 1.00 91.31 690 LYS A CA 1
ATOM 5538 C C . LYS A 1 690 ? 15.445 -11.606 15.321 1.00 91.31 690 LYS A C 1
ATOM 5540 O O . LYS A 1 690 ? 16.136 -10.752 14.780 1.00 91.31 690 LYS A O 1
ATOM 5545 N N . ALA A 1 691 ? 14.685 -11.335 16.387 1.00 88.94 691 ALA A N 1
ATOM 5546 C CA . ALA A 1 691 ? 14.560 -10.011 16.997 1.00 88.94 691 ALA A CA 1
ATOM 5547 C C . ALA A 1 691 ? 15.715 -9.619 17.938 1.00 88.94 691 ALA A C 1
ATOM 5549 O O . ALA A 1 691 ? 15.970 -8.427 18.096 1.00 88.94 691 ALA A O 1
ATOM 5550 N N . PHE A 1 692 ? 16.390 -10.573 18.588 1.00 90.31 692 PHE A N 1
ATOM 5551 C CA . PHE A 1 692 ? 17.511 -10.299 19.507 1.00 90.31 692 PHE A CA 1
ATOM 5552 C C . PHE A 1 692 ? 18.892 -10.630 18.933 1.00 90.31 692 PHE A C 1
ATOM 5554 O O . PHE A 1 692 ? 19.898 -10.276 19.552 1.00 90.31 692 PHE A O 1
ATOM 5561 N N . LYS A 1 693 ? 18.968 -11.224 17.736 1.00 87.50 693 LYS A N 1
ATOM 5562 C CA . LYS A 1 693 ? 20.194 -11.274 16.933 1.00 87.50 693 LYS A CA 1
ATOM 5563 C C . LYS A 1 693 ? 20.737 -9.852 16.783 1.00 87.50 693 LYS A C 1
ATOM 5565 O O . LYS A 1 693 ? 20.005 -8.944 16.396 1.00 87.50 693 LYS A O 1
ATOM 5570 N N . ASN A 1 694 ? 21.998 -9.658 17.165 1.00 84.94 694 ASN A N 1
ATOM 5571 C CA . ASN A 1 694 ? 22.665 -8.353 17.227 1.00 84.94 694 ASN A CA 1
ATOM 5572 C C . ASN A 1 694 ? 21.841 -7.283 17.982 1.00 84.94 694 ASN A C 1
ATOM 5574 O O . ASN A 1 694 ? 21.838 -6.124 17.594 1.00 84.94 694 ASN A O 1
ATOM 5578 N N . ASN A 1 695 ? 21.084 -7.684 19.018 1.00 84.00 695 ASN A N 1
ATOM 5579 C CA . ASN A 1 695 ? 20.244 -6.811 19.855 1.00 84.00 695 ASN A CA 1
ATOM 5580 C C . ASN A 1 695 ? 19.225 -5.939 19.075 1.00 84.00 695 ASN A C 1
ATOM 5582 O O . ASN A 1 695 ? 18.696 -4.957 19.604 1.00 84.00 695 ASN A O 1
ATOM 5586 N N . TRP A 1 696 ? 18.911 -6.332 17.836 1.00 91.31 696 TRP A N 1
ATOM 5587 C CA . TRP A 1 696 ? 18.177 -5.553 16.839 1.00 91.31 696 TRP A CA 1
ATOM 5588 C C . TRP A 1 696 ? 16.922 -4.862 17.395 1.00 91.31 696 TRP A C 1
ATOM 5590 O O . TRP A 1 696 ? 16.822 -3.640 17.396 1.00 91.31 696 TRP A O 1
ATOM 5600 N N . PHE A 1 697 ? 15.991 -5.592 18.011 1.00 85.25 697 PHE A N 1
ATOM 5601 C CA . PHE A 1 697 ? 14.735 -5.006 18.499 1.00 85.25 697 PHE A CA 1
ATOM 5602 C C . PHE A 1 697 ? 14.923 -3.880 19.540 1.00 85.25 697 PHE A C 1
ATOM 5604 O O . PHE A 1 697 ? 14.051 -3.021 19.707 1.00 85.25 697 PHE A O 1
ATOM 5611 N N . ASN A 1 698 ? 16.042 -3.869 20.263 1.00 87.25 698 ASN A N 1
ATOM 5612 C CA . ASN A 1 698 ? 16.379 -2.807 21.202 1.00 87.25 698 ASN A CA 1
ATOM 5613 C C . ASN A 1 698 ? 17.136 -1.677 20.536 1.00 87.25 698 ASN A C 1
ATOM 5615 O O . ASN A 1 698 ? 16.679 -0.543 20.609 1.00 87.25 698 ASN A O 1
ATOM 5619 N N . GLU A 1 699 ? 18.277 -1.980 19.925 1.00 83.81 699 GLU A N 1
ATOM 5620 C CA . GLU A 1 699 ? 19.147 -1.009 19.263 1.00 83.81 699 GLU A CA 1
ATOM 5621 C C . GLU A 1 699 ? 18.388 -0.200 18.232 1.00 83.81 699 GLU A C 1
ATOM 5623 O O . GLU A 1 699 ? 18.412 1.029 18.222 1.00 83.81 699 GLU A O 1
ATOM 5628 N N . THR A 1 700 ? 17.687 -0.941 17.390 1.00 81.44 700 THR A N 1
ATOM 5629 C CA . THR A 1 700 ? 17.066 -0.451 16.189 1.00 81.44 700 THR A CA 1
ATOM 5630 C C . THR A 1 700 ? 15.832 0.349 16.669 1.00 81.44 700 THR A C 1
ATOM 5632 O O . THR A 1 700 ? 15.808 1.566 16.492 1.00 81.44 700 THR A O 1
ATOM 5635 N N . HIS A 1 701 ? 14.903 -0.183 17.480 1.00 83.88 701 HIS A N 1
ATOM 5636 C CA . HIS A 1 701 ? 13.791 0.648 18.000 1.00 83.88 701 HIS A CA 1
ATOM 5637 C C . HIS A 1 701 ? 14.186 1.733 19.020 1.00 83.88 701 HIS A C 1
ATOM 5639 O O . HIS A 1 701 ? 13.353 2.610 19.278 1.00 83.88 701 HIS A O 1
ATOM 5645 N N . GLY A 1 702 ? 15.335 1.630 19.694 1.00 82.00 702 GLY A N 1
ATOM 5646 C CA . GLY A 1 702 ? 15.798 2.437 20.843 1.00 82.00 702 GLY A CA 1
ATOM 5647 C C . GLY A 1 702 ? 15.290 1.995 22.237 1.00 82.00 702 GLY A C 1
ATOM 5648 O O . GLY A 1 702 ? 14.971 2.847 23.065 1.00 82.00 702 GLY A O 1
ATOM 5649 N N . LEU A 1 703 ? 14.991 0.703 22.461 1.00 84.75 703 LEU A N 1
ATOM 5650 C CA . LEU A 1 703 ? 14.362 0.157 23.693 1.00 84.75 703 LEU A CA 1
ATOM 5651 C C . LEU A 1 703 ? 15.386 -0.551 24.597 1.00 84.75 703 LEU A C 1
ATOM 5653 O O . LEU A 1 703 ? 16.509 -0.803 24.188 1.00 84.75 703 LEU A O 1
ATOM 5657 N N . ASN A 1 704 ? 14.961 -0.892 25.815 1.00 85.44 704 ASN A N 1
ATOM 5658 C CA . ASN A 1 704 ? 15.693 -1.773 26.722 1.00 85.44 704 ASN A CA 1
ATOM 5659 C C . ASN A 1 704 ? 14.748 -2.885 27.222 1.00 85.44 704 ASN A C 1
ATOM 5661 O O . ASN A 1 704 ? 14.199 -2.822 28.321 1.00 85.44 704 ASN A O 1
ATOM 5665 N N . LEU A 1 705 ? 14.459 -3.838 26.334 1.00 88.44 705 LEU A N 1
ATOM 5666 C CA . LEU A 1 705 ? 13.769 -5.103 26.597 1.00 88.44 705 LEU A CA 1
ATOM 5667 C C . LEU A 1 705 ? 14.790 -6.235 26.732 1.00 88.44 705 LEU A C 1
ATOM 5669 O O . LEU A 1 705 ? 15.823 -6.229 26.076 1.00 88.44 705 LEU A O 1
ATOM 5673 N N . THR A 1 706 ? 14.459 -7.283 27.474 1.00 92.31 706 THR A N 1
ATOM 5674 C CA . THR A 1 706 ? 15.170 -8.569 27.384 1.00 92.31 706 THR A CA 1
ATOM 5675 C C . THR A 1 706 ? 14.521 -9.471 26.325 1.00 92.31 706 THR A C 1
ATOM 5677 O O . THR A 1 706 ? 13.338 -9.283 26.021 1.00 92.31 706 THR A O 1
ATOM 5680 N N . LYS A 1 707 ? 15.226 -10.508 25.824 1.00 89.12 707 LYS A N 1
ATOM 5681 C CA . LYS A 1 707 ? 14.596 -11.570 25.000 1.00 89.12 707 LYS A CA 1
ATOM 5682 C C . LYS A 1 707 ? 13.373 -12.125 25.729 1.00 89.12 707 LYS A C 1
ATOM 5684 O O . LYS A 1 707 ? 12.293 -12.160 25.162 1.00 89.12 707 LYS A O 1
ATOM 5689 N N . THR A 1 708 ? 13.506 -12.422 27.026 1.00 91.94 708 THR A N 1
ATOM 5690 C CA . THR A 1 708 ? 12.395 -12.865 27.886 1.00 91.94 708 THR A CA 1
ATOM 5691 C C . THR A 1 708 ? 11.245 -11.862 27.968 1.00 91.94 708 THR A C 1
ATOM 5693 O O . THR A 1 708 ? 10.096 -12.280 27.996 1.00 91.94 708 THR A O 1
ATOM 5696 N N . GLY A 1 709 ? 11.511 -10.553 27.955 1.00 91.44 709 GLY A N 1
ATOM 5697 C CA . GLY A 1 709 ? 10.491 -9.506 27.953 1.00 91.44 709 GLY A CA 1
ATOM 5698 C C . GLY A 1 709 ? 9.759 -9.401 26.616 1.00 91.44 709 GLY A C 1
ATOM 5699 O O . GLY A 1 709 ? 8.536 -9.271 26.602 1.00 91.44 709 GLY A O 1
ATOM 5700 N N . LEU A 1 710 ? 10.464 -9.534 25.486 1.00 91.69 710 LEU A N 1
ATOM 5701 C CA . LEU A 1 710 ? 9.808 -9.656 24.183 1.00 91.69 710 LEU A CA 1
ATOM 5702 C C . LEU A 1 710 ? 9.029 -10.970 24.095 1.00 91.69 710 LEU A C 1
ATOM 5704 O O . LEU A 1 710 ? 7.872 -10.927 23.699 1.00 91.69 710 LEU A O 1
ATOM 5708 N N . THR A 1 711 ? 9.594 -12.093 24.538 1.00 94.62 711 THR A N 1
ATOM 5709 C CA . THR A 1 711 ? 8.914 -13.387 24.669 1.00 94.62 711 THR A CA 1
ATOM 5710 C C . THR A 1 711 ? 7.743 -13.327 25.657 1.00 94.62 711 THR A C 1
ATOM 5712 O O . THR A 1 711 ? 6.816 -14.094 25.487 1.00 94.62 711 THR A O 1
ATOM 5715 N N . GLU A 1 712 ? 7.683 -12.415 26.636 1.00 94.25 712 GLU A N 1
ATOM 5716 C CA . GLU A 1 712 ? 6.512 -12.213 27.517 1.00 94.25 712 GLU A CA 1
ATOM 5717 C C . GLU A 1 712 ? 5.474 -11.253 26.897 1.00 94.25 712 GLU A C 1
ATOM 5719 O O . GLU A 1 712 ? 4.286 -11.356 27.185 1.00 94.25 712 GLU A O 1
ATOM 5724 N N . LEU A 1 713 ? 5.854 -10.384 25.951 1.00 94.69 713 LEU A N 1
ATOM 5725 C CA . LEU A 1 713 ? 4.909 -9.601 25.134 1.00 94.69 713 LEU A CA 1
ATOM 5726 C C . LEU A 1 713 ? 4.328 -10.437 23.980 1.00 94.69 713 LEU A C 1
ATOM 5728 O O . LEU A 1 713 ? 3.108 -10.508 23.804 1.00 94.69 713 LEU A O 1
ATOM 5732 N N . LEU A 1 714 ? 5.200 -11.171 23.289 1.00 92.62 714 LEU A N 1
ATOM 5733 C CA . LEU A 1 714 ? 4.918 -12.362 22.488 1.00 92.62 714 LEU A CA 1
ATOM 5734 C C . LEU A 1 714 ? 4.546 -13.580 23.351 1.00 92.62 714 LEU A C 1
ATOM 5736 O O . LEU A 1 714 ? 4.315 -14.658 22.818 1.00 92.62 714 LEU A O 1
ATOM 5740 N N . ARG A 1 715 ? 4.289 -13.391 24.649 1.00 93.56 715 ARG A N 1
ATOM 5741 C CA . ARG A 1 715 ? 3.424 -14.251 25.465 1.00 93.56 715 ARG A CA 1
ATOM 5742 C C . ARG A 1 715 ? 2.432 -13.422 26.305 1.00 93.56 715 ARG A C 1
ATOM 5744 O O . ARG A 1 715 ? 2.105 -13.820 27.409 1.00 93.56 715 ARG A O 1
ATOM 5751 N N . ILE A 1 716 ? 1.881 -12.316 25.779 1.00 90.88 716 ILE A N 1
ATOM 5752 C CA . ILE A 1 716 ? 0.614 -11.756 26.305 1.00 90.88 716 ILE A CA 1
ATOM 5753 C C . ILE A 1 716 ? -0.304 -11.087 25.282 1.00 90.88 716 ILE A C 1
ATOM 5755 O O . ILE A 1 716 ? -1.488 -10.851 25.553 1.00 90.88 716 ILE A O 1
ATOM 5759 N N . ALA A 1 717 ? 0.197 -10.771 24.093 1.00 89.69 717 ALA A N 1
ATOM 5760 C CA . ALA A 1 717 ? -0.603 -10.118 23.082 1.00 89.69 717 ALA A CA 1
ATOM 5761 C C . ALA A 1 717 ? -1.857 -10.927 22.668 1.00 89.69 717 ALA A C 1
ATOM 5763 O O . ALA A 1 717 ? -2.806 -10.284 22.213 1.00 89.69 717 ALA A O 1
ATOM 5764 N N . THR A 1 718 ? -1.922 -12.264 22.829 1.00 86.31 718 THR A N 1
ATOM 5765 C CA . THR A 1 718 ? -2.836 -13.127 22.058 1.00 86.31 718 THR A CA 1
ATOM 5766 C C . THR A 1 718 ? -2.985 -14.671 22.352 1.00 86.31 718 THR A C 1
ATOM 5768 O O . THR A 1 718 ? -3.683 -15.259 21.553 1.00 86.31 718 THR A O 1
ATOM 5771 N N . LYS A 1 719 ? -2.399 -15.419 23.316 1.00 88.44 719 LYS A N 1
ATOM 5772 C CA . LYS A 1 719 ? -2.602 -16.917 23.526 1.00 88.44 719 LYS A CA 1
ATOM 5773 C C . LYS A 1 719 ? -3.653 -17.095 24.589 1.00 88.44 719 LYS A C 1
ATOM 5775 O O . LYS A 1 719 ? -3.948 -16.134 25.298 1.00 88.44 719 LYS A O 1
ATOM 5780 N N . ASP A 1 720 ? -4.165 -18.310 24.737 1.00 88.19 720 ASP A N 1
ATOM 5781 C CA . ASP A 1 720 ? -5.198 -18.597 25.726 1.00 88.19 720 ASP A CA 1
ATOM 5782 C C . ASP A 1 720 ? -6.337 -17.609 25.427 1.00 88.19 720 ASP A C 1
ATOM 5784 O O . ASP A 1 720 ? -6.695 -16.702 26.194 1.00 88.19 720 ASP A O 1
ATOM 5788 N N . GLN A 1 721 ? -6.692 -17.606 24.139 1.00 86.88 721 GLN A N 1
ATOM 5789 C CA . GLN A 1 721 ? -7.053 -16.362 23.492 1.00 86.88 721 GLN A CA 1
ATOM 5790 C C . GLN A 1 721 ? -8.553 -16.197 23.439 1.00 86.88 721 GLN A C 1
ATOM 5792 O O . GLN A 1 721 ? -9.192 -16.607 22.476 1.00 86.88 721 GLN A O 1
ATOM 5797 N N . LEU A 1 722 ? -9.101 -15.551 24.461 1.00 88.00 722 LEU A N 1
ATOM 5798 C CA . LEU A 1 722 ? -10.541 -15.554 24.655 1.00 88.00 722 LEU A CA 1
ATOM 5799 C C . LEU A 1 722 ? -11.285 -15.039 23.413 1.00 88.00 722 LEU A C 1
ATOM 5801 O O . LEU A 1 722 ? -10.987 -13.948 22.898 1.00 88.00 722 LEU A O 1
ATOM 5805 N N . PHE A 1 723 ? -12.273 -15.797 22.963 1.00 87.50 723 PHE A N 1
ATOM 5806 C CA . PHE A 1 723 ? -13.258 -15.451 21.949 1.00 87.50 723 PHE A CA 1
ATOM 5807 C C . PHE A 1 723 ? -14.612 -16.083 22.293 1.00 87.50 723 PHE A C 1
ATOM 5809 O O . PHE A 1 723 ? -14.743 -16.784 23.292 1.00 87.50 723 PHE A O 1
ATOM 5816 N N . GLN A 1 724 ? -15.621 -15.770 21.490 1.00 83.00 724 GLN A N 1
ATOM 5817 C CA . GLN A 1 724 ? -16.977 -16.276 21.597 1.00 83.00 724 GLN A CA 1
ATOM 5818 C C . GLN A 1 724 ? -17.344 -17.027 20.311 1.00 83.00 724 GLN A C 1
ATOM 5820 O O . GLN A 1 724 ? -17.033 -16.558 19.214 1.00 83.00 724 GLN A O 1
ATOM 5825 N N . PHE A 1 725 ? -18.005 -18.168 20.435 1.00 82.81 725 PHE A N 1
ATOM 5826 C CA . PHE A 1 725 ? -18.638 -18.878 19.326 1.00 82.81 725 PHE A CA 1
ATOM 5827 C C . PHE A 1 725 ? -19.912 -19.526 19.857 1.00 82.81 725 PHE A C 1
ATOM 5829 O O . PHE A 1 725 ? -19.884 -20.084 20.951 1.00 82.81 725 PHE A O 1
ATOM 5836 N N . ASP A 1 726 ? -21.010 -19.371 19.119 1.00 75.12 726 ASP A N 1
ATOM 5837 C CA . ASP A 1 726 ? -22.353 -19.838 19.486 1.00 75.12 726 ASP A CA 1
ATOM 5838 C C . ASP A 1 726 ? -22.705 -19.609 20.973 1.00 75.12 726 ASP A C 1
ATOM 5840 O O . ASP A 1 726 ? -22.903 -20.522 21.772 1.00 75.12 726 ASP A O 1
ATOM 5844 N N . GLY A 1 727 ? -22.638 -18.341 21.394 1.00 71.94 727 GLY A N 1
ATOM 5845 C CA . GLY A 1 727 ? -22.850 -17.917 22.783 1.00 71.94 727 GLY A CA 1
ATOM 5846 C C . GLY A 1 727 ? -21.689 -18.216 23.747 1.00 71.94 727 GLY A C 1
ATOM 5847 O O . GLY A 1 727 ? -21.360 -17.351 24.564 1.00 71.94 727 GLY A O 1
ATOM 5848 N N . GLN A 1 728 ? -21.038 -19.374 23.630 1.00 77.06 728 GLN A N 1
ATOM 5849 C CA . GLN A 1 728 ? -20.019 -19.877 24.559 1.00 77.06 728 GLN A CA 1
ATOM 5850 C C . GLN A 1 728 ? -18.650 -19.192 24.419 1.00 77.06 728 GLN A C 1
ATOM 5852 O O . GLN A 1 728 ? -18.329 -18.585 23.395 1.00 77.06 728 GLN A O 1
ATOM 5857 N N . LEU A 1 729 ? -17.826 -19.293 25.470 1.00 83.00 729 LEU A N 1
ATOM 5858 C CA . LEU A 1 729 ? -16.450 -18.795 25.489 1.00 83.00 729 LEU A CA 1
ATOM 5859 C C . LEU A 1 729 ? -15.451 -19.903 25.164 1.00 83.00 729 LEU A C 1
ATOM 5861 O O . LEU A 1 729 ? -15.469 -20.967 25.775 1.00 83.00 729 LEU A O 1
ATOM 5865 N N . TYR A 1 730 ? -14.513 -19.586 24.280 1.00 87.81 730 TYR A N 1
ATOM 5866 C CA . TYR A 1 730 ? -13.395 -20.450 23.921 1.00 87.81 730 TYR A CA 1
ATOM 5867 C C . TYR A 1 730 ? -12.087 -19.680 24.029 1.00 87.81 730 TYR A C 1
ATOM 5869 O O . TYR A 1 730 ? -12.030 -18.467 23.807 1.00 87.81 730 TYR A O 1
ATOM 5877 N N . GLU A 1 731 ? -11.016 -20.396 24.332 1.00 89.81 731 GLU A N 1
ATOM 5878 C CA . GLU A 1 731 ? -9.654 -19.920 24.226 1.00 89.81 731 GLU A CA 1
ATOM 5879 C C . GLU A 1 731 ? -8.906 -20.703 23.162 1.00 89.81 731 GLU A C 1
ATOM 5881 O O . GLU A 1 731 ? -8.999 -21.920 23.025 1.00 89.81 731 GLU A O 1
ATOM 5886 N N . GLN A 1 732 ? -8.179 -19.950 22.352 1.00 88.81 732 GLN A N 1
ATOM 5887 C CA . GLN A 1 732 ? -7.348 -20.501 21.308 1.00 88.81 732 GLN A CA 1
ATOM 5888 C C . GLN A 1 732 ? -5.957 -20.777 21.898 1.00 88.81 732 GLN A C 1
ATOM 5890 O O . GLN A 1 732 ? -5.320 -19.839 22.388 1.00 88.81 732 GLN A O 1
ATOM 5895 N N . VAL A 1 733 ? -5.512 -22.044 21.854 1.00 87.62 733 VAL A N 1
ATOM 5896 C CA . VAL A 1 733 ? -4.317 -22.540 22.572 1.00 87.62 733 VAL A CA 1
ATOM 5897 C C . VAL A 1 733 ? -3.074 -22.780 21.698 1.00 87.62 733 VAL A C 1
ATOM 5899 O O . VAL A 1 733 ? -2.078 -22.136 21.986 1.00 87.62 733 VAL A O 1
ATOM 5902 N N . ASP A 1 734 ? -3.106 -23.530 20.588 1.00 86.00 734 ASP A N 1
ATOM 5903 C CA . ASP A 1 734 ? -1.958 -23.650 19.645 1.00 86.00 734 ASP A CA 1
ATOM 5904 C C . ASP A 1 734 ? -2.321 -23.312 18.184 1.00 86.00 734 ASP A C 1
ATOM 5906 O O . ASP A 1 734 ? -3.464 -23.518 17.789 1.00 86.00 734 ASP A O 1
ATOM 5910 N N . GLY A 1 735 ? -1.418 -22.720 17.400 1.00 84.81 735 GLY A N 1
ATOM 5911 C CA . GLY A 1 735 ? -1.729 -22.135 16.088 1.00 84.81 735 GLY A CA 1
ATOM 5912 C C . GLY A 1 735 ? -2.215 -20.681 16.152 1.00 84.81 735 GLY A C 1
ATOM 5913 O O . GLY A 1 735 ? -1.785 -19.891 16.997 1.00 84.81 735 GLY A O 1
ATOM 5914 N N . VAL A 1 736 ? -3.137 -20.305 15.261 1.00 86.44 736 VAL A N 1
ATOM 5915 C CA . VAL A 1 736 ? -3.567 -18.916 14.982 1.00 86.44 736 VAL A CA 1
ATOM 5916 C C . VAL A 1 736 ? -5.107 -18.913 14.614 1.00 86.44 736 VAL A C 1
ATOM 5918 O O . VAL A 1 736 ? -5.661 -20.008 14.536 1.00 86.44 736 VAL A O 1
ATOM 5921 N N . ALA A 1 737 ? -5.878 -17.793 14.484 1.00 83.25 737 ALA A N 1
ATOM 5922 C CA . ALA A 1 737 ? -7.295 -17.795 13.949 1.00 83.25 737 ALA A CA 1
ATOM 5923 C C . ALA A 1 737 ? -7.864 -16.560 13.158 1.00 83.25 737 ALA A C 1
ATOM 5925 O O . ALA A 1 737 ? -7.993 -15.462 13.676 1.00 83.25 737 ALA A O 1
ATOM 5926 N N . MET A 1 738 ? -8.361 -16.705 11.931 1.00 74.38 738 MET A N 1
ATOM 5927 C CA . MET A 1 738 ? -8.510 -15.729 10.811 1.00 74.38 738 MET A CA 1
ATOM 5928 C C . MET A 1 738 ? -9.086 -14.285 10.941 1.00 74.38 738 MET A C 1
ATOM 5930 O O . MET A 1 738 ? -9.474 -13.728 9.925 1.00 74.38 738 MET A O 1
ATOM 5934 N N . GLY A 1 739 ? -9.055 -13.561 12.080 1.00 77.75 739 GLY A N 1
ATOM 5935 C CA . GLY A 1 739 ? -9.188 -12.074 12.070 1.00 77.75 739 GLY A CA 1
ATOM 5936 C C . GLY A 1 739 ? -8.040 -11.171 12.596 1.00 77.75 739 GLY A C 1
ATOM 5937 O O . GLY A 1 739 ? -8.204 -9.947 12.510 1.00 77.75 739 GLY A O 1
ATOM 5938 N N . SER A 1 740 ? -6.894 -11.676 13.089 1.00 84.12 740 SER A N 1
ATOM 5939 C CA . SER A 1 740 ? -5.704 -10.842 13.374 1.00 84.12 740 SER A CA 1
ATOM 5940 C C . SER A 1 740 ? -4.503 -10.835 12.404 1.00 84.12 740 SER A C 1
ATOM 5942 O O . SER A 1 740 ? -4.230 -11.758 11.677 1.00 84.12 740 SER A O 1
ATOM 5944 N N . PRO A 1 741 ? -3.655 -9.816 12.539 1.00 88.38 741 PRO A N 1
ATOM 5945 C CA . PRO A 1 741 ? -2.349 -9.689 11.861 1.00 88.38 741 PRO A CA 1
ATOM 5946 C C . PRO A 1 741 ? -0.964 -10.073 12.473 1.00 88.38 741 PRO A C 1
ATOM 5948 O O . PRO A 1 741 ? -0.012 -9.782 11.763 1.00 88.38 741 PRO A O 1
ATOM 5951 N N . LEU A 1 742 ? -0.729 -10.693 13.661 1.00 87.50 742 LEU A N 1
ATOM 5952 C CA . LEU A 1 742 ? 0.574 -11.439 13.793 1.00 87.50 742 LEU A CA 1
ATOM 5953 C C . LEU A 1 742 ? 0.442 -12.866 13.271 1.00 87.50 742 LEU A C 1
ATOM 5955 O O . LEU A 1 742 ? 1.441 -13.554 13.191 1.00 87.50 742 LEU A O 1
ATOM 5959 N N . GLY A 1 743 ? -0.749 -13.319 12.880 1.00 89.12 743 GLY A N 1
ATOM 5960 C CA . GLY A 1 743 ? -0.873 -14.573 12.159 1.00 89.12 743 GLY A CA 1
ATOM 5961 C C . GLY A 1 743 ? -0.043 -14.696 10.888 1.00 89.12 743 GLY A C 1
ATOM 5962 O O . GLY A 1 743 ? 0.474 -15.783 10.665 1.00 89.12 743 GLY A O 1
ATOM 5963 N N . PRO A 1 744 ? 0.128 -13.651 10.062 1.00 90.00 744 PRO A N 1
ATOM 5964 C CA . PRO A 1 744 ? 1.036 -13.692 8.940 1.00 90.00 744 PRO A CA 1
ATOM 5965 C C . PRO A 1 744 ? 2.429 -13.650 9.423 1.00 90.00 744 PRO A C 1
ATOM 5967 O O . PRO A 1 744 ? 3.076 -14.656 9.307 1.00 90.00 744 PRO A O 1
ATOM 5970 N N . LEU A 1 745 ? 2.845 -12.566 10.058 1.00 92.69 745 LEU A N 1
ATOM 5971 C CA . LEU A 1 745 ? 4.154 -12.447 10.655 1.00 92.69 745 LEU A CA 1
ATOM 5972 C C . LEU A 1 745 ? 4.626 -13.766 11.305 1.00 92.69 745 LEU A C 1
ATOM 5974 O O . LEU A 1 745 ? 5.729 -14.205 11.039 1.00 92.69 745 LEU A O 1
ATOM 5978 N N . MET A 1 746 ? 3.755 -14.489 12.012 1.00 93.06 746 MET A N 1
ATOM 5979 C CA . MET A 1 746 ? 3.993 -15.867 12.451 1.00 93.06 746 MET A CA 1
ATOM 5980 C C . MET A 1 746 ? 4.025 -16.926 11.326 1.00 93.06 746 MET A C 1
ATOM 5982 O O . MET A 1 746 ? 5.072 -17.528 11.136 1.00 93.06 746 MET A O 1
ATOM 5986 N N . ALA A 1 747 ? 2.950 -17.162 10.562 1.00 91.31 747 ALA A N 1
ATOM 5987 C CA . ALA A 1 747 ? 2.924 -18.129 9.443 1.00 91.31 747 ALA A CA 1
ATOM 5988 C C . ALA A 1 747 ? 4.036 -17.915 8.396 1.00 91.31 747 ALA A C 1
ATOM 5990 O O . ALA A 1 747 ? 4.521 -18.849 7.770 1.00 91.31 747 ALA A O 1
ATOM 5991 N N . ASN A 1 748 ? 4.429 -16.664 8.232 1.00 92.25 748 ASN A N 1
ATOM 5992 C CA . ASN A 1 748 ? 5.437 -16.132 7.351 1.00 92.25 748 ASN A CA 1
ATOM 5993 C C . ASN A 1 748 ? 6.819 -16.364 7.947 1.00 92.25 748 ASN A C 1
ATOM 5995 O O . ASN A 1 748 ? 7.566 -17.089 7.320 1.00 92.25 748 ASN A O 1
ATOM 5999 N N . VAL A 1 749 ? 7.135 -15.867 9.165 1.00 94.06 749 VAL A N 1
ATOM 6000 C CA . VAL A 1 749 ? 8.398 -16.209 9.867 1.00 94.06 749 VAL A CA 1
ATOM 6001 C C . VAL A 1 749 ? 8.615 -17.714 9.802 1.00 94.06 749 VAL A C 1
ATOM 6003 O O . VAL A 1 749 ? 9.733 -18.149 9.540 1.00 94.06 749 VAL A O 1
ATOM 6006 N N . PHE A 1 750 ? 7.547 -18.481 10.022 1.00 94.75 750 PHE A N 1
ATOM 6007 C CA . PHE A 1 750 ? 7.593 -19.925 10.036 1.00 94.75 750 PHE A CA 1
ATOM 6008 C C . PHE A 1 750 ? 7.941 -20.525 8.666 1.00 94.75 750 PHE A C 1
ATOM 6010 O O . PHE A 1 750 ? 8.986 -21.164 8.542 1.00 94.75 750 PHE A O 1
ATOM 6017 N N . LEU A 1 751 ? 7.158 -20.270 7.611 1.00 93.75 751 LEU A N 1
ATOM 6018 C CA . LEU A 1 751 ? 7.489 -20.794 6.277 1.00 93.75 751 LEU A CA 1
ATOM 6019 C C . LEU A 1 751 ? 8.804 -20.223 5.725 1.00 93.75 751 LEU A C 1
ATOM 6021 O O . LEU A 1 751 ? 9.567 -20.954 5.105 1.00 93.75 751 LEU A O 1
ATOM 6025 N N . CYS A 1 752 ? 9.137 -18.977 6.055 1.00 93.62 752 CYS A N 1
ATOM 6026 C CA . CYS A 1 752 ? 10.426 -18.371 5.744 1.00 93.62 752 CYS A CA 1
ATOM 6027 C C . CYS A 1 752 ? 11.587 -19.053 6.472 1.00 93.62 752 CYS A C 1
ATOM 6029 O O . CYS A 1 752 ? 12.678 -19.123 5.923 1.00 93.62 752 CYS A O 1
ATOM 6031 N N . SER A 1 753 ? 11.383 -19.577 7.685 1.00 93.69 753 SER A N 1
ATOM 6032 C CA . SER A 1 753 ? 12.405 -20.365 8.387 1.00 93.69 753 SER A CA 1
ATOM 6033 C C . SER A 1 753 ? 12.595 -21.759 7.775 1.00 93.69 753 SER A C 1
ATOM 6035 O O . SER A 1 753 ? 13.730 -22.226 7.694 1.00 93.69 753 SER A O 1
ATOM 6037 N N . ILE A 1 754 ? 11.522 -22.366 7.246 1.00 92.25 754 ILE A N 1
ATOM 6038 C CA . ILE A 1 754 ? 11.590 -23.588 6.427 1.00 92.25 754 ILE A CA 1
ATOM 6039 C C . ILE A 1 754 ? 12.334 -23.312 5.114 1.00 92.25 754 ILE A C 1
ATOM 6041 O O . ILE A 1 754 ? 13.211 -24.076 4.726 1.00 92.25 754 ILE A O 1
ATOM 6045 N N . GLU A 1 755 ? 12.057 -22.196 4.447 1.00 94.44 755 GLU A N 1
ATOM 6046 C CA . GLU A 1 755 ? 12.745 -21.812 3.211 1.00 94.44 755 GLU A CA 1
ATOM 6047 C C . GLU A 1 755 ? 14.211 -21.461 3.461 1.00 94.44 755 GLU A C 1
ATOM 6049 O O . GLU A 1 755 ? 15.073 -21.975 2.765 1.00 94.44 755 GLU A O 1
ATOM 6054 N N . GLU A 1 756 ? 14.526 -20.706 4.517 1.00 92.12 756 GLU A N 1
ATOM 6055 C CA . GLU A 1 756 ? 15.903 -20.473 4.979 1.00 92.12 756 GLU A CA 1
ATOM 6056 C C . GLU A 1 756 ? 16.620 -21.784 5.351 1.00 92.12 756 GLU A C 1
ATOM 6058 O O . GLU A 1 756 ? 17.847 -21.839 5.333 1.00 92.12 756 GLU A O 1
ATOM 6063 N N . GLN A 1 757 ? 15.899 -22.842 5.736 1.00 92.75 757 GLN A N 1
ATOM 6064 C CA . GLN A 1 757 ? 16.453 -24.181 5.961 1.00 92.75 757 GLN A CA 1
ATOM 6065 C C . GLN A 1 757 ? 16.647 -24.953 4.649 1.00 92.75 757 GLN A C 1
ATOM 6067 O O . GLN A 1 757 ? 17.661 -25.631 4.508 1.00 92.75 757 GLN A O 1
ATOM 6072 N N . LEU A 1 758 ? 15.731 -24.862 3.686 1.00 91.62 758 LEU A N 1
ATOM 6073 C CA . LEU A 1 758 ? 15.867 -25.506 2.374 1.00 91.62 758 LEU A CA 1
ATOM 6074 C C . LEU A 1 758 ? 16.982 -24.864 1.537 1.00 91.62 758 LEU A C 1
ATOM 6076 O O . LEU A 1 758 ? 17.787 -25.586 0.952 1.00 91.62 758 LEU A O 1
ATOM 6080 N N . ASP A 1 759 ? 17.067 -23.535 1.551 1.00 89.62 759 ASP A N 1
ATOM 6081 C CA . ASP A 1 759 ? 18.072 -22.710 0.873 1.00 89.62 759 ASP A CA 1
ATOM 6082 C C . ASP A 1 759 ? 19.488 -23.028 1.390 1.00 89.62 759 ASP A C 1
ATOM 6084 O O . ASP A 1 759 ? 20.348 -23.468 0.633 1.00 89.62 759 ASP A O 1
ATOM 6088 N N . ARG A 1 760 ? 19.697 -23.006 2.719 1.00 91.81 760 ARG A N 1
ATOM 6089 C CA . ARG A 1 760 ? 20.965 -23.436 3.359 1.00 91.81 760 ARG A CA 1
ATOM 6090 C C . ARG A 1 760 ? 21.378 -24.883 3.059 1.00 91.81 760 ARG A C 1
ATOM 6092 O O . ARG A 1 760 ? 22.542 -25.220 3.252 1.00 91.81 760 ARG A O 1
ATOM 6099 N N . ASN A 1 761 ? 20.443 -25.735 2.640 1.00 91.25 761 ASN A N 1
ATOM 6100 C CA . ASN A 1 761 ? 20.699 -27.126 2.263 1.00 91.25 761 ASN A CA 1
ATOM 6101 C C . ASN A 1 761 ? 20.732 -27.336 0.733 1.00 91.25 761 ASN A C 1
ATOM 6103 O O . ASN A 1 761 ? 20.768 -28.483 0.292 1.00 91.25 761 ASN A O 1
ATOM 6107 N N . ASN A 1 762 ? 20.692 -26.265 -0.074 1.00 88.94 762 ASN A N 1
ATOM 6108 C CA . ASN A 1 762 ? 20.604 -26.297 -1.541 1.00 88.94 762 ASN A CA 1
ATOM 6109 C C . ASN A 1 762 ? 19.453 -27.180 -2.077 1.00 88.94 762 ASN A C 1
ATOM 6111 O O . ASN A 1 762 ? 19.579 -27.826 -3.116 1.00 88.94 762 ASN A O 1
ATOM 6115 N N . LYS A 1 763 ? 18.323 -27.234 -1.355 1.00 90.50 763 LYS A N 1
ATOM 6116 C CA . LYS A 1 763 ? 17.153 -28.070 -1.695 1.00 90.50 763 LYS A CA 1
ATOM 6117 C C . LYS A 1 763 ? 16.075 -27.352 -2.515 1.00 90.50 763 LYS A C 1
ATOM 6119 O O . LYS A 1 763 ? 15.085 -27.986 -2.876 1.00 90.50 763 LYS A O 1
ATOM 6124 N N . LEU A 1 764 ? 16.216 -26.053 -2.784 1.00 92.12 764 LEU A N 1
ATOM 6125 C CA . LEU A 1 764 ? 15.233 -25.284 -3.554 1.00 92.12 764 LEU A CA 1
ATOM 6126 C C . LEU A 1 764 ? 15.476 -25.400 -5.073 1.00 92.12 764 LEU A C 1
ATOM 6128 O O . LEU A 1 764 ? 16.627 -25.436 -5.506 1.00 92.12 764 LEU A O 1
ATOM 6132 N N . PRO A 1 765 ? 14.413 -25.451 -5.900 1.00 89.94 765 PRO A N 1
ATOM 6133 C CA . PRO A 1 765 ? 14.537 -25.466 -7.355 1.00 89.94 765 PRO A CA 1
ATOM 6134 C C . PRO A 1 765 ? 14.964 -24.097 -7.910 1.00 89.94 765 PRO A C 1
ATOM 6136 O O . PRO A 1 765 ? 14.766 -23.062 -7.273 1.00 89.94 765 PRO A O 1
ATOM 6139 N N . SER A 1 766 ? 15.469 -24.095 -9.150 1.00 83.88 766 SER A N 1
ATOM 6140 C CA . SER A 1 766 ? 15.965 -22.918 -9.896 1.00 83.88 766 SER A CA 1
ATOM 6141 C C . SER A 1 766 ? 14.999 -21.725 -9.941 1.00 83.88 766 SER A C 1
ATOM 6143 O O . SER A 1 766 ? 15.418 -20.578 -10.081 1.00 83.88 766 SER A O 1
ATOM 6145 N N . PHE A 1 767 ? 13.704 -21.990 -9.797 1.00 89.12 767 PHE A N 1
ATOM 6146 C CA . PHE A 1 767 ? 12.655 -21.001 -9.621 1.00 89.12 767 PHE A CA 1
ATOM 6147 C C . PHE A 1 767 ? 11.704 -21.532 -8.547 1.00 89.12 767 PHE A C 1
ATOM 6149 O O . PHE A 1 767 ? 11.045 -22.546 -8.765 1.00 89.12 767 PHE A O 1
ATOM 6156 N N . TYR A 1 768 ? 11.626 -20.863 -7.396 1.00 92.06 768 TYR A N 1
ATOM 6157 C CA . TYR A 1 768 ? 10.754 -21.228 -6.274 1.00 92.06 768 TYR A CA 1
ATOM 6158 C C . TYR A 1 768 ? 10.023 -19.990 -5.750 1.00 92.06 768 TYR A C 1
ATOM 6160 O O . TYR A 1 768 ? 10.691 -18.998 -5.454 1.00 92.06 768 TYR A O 1
ATOM 6168 N N . LYS A 1 769 ? 8.679 -20.039 -5.691 1.00 92.81 769 LYS A N 1
ATOM 6169 C CA . LYS A 1 769 ? 7.750 -18.889 -5.806 1.00 92.81 769 LYS A CA 1
ATOM 6170 C C . LYS A 1 769 ? 6.391 -19.057 -4.980 1.00 92.81 769 LYS A C 1
ATOM 6172 O O . LYS A 1 769 ? 5.324 -18.940 -5.579 1.00 92.81 769 LYS A O 1
ATOM 6177 N N . ARG A 1 770 ? 6.397 -19.304 -3.630 1.00 92.50 770 ARG A N 1
ATOM 6178 C CA . ARG A 1 770 ? 5.297 -19.325 -2.548 1.00 92.50 770 ARG A CA 1
ATOM 6179 C C . ARG A 1 770 ? 4.656 -18.019 -1.955 1.00 92.50 770 ARG A C 1
ATOM 6181 O O . ARG A 1 770 ? 5.190 -17.346 -1.070 1.00 92.50 770 ARG A O 1
ATOM 6188 N N . TYR A 1 771 ? 3.395 -17.734 -2.279 1.00 90.69 771 TYR A N 1
ATOM 6189 C CA . TYR A 1 771 ? 2.514 -16.739 -1.638 1.00 90.69 771 TYR A CA 1
ATOM 6190 C C . TYR A 1 771 ? 1.597 -17.387 -0.626 1.00 90.69 771 TYR A C 1
ATOM 6192 O O . TYR A 1 771 ? 0.632 -18.030 -1.009 1.00 90.69 771 TYR A O 1
ATOM 6200 N N . VAL A 1 772 ? 1.810 -17.122 0.662 1.00 86.81 772 VAL A N 1
ATOM 6201 C CA . VAL A 1 772 ? 1.010 -17.763 1.716 1.00 86.81 772 VAL A CA 1
ATOM 6202 C C . VAL A 1 772 ? 1.218 -19.264 1.695 1.00 86.81 772 VAL A C 1
ATOM 6204 O O . VAL A 1 772 ? 2.148 -19.755 2.330 1.00 86.81 772 VAL A O 1
ATOM 6207 N N . ASP A 1 773 ? 0.359 -19.905 0.934 1.00 85.25 773 ASP A N 1
ATOM 6208 C CA . ASP A 1 773 ? 0.062 -21.288 0.728 1.00 85.25 773 ASP A CA 1
ATOM 6209 C C . ASP A 1 773 ? 0.316 -21.578 -0.770 1.00 85.25 773 ASP A C 1
ATOM 6211 O O . ASP A 1 773 ? 1.245 -22.312 -1.097 1.00 85.25 773 ASP A O 1
ATOM 6215 N N . ASP A 1 774 ? -0.389 -20.865 -1.651 1.00 89.06 774 ASP A N 1
ATOM 6216 C CA . ASP A 1 774 ? -0.261 -20.726 -3.113 1.00 89.06 774 ASP A CA 1
ATOM 6217 C C . ASP A 1 774 ? 1.208 -20.489 -3.619 1.00 89.06 774 ASP A C 1
ATOM 6219 O O . ASP A 1 774 ? 1.722 -19.373 -3.635 1.00 89.06 774 ASP A O 1
ATOM 6223 N N . THR A 1 775 ? 1.886 -21.517 -4.143 1.00 93.94 775 THR A N 1
ATOM 6224 C CA . THR A 1 775 ? 3.297 -21.546 -4.623 1.00 93.94 775 THR A CA 1
ATOM 6225 C C . THR A 1 775 ? 3.429 -21.809 -6.117 1.00 93.94 775 THR A C 1
ATOM 6227 O O . THR A 1 775 ? 2.532 -22.389 -6.706 1.00 93.94 775 THR A O 1
ATOM 6230 N N . LEU A 1 776 ? 4.558 -21.451 -6.735 1.00 93.44 776 LEU A N 1
ATOM 6231 C CA . LEU A 1 776 ? 5.019 -21.943 -8.042 1.00 93.44 776 LEU A CA 1
ATOM 6232 C C . LEU A 1 776 ? 6.477 -22.392 -7.979 1.00 93.44 776 LEU A C 1
ATOM 6234 O O . LEU A 1 776 ? 7.267 -21.850 -7.213 1.00 93.44 776 LEU A O 1
ATOM 6238 N N . ALA A 1 777 ? 6.838 -23.341 -8.828 1.00 92.62 777 ALA A N 1
ATOM 6239 C CA . ALA A 1 777 ? 8.209 -23.672 -9.154 1.00 92.62 777 ALA A CA 1
ATOM 6240 C C . ALA A 1 777 ? 8.347 -24.121 -10.615 1.00 92.62 777 ALA A C 1
ATOM 6242 O O . ALA A 1 777 ? 7.358 -24.464 -11.273 1.00 92.62 777 ALA A O 1
ATOM 6243 N N . THR A 1 778 ? 9.587 -24.151 -11.100 1.00 90.94 778 THR A N 1
ATOM 6244 C CA . THR A 1 778 ? 9.970 -24.889 -12.311 1.00 90.94 778 THR A CA 1
ATOM 6245 C C . THR A 1 778 ? 10.674 -26.172 -11.899 1.00 90.94 778 THR A C 1
ATOM 6247 O O . THR A 1 778 ? 11.510 -26.154 -10.998 1.00 90.94 778 THR A O 1
ATOM 6250 N N . MET A 1 779 ? 10.328 -27.292 -12.529 1.00 92.00 779 MET A N 1
ATOM 6251 C CA . MET A 1 779 ? 10.885 -28.608 -12.200 1.00 92.00 779 MET A CA 1
ATOM 6252 C C . MET A 1 779 ? 11.309 -29.340 -13.474 1.00 92.00 779 MET A C 1
ATOM 6254 O O . MET A 1 779 ? 10.545 -29.310 -14.436 1.00 92.00 779 MET A O 1
ATOM 6258 N N . PRO A 1 780 ? 12.445 -30.062 -13.504 1.00 90.94 780 PRO A N 1
ATOM 6259 C CA . PRO A 1 780 ? 12.878 -30.782 -14.706 1.00 90.94 780 PRO A CA 1
ATOM 6260 C C . PRO A 1 780 ? 11.870 -31.821 -15.222 1.00 90.94 780 PRO A C 1
ATOM 6262 O O . PRO A 1 780 ? 11.850 -32.120 -16.411 1.00 90.94 780 PRO A O 1
ATOM 6265 N N . ASN A 1 781 ? 11.052 -32.400 -14.334 1.00 90.12 781 ASN A N 1
ATOM 6266 C CA . ASN A 1 781 ? 9.976 -33.342 -14.653 1.00 90.12 781 ASN A CA 1
ATOM 6267 C C . ASN A 1 781 ? 9.041 -33.558 -13.437 1.00 90.12 781 ASN A C 1
ATOM 6269 O O . ASN A 1 781 ? 9.272 -33.028 -12.347 1.00 90.12 781 ASN A O 1
ATOM 6273 N N . ILE A 1 782 ? 7.994 -34.372 -13.620 1.00 89.62 782 ILE A N 1
ATOM 6274 C CA . ILE A 1 782 ? 6.986 -34.701 -12.591 1.00 89.62 782 ILE A CA 1
ATOM 6275 C C . ILE A 1 782 ? 7.598 -35.455 -11.394 1.00 89.62 782 ILE A C 1
ATOM 6277 O O . ILE A 1 782 ? 7.169 -35.255 -10.257 1.00 89.62 782 ILE A O 1
ATOM 6281 N N . GLN A 1 783 ? 8.619 -36.289 -11.612 1.00 91.69 783 GLN A N 1
ATOM 6282 C CA . GLN A 1 783 ? 9.278 -37.040 -10.539 1.00 91.69 783 GLN A CA 1
ATOM 6283 C C . GLN A 1 783 ? 10.071 -36.104 -9.614 1.00 91.69 783 GLN A C 1
ATOM 6285 O O . GLN A 1 783 ? 9.948 -36.210 -8.396 1.00 91.69 783 GLN A O 1
ATOM 6290 N N . ALA A 1 784 ? 10.798 -35.131 -10.175 1.00 92.50 784 ALA A N 1
ATOM 6291 C CA . ALA A 1 784 ? 11.482 -34.083 -9.415 1.00 92.50 784 ALA A CA 1
ATOM 6292 C C . ALA A 1 784 ? 10.492 -33.206 -8.625 1.00 92.50 784 ALA A C 1
ATOM 6294 O O . ALA A 1 784 ? 10.712 -32.935 -7.446 1.00 92.50 784 ALA A O 1
ATOM 6295 N N . ALA A 1 785 ? 9.361 -32.836 -9.238 1.00 93.25 785 ALA A N 1
ATOM 6296 C CA . ALA A 1 785 ? 8.286 -32.112 -8.558 1.00 93.25 785 ALA A CA 1
ATOM 6297 C C . ALA A 1 785 ? 7.701 -32.899 -7.370 1.00 93.25 785 ALA A C 1
ATOM 6299 O O . ALA A 1 785 ? 7.516 -32.359 -6.281 1.00 93.25 785 ALA A O 1
ATOM 6300 N N . THR A 1 786 ? 7.481 -34.202 -7.553 1.00 93.69 786 THR A N 1
ATOM 6301 C CA . THR A 1 786 ? 6.963 -35.091 -6.502 1.00 93.69 786 THR A CA 1
ATOM 6302 C C . THR A 1 786 ? 7.985 -35.294 -5.376 1.00 93.69 786 THR A C 1
ATOM 6304 O O . THR A 1 786 ? 7.619 -35.264 -4.205 1.00 93.69 786 THR A O 1
ATOM 6307 N N . ALA A 1 787 ? 9.277 -35.420 -5.695 1.00 93.94 787 ALA A N 1
ATOM 6308 C CA . ALA A 1 787 ? 10.344 -35.501 -4.693 1.00 93.94 787 ALA A CA 1
ATOM 6309 C C . ALA A 1 787 ? 10.490 -34.198 -3.881 1.00 93.94 787 ALA A C 1
ATOM 6311 O O . ALA A 1 787 ? 10.729 -34.236 -2.670 1.00 93.94 787 ALA A O 1
ATOM 6312 N N . PHE A 1 788 ? 10.292 -33.038 -4.516 1.00 94.81 788 PHE A N 1
ATOM 6313 C CA . PHE A 1 788 ? 10.250 -31.755 -3.815 1.00 94.81 788 PHE A CA 1
ATOM 6314 C C . PHE A 1 788 ? 8.988 -31.606 -2.951 1.00 94.81 788 PHE A C 1
ATOM 6316 O O . PHE A 1 788 ? 9.079 -31.090 -1.841 1.00 94.81 788 PHE A O 1
ATOM 6323 N N . LEU A 1 789 ? 7.833 -32.131 -3.382 1.00 94.50 789 LEU A N 1
ATOM 6324 C CA . LEU A 1 789 ? 6.633 -32.205 -2.540 1.00 94.50 789 LEU A CA 1
ATOM 6325 C C . LEU A 1 789 ? 6.879 -33.029 -1.264 1.00 94.50 789 LEU A C 1
ATOM 6327 O O . LEU A 1 789 ? 6.481 -32.591 -0.185 1.00 94.50 789 LEU A O 1
ATOM 6331 N N . SER A 1 790 ? 7.548 -34.184 -1.351 1.00 93.88 790 SER A N 1
ATOM 6332 C CA . SER A 1 790 ? 7.959 -34.942 -0.156 1.00 93.88 790 SER A CA 1
ATOM 6333 C C . SER A 1 790 ? 8.904 -34.117 0.718 1.00 93.88 790 SER A C 1
ATOM 6335 O O . SER A 1 790 ? 8.636 -33.932 1.900 1.00 93.88 790 SER A O 1
ATOM 6337 N N . THR A 1 791 ? 9.925 -33.503 0.110 1.00 94.19 791 THR A N 1
ATOM 6338 C CA . THR A 1 791 ? 10.895 -32.636 0.802 1.00 94.19 791 THR A CA 1
ATOM 6339 C C . THR A 1 791 ? 10.218 -31.500 1.584 1.00 94.19 791 THR A C 1
ATOM 6341 O O . THR A 1 791 ? 10.589 -31.249 2.726 1.00 94.19 791 THR A O 1
ATOM 6344 N N . LEU A 1 792 ? 9.209 -30.836 1.006 1.00 92.94 792 LEU A N 1
ATOM 6345 C CA . LEU A 1 792 ? 8.429 -29.778 1.663 1.00 92.94 792 LEU A CA 1
ATOM 6346 C C . LEU A 1 792 ? 7.596 -30.297 2.849 1.00 92.94 792 LEU A C 1
ATOM 6348 O O . LEU A 1 792 ? 7.466 -29.608 3.859 1.00 92.94 792 LEU A O 1
ATOM 6352 N N . ASN A 1 793 ? 7.033 -31.503 2.734 1.00 92.88 793 ASN A N 1
ATOM 6353 C CA . ASN A 1 793 ? 6.244 -32.143 3.792 1.00 92.88 793 ASN A CA 1
ATOM 6354 C C . ASN A 1 793 ? 7.117 -32.716 4.926 1.00 92.88 793 ASN A C 1
ATOM 6356 O O . ASN A 1 793 ? 6.690 -32.755 6.076 1.00 92.88 793 ASN A O 1
ATOM 6360 N N . GLU A 1 794 ? 8.353 -33.116 4.626 1.00 93.19 794 GLU A N 1
ATOM 6361 C CA . GLU A 1 794 ? 9.347 -33.569 5.609 1.00 93.19 794 GLU A CA 1
ATOM 6362 C C . GLU A 1 794 ? 9.914 -32.422 6.466 1.00 93.19 794 GLU A C 1
ATOM 6364 O O . GLU A 1 794 ? 10.461 -32.673 7.539 1.00 93.19 794 GLU A O 1
ATOM 6369 N N . CYS A 1 795 ? 9.787 -31.160 6.031 1.00 88.31 795 CYS A N 1
ATOM 6370 C CA . CYS A 1 795 ? 10.375 -30.015 6.731 1.00 88.31 795 CYS A CA 1
ATOM 6371 C C . CYS A 1 795 ? 9.825 -29.783 8.143 1.00 88.31 795 CYS A C 1
ATOM 6373 O O . CYS A 1 795 ? 10.597 -29.391 9.018 1.00 88.31 795 CYS A O 1
ATOM 6375 N N . HIS A 1 796 ? 8.519 -29.970 8.375 1.00 91.88 796 HIS A N 1
ATOM 6376 C CA . HIS A 1 796 ? 7.938 -29.790 9.706 1.00 91.88 796 HIS A CA 1
ATOM 6377 C C . HIS A 1 796 ? 6.573 -30.492 9.878 1.00 91.88 796 HIS A C 1
ATOM 6379 O O . HIS A 1 796 ? 5.643 -30.170 9.138 1.00 91.88 796 HIS A O 1
ATOM 6385 N N . PRO A 1 797 ? 6.370 -31.341 10.910 1.00 89.19 797 PRO A N 1
ATOM 6386 C CA . PRO A 1 797 ? 5.181 -32.197 11.050 1.00 89.19 797 PRO A CA 1
ATOM 6387 C C . PRO A 1 797 ? 3.840 -31.467 11.223 1.00 89.19 797 PRO A C 1
ATOM 6389 O O . PRO A 1 797 ? 2.791 -32.095 11.113 1.00 89.19 797 PRO A O 1
ATOM 6392 N N . ALA A 1 798 ? 3.839 -30.162 11.516 1.00 86.00 798 ALA A N 1
ATOM 6393 C CA . ALA A 1 798 ? 2.599 -29.386 11.595 1.00 86.00 798 ALA A CA 1
ATOM 6394 C C . ALA A 1 798 ? 2.131 -28.814 10.244 1.00 86.00 798 ALA A C 1
ATOM 6396 O O . ALA A 1 798 ? 0.973 -28.425 10.141 1.00 86.00 798 ALA A O 1
ATOM 6397 N N . ILE A 1 799 ? 2.986 -28.737 9.217 1.00 89.06 799 ILE A N 1
ATOM 6398 C CA . ILE A 1 799 ? 2.655 -28.128 7.920 1.00 89.06 799 ILE A CA 1
ATOM 6399 C C . ILE A 1 799 ? 2.609 -29.199 6.831 1.00 89.06 799 ILE A C 1
ATOM 6401 O O . ILE A 1 799 ? 3.475 -30.062 6.767 1.00 89.06 799 ILE A O 1
ATOM 6405 N N . GLN A 1 800 ? 1.611 -29.111 5.949 1.00 90.56 800 GLN A N 1
ATOM 6406 C CA . GLN A 1 800 ? 1.465 -30.010 4.808 1.00 90.56 800 GLN A CA 1
ATOM 6407 C C . GLN A 1 800 ? 1.229 -29.216 3.519 1.00 90.56 800 GLN A C 1
ATOM 6409 O O . GLN A 1 800 ? 0.409 -28.298 3.491 1.00 90.56 800 GLN A O 1
ATOM 6414 N N . PHE A 1 801 ? 1.923 -29.597 2.452 1.00 92.69 801 PHE A N 1
ATOM 6415 C CA . PHE A 1 801 ? 1.799 -29.054 1.103 1.00 92.69 801 PHE A CA 1
ATOM 6416 C C . PHE A 1 801 ? 1.042 -30.031 0.191 1.00 92.69 801 PHE A C 1
ATOM 6418 O O . PHE A 1 801 ? 1.109 -31.251 0.352 1.00 92.69 801 PHE A O 1
ATOM 6425 N N . THR A 1 802 ? 0.358 -29.483 -0.808 1.00 90.62 802 THR A N 1
ATOM 6426 C CA . THR A 1 802 ? -0.251 -30.185 -1.952 1.00 90.62 802 THR A CA 1
ATOM 6427 C C . THR A 1 802 ? 0.361 -29.671 -3.257 1.00 90.62 802 THR A C 1
ATOM 6429 O O . THR A 1 802 ? 1.153 -28.736 -3.209 1.00 90.62 802 THR A O 1
ATOM 6432 N N . MET A 1 803 ? 0.042 -30.268 -4.412 1.00 91.19 803 MET A N 1
ATOM 6433 C CA . MET A 1 803 ? 0.662 -29.941 -5.706 1.00 91.19 803 MET A CA 1
ATOM 6434 C C . MET A 1 803 ? -0.366 -29.896 -6.850 1.00 91.19 803 MET A C 1
ATOM 6436 O O . MET A 1 803 ? -1.239 -30.757 -6.926 1.00 91.19 803 MET A O 1
ATOM 6440 N N . GLU A 1 804 ? -0.216 -28.938 -7.767 1.00 92.06 804 GLU A N 1
ATOM 6441 C CA . GLU A 1 804 ? -0.966 -28.808 -9.026 1.00 92.06 804 GLU A CA 1
ATOM 6442 C C . GLU A 1 804 ? 0.026 -28.639 -10.194 1.00 92.06 804 GLU A C 1
ATOM 6444 O O . GLU A 1 804 ? 0.954 -27.838 -10.114 1.00 92.06 804 GLU A O 1
ATOM 6449 N N . ILE A 1 805 ? -0.134 -29.394 -11.285 1.00 90.06 805 ILE A N 1
ATOM 6450 C CA . ILE A 1 805 ? 0.790 -29.393 -12.438 1.00 90.06 805 ILE A CA 1
ATOM 6451 C C . ILE A 1 805 ? 0.103 -28.740 -13.644 1.00 90.06 805 ILE A C 1
ATOM 6453 O O . ILE A 1 805 ? -1.108 -28.855 -13.808 1.00 90.06 805 ILE A O 1
ATOM 6457 N N . ALA A 1 806 ? 0.865 -28.049 -14.494 1.00 88.19 806 ALA A N 1
ATOM 6458 C CA . ALA A 1 806 ? 0.320 -27.363 -15.664 1.00 88.19 806 ALA A CA 1
ATOM 6459 C C . ALA A 1 806 ? -0.255 -28.325 -16.727 1.00 88.19 806 ALA A C 1
ATOM 6461 O O . ALA A 1 806 ? 0.483 -29.077 -17.365 1.00 88.19 806 ALA A O 1
ATOM 6462 N N . GLU A 1 807 ? -1.558 -28.238 -16.994 1.00 85.44 807 GLU A N 1
ATOM 6463 C CA . GLU A 1 807 ? -2.237 -28.965 -18.074 1.00 85.44 807 GLU A CA 1
ATOM 6464 C C . GLU A 1 807 ? -2.068 -28.229 -19.409 1.00 85.44 807 GLU A C 1
ATOM 6466 O O . GLU A 1 807 ? -2.320 -27.031 -19.486 1.00 85.44 807 GLU A O 1
ATOM 6471 N N . ASN A 1 808 ? -1.696 -28.906 -20.501 1.00 84.62 808 ASN A N 1
ATOM 6472 C CA . ASN A 1 808 ? -1.535 -28.270 -21.826 1.00 84.62 808 ASN A CA 1
ATOM 6473 C C . ASN A 1 808 ? -0.621 -27.018 -21.795 1.00 84.62 808 ASN A C 1
ATOM 6475 O O . ASN A 1 808 ? -0.945 -25.975 -22.376 1.00 84.62 808 ASN A O 1
ATOM 6479 N N . ASN A 1 809 ? 0.500 -27.113 -21.064 1.00 86.12 809 ASN A N 1
ATOM 6480 C CA . ASN A 1 809 ? 1.432 -26.020 -20.743 1.00 86.12 809 ASN A CA 1
ATOM 6481 C C . ASN A 1 809 ? 0.810 -24.831 -19.983 1.00 86.12 809 ASN A C 1
ATOM 6483 O O . ASN A 1 809 ? 1.425 -23.763 -19.904 1.00 86.12 809 ASN A O 1
ATOM 6487 N N . LYS A 1 810 ? -0.391 -24.992 -19.420 1.00 90.06 810 LYS A N 1
ATOM 6488 C CA . LYS A 1 810 ? -1.182 -23.929 -18.803 1.00 90.06 810 LYS A CA 1
ATOM 6489 C C . LYS A 1 810 ? -1.438 -24.176 -17.316 1.00 90.06 810 LYS A C 1
ATOM 6491 O O . LYS A 1 810 ? -1.770 -25.283 -16.918 1.00 90.06 810 LYS A O 1
ATOM 6496 N N . LEU A 1 811 ? -1.280 -23.139 -16.488 1.00 91.44 811 LEU A N 1
ATOM 6497 C CA . LEU A 1 811 ? -1.403 -23.253 -15.026 1.00 91.44 811 LEU A CA 1
ATOM 6498 C C . LEU A 1 811 ? -2.291 -22.136 -14.433 1.00 91.44 811 LEU A C 1
ATOM 6500 O O . LEU A 1 811 ? -1.929 -20.959 -14.586 1.00 91.44 811 LEU A O 1
ATOM 6504 N N . PRO A 1 812 ? -3.390 -22.469 -13.712 1.00 90.81 812 PRO A N 1
ATOM 6505 C CA . PRO A 1 812 ? -4.390 -21.531 -13.176 1.00 90.81 812 PRO A CA 1
ATOM 6506 C C . PRO A 1 812 ? -3.922 -20.680 -11.966 1.00 90.81 812 PRO A C 1
ATOM 6508 O O . PRO A 1 812 ? -4.725 -20.090 -11.227 1.00 90.81 812 PRO A O 1
ATOM 6511 N N . PHE A 1 813 ? -2.612 -20.622 -11.722 1.00 88.81 813 PHE A N 1
ATOM 6512 C CA . PHE A 1 813 ? -2.046 -20.226 -10.437 1.00 88.81 813 PHE A CA 1
ATOM 6513 C C . PHE A 1 813 ? -2.313 -18.746 -10.111 1.00 88.81 813 PHE A C 1
ATOM 6515 O O . PHE A 1 813 ? -2.173 -17.867 -10.966 1.00 88.81 813 PHE A O 1
ATOM 6522 N N . LEU A 1 814 ? -2.756 -18.483 -8.880 1.00 85.25 814 LEU A N 1
ATOM 6523 C CA . LEU A 1 814 ? -3.280 -17.215 -8.371 1.00 85.25 814 LEU A CA 1
ATOM 6524 C C . LEU A 1 814 ? -4.253 -16.443 -9.261 1.00 85.25 814 LEU A C 1
ATOM 6526 O O . LEU A 1 814 ? -4.367 -15.237 -9.136 1.00 85.25 814 LEU A O 1
ATOM 6530 N N . GLY A 1 815 ? -5.026 -17.114 -10.118 1.00 81.31 815 GLY A N 1
ATOM 6531 C CA . GLY A 1 815 ? -6.014 -16.460 -10.984 1.00 81.31 815 GLY A CA 1
ATOM 6532 C C . GLY A 1 815 ? -5.496 -16.097 -12.375 1.00 81.31 815 GLY A C 1
ATOM 6533 O O . GLY A 1 815 ? -6.187 -15.379 -13.093 1.00 81.31 815 GLY A O 1
ATOM 6534 N N . MET A 1 816 ? -4.305 -16.566 -12.756 1.00 90.06 816 MET A N 1
ATOM 6535 C CA . MET A 1 816 ? -3.752 -16.516 -14.113 1.00 90.06 816 MET A CA 1
ATOM 6536 C C . MET A 1 816 ? -4.112 -17.767 -14.860 1.00 90.06 816 MET A C 1
ATOM 6538 O O . MET A 1 816 ? -4.167 -18.790 -14.215 1.00 90.06 816 MET A O 1
ATOM 6542 N N . MET A 1 817 ? -4.106 -17.748 -16.190 1.00 92.00 817 MET A N 1
ATOM 6543 C CA . MET A 1 817 ? -3.469 -18.838 -16.921 1.00 92.00 817 MET A CA 1
ATOM 6544 C C . MET A 1 817 ? -2.039 -18.424 -17.285 1.00 92.00 817 MET A C 1
ATOM 6546 O O . MET A 1 817 ? -1.845 -17.499 -18.074 1.00 92.00 817 MET A O 1
ATOM 6550 N N . ILE A 1 818 ? -1.016 -18.994 -16.642 1.00 91.94 818 ILE A N 1
ATOM 6551 C CA . ILE A 1 818 ? 0.328 -19.023 -17.255 1.00 91.94 818 ILE A CA 1
ATOM 6552 C C . ILE A 1 818 ? 0.232 -19.961 -18.466 1.00 91.94 818 ILE A C 1
ATOM 6554 O O . ILE A 1 818 ? -0.609 -20.851 -18.453 1.00 91.94 818 ILE A O 1
ATOM 6558 N N . GLU A 1 819 ? 1.040 -19.763 -19.502 1.00 89.75 819 GLU A N 1
ATOM 6559 C CA . GLU A 1 819 ? 1.059 -20.552 -20.736 1.00 89.75 819 GLU A CA 1
ATOM 6560 C C . GLU A 1 819 ? 2.505 -20.656 -21.262 1.00 89.75 819 GLU A C 1
ATOM 6562 O O . GLU A 1 819 ? 3.040 -19.688 -21.809 1.00 89.75 819 GLU A O 1
ATOM 6567 N N . LYS A 1 820 ? 3.165 -21.808 -21.078 1.00 86.06 820 LYS A N 1
ATOM 6568 C CA . LYS A 1 820 ? 4.554 -22.027 -21.523 1.00 86.06 820 LYS A CA 1
ATOM 6569 C C . LYS A 1 820 ? 4.634 -22.262 -23.037 1.00 86.06 820 LYS A C 1
ATOM 6571 O O . LYS A 1 820 ? 4.127 -23.262 -23.542 1.00 86.06 820 LYS A O 1
ATOM 6576 N N . ASN A 1 821 ? 5.366 -21.385 -23.724 1.00 82.62 821 ASN A N 1
ATOM 6577 C CA . ASN A 1 821 ? 5.690 -21.461 -25.147 1.00 82.62 821 ASN A CA 1
ATOM 6578 C C . ASN A 1 821 ? 7.216 -21.529 -25.313 1.00 82.62 821 ASN A C 1
ATOM 6580 O O . ASN A 1 821 ? 7.899 -20.503 -25.320 1.00 82.62 821 ASN A O 1
ATOM 6584 N N . GLY A 1 822 ? 7.761 -22.745 -25.420 1.00 80.00 822 GLY A N 1
ATOM 6585 C CA . GLY A 1 822 ? 9.211 -22.960 -25.460 1.00 80.00 822 GLY A CA 1
ATOM 6586 C C . GLY A 1 822 ? 9.887 -22.440 -24.188 1.00 80.00 822 GLY A C 1
ATOM 6587 O O . GLY A 1 822 ? 9.475 -22.780 -23.083 1.00 80.00 822 GLY A O 1
ATOM 6588 N N . CYS A 1 823 ? 10.900 -21.590 -24.335 1.00 79.69 823 CYS A N 1
ATOM 6589 C CA . CYS A 1 823 ? 11.609 -20.950 -23.223 1.00 79.69 823 CYS A CA 1
ATOM 6590 C C . CYS A 1 823 ? 10.882 -19.742 -22.592 1.00 79.69 823 CYS A C 1
ATOM 6592 O O . CYS A 1 823 ? 11.380 -19.198 -21.610 1.00 79.69 823 CYS A O 1
ATOM 6594 N N . HIS A 1 824 ? 9.717 -19.319 -23.103 1.00 81.12 824 HIS A N 1
ATOM 6595 C CA . HIS A 1 824 ? 9.008 -18.126 -22.620 1.00 81.12 824 HIS A CA 1
ATOM 6596 C C . HIS A 1 824 ? 7.616 -18.439 -22.064 1.00 81.12 824 HIS A C 1
ATOM 6598 O O . HIS A 1 824 ? 6.851 -19.219 -22.633 1.00 81.12 824 HIS A O 1
ATOM 6604 N N . LEU A 1 825 ? 7.224 -17.745 -20.995 1.00 87.00 825 LEU A N 1
ATOM 6605 C CA . LEU A 1 825 ? 5.879 -17.852 -20.434 1.00 87.00 825 LEU A CA 1
ATOM 6606 C C . LEU A 1 825 ? 4.955 -16.774 -21.004 1.00 87.00 825 LEU A C 1
ATOM 6608 O O . LEU A 1 825 ? 4.872 -15.649 -20.512 1.00 87.00 825 LEU A O 1
ATOM 6612 N N . THR A 1 826 ? 4.190 -17.128 -22.037 1.00 87.94 826 THR A N 1
ATOM 6613 C CA . THR A 1 826 ? 2.951 -16.396 -22.322 1.00 87.94 826 THR A CA 1
ATOM 6614 C C . THR A 1 826 ? 1.935 -16.592 -21.205 1.00 87.94 826 THR A C 1
ATOM 6616 O O . THR A 1 826 ? 2.132 -17.345 -20.253 1.00 87.94 826 THR A O 1
ATOM 6619 N N . THR A 1 827 ? 0.893 -15.775 -21.228 1.00 90.62 827 THR A N 1
ATOM 6620 C CA . THR A 1 827 ? 0.276 -15.381 -19.979 1.00 90.62 827 THR A CA 1
ATOM 6621 C C . THR A 1 827 ? -1.092 -14.747 -20.260 1.00 90.62 827 THR A C 1
ATOM 6623 O O . THR A 1 827 ? -1.152 -13.571 -20.580 1.00 90.62 827 THR A O 1
ATOM 6626 N N . SER A 1 828 ? -2.216 -15.467 -20.132 1.00 90.19 828 SER A N 1
ATOM 6627 C CA . SER A 1 828 ? -3.562 -14.895 -20.382 1.00 90.19 828 SER A CA 1
ATOM 6628 C C . SER A 1 828 ? -4.675 -15.372 -19.428 1.00 90.19 828 SER A C 1
ATOM 6630 O O . SER A 1 828 ? -4.422 -16.208 -18.571 1.00 90.19 828 SER A O 1
ATOM 6632 N N . VAL A 1 829 ? -5.851 -14.727 -19.451 1.00 90.56 829 VAL A N 1
ATOM 6633 C CA . VAL A 1 829 ? -6.991 -14.808 -18.497 1.00 90.56 829 VAL A CA 1
ATOM 6634 C C . VAL A 1 829 ? -7.084 -16.087 -17.676 1.00 90.56 829 VAL A C 1
ATOM 6636 O O . VAL A 1 829 ? -7.085 -17.176 -18.236 1.00 90.56 829 VAL A O 1
ATOM 6639 N N . TYR A 1 830 ? -7.374 -15.963 -16.377 1.00 87.62 830 TYR A N 1
ATOM 6640 C CA . TYR A 1 830 ? -8.130 -17.029 -15.720 1.00 87.62 830 TYR A CA 1
ATOM 6641 C C . TYR A 1 830 ? -9.269 -16.513 -14.846 1.00 87.62 830 TYR A C 1
ATOM 6643 O O . TYR A 1 830 ? -9.149 -16.322 -13.638 1.00 87.62 830 TYR A O 1
ATOM 6651 N N . HIS A 1 831 ? -10.433 -16.355 -15.476 1.00 83.19 831 HIS A N 1
ATOM 6652 C CA . HIS A 1 831 ? -11.702 -16.469 -14.778 1.00 83.19 831 HIS A CA 1
ATOM 6653 C C . HIS A 1 831 ? -11.786 -17.854 -14.152 1.00 83.19 831 HIS A C 1
ATOM 6655 O O . HIS A 1 831 ? -11.904 -18.856 -14.851 1.00 83.19 831 HIS A O 1
ATOM 6661 N N . LYS A 1 832 ? -11.803 -17.879 -12.818 1.00 73.00 832 LYS A N 1
ATOM 6662 C CA . LYS A 1 832 ? -12.355 -19.003 -12.062 1.00 73.00 832 LYS A CA 1
ATOM 6663 C C . LYS A 1 832 ? -13.754 -19.289 -12.648 1.00 73.00 832 LYS A C 1
ATOM 6665 O O . LYS A 1 832 ? -14.502 -18.322 -12.813 1.00 73.00 832 LYS A O 1
ATOM 6670 N N . PRO A 1 833 ? -14.139 -20.546 -12.945 1.00 70.94 833 PRO A N 1
ATOM 6671 C CA . PRO A 1 833 ? -15.426 -20.862 -13.587 1.00 70.94 833 PRO A CA 1
ATOM 6672 C C . PRO A 1 833 ? -16.674 -20.312 -12.871 1.00 70.94 833 PRO A C 1
ATOM 6674 O O . PRO A 1 833 ? -17.736 -20.187 -13.470 1.00 70.94 833 PRO A O 1
ATOM 6677 N N . THR A 1 834 ? -16.541 -19.936 -11.596 1.00 65.38 834 THR A N 1
ATOM 6678 C CA . THR A 1 834 ? -17.567 -19.290 -10.766 1.00 65.38 834 THR A CA 1
ATOM 6679 C C . THR A 1 834 ? -17.671 -17.759 -10.928 1.00 65.38 834 THR A C 1
ATOM 6681 O O . THR A 1 834 ? -18.425 -17.116 -10.192 1.00 65.38 834 THR A O 1
ATOM 6684 N N . ASP A 1 835 ? -16.939 -17.135 -11.861 1.00 67.81 835 ASP A N 1
ATOM 6685 C CA . ASP A 1 835 ? -17.020 -15.690 -12.127 1.00 67.81 835 ASP A CA 1
ATOM 6686 C C . ASP A 1 835 ? -18.311 -15.324 -12.881 1.00 67.81 835 ASP A C 1
ATOM 6688 O O . ASP A 1 835 ? -18.405 -15.358 -14.106 1.00 67.81 835 ASP A O 1
ATOM 6692 N N . THR A 1 836 ? -19.330 -14.943 -12.114 1.00 68.69 836 THR A N 1
ATOM 6693 C CA . THR A 1 836 ? -20.656 -14.541 -12.614 1.00 68.69 836 THR A CA 1
ATOM 6694 C C . THR A 1 836 ? -20.689 -13.157 -13.273 1.00 68.69 836 THR A C 1
ATOM 6696 O O . THR A 1 836 ? -21.736 -12.744 -13.779 1.00 68.69 836 THR A O 1
ATOM 6699 N N . GLY A 1 837 ? -19.599 -12.382 -13.213 1.00 68.00 837 GLY A N 1
ATOM 6700 C CA . GLY A 1 837 ? -19.592 -10.969 -13.606 1.00 68.00 837 GLY A CA 1
ATOM 6701 C C . GLY A 1 837 ? -20.492 -10.057 -12.750 1.00 68.00 837 GLY A C 1
ATOM 6702 O O . GLY A 1 837 ? -20.717 -8.898 -13.112 1.00 68.00 837 GLY A O 1
ATOM 6703 N N . LEU A 1 838 ? -21.017 -10.553 -11.617 1.00 70.19 838 LEU A N 1
ATOM 6704 C CA . LEU A 1 838 ? -21.862 -9.795 -10.689 1.00 70.19 838 LEU A CA 1
ATOM 6705 C C . LEU A 1 838 ? -21.047 -8.745 -9.942 1.00 70.19 838 LEU A C 1
ATOM 6707 O O . LEU A 1 838 ? -20.271 -9.037 -9.030 1.00 70.19 838 LEU A O 1
ATOM 6711 N N . LEU A 1 839 ? -21.233 -7.494 -10.344 1.00 74.19 839 LEU A N 1
ATOM 6712 C CA . LEU A 1 839 ? -20.525 -6.346 -9.809 1.00 74.19 839 LEU A CA 1
ATOM 6713 C C . LEU A 1 839 ? -21.458 -5.109 -9.857 1.00 74.19 839 LEU A C 1
ATOM 6715 O O . LEU A 1 839 ? -22.502 -5.147 -10.503 1.00 74.19 839 LEU A O 1
ATOM 6719 N N . LEU A 1 840 ? -21.115 -3.998 -9.184 1.00 75.62 840 LEU A N 1
ATOM 6720 C CA . LEU A 1 840 ? -21.962 -2.784 -9.131 1.00 75.62 840 LEU A CA 1
ATOM 6721 C C . LEU A 1 840 ? -22.524 -2.343 -10.501 1.00 75.62 840 LEU A C 1
ATOM 6723 O O . LEU A 1 840 ? -21.783 -2.044 -11.433 1.00 75.62 840 LEU A O 1
ATOM 6727 N N . HIS A 1 841 ? -23.840 -2.180 -10.554 1.00 81.38 841 HIS A N 1
ATOM 6728 C CA . HIS A 1 841 ? -24.593 -1.688 -11.701 1.00 81.38 841 HIS A CA 1
ATOM 6729 C C . HIS A 1 841 ? -24.386 -0.179 -11.959 1.00 81.38 841 HIS A C 1
ATOM 6731 O O . HIS A 1 841 ? -24.256 0.608 -11.014 1.00 81.38 841 HIS A O 1
ATOM 6737 N N . TYR A 1 842 ? -24.459 0.279 -13.219 1.00 76.69 842 TYR A N 1
ATOM 6738 C CA . TYR A 1 842 ? -24.260 1.703 -13.550 1.00 76.69 842 TYR A CA 1
ATOM 6739 C C . TYR A 1 842 ? -25.232 2.648 -12.828 1.00 76.69 842 TYR A C 1
ATOM 6741 O O . TYR A 1 842 ? -24.875 3.784 -12.502 1.00 76.69 842 TYR A O 1
ATOM 6749 N N . GLN A 1 843 ? -26.453 2.196 -12.530 1.00 75.56 843 GLN A N 1
ATOM 6750 C CA . GLN A 1 843 ? -27.456 3.004 -11.831 1.00 75.56 843 GLN A CA 1
ATOM 6751 C C . GLN A 1 843 ? -27.222 3.101 -10.311 1.00 75.56 843 GLN A C 1
ATOM 6753 O O . GLN A 1 843 ? -27.616 4.107 -9.726 1.00 75.56 843 GLN A O 1
ATOM 6758 N N . SER A 1 844 ? -26.512 2.156 -9.673 1.00 64.12 844 SER A N 1
ATOM 6759 C CA . SER A 1 844 ? -26.388 2.040 -8.203 1.00 64.12 844 SER A CA 1
ATOM 6760 C C . SER A 1 844 ? -26.045 3.354 -7.484 1.00 64.12 844 SER A C 1
ATOM 6762 O O . SER A 1 844 ? -25.286 4.175 -7.997 1.00 64.12 844 SER A O 1
ATOM 6764 N N . HIS A 1 845 ? -26.570 3.559 -6.273 1.00 69.00 845 HIS A N 1
ATOM 6765 C CA . HIS A 1 845 ? -26.568 4.858 -5.584 1.00 69.00 845 HIS A CA 1
ATOM 6766 C C . HIS A 1 845 ? -25.191 5.302 -5.029 1.00 69.00 845 HIS A C 1
ATOM 6768 O O . HIS A 1 845 ? -24.939 5.279 -3.819 1.00 69.00 845 HIS A O 1
ATOM 6774 N N . VAL A 1 846 ? -24.251 5.673 -5.909 1.00 61.56 846 VAL A N 1
ATOM 6775 C CA . VAL A 1 846 ? -22.853 5.963 -5.536 1.00 61.56 846 VAL A CA 1
ATOM 6776 C C . VAL A 1 846 ? -22.239 7.196 -6.195 1.00 61.56 846 VAL A C 1
ATOM 6778 O O . VAL A 1 846 ? -22.582 7.488 -7.343 1.00 61.56 846 VAL A O 1
ATOM 6781 N N . ASP A 1 847 ? -21.330 7.895 -5.472 1.00 77.06 847 ASP A N 1
ATOM 6782 C CA . ASP A 1 847 ? -20.576 9.051 -6.010 1.00 77.06 847 ASP A CA 1
ATOM 6783 C C . ASP A 1 847 ? -20.032 8.630 -7.346 1.00 77.06 847 ASP A C 1
ATOM 6785 O O . ASP A 1 847 ? -19.347 7.609 -7.457 1.00 77.06 847 ASP A O 1
ATOM 6789 N N . GLN A 1 848 ? -20.350 9.443 -8.343 1.00 78.69 848 GLN A N 1
ATOM 6790 C CA . GLN A 1 848 ? -19.972 9.210 -9.702 1.00 78.69 848 GLN A CA 1
ATOM 6791 C C . GLN A 1 848 ? -18.469 9.004 -9.850 1.00 78.69 848 GLN A C 1
ATOM 6793 O O . GLN A 1 848 ? -18.144 8.453 -10.874 1.00 78.69 848 GLN A O 1
ATOM 6798 N N . ARG A 1 849 ? -17.589 9.322 -8.876 1.00 73.88 849 ARG A N 1
ATOM 6799 C CA . ARG A 1 849 ? -16.154 8.925 -8.809 1.00 73.88 849 ARG A CA 1
ATOM 6800 C C . ARG A 1 849 ? -15.874 7.452 -8.471 1.00 73.88 849 ARG A C 1
ATOM 6802 O O . ARG A 1 849 ? -15.044 6.822 -9.125 1.00 73.88 849 ARG A O 1
ATOM 6809 N N . TYR A 1 850 ? -16.637 6.851 -7.553 1.00 79.69 850 TYR A N 1
ATOM 6810 C CA . TYR A 1 850 ? -16.824 5.387 -7.549 1.00 79.69 850 TYR A CA 1
ATOM 6811 C C . TYR A 1 850 ? -17.837 4.956 -8.591 1.00 79.69 850 TYR A C 1
ATOM 6813 O O . TYR A 1 850 ? -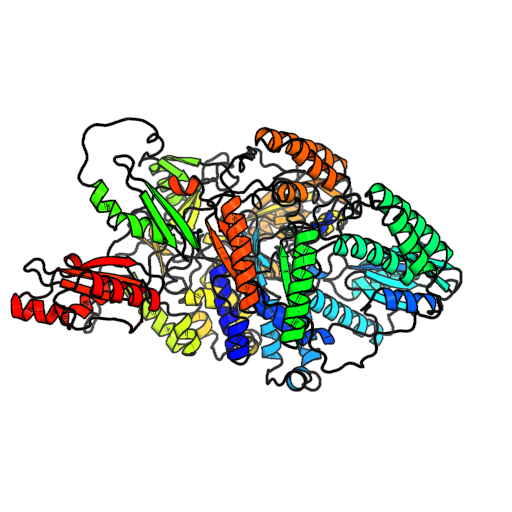18.357 3.842 -8.515 1.00 79.69 850 TYR A O 1
ATOM 6821 N N . LYS A 1 851 ? -18.066 5.836 -9.568 1.00 81.12 851 LYS A N 1
ATOM 6822 C CA . LYS A 1 851 ? -18.507 5.435 -10.864 1.00 81.12 851 LYS A CA 1
ATOM 6823 C C . LYS A 1 851 ? -17.480 5.423 -12.006 1.00 81.12 851 LYS A C 1
ATOM 6825 O O . LYS A 1 851 ? -18.118 4.934 -12.887 1.00 81.12 851 LYS A O 1
ATOM 6830 N N . ARG A 1 852 ? -16.116 5.745 -12.135 1.00 79.50 852 ARG A N 1
ATOM 6831 C CA . ARG A 1 852 ? -15.054 5.446 -13.276 1.00 79.50 852 ARG A CA 1
ATOM 6832 C C . ARG A 1 852 ? -13.893 4.479 -13.082 1.00 79.50 852 ARG A C 1
ATOM 6834 O O . ARG A 1 852 ? -13.780 3.550 -13.873 1.00 79.50 852 ARG A O 1
ATOM 6841 N N . SER A 1 853 ? -13.043 4.680 -12.095 1.00 81.94 853 SER A N 1
ATOM 6842 C CA . SER A 1 853 ? -11.848 3.863 -11.882 1.00 81.94 853 SER A CA 1
ATOM 6843 C C . SER A 1 853 ? -12.113 2.369 -11.486 1.00 81.94 853 SER A C 1
ATOM 6845 O O . SER A 1 853 ? -11.445 1.825 -10.635 1.00 81.94 853 SER A O 1
ATOM 6847 N N . LEU A 1 854 ? -13.114 1.671 -12.041 1.00 85.75 854 LEU A N 1
ATOM 6848 C CA . LEU A 1 854 ? -13.272 0.192 -12.080 1.00 85.75 854 LEU A CA 1
ATOM 6849 C C . LEU A 1 854 ? -13.967 -0.284 -13.359 1.00 85.75 854 LEU A C 1
ATOM 6851 O O . LEU A 1 854 ? -13.897 -1.469 -13.572 1.00 85.75 854 LEU A O 1
ATOM 6855 N N . LEU A 1 855 ? -14.468 0.562 -14.278 1.00 84.62 855 LEU A N 1
ATOM 6856 C CA . LEU A 1 855 ? -14.129 0.244 -15.671 1.00 84.62 855 LEU A CA 1
ATOM 6857 C C . LEU A 1 855 ? -12.683 0.622 -15.904 1.00 84.62 855 LEU A C 1
ATOM 6859 O O . LEU A 1 855 ? -12.044 -0.121 -16.597 1.00 84.62 855 LEU A O 1
ATOM 6863 N N . ASN A 1 856 ? -12.115 1.672 -15.299 1.00 82.19 856 ASN A N 1
ATOM 6864 C CA . ASN A 1 856 ? -10.673 1.896 -15.446 1.00 82.19 856 ASN A CA 1
ATOM 6865 C C . ASN A 1 856 ? -9.845 1.007 -14.512 1.00 82.19 856 ASN A C 1
ATOM 6867 O O . ASN A 1 856 ? -8.762 0.641 -14.908 1.00 82.19 856 ASN A O 1
ATOM 6871 N N . THR A 1 857 ? -10.311 0.567 -13.334 1.00 84.69 857 THR A N 1
ATOM 6872 C CA . THR A 1 857 ? -9.648 -0.578 -12.670 1.00 84.69 857 THR A CA 1
ATOM 6873 C C . THR A 1 857 ? -9.951 -1.874 -13.415 1.00 84.69 857 THR A C 1
ATOM 6875 O O . THR A 1 857 ? -8.972 -2.554 -13.627 1.00 84.69 857 THR A O 1
ATOM 6878 N N . MET A 1 858 ? -11.163 -2.174 -13.935 1.00 86.38 858 MET A N 1
ATOM 6879 C CA . MET A 1 858 ? -11.351 -3.329 -14.842 1.00 86.38 858 MET A CA 1
ATOM 6880 C C . MET A 1 858 ? -10.570 -3.183 -16.153 1.00 86.38 858 MET A C 1
ATOM 6882 O O . MET A 1 858 ? -10.272 -4.190 -16.746 1.00 86.38 858 MET A O 1
ATOM 6886 N N . LEU A 1 859 ? -10.231 -1.977 -16.628 1.00 84.44 859 LEU A N 1
ATOM 6887 C CA . LEU A 1 859 ? -9.538 -1.766 -17.906 1.00 84.44 859 LEU A CA 1
ATOM 6888 C C . LEU A 1 859 ? -8.037 -1.559 -17.758 1.00 84.44 859 LEU A C 1
ATOM 6890 O O . LEU A 1 859 ? -7.275 -1.852 -18.661 1.00 84.44 859 LEU A O 1
ATOM 6894 N N . ASN A 1 860 ? -7.585 -1.161 -16.581 1.00 83.38 860 ASN A N 1
ATOM 6895 C CA . ASN A 1 860 ? -6.226 -1.371 -16.126 1.00 83.38 860 ASN A CA 1
ATOM 6896 C C . ASN A 1 860 ? -6.028 -2.884 -15.959 1.00 83.38 860 ASN A C 1
ATOM 6898 O O . ASN A 1 860 ? -5.192 -3.450 -16.651 1.00 83.38 860 ASN A O 1
ATOM 6902 N N . ARG A 1 861 ? -6.954 -3.548 -15.250 1.00 87.06 861 ARG A N 1
ATOM 6903 C CA . ARG A 1 861 ? -7.271 -4.992 -15.271 1.00 87.06 861 ARG A CA 1
ATOM 6904 C C . ARG A 1 861 ? -7.761 -5.506 -16.630 1.00 87.06 861 ARG A C 1
ATOM 6906 O O . ARG A 1 861 ? -8.037 -6.685 -16.725 1.00 87.06 861 ARG A O 1
ATOM 6913 N N . ALA A 1 862 ? -7.729 -4.660 -17.675 1.00 86.06 862 ALA A N 1
ATOM 6914 C CA . ALA A 1 862 ? -7.841 -5.019 -19.088 1.00 86.06 862 ALA A CA 1
ATOM 6915 C C . ALA A 1 862 ? -6.680 -4.593 -19.977 1.00 86.06 862 ALA A C 1
ATOM 6917 O O . ALA A 1 862 ? -6.773 -4.773 -21.179 1.00 86.06 862 ALA A O 1
ATOM 6918 N N . TYR A 1 863 ? -5.626 -4.000 -19.442 1.00 83.81 863 TYR A N 1
ATOM 6919 C CA . TYR A 1 863 ? -4.467 -3.587 -20.209 1.00 83.81 863 TYR A CA 1
ATOM 6920 C C . TYR A 1 863 ? -3.211 -4.271 -19.695 1.00 83.81 863 TYR A C 1
ATOM 6922 O O . TYR A 1 863 ? -2.426 -4.773 -20.479 1.00 83.81 863 TYR A O 1
ATOM 6930 N N . ARG A 1 864 ? -3.051 -4.392 -18.382 1.00 82.06 864 ARG A N 1
ATOM 6931 C CA . ARG A 1 864 ? -1.867 -4.956 -17.738 1.00 82.06 864 ARG A CA 1
ATOM 6932 C C . ARG A 1 864 ? -1.325 -6.327 -18.208 1.00 82.06 864 ARG A C 1
ATOM 6934 O O . ARG A 1 864 ? -0.134 -6.516 -18.036 1.00 82.06 864 ARG A O 1
ATOM 6941 N N . LEU A 1 865 ? -2.130 -7.297 -18.640 1.00 85.50 865 LEU A N 1
ATOM 6942 C CA . LEU A 1 865 ? -1.935 -8.684 -18.180 1.00 85.50 865 LEU A CA 1
ATOM 6943 C C . LEU A 1 865 ? -1.927 -9.827 -19.155 1.00 85.50 865 LEU A C 1
ATOM 6945 O O . LEU A 1 865 ? -1.319 -10.849 -18.838 1.00 85.50 865 LEU A O 1
ATOM 6949 N N . SER A 1 866 ? -2.684 -9.745 -20.232 1.00 87.62 866 SER A N 1
ATOM 6950 C CA . SER A 1 866 ? -2.535 -10.746 -21.268 1.00 87.62 866 SER A CA 1
ATOM 6951 C C . SER A 1 866 ? -1.070 -10.750 -21.744 1.00 87.62 866 SER A C 1
ATOM 6953 O O . SER A 1 866 ? -0.298 -9.863 -21.401 1.00 87.62 866 SER A O 1
ATOM 6955 N N . SER A 1 867 ? -0.636 -11.729 -22.518 1.00 84.25 867 SER A N 1
ATOM 6956 C CA . SER A 1 867 ? 0.679 -11.685 -23.158 1.00 84.25 867 SER A CA 1
ATOM 6957 C C . SER A 1 867 ? 0.555 -10.922 -24.462 1.00 84.25 867 SER A C 1
ATOM 6959 O O . SER A 1 867 ? 1.288 -9.989 -24.737 1.00 84.25 867 SER A O 1
ATOM 6961 N N . THR A 1 868 ? -0.410 -11.285 -25.288 1.00 84.00 868 THR A N 1
ATOM 6962 C CA . THR A 1 868 ? -0.509 -10.737 -26.635 1.00 84.00 868 THR A CA 1
ATOM 6963 C C . THR A 1 868 ? -1.508 -9.586 -26.694 1.00 84.00 868 THR A C 1
ATOM 6965 O O . THR A 1 868 ? -2.472 -9.503 -25.924 1.00 84.00 868 THR A O 1
ATOM 6968 N N . LYS A 1 869 ? -1.331 -8.710 -27.690 1.00 82.62 869 LYS A N 1
ATOM 6969 C CA . LYS A 1 869 ? -2.364 -7.748 -28.109 1.00 82.62 869 LYS A CA 1
ATOM 6970 C C . LYS A 1 869 ? -3.683 -8.458 -28.457 1.00 82.62 869 LYS A C 1
ATOM 6972 O O . LYS A 1 869 ? -4.753 -7.883 -28.265 1.00 82.62 869 LYS A O 1
ATOM 6977 N N . GLU A 1 870 ? -3.615 -9.696 -28.944 1.00 85.38 870 GLU A N 1
ATOM 6978 C CA . GLU A 1 870 ? -4.772 -10.552 -29.210 1.00 85.38 870 GLU A CA 1
ATOM 6979 C C . GLU A 1 870 ? -5.513 -10.915 -27.922 1.00 85.38 870 GLU A C 1
ATOM 6981 O O . GLU A 1 870 ? -6.689 -10.578 -27.804 1.00 85.38 870 GLU A O 1
ATOM 6986 N N . SER A 1 871 ? -4.837 -11.502 -26.931 1.00 85.12 871 SER A N 1
ATOM 6987 C CA . SER A 1 871 ? -5.450 -11.850 -25.647 1.00 85.12 871 SER A CA 1
ATOM 6988 C C . SER A 1 871 ? -5.963 -10.603 -24.916 1.00 85.12 871 SER A C 1
ATOM 6990 O O . SER A 1 871 ? -7.056 -10.637 -24.366 1.00 85.12 871 SER A O 1
ATOM 6992 N N . PHE A 1 872 ? -5.302 -9.446 -25.047 1.00 88.19 872 PHE A N 1
ATOM 6993 C CA . PHE A 1 872 ? -5.862 -8.154 -24.624 1.00 88.19 872 PHE A CA 1
ATOM 6994 C C . PHE A 1 872 ? -7.200 -7.839 -25.332 1.00 88.19 872 PHE A C 1
ATOM 6996 O O . PHE A 1 872 ? -8.191 -7.470 -24.688 1.00 88.19 872 PHE A O 1
ATOM 7003 N N . THR A 1 873 ? -7.246 -8.006 -26.659 1.00 86.50 873 THR A N 1
ATOM 7004 C CA . THR A 1 873 ? -8.356 -7.606 -27.546 1.00 86.50 873 THR A CA 1
ATOM 7005 C C . THR A 1 873 ? -9.565 -8.534 -27.464 1.00 86.50 873 THR A C 1
ATOM 7007 O O . THR A 1 873 ? -10.681 -8.029 -27.327 1.00 86.50 873 THR A O 1
ATOM 7010 N N . LYS A 1 874 ? -9.351 -9.862 -27.478 1.00 87.75 874 LYS A N 1
ATOM 7011 C CA . LYS A 1 874 ? -10.325 -10.953 -27.214 1.00 87.75 874 LYS A CA 1
ATOM 7012 C C . LYS A 1 874 ? -11.236 -10.642 -26.034 1.00 87.75 874 LYS A C 1
ATOM 7014 O O . LYS A 1 874 ? -12.381 -11.069 -25.941 1.00 87.75 874 LYS A O 1
ATOM 7019 N N . GLU A 1 875 ? -10.687 -9.855 -25.138 1.00 90.94 875 GLU A N 1
ATOM 7020 C CA . GLU A 1 875 ? -11.062 -9.837 -23.763 1.00 90.94 875 GLU A CA 1
ATOM 7021 C C . GLU A 1 875 ? -11.552 -8.397 -23.418 1.00 90.94 875 GLU A C 1
ATOM 7023 O O . GLU A 1 875 ? -12.558 -8.178 -22.749 1.00 90.94 875 GLU A O 1
ATOM 7028 N N . CYS A 1 876 ? -11.009 -7.350 -24.061 1.00 89.81 876 CYS A N 1
ATOM 7029 C CA . CYS A 1 876 ? -11.698 -6.051 -24.110 1.00 89.81 876 CYS A CA 1
ATOM 7030 C C . CYS A 1 876 ? -13.112 -6.204 -24.718 1.00 89.81 876 CYS A C 1
ATOM 7032 O O . CYS A 1 876 ? -14.024 -5.445 -24.378 1.00 89.81 876 CYS A O 1
ATOM 7034 N N . GLN A 1 877 ? -13.338 -7.241 -25.538 1.00 90.31 877 GLN A N 1
ATOM 7035 C CA . GLN A 1 877 ? -14.677 -7.680 -25.937 1.00 90.31 877 GLN A CA 1
ATOM 7036 C C . GLN A 1 877 ? -15.493 -8.307 -24.789 1.00 90.31 877 GLN A C 1
ATOM 7038 O O . GLN A 1 877 ? -16.674 -7.977 -24.675 1.00 90.31 877 GLN A O 1
ATOM 7043 N N . HIS A 1 878 ? -14.920 -9.158 -23.927 1.00 90.19 878 HIS A N 1
ATOM 7044 C CA . HIS A 1 878 ? -15.606 -9.671 -22.731 1.00 90.19 878 HIS A CA 1
ATOM 7045 C C . HIS A 1 878 ? -16.083 -8.524 -21.848 1.00 90.19 878 HIS A C 1
ATOM 7047 O O . HIS A 1 878 ? -17.272 -8.458 -21.531 1.00 90.19 878 HIS A O 1
ATOM 7053 N N . LEU A 1 879 ? -15.213 -7.570 -21.493 1.00 90.69 879 LEU A N 1
ATOM 7054 C CA . LEU A 1 879 ? -15.659 -6.428 -20.690 1.00 90.69 879 LEU A CA 1
ATOM 7055 C C . LEU A 1 879 ? -16.723 -5.615 -21.380 1.00 90.69 879 LEU A C 1
ATOM 7057 O O . LEU A 1 879 ? -17.675 -5.194 -20.728 1.00 90.69 879 LEU A O 1
ATOM 7061 N N . LYS A 1 880 ? -16.596 -5.400 -22.689 1.00 91.50 880 LYS A N 1
ATOM 7062 C CA . LYS A 1 880 ? -17.634 -4.712 -23.447 1.00 91.50 880 LYS A CA 1
ATOM 7063 C C . LYS A 1 880 ? -18.981 -5.424 -23.301 1.00 91.50 880 LYS A C 1
ATOM 7065 O O . LYS A 1 880 ? -19.983 -4.740 -23.103 1.00 91.50 880 LYS A O 1
ATOM 7070 N N . ARG A 1 881 ? -19.011 -6.763 -23.296 1.00 91.62 881 ARG A N 1
ATOM 7071 C CA . ARG A 1 881 ? -20.213 -7.567 -23.003 1.00 91.62 881 ARG A CA 1
ATOM 7072 C C . ARG A 1 881 ? -20.662 -7.386 -21.539 1.00 91.62 881 ARG A C 1
ATOM 7074 O O . ARG A 1 881 ? -21.794 -6.961 -21.312 1.00 91.62 881 ARG A O 1
ATOM 7081 N N . MET A 1 882 ? -19.793 -7.621 -20.549 1.00 88.25 882 MET A N 1
ATOM 7082 C CA . MET A 1 882 ? -20.129 -7.555 -19.112 1.00 88.25 882 MET A CA 1
ATOM 7083 C C . MET A 1 882 ? -20.594 -6.158 -18.660 1.00 88.25 882 MET A C 1
ATOM 7085 O O . MET A 1 882 ? -21.637 -6.019 -18.026 1.00 88.25 882 MET A O 1
ATOM 7089 N N . PHE A 1 883 ? -19.880 -5.095 -19.027 1.00 88.19 883 PHE A N 1
ATOM 7090 C CA . PHE A 1 883 ? -20.253 -3.724 -18.668 1.00 88.19 883 PHE A CA 1
ATOM 7091 C C . PHE A 1 883 ? -21.533 -3.254 -19.363 1.00 88.19 883 PHE A C 1
ATOM 7093 O O . PHE A 1 883 ? -22.292 -2.482 -18.775 1.00 88.19 883 PHE A O 1
ATOM 7100 N N . THR A 1 884 ? -21.810 -3.739 -20.578 1.00 89.50 884 THR A N 1
ATOM 7101 C CA . THR A 1 884 ? -23.086 -3.467 -21.256 1.00 89.50 884 THR A CA 1
ATOM 7102 C C . THR A 1 884 ? -24.243 -4.188 -20.555 1.00 89.50 884 THR A C 1
ATOM 7104 O O . THR A 1 884 ? -25.288 -3.568 -20.345 1.00 89.50 884 THR A O 1
ATOM 7107 N N . LYS A 1 885 ? -24.053 -5.436 -20.084 1.00 86.31 885 LYS A N 1
ATOM 7108 C CA . LYS A 1 885 ? -25.022 -6.113 -19.193 1.00 86.31 885 LYS A CA 1
ATOM 7109 C C . LYS A 1 885 ? -25.283 -5.283 -17.927 1.00 86.31 885 LYS A C 1
ATOM 7111 O O . LYS A 1 885 ? -26.438 -5.047 -17.587 1.00 86.31 885 LYS A O 1
ATOM 7116 N N . LEU A 1 886 ? -24.231 -4.731 -17.312 1.00 83.88 886 LEU A N 1
ATOM 7117 C CA . LEU A 1 886 ? -24.305 -3.833 -16.145 1.00 83.88 886 LEU A CA 1
ATOM 7118 C C . LEU A 1 886 ? -24.753 -2.382 -16.467 1.00 83.88 886 LEU A C 1
ATOM 7120 O O . LEU A 1 886 ? -24.597 -1.480 -15.636 1.00 83.88 886 LEU A O 1
ATOM 7124 N N . LYS A 1 887 ? -25.316 -2.160 -17.666 1.00 88.31 887 LYS A N 1
ATOM 7125 C CA . LYS A 1 887 ? -25.913 -0.910 -18.177 1.00 88.31 887 LYS A CA 1
ATOM 7126 C C . LYS A 1 887 ? -24.979 0.309 -18.173 1.00 88.31 887 LYS A C 1
ATOM 7128 O O . LYS A 1 887 ? -25.440 1.452 -18.119 1.00 88.31 887 LYS A O 1
ATOM 7133 N N . TYR A 1 888 ? -23.665 0.099 -18.263 1.00 88.75 888 TYR A N 1
ATOM 7134 C CA . TYR A 1 888 ? -22.723 1.199 -18.472 1.00 88.75 888 TYR A CA 1
ATOM 7135 C C . TYR A 1 888 ? -22.887 1.774 -19.895 1.00 88.75 888 TYR A C 1
ATOM 7137 O O . TYR A 1 888 ? -23.041 1.007 -20.845 1.00 88.75 888 TYR A O 1
ATOM 7145 N N . PRO A 1 889 ? -22.867 3.109 -20.099 1.00 92.00 889 PRO A N 1
ATOM 7146 C CA . PRO A 1 889 ? -23.170 3.685 -21.409 1.00 92.00 889 PRO A CA 1
ATOM 7147 C C . PRO A 1 889 ? -22.150 3.269 -22.474 1.00 92.00 889 PRO A C 1
ATOM 7149 O O . PRO A 1 889 ? -20.953 3.487 -22.300 1.00 92.00 889 PRO A O 1
ATOM 7152 N N . VAL A 1 890 ? -22.605 2.743 -23.614 1.00 86.25 890 VAL A N 1
ATOM 7153 C CA . VAL A 1 890 ? -21.720 2.151 -24.640 1.00 86.25 890 VAL A CA 1
ATOM 7154 C C . VAL A 1 890 ? -20.702 3.149 -25.204 1.00 86.25 890 VAL A C 1
ATOM 7156 O O . VAL A 1 890 ? -19.530 2.803 -25.326 1.00 86.25 890 VAL A O 1
ATOM 7159 N N . LYS A 1 891 ? -21.085 4.414 -25.453 1.00 87.88 891 LYS A N 1
ATOM 7160 C CA . LYS A 1 891 ? -20.141 5.492 -25.841 1.00 87.88 891 LYS A CA 1
ATOM 7161 C C . LYS A 1 891 ? -18.988 5.638 -24.843 1.00 87.88 891 LYS A C 1
ATOM 7163 O O . LYS A 1 891 ? -17.864 5.956 -25.209 1.00 87.88 891 LYS A O 1
ATOM 7168 N N . LEU A 1 892 ? -19.288 5.401 -23.574 1.00 87.00 892 LEU A N 1
ATOM 7169 C CA . LEU A 1 892 ? -18.407 5.618 -22.446 1.00 87.00 892 LEU A CA 1
ATOM 7170 C C . LEU A 1 892 ? -17.528 4.371 -22.212 1.00 87.00 892 LEU A C 1
ATOM 7172 O O . LEU A 1 892 ? -16.318 4.526 -22.074 1.00 87.00 892 LEU A O 1
ATOM 7176 N N . ILE A 1 893 ? -18.087 3.155 -22.319 1.00 85.69 893 ILE A N 1
ATOM 7177 C CA . ILE A 1 893 ? -17.315 1.896 -22.394 1.00 85.69 893 ILE A CA 1
ATOM 7178 C C . ILE A 1 893 ? -16.319 1.959 -23.558 1.00 85.69 893 ILE A C 1
ATOM 7180 O O . ILE A 1 893 ? -15.119 1.808 -23.346 1.00 85.69 893 ILE A O 1
ATOM 7184 N N . ASN A 1 894 ? -16.804 2.258 -24.769 1.00 87.81 894 ASN A N 1
ATOM 7185 C CA . ASN A 1 894 ? -15.970 2.390 -25.960 1.00 87.81 894 ASN A CA 1
ATOM 7186 C C . ASN A 1 894 ? -14.910 3.487 -25.785 1.00 87.81 894 ASN A C 1
ATOM 7188 O O . ASN A 1 894 ? -13.784 3.265 -26.196 1.00 87.81 894 ASN A O 1
ATOM 7192 N N . SER A 1 895 ? -15.211 4.630 -25.149 1.00 82.94 895 SER A N 1
ATOM 7193 C CA . SER A 1 895 ? -14.197 5.676 -24.908 1.00 82.94 895 SER A CA 1
ATOM 7194 C C . SER A 1 895 ? -13.062 5.223 -23.988 1.00 82.94 895 SER A C 1
ATOM 7196 O O . SER A 1 895 ? -11.930 5.669 -24.151 1.00 82.94 895 SER A O 1
ATOM 7198 N N . ALA A 1 896 ? -13.348 4.321 -23.044 1.00 82.69 896 ALA A N 1
ATOM 7199 C CA . ALA A 1 896 ? -12.337 3.774 -22.156 1.00 82.69 896 ALA A CA 1
ATOM 7200 C C . ALA A 1 896 ? -11.567 2.631 -22.836 1.00 82.69 896 ALA A C 1
ATOM 7202 O O . ALA A 1 896 ? -10.347 2.679 -22.848 1.00 82.69 896 ALA A O 1
ATOM 7203 N N . ILE A 1 897 ? -12.236 1.670 -23.490 1.00 83.25 897 ILE A N 1
ATOM 7204 C CA . ILE A 1 897 ? -11.550 0.633 -24.289 1.00 83.25 897 ILE A CA 1
ATOM 7205 C C . ILE A 1 897 ? -10.678 1.278 -25.369 1.00 83.25 897 ILE A C 1
ATOM 7207 O O . ILE A 1 897 ? -9.535 0.869 -25.536 1.00 83.25 897 ILE A O 1
ATOM 7211 N N . ALA A 1 898 ? -11.178 2.315 -26.049 1.00 80.12 898 ALA A N 1
ATOM 7212 C CA . ALA A 1 898 ? -10.393 3.113 -26.980 1.00 80.12 898 ALA A CA 1
ATOM 7213 C C . ALA A 1 898 ? -9.163 3.679 -26.274 1.00 80.12 898 ALA A C 1
ATOM 7215 O O . ALA A 1 898 ? -8.072 3.343 -26.709 1.00 80.12 898 ALA A O 1
ATOM 7216 N N . TRP A 1 899 ? -9.312 4.404 -25.151 1.00 80.56 899 TRP A N 1
ATOM 7217 C CA . TRP A 1 899 ? -8.166 4.893 -24.369 1.00 80.56 899 TRP A CA 1
ATOM 7218 C C . TRP A 1 899 ? -7.150 3.786 -24.089 1.00 80.56 899 TRP A C 1
ATOM 7220 O O . TRP A 1 899 ? -5.989 3.992 -24.376 1.00 80.56 899 TRP A O 1
ATOM 7230 N N . TYR A 1 900 ? -7.572 2.595 -23.661 1.00 73.25 900 TYR A N 1
ATOM 7231 C CA . TYR A 1 900 ? -6.685 1.458 -23.383 1.00 73.25 900 TYR A CA 1
ATOM 7232 C C . TYR A 1 900 ? -6.149 0.702 -24.620 1.00 73.25 900 TYR A C 1
ATOM 7234 O O . TYR A 1 900 ? -5.255 -0.118 -24.465 1.00 73.25 900 TYR A O 1
ATOM 7242 N N . THR A 1 901 ? -6.670 0.959 -25.825 1.00 69.88 901 THR A N 1
ATOM 7243 C CA . THR A 1 901 ? -6.228 0.337 -27.098 1.00 69.88 901 THR A CA 1
ATOM 7244 C C . THR A 1 901 ? -5.377 1.299 -27.940 1.00 69.88 901 THR A C 1
ATOM 7246 O O . THR A 1 901 ? -4.524 0.873 -28.716 1.00 69.88 901 THR A O 1
ATOM 7249 N N . SER A 1 902 ? -5.609 2.607 -27.792 1.00 63.09 902 SER A N 1
ATOM 7250 C CA . SER A 1 902 ? -4.782 3.696 -28.322 1.00 63.09 902 SER A CA 1
ATOM 7251 C C . SER A 1 902 ? -3.722 4.173 -27.327 1.00 63.09 902 SER A C 1
ATOM 7253 O O . SER A 1 902 ? -2.747 4.800 -27.721 1.00 63.09 902 SER A O 1
ATOM 7255 N N . SER A 1 903 ? -3.867 3.863 -26.041 1.00 52.62 903 SER A N 1
ATOM 7256 C CA . SER A 1 903 ? -2.721 3.531 -25.209 1.00 52.62 903 SER A CA 1
ATOM 7257 C C . SER A 1 903 ? -2.160 2.246 -25.802 1.00 52.62 903 SER A C 1
ATOM 7259 O O . SER A 1 903 ? -2.754 1.174 -25.762 1.00 52.62 903 SER A O 1
ATOM 7261 N N . THR A 1 904 ? -1.052 2.440 -26.482 1.00 43.44 904 THR A N 1
ATOM 7262 C CA . THR A 1 904 ? -0.363 1.517 -27.371 1.00 43.44 904 THR A CA 1
ATOM 7263 C C . THR A 1 904 ? 0.925 1.042 -26.710 1.00 43.44 904 THR A C 1
ATOM 7265 O O . THR A 1 904 ? 1.209 1.330 -25.543 1.00 43.44 904 THR A O 1
ATOM 7268 N N . ILE A 1 905 ? 1.717 0.297 -27.475 1.00 45.78 905 ILE A N 1
ATOM 7269 C CA . ILE A 1 905 ? 2.829 -0.528 -27.019 1.00 45.78 905 ILE A CA 1
ATOM 7270 C C . ILE A 1 905 ? 3.940 0.194 -26.206 1.00 45.78 905 ILE A C 1
ATOM 7272 O O . ILE A 1 905 ? 4.647 -0.505 -25.533 1.00 45.78 905 ILE A O 1
ATOM 7276 N N . GLN A 1 906 ? 4.043 1.517 -25.995 1.00 37.88 906 GLN A N 1
ATOM 7277 C CA . GLN A 1 906 ? 4.942 2.066 -24.939 1.00 37.88 906 GLN A CA 1
ATOM 7278 C C . GLN A 1 906 ? 4.325 2.871 -23.784 1.00 37.88 906 GLN A C 1
ATOM 7280 O O . GLN A 1 906 ? 5.062 3.195 -22.851 1.00 37.88 906 GLN A O 1
ATOM 7285 N N . SER A 1 907 ? 3.023 3.163 -23.757 1.00 40.38 907 SER A N 1
ATOM 7286 C CA . SER A 1 907 ? 2.427 4.218 -22.896 1.00 40.38 907 SER A CA 1
ATOM 7287 C C . SER A 1 907 ? 2.327 3.914 -21.380 1.00 40.38 907 SER A C 1
ATOM 7289 O O . SER A 1 907 ? 1.362 4.288 -20.713 1.00 40.38 907 SER A O 1
ATOM 7291 N N . ARG A 1 908 ? 3.220 3.084 -20.862 1.00 45.91 908 ARG A N 1
ATOM 7292 C CA . ARG A 1 908 ? 2.923 2.133 -19.797 1.00 45.91 908 ARG A CA 1
ATOM 7293 C C . ARG A 1 908 ? 4.100 1.942 -18.809 1.00 45.91 908 ARG A C 1
ATOM 7295 O O . ARG A 1 908 ? 3.948 1.385 -17.737 1.00 45.91 908 ARG A O 1
ATOM 7302 N N . HIS A 1 909 ? 5.292 2.465 -19.096 1.00 37.53 909 HIS A N 1
ATOM 7303 C CA . HIS A 1 909 ? 6.331 2.552 -18.050 1.00 37.53 909 HIS A CA 1
ATOM 7304 C C . HIS A 1 909 ? 5.987 3.570 -16.940 1.00 37.53 909 HIS A C 1
ATOM 7306 O O . HIS A 1 909 ? 6.666 3.577 -15.913 1.00 37.53 909 HIS A O 1
ATOM 7312 N N . GLU A 1 910 ? 4.969 4.417 -17.133 1.00 31.30 910 GLU A N 1
ATOM 7313 C CA . GLU A 1 910 ? 4.606 5.523 -16.238 1.00 31.30 910 GLU A CA 1
ATOM 7314 C C . GLU A 1 910 ? 3.928 5.049 -14.941 1.00 31.30 910 GLU A C 1
ATOM 7316 O O . GLU A 1 910 ? 2.705 4.963 -14.853 1.00 31.30 910 GLU A O 1
ATOM 7321 N N . THR A 1 911 ? 4.718 4.810 -13.894 1.00 29.58 911 THR A N 1
ATOM 7322 C CA . THR A 1 911 ? 4.275 5.011 -12.503 1.00 29.58 911 THR A CA 1
ATOM 7323 C C . THR A 1 911 ? 3.992 6.500 -12.254 1.00 29.58 911 THR A C 1
ATOM 7325 O O . THR A 1 911 ? 4.644 7.349 -12.863 1.00 29.58 911 THR A O 1
ATOM 7328 N N . PRO A 1 912 ? 3.091 6.878 -11.325 1.00 28.45 912 PRO A N 1
ATOM 7329 C CA . PRO A 1 912 ? 2.940 8.275 -10.931 1.00 28.45 912 PRO A CA 1
ATOM 7330 C C . PRO A 1 912 ? 4.163 8.705 -10.107 1.00 28.45 912 PRO A C 1
ATOM 7332 O O . PRO A 1 912 ? 4.363 8.202 -9.003 1.00 28.45 912 PRO A O 1
ATOM 7335 N N . THR A 1 913 ? 4.980 9.614 -10.641 1.00 29.41 913 THR A N 1
ATOM 7336 C CA . THR A 1 913 ? 6.225 10.087 -10.011 1.00 29.41 913 THR A CA 1
ATOM 7337 C C . THR A 1 913 ? 5.968 10.795 -8.675 1.00 29.41 913 THR A C 1
ATOM 7339 O O . THR A 1 913 ? 5.017 11.564 -8.541 1.00 29.41 913 THR A O 1
ATOM 7342 N N . GLU A 1 914 ? 6.839 10.583 -7.687 1.00 26.12 914 GLU A N 1
ATOM 7343 C CA . GLU A 1 914 ? 6.605 10.951 -6.278 1.00 26.12 914 GLU A CA 1
ATOM 7344 C C . GLU A 1 914 ? 6.892 12.431 -5.923 1.00 26.12 914 GLU A C 1
ATOM 7346 O O . GLU A 1 914 ? 7.080 12.778 -4.756 1.00 26.12 914 GLU A O 1
ATOM 7351 N N . LEU A 1 915 ? 6.878 13.337 -6.910 1.00 28.22 915 LEU A N 1
ATOM 7352 C CA . LEU A 1 915 ? 7.131 14.775 -6.726 1.00 28.22 915 LEU A CA 1
ATOM 7353 C C . LEU A 1 915 ? 5.939 15.527 -6.092 1.00 28.22 915 LEU A C 1
ATOM 7355 O O . LEU A 1 915 ? 5.316 16.387 -6.711 1.00 28.22 915 LEU A O 1
ATOM 7359 N N . ASP A 1 916 ? 5.645 15.230 -4.824 1.00 28.89 916 ASP A N 1
ATOM 7360 C CA . ASP A 1 916 ? 4.890 16.136 -3.939 1.00 28.89 916 ASP A CA 1
ATOM 7361 C C . ASP A 1 916 ? 5.215 15.918 -2.435 1.00 28.89 916 ASP A C 1
ATOM 7363 O O . ASP A 1 916 ? 4.356 15.941 -1.543 1.00 28.89 916 ASP A O 1
ATOM 7367 N N . ALA A 1 917 ? 6.494 15.675 -2.116 1.00 28.41 917 ALA A N 1
ATOM 7368 C CA . ALA A 1 917 ? 6.969 15.542 -0.733 1.00 28.41 917 ALA A CA 1
ATOM 7369 C C . ALA A 1 917 ? 6.724 16.827 0.100 1.00 28.41 917 ALA A C 1
ATOM 7371 O O . ALA A 1 917 ? 6.255 16.763 1.229 1.00 28.41 917 ALA A O 1
ATOM 7372 N N . ALA A 1 918 ? 6.827 18.026 -0.469 1.00 34.62 918 ALA A N 1
ATOM 7373 C CA . ALA A 1 918 ? 6.594 19.250 0.308 1.00 34.62 918 ALA A CA 1
ATOM 7374 C C . ALA A 1 918 ? 5.132 19.477 0.788 1.00 34.62 918 ALA A C 1
ATOM 7376 O O . ALA A 1 918 ? 4.902 20.340 1.635 1.00 34.62 918 ALA A O 1
ATOM 7377 N N . THR A 1 919 ? 4.116 18.749 0.289 1.00 38.62 919 THR A N 1
ATOM 7378 C CA . THR A 1 919 ? 2.708 19.004 0.669 1.00 38.62 919 THR A CA 1
ATOM 7379 C C . THR A 1 919 ? 2.210 18.205 1.882 1.00 38.62 919 THR A C 1
ATOM 7381 O O . THR A 1 919 ? 2.443 16.997 2.039 1.00 38.62 919 THR A O 1
ATOM 7384 N N . GLN A 1 920 ? 1.432 18.879 2.743 1.00 44.84 920 GLN A N 1
ATOM 7385 C CA . GLN A 1 920 ? 0.731 18.250 3.865 1.00 44.84 920 GLN A CA 1
ATOM 7386 C C . GLN A 1 920 ? -0.263 17.183 3.365 1.00 44.84 920 GLN A C 1
ATOM 7388 O O . GLN A 1 920 ? -1.295 17.494 2.772 1.00 44.84 920 GLN A O 1
ATOM 7393 N N . LYS A 1 921 ? 0.035 15.911 3.672 1.00 47.62 921 LYS A N 1
ATOM 7394 C CA . LYS A 1 921 ? -0.777 14.707 3.385 1.00 47.62 921 LYS A CA 1
ATOM 7395 C C . LYS A 1 921 ? -2.270 14.960 3.731 1.00 47.62 921 LYS A C 1
ATOM 7397 O O . LYS A 1 921 ? -2.557 15.080 4.930 1.00 47.62 921 LYS A O 1
ATOM 7402 N N . PRO A 1 922 ? -3.196 15.009 2.740 1.00 46.22 922 PRO A N 1
ATOM 7403 C CA . PRO A 1 922 ? -4.547 15.561 2.904 1.00 46.22 922 PRO A CA 1
ATOM 7404 C C . PRO A 1 922 ? -5.376 14.950 4.035 1.00 46.22 922 PRO A C 1
ATOM 7406 O O . PRO A 1 922 ? -5.422 13.726 4.206 1.00 46.22 922 PRO A O 1
ATOM 7409 N N . VAL A 1 923 ? -6.107 15.801 4.756 1.00 60.91 923 VAL A N 1
ATOM 7410 C CA . VAL A 1 923 ? -7.079 15.385 5.770 1.00 60.91 923 VAL A CA 1
ATOM 7411 C C . VAL A 1 923 ? -8.337 14.902 5.052 1.00 60.91 923 VAL A C 1
ATOM 7413 O O . VAL A 1 923 ? -9.118 15.671 4.489 1.00 60.91 923 VAL A O 1
ATOM 7416 N N . ARG A 1 924 ? -8.521 13.581 5.031 1.00 57.62 924 ARG A N 1
ATOM 7417 C CA . ARG A 1 924 ? -9.659 12.943 4.366 1.00 57.62 924 ARG A CA 1
ATOM 7418 C C . ARG A 1 924 ? -10.885 12.981 5.269 1.00 57.62 924 ARG A C 1
ATOM 7420 O O . ARG A 1 924 ? -10.904 12.358 6.325 1.00 57.62 924 ARG A O 1
ATOM 7427 N N . ILE A 1 925 ? -11.923 13.678 4.822 1.00 54.50 925 ILE A N 1
ATOM 7428 C CA . ILE A 1 925 ? -13.199 13.794 5.529 1.00 54.50 925 ILE A CA 1
ATOM 7429 C C . ILE A 1 925 ? -14.183 12.826 4.866 1.00 54.50 925 ILE A C 1
ATOM 7431 O O . ILE A 1 925 ? -14.825 13.137 3.863 1.00 54.50 925 ILE A O 1
ATOM 7435 N N . THR A 1 926 ? -14.260 11.600 5.377 1.00 58.66 926 THR A N 1
ATOM 7436 C CA . THR A 1 926 ? -15.251 10.608 4.925 1.00 58.66 926 THR A CA 1
ATOM 7437 C C . THR A 1 926 ? -16.655 11.189 5.084 1.00 58.66 926 THR A C 1
ATOM 7439 O O . THR A 1 926 ? -16.904 11.827 6.085 1.00 58.66 926 THR A O 1
ATOM 7442 N N . LEU A 1 927 ? -17.566 11.055 4.123 1.00 49.25 927 LEU A N 1
ATOM 7443 C CA . LEU A 1 927 ? -18.869 11.754 4.131 1.00 49.25 927 LEU A CA 1
ATOM 7444 C C . LEU A 1 927 ? -19.980 10.851 3.568 1.00 49.25 927 LEU A C 1
ATOM 7446 O O . LEU A 1 927 ? -19.659 9.798 3.014 1.00 49.25 927 LEU A O 1
ATOM 7450 N N . PRO A 1 928 ? -21.284 11.180 3.658 1.00 60.00 928 PRO A N 1
ATOM 7451 C CA . PRO A 1 928 ? -22.322 10.379 3.013 1.00 60.00 928 PRO A CA 1
ATOM 7452 C C . PRO A 1 928 ? -22.353 10.675 1.521 1.00 60.00 928 PRO A C 1
ATOM 7454 O O . PRO A 1 928 ? -22.292 11.833 1.112 1.00 60.00 928 PRO A O 1
ATOM 7457 N N . PHE A 1 929 ? -22.565 9.661 0.689 1.00 56.25 929 PHE A N 1
ATOM 7458 C CA . PHE A 1 929 ? -23.112 9.969 -0.627 1.00 56.25 929 PHE A CA 1
ATOM 7459 C C . PHE A 1 929 ? -24.632 10.150 -0.512 1.00 56.25 929 PHE A C 1
ATOM 7461 O O . PHE A 1 929 ? -25.357 9.156 -0.504 1.00 56.25 929 PHE A O 1
ATOM 7468 N N . LYS A 1 930 ? -25.092 11.405 -0.376 1.00 62.03 930 LYS A N 1
ATOM 7469 C CA . LYS A 1 930 ? -26.521 11.761 -0.468 1.00 62.03 930 LYS A CA 1
ATOM 7470 C C . LYS A 1 930 ? -26.984 11.736 -1.923 1.00 62.03 930 LYS A C 1
ATOM 7472 O O . LYS A 1 930 ? -27.915 11.028 -2.251 1.00 62.03 930 LYS A O 1
ATOM 7477 N N . ASP A 1 931 ? -26.316 12.511 -2.767 1.00 69.25 931 ASP A N 1
ATOM 7478 C CA . ASP A 1 931 ? -26.563 12.648 -4.200 1.00 69.25 931 ASP A CA 1
ATOM 7479 C C . ASP A 1 931 ? -25.338 13.333 -4.835 1.00 69.25 931 ASP A C 1
ATOM 7481 O O . ASP A 1 931 ? -24.440 13.799 -4.119 1.00 69.25 931 ASP A O 1
ATOM 7485 N N . GLN A 1 932 ? -25.270 13.412 -6.168 1.00 66.94 932 GLN A N 1
ATOM 7486 C CA . GLN A 1 932 ? -24.094 13.991 -6.821 1.00 66.94 932 GLN A CA 1
ATOM 7487 C C . GLN A 1 932 ? -23.957 15.501 -6.588 1.00 66.94 932 GLN A C 1
ATOM 7489 O O . GLN A 1 932 ? -22.842 15.953 -6.347 1.00 66.94 932 GLN A O 1
ATOM 7494 N N . LYS A 1 933 ? -25.054 16.267 -6.612 1.00 74.62 933 LYS A N 1
ATOM 7495 C CA . LYS A 1 933 ? -25.055 17.729 -6.439 1.00 74.62 933 LYS A CA 1
ATOM 7496 C C . LYS A 1 933 ? -24.564 18.086 -5.032 1.00 74.62 933 LYS A C 1
ATOM 7498 O O . LYS A 1 933 ? -23.626 18.864 -4.902 1.00 74.62 933 LYS A O 1
ATOM 7503 N N . SER A 1 934 ? -25.078 17.422 -3.995 1.00 64.06 934 SER A N 1
ATOM 7504 C CA . SER A 1 934 ? -24.605 17.573 -2.609 1.00 64.06 934 SER A CA 1
ATOM 7505 C C . SER A 1 934 ? -23.148 17.127 -2.427 1.00 64.06 934 SER A C 1
ATOM 7507 O O . SER A 1 934 ? -22.356 17.833 -1.802 1.00 64.06 934 SER A O 1
ATOM 7509 N N . ALA A 1 935 ? -22.751 15.988 -3.009 1.00 53.34 935 ALA A N 1
ATOM 7510 C CA . ALA A 1 935 ? -21.360 15.524 -2.977 1.00 53.34 935 ALA A CA 1
ATOM 7511 C C . ALA A 1 935 ? -20.398 16.450 -3.746 1.00 53.34 935 ALA A C 1
ATOM 7513 O O . ALA A 1 935 ? -19.191 16.446 -3.508 1.00 53.34 935 ALA A O 1
ATOM 7514 N N . ASP A 1 936 ? -20.909 17.254 -4.674 1.00 59.31 936 ASP A N 1
ATOM 7515 C CA . ASP A 1 936 ? -20.142 18.271 -5.378 1.00 59.31 936 ASP A CA 1
ATOM 7516 C C . ASP A 1 936 ? -20.033 19.569 -4.568 1.00 59.31 936 ASP A C 1
ATOM 7518 O O . ASP A 1 936 ? -18.921 20.076 -4.426 1.00 59.31 936 ASP A O 1
ATOM 7522 N N . THR A 1 937 ? -21.129 20.047 -3.969 1.00 71.69 937 THR A N 1
ATOM 7523 C CA . THR A 1 937 ? -21.152 21.233 -3.092 1.00 71.69 937 THR A CA 1
ATOM 7524 C C . THR A 1 937 ? -20.248 21.060 -1.874 1.00 71.69 937 THR A C 1
ATOM 7526 O O . THR A 1 937 ? -19.409 21.917 -1.608 1.00 71.69 937 THR A O 1
ATOM 7529 N N . VAL A 1 938 ? -20.319 19.921 -1.177 1.00 61.69 938 VAL A N 1
ATOM 7530 C CA . VAL A 1 938 ? -19.464 19.661 -0.002 1.00 61.69 938 VAL A CA 1
ATOM 7531 C C . VAL A 1 938 ? -17.984 19.507 -0.402 1.00 61.69 938 VAL A C 1
ATOM 7533 O O . VAL A 1 938 ? -17.087 19.873 0.357 1.00 61.69 938 VAL A O 1
ATOM 7536 N N . ARG A 1 939 ? -17.706 19.049 -1.635 1.00 66.06 939 ARG A N 1
ATOM 7537 C CA . ARG A 1 939 ? -16.356 19.030 -2.242 1.00 66.06 939 ARG A CA 1
ATOM 7538 C C . ARG A 1 939 ? -15.881 20.404 -2.726 1.00 66.06 939 ARG A C 1
ATOM 7540 O O . ARG A 1 939 ? -14.701 20.551 -3.029 1.00 66.06 939 ARG A O 1
ATOM 7547 N N . HIS A 1 940 ? -16.765 21.395 -2.766 1.00 62.31 940 HIS A N 1
ATOM 7548 C CA . HIS A 1 940 ? -16.421 22.806 -2.897 1.00 62.31 940 HIS A CA 1
ATOM 7549 C C . HIS A 1 940 ? -16.102 23.377 -1.508 1.00 62.31 940 HIS A C 1
ATOM 7551 O O . HIS A 1 940 ? -14.954 23.705 -1.227 1.00 62.31 940 HIS A O 1
ATOM 7557 N N . GLN A 1 941 ? -17.082 23.339 -0.597 1.00 64.69 941 GLN A N 1
ATOM 7558 C CA . GLN A 1 941 ? -17.028 23.951 0.736 1.00 64.69 941 GLN A CA 1
ATOM 7559 C C . GLN A 1 941 ? -15.838 23.486 1.581 1.00 64.69 941 GLN A C 1
ATOM 7561 O O . GLN A 1 941 ? -15.132 24.320 2.138 1.00 64.69 941 GLN A O 1
ATOM 7566 N N . LEU A 1 942 ? -15.561 22.177 1.653 1.00 56.03 942 LEU A N 1
ATOM 7567 C CA . LEU A 1 942 ? -14.394 21.688 2.400 1.00 56.03 942 LEU A CA 1
ATOM 7568 C C . LEU A 1 942 ? -13.074 22.095 1.743 1.00 56.03 942 LEU A C 1
ATOM 7570 O O . LEU A 1 942 ? -12.115 22.414 2.438 1.00 56.03 942 LEU A O 1
ATOM 7574 N N . LYS A 1 943 ? -13.038 22.158 0.410 1.00 51.38 943 LYS A N 1
ATOM 7575 C CA . LYS A 1 943 ? -11.861 22.599 -0.340 1.00 51.38 943 LYS A CA 1
ATOM 7576 C C . LYS A 1 943 ? -11.611 24.101 -0.174 1.00 51.38 943 LYS A C 1
ATOM 7578 O O . LYS A 1 943 ? -10.469 24.526 -0.297 1.00 51.38 943 LYS A O 1
ATOM 7583 N N . ASP A 1 944 ? -12.652 24.893 0.088 1.00 61.41 944 ASP A N 1
ATOM 7584 C CA . ASP A 1 944 ? -12.554 26.316 0.436 1.00 61.41 944 ASP A CA 1
ATOM 7585 C C . ASP A 1 944 ? -12.181 26.518 1.918 1.00 61.41 944 ASP A C 1
ATOM 7587 O O . ASP A 1 944 ? -11.288 27.310 2.212 1.00 61.41 944 ASP A O 1
ATOM 7591 N N . LEU A 1 945 ? -12.766 25.748 2.847 1.00 52.62 945 LEU A N 1
ATOM 7592 C CA . LEU A 1 945 ? -12.393 25.744 4.271 1.00 52.62 945 LEU A CA 1
ATOM 7593 C C . LEU A 1 945 ? -10.921 25.363 4.473 1.00 52.62 945 LEU A C 1
ATOM 7595 O O . LEU A 1 945 ? -10.198 26.065 5.174 1.00 52.62 945 LEU A O 1
ATOM 7599 N N . GLY A 1 946 ? -10.456 24.304 3.805 1.00 49.34 946 GLY A N 1
ATOM 7600 C CA . GLY A 1 946 ? -9.058 23.870 3.846 1.00 49.34 946 GLY A CA 1
ATOM 7601 C C . GLY A 1 946 ? -8.067 24.947 3.405 1.00 49.34 946 GLY A C 1
ATOM 7602 O O . GLY A 1 946 ? -6.968 25.053 3.944 1.00 49.34 946 GLY A O 1
ATOM 7603 N N . ARG A 1 947 ? -8.492 25.824 2.487 1.00 51.72 947 ARG A N 1
ATOM 7604 C CA . ARG A 1 947 ? -7.704 26.972 2.024 1.00 51.72 947 ARG A CA 1
ATOM 7605 C C . ARG A 1 947 ? -7.762 28.194 2.942 1.00 51.72 947 ARG A C 1
ATOM 7607 O O . ARG A 1 947 ? -6.936 29.079 2.771 1.00 51.72 947 ARG A O 1
ATOM 7614 N N . LYS A 1 948 ? -8.662 28.228 3.933 1.00 55.75 948 LYS A N 1
ATOM 7615 C CA . LYS A 1 948 ? -8.626 29.210 5.033 1.00 55.75 948 LYS A CA 1
ATOM 7616 C C . LYS A 1 948 ? -7.725 28.782 6.197 1.00 55.75 948 LYS A C 1
ATOM 7618 O O . LYS A 1 948 ? -7.268 29.645 6.931 1.00 55.75 948 LYS A O 1
ATOM 7623 N N . ILE A 1 949 ? -7.485 27.477 6.371 1.00 55.84 949 ILE A N 1
ATOM 7624 C CA . ILE A 1 949 ? -6.726 26.917 7.511 1.00 55.84 949 ILE A CA 1
ATOM 7625 C C . ILE A 1 949 ? -5.371 26.295 7.128 1.00 55.84 949 ILE A C 1
ATOM 7627 O O . ILE A 1 949 ? -4.703 25.726 7.982 1.00 55.84 949 ILE A O 1
ATOM 7631 N N . GLY A 1 950 ? -4.966 26.369 5.855 1.00 46.66 950 GLY A N 1
ATOM 7632 C CA . GLY A 1 950 ? -3.669 25.855 5.394 1.00 46.66 950 GLY A CA 1
ATOM 7633 C C . GLY A 1 950 ? -3.559 24.324 5.321 1.00 46.66 950 GLY A C 1
ATOM 7634 O O . GLY A 1 950 ? -2.472 23.784 5.501 1.00 46.66 950 GLY A O 1
ATOM 7635 N N . THR A 1 951 ? -4.655 23.600 5.064 1.00 66.00 951 THR A N 1
ATOM 7636 C CA . THR A 1 951 ? -4.666 22.122 5.028 1.00 66.00 951 THR A CA 1
ATOM 7637 C C . THR A 1 951 ? -5.633 21.593 3.964 1.00 66.00 951 THR A C 1
ATOM 7639 O O . THR A 1 951 ? -6.806 21.954 3.967 1.00 66.00 951 THR A O 1
ATOM 7642 N N . ASP A 1 952 ? -5.196 20.698 3.068 1.00 52.22 952 ASP A N 1
ATOM 7643 C CA . ASP A 1 952 ? -6.099 20.111 2.059 1.00 52.22 952 ASP A CA 1
ATOM 7644 C C . ASP A 1 952 ? -7.138 19.173 2.703 1.00 52.22 952 ASP A C 1
ATOM 7646 O O . ASP A 1 952 ? -6.785 18.158 3.313 1.00 52.22 952 ASP A O 1
ATOM 7650 N N . LEU A 1 953 ? -8.426 19.506 2.552 1.00 61.03 953 LEU A N 1
ATOM 7651 C CA . LEU A 1 953 ? -9.559 18.746 3.086 1.00 61.03 953 LEU A CA 1
ATOM 7652 C C . LEU A 1 953 ? -10.293 18.016 1.950 1.00 61.03 953 LEU A C 1
ATOM 7654 O O . LEU A 1 953 ? -11.076 18.611 1.203 1.00 61.03 953 LEU A O 1
ATOM 7658 N N . GLN A 1 954 ? -10.090 16.701 1.830 1.00 59.31 954 GLN A N 1
ATOM 7659 C CA . GLN A 1 954 ? -10.653 15.906 0.730 1.00 59.31 954 GLN A CA 1
ATOM 7660 C C . GLN A 1 954 ? -11.849 15.047 1.164 1.00 59.31 954 GLN A C 1
ATOM 7662 O O . GLN A 1 954 ? -11.672 14.133 1.975 1.00 59.31 954 GLN A O 1
ATOM 7667 N N . PRO A 1 955 ? -13.055 15.230 0.589 1.00 58.03 955 PRO A N 1
ATOM 7668 C CA . PRO A 1 955 ? -14.197 14.411 0.960 1.00 58.03 955 PRO A CA 1
ATOM 7669 C C . PRO A 1 955 ? -14.272 13.060 0.234 1.00 58.03 955 PRO A C 1
ATOM 7671 O O . PRO A 1 955 ? -14.309 12.962 -1.006 1.00 58.03 955 PRO A O 1
ATOM 7674 N N . VAL A 1 956 ? -14.370 12.007 1.047 1.00 65.75 956 VAL A N 1
ATOM 7675 C CA . VAL A 1 956 ? -14.466 10.600 0.634 1.00 65.75 956 VAL A CA 1
ATOM 7676 C C . VAL A 1 956 ? -15.902 10.125 0.863 1.00 65.75 956 VAL A C 1
ATOM 7678 O O . VAL A 1 956 ? -16.262 9.646 1.934 1.00 65.75 956 VAL A O 1
ATOM 7681 N N . PHE A 1 957 ? -16.767 10.300 -0.135 1.00 58.94 957 PHE A N 1
ATOM 7682 C CA . PHE A 1 957 ? -18.191 9.987 0.021 1.00 58.94 957 PHE A CA 1
ATOM 7683 C C . PHE A 1 957 ? -18.436 8.474 0.116 1.00 58.94 957 PHE A C 1
ATOM 7685 O O . PHE A 1 957 ? -17.827 7.694 -0.609 1.00 58.94 957 PHE A O 1
ATOM 7692 N N . THR A 1 958 ? -19.328 8.033 0.997 1.00 50.81 958 THR A N 1
ATOM 7693 C CA . THR A 1 958 ? -19.593 6.619 1.269 1.00 50.81 958 THR A CA 1
ATOM 7694 C C . THR A 1 958 ? -21.073 6.296 1.104 1.00 50.81 958 THR A C 1
ATOM 7696 O O . THR A 1 958 ? -21.926 6.643 1.917 1.00 50.81 958 THR A O 1
ATOM 7699 N N . SER A 1 959 ? -21.380 5.578 0.028 1.00 48.69 959 SER A N 1
ATOM 7700 C CA . SER A 1 959 ? -22.695 4.974 -0.200 1.00 48.69 959 SER A CA 1
ATOM 7701 C C . SER A 1 959 ? -22.882 3.698 0.585 1.00 48.69 959 SER A C 1
ATOM 7703 O O . SER A 1 959 ? -21.970 2.856 0.567 1.00 48.69 959 SER A O 1
ATOM 7705 N N . ARG A 1 960 ? -24.058 3.559 1.215 1.00 51.66 960 ARG A N 1
ATOM 7706 C CA . ARG A 1 960 ? -24.557 2.310 1.817 1.00 51.66 960 ARG A CA 1
ATOM 7707 C C . ARG A 1 960 ? -24.631 1.205 0.757 1.00 51.66 960 ARG A C 1
ATOM 7709 O O . ARG A 1 960 ? -24.806 1.502 -0.424 1.00 51.66 960 ARG A O 1
ATOM 7716 N N . LYS A 1 961 ? -24.511 -0.052 1.187 1.00 44.38 961 LYS A N 1
ATOM 7717 C CA . LYS A 1 961 ? -24.699 -1.243 0.345 1.00 44.38 961 LYS A CA 1
ATOM 7718 C C . LYS A 1 961 ? -25.704 -2.196 0.969 1.00 44.38 961 LYS A C 1
ATOM 7720 O O . LYS A 1 961 ? -25.920 -2.152 2.180 1.00 44.38 961 LYS A O 1
ATOM 7725 N N . ILE A 1 962 ? -26.303 -3.025 0.120 1.00 40.31 962 ILE A N 1
ATOM 7726 C CA . ILE A 1 962 ? -27.420 -3.903 0.471 1.00 40.31 962 ILE A CA 1
ATOM 7727 C C . ILE A 1 962 ? -26.961 -5.028 1.412 1.00 40.31 962 ILE A C 1
ATOM 7729 O O . ILE A 1 962 ? -27.662 -5.289 2.382 1.00 40.31 962 ILE A O 1
ATOM 7733 N N . GLU A 1 963 ? -25.735 -5.552 1.260 1.00 38.31 963 GLU A N 1
ATOM 7734 C CA . GLU A 1 963 ? -25.078 -6.452 2.235 1.00 38.31 963 GLU A CA 1
ATOM 7735 C C . GLU A 1 963 ? -25.232 -5.961 3.691 1.00 38.31 963 GLU A C 1
ATOM 7737 O O . GLU A 1 963 ? -25.509 -6.735 4.602 1.00 38.31 963 GLU A O 1
ATOM 7742 N N . GLY A 1 964 ? -25.114 -4.647 3.921 1.00 39.50 964 GLY A N 1
ATOM 7743 C CA . GLY A 1 964 ? -25.251 -4.050 5.249 1.00 39.50 964 GLY A CA 1
ATOM 7744 C C . GLY A 1 964 ? -26.667 -4.076 5.840 1.00 39.50 964 GLY A C 1
ATOM 7745 O O . GLY A 1 964 ? -26.802 -3.848 7.038 1.00 39.50 964 GLY A O 1
ATOM 7746 N N . LYS A 1 965 ? -27.708 -4.342 5.040 1.00 38.34 965 LYS A N 1
ATOM 7747 C CA . LYS A 1 965 ? -29.088 -4.565 5.508 1.00 38.34 965 LYS A CA 1
ATOM 7748 C C . LYS A 1 965 ? -29.395 -6.046 5.793 1.00 38.34 965 LYS A C 1
ATOM 7750 O O . LYS A 1 965 ? -30.322 -6.316 6.555 1.00 38.34 965 LYS A O 1
ATOM 7755 N N . LEU A 1 966 ? -28.652 -6.973 5.180 1.00 35.91 966 LEU A N 1
ATOM 7756 C CA . LEU A 1 966 ? -28.997 -8.402 5.107 1.00 35.91 966 LEU A CA 1
ATOM 7757 C C . LEU A 1 966 ? -28.205 -9.307 6.067 1.00 35.91 966 LEU A C 1
ATOM 7759 O O . LEU A 1 966 ? -28.494 -10.495 6.151 1.00 35.91 966 LEU A O 1
ATOM 7763 N N . LYS A 1 967 ? -27.224 -8.781 6.813 1.00 36.06 967 LYS A N 1
ATOM 7764 C CA . LYS A 1 967 ? -26.490 -9.591 7.800 1.00 36.06 967 LYS A CA 1
ATOM 7765 C C . LYS A 1 967 ? -27.325 -9.849 9.052 1.00 36.06 967 LYS A C 1
ATOM 7767 O O . LYS A 1 967 ? -27.608 -8.919 9.811 1.00 36.06 967 LYS A O 1
ATOM 7772 N N . ILE A 1 968 ? -27.624 -11.123 9.278 1.00 33.62 968 ILE A N 1
ATOM 7773 C CA . ILE A 1 968 ? -28.063 -11.674 10.563 1.00 33.62 968 ILE A CA 1
ATOM 7774 C C . ILE A 1 968 ? -26.919 -11.513 11.583 1.00 33.62 968 ILE A C 1
ATOM 7776 O O . ILE A 1 968 ? -25.749 -11.393 11.205 1.00 33.62 968 ILE A O 1
ATOM 7780 N N . GLN A 1 969 ? -27.247 -11.403 12.872 1.00 41.00 969 GLN A N 1
ATOM 7781 C CA . GLN A 1 969 ? -26.282 -11.104 13.931 1.00 41.00 969 GLN A CA 1
ATOM 7782 C C . GLN A 1 969 ? -26.456 -12.046 15.121 1.00 41.00 969 GLN A C 1
ATOM 7784 O O . GLN A 1 969 ? -27.530 -12.103 15.702 1.00 41.00 969 GLN A O 1
ATOM 7789 N N . GLU A 1 970 ? -25.367 -12.694 15.532 1.00 38.56 970 GLU A N 1
ATOM 7790 C CA . GLU A 1 970 ? -25.285 -13.435 16.798 1.00 38.56 970 GLU A CA 1
ATOM 7791 C C . GLU A 1 970 ? -25.568 -12.529 18.007 1.00 38.56 970 GLU A C 1
ATOM 7793 O O . GLU A 1 970 ? -25.138 -11.365 18.037 1.00 38.56 970 GLU A O 1
ATOM 7798 N N . GLU A 1 971 ? -26.214 -13.070 19.037 1.00 35.72 971 GLU A N 1
ATOM 7799 C CA . GLU A 1 971 ? -26.428 -12.382 20.311 1.00 35.72 971 GLU A CA 1
ATOM 7800 C C . GLU A 1 971 ? -25.120 -12.112 21.074 1.00 35.72 971 GLU A C 1
ATOM 7802 O O . GLU A 1 971 ? -24.083 -12.738 20.840 1.00 35.72 971 GLU A O 1
ATOM 7807 N N . LYS A 1 972 ? -25.125 -11.110 21.966 1.00 36.72 972 LYS A N 1
ATOM 7808 C CA . LYS A 1 972 ? -23.912 -10.629 22.657 1.00 36.72 972 LYS A CA 1
ATOM 7809 C C . LYS A 1 972 ? -24.213 -10.256 24.114 1.00 36.72 972 LYS A C 1
ATOM 7811 O O . LYS A 1 972 ? -25.119 -9.455 24.335 1.00 36.72 972 LYS A O 1
ATOM 7816 N N . PRO A 1 973 ? -23.410 -10.706 25.103 1.00 38.75 973 PRO A N 1
ATOM 7817 C CA . PRO A 1 973 ? -23.634 -10.392 26.516 1.00 38.75 973 PRO A CA 1
ATOM 7818 C C . PRO A 1 973 ? -23.715 -8.881 26.796 1.00 38.75 973 PRO A C 1
ATOM 7820 O O . PRO A 1 973 ? -22.797 -8.117 26.462 1.00 38.75 973 PRO A O 1
ATOM 7823 N N . ALA A 1 974 ? -24.820 -8.461 27.422 1.00 44.16 974 ALA A N 1
ATOM 7824 C CA . ALA A 1 974 ? -25.285 -7.072 27.414 1.00 44.16 974 ALA A CA 1
ATOM 7825 C C . ALA A 1 974 ? -24.399 -6.083 28.204 1.00 44.16 974 ALA A C 1
ATOM 7827 O O . ALA A 1 974 ? -23.992 -5.043 27.686 1.00 44.16 974 ALA A O 1
ATOM 7828 N N . LEU A 1 975 ? -24.064 -6.388 29.462 1.00 43.50 975 LEU A N 1
ATOM 7829 C CA . LEU A 1 975 ? -23.543 -5.380 30.405 1.00 43.50 975 LEU A CA 1
ATOM 7830 C C . LEU A 1 975 ? -22.043 -5.060 30.258 1.00 43.50 975 LEU A C 1
ATOM 7832 O O . LEU A 1 975 ? -21.600 -3.947 30.551 1.00 43.50 975 LEU A O 1
ATOM 7836 N N . ILE A 1 976 ? -21.237 -6.015 29.790 1.00 47.78 976 ILE A N 1
ATOM 7837 C CA . ILE A 1 976 ? -19.764 -5.906 29.806 1.00 47.78 976 ILE A CA 1
ATOM 7838 C C . ILE A 1 976 ? -19.230 -5.210 28.539 1.00 47.78 976 ILE A C 1
ATOM 7840 O O . ILE A 1 976 ? -18.169 -4.573 28.548 1.00 47.78 976 ILE A O 1
ATOM 7844 N N . ASN A 1 977 ? -19.999 -5.236 27.447 1.00 48.88 977 ASN A N 1
ATOM 7845 C CA . ASN A 1 977 ? -19.616 -4.641 26.166 1.00 48.88 977 ASN A CA 1
ATOM 7846 C C . ASN A 1 977 ? -19.895 -3.125 26.057 1.00 48.88 977 ASN A C 1
ATOM 7848 O O . ASN A 1 977 ? -19.499 -2.485 25.068 1.00 48.88 977 ASN A O 1
ATOM 7852 N N . HIS A 1 978 ? -20.522 -2.522 27.069 1.00 57.94 978 HIS A N 1
ATOM 7853 C CA . HIS A 1 978 ? -20.903 -1.108 27.101 1.00 57.94 978 HIS A CA 1
ATOM 7854 C C . HIS A 1 978 ? -19.788 -0.250 27.727 1.00 57.94 978 HIS A C 1
ATOM 7856 O O . HIS A 1 978 ? -19.330 -0.536 28.826 1.00 57.94 978 HIS A O 1
ATOM 7862 N N . GLN A 1 979 ? -19.299 0.762 26.997 1.00 49.19 979 GLN A N 1
ATOM 7863 C CA . GLN A 1 979 ? -18.253 1.711 27.423 1.00 49.19 979 GLN A CA 1
ATOM 7864 C C . GLN A 1 979 ? -18.262 2.954 26.530 1.00 49.19 979 GLN A C 1
ATOM 7866 O O . GLN A 1 979 ? -18.812 2.888 25.425 1.00 49.19 979 GLN A O 1
ATOM 7871 N N . CYS A 1 980 ? -17.581 4.023 26.962 1.00 56.12 980 CYS A N 1
ATOM 7872 C CA . CYS A 1 980 ? -17.691 5.352 26.348 1.00 56.12 980 CYS A CA 1
ATOM 7873 C C . CYS A 1 980 ? -19.165 5.736 26.243 1.00 56.12 980 CYS A C 1
ATOM 7875 O O . CYS A 1 980 ? -19.645 6.086 25.175 1.00 56.12 980 CYS A O 1
ATOM 7877 N N . VAL A 1 981 ? -19.899 5.572 27.341 1.00 64.31 981 VAL A N 1
ATOM 7878 C CA . VAL A 1 981 ? -21.343 5.787 27.403 1.00 64.31 981 VAL A CA 1
ATOM 7879 C C . VAL A 1 981 ? -21.672 6.948 28.324 1.00 64.31 981 VAL A C 1
ATOM 7881 O O . VAL A 1 981 ? -21.013 7.120 29.348 1.00 64.31 981 VAL A O 1
ATOM 7884 N N . VAL A 1 982 ? -22.697 7.710 27.953 1.00 68.62 982 VAL A N 1
ATOM 7885 C CA . VAL A 1 982 ? -23.525 8.450 28.908 1.00 68.62 982 VAL A CA 1
ATOM 7886 C C . VAL A 1 982 ? -24.670 7.516 29.292 1.00 68.62 982 VAL A C 1
ATOM 7888 O O . VAL A 1 982 ? -25.256 6.861 28.425 1.00 68.62 982 VAL A O 1
ATOM 7891 N N . TYR A 1 983 ? -24.946 7.408 30.582 1.00 75.75 983 TYR A N 1
ATOM 7892 C CA . TYR A 1 983 ? -25.979 6.559 31.160 1.00 75.75 983 TYR A CA 1
ATOM 7893 C C . TYR A 1 983 ? -26.871 7.388 32.080 1.00 75.75 983 TYR A C 1
ATOM 7895 O O . TYR A 1 983 ? -26.440 8.406 32.623 1.00 75.75 983 TYR A O 1
ATOM 7903 N N . THR A 1 984 ? -28.099 6.918 32.264 1.00 84.25 984 THR A N 1
ATOM 7904 C CA . THR A 1 984 ? -28.968 7.354 33.354 1.00 84.25 984 THR A CA 1
ATOM 7905 C C . THR A 1 984 ? -29.070 6.234 34.382 1.00 84.25 984 THR A C 1
ATOM 7907 O O . THR A 1 984 ? -29.097 5.053 34.024 1.00 84.25 984 THR A O 1
ATOM 7910 N N . PHE A 1 985 ? -29.090 6.617 35.652 1.00 82.50 985 PHE A N 1
ATOM 7911 C CA . PHE A 1 985 ? -29.680 5.835 36.726 1.00 82.50 985 PHE A CA 1
ATOM 7912 C C . PHE A 1 985 ? -31.060 6.417 37.021 1.00 82.50 985 PHE A C 1
ATOM 7914 O O . PHE A 1 985 ? -31.193 7.640 37.116 1.00 82.50 985 PHE A O 1
ATOM 7921 N N . LYS A 1 986 ? -32.046 5.546 37.221 1.00 82.81 986 LYS A N 1
ATOM 7922 C CA . LYS A 1 986 ? -33.323 5.891 37.846 1.00 82.81 986 LYS A CA 1
ATOM 7923 C C . LYS A 1 986 ? -33.525 5.001 39.061 1.00 82.81 986 LYS A C 1
ATOM 7925 O O . LYS A 1 986 ? -33.206 3.817 39.001 1.00 82.81 986 LYS A O 1
ATOM 7930 N N . CYS A 1 987 ? -34.035 5.562 40.148 1.00 78.44 987 CYS A N 1
ATOM 7931 C CA . CYS A 1 987 ? -34.496 4.760 41.267 1.00 78.44 987 CYS A CA 1
ATOM 7932 C C . CYS A 1 987 ? -35.838 4.107 40.902 1.00 78.44 987 CYS A C 1
ATOM 7934 O O . CYS A 1 987 ? -36.738 4.784 40.414 1.00 78.44 987 CYS A O 1
ATOM 7936 N N . ASP A 1 988 ? -35.981 2.806 41.157 1.00 78.62 988 ASP A N 1
ATOM 7937 C CA . ASP A 1 988 ? -37.251 2.095 40.938 1.00 78.62 988 ASP A CA 1
ATOM 7938 C C . ASP A 1 988 ? -38.300 2.443 42.023 1.00 78.62 988 ASP A C 1
ATOM 7940 O O . ASP A 1 988 ? -39.480 2.148 41.860 1.00 78.62 988 ASP A O 1
ATOM 7944 N N . SER A 1 989 ? -37.872 3.093 43.116 1.00 74.75 989 SER A N 1
ATOM 7945 C CA . SER A 1 989 ? -38.684 3.384 44.309 1.00 74.75 989 SER A CA 1
ATOM 7946 C C . SER A 1 989 ? -39.040 4.868 44.502 1.00 74.75 989 SER A C 1
ATOM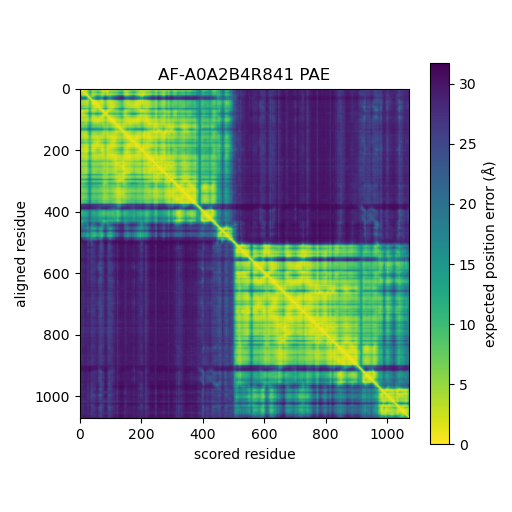 7948 O O . SER A 1 989 ? -39.769 5.191 45.435 1.00 74.75 989 SER A O 1
ATOM 7950 N N . CYS A 1 990 ? -38.516 5.790 43.682 1.00 77.50 990 CYS A N 1
ATOM 7951 C CA . CYS A 1 990 ? -38.934 7.202 43.642 1.00 77.50 990 CYS A CA 1
ATOM 7952 C C . CYS A 1 990 ? -38.364 7.938 42.413 1.00 77.50 990 CYS A C 1
ATOM 7954 O O . CYS A 1 990 ? -37.450 7.450 41.757 1.00 77.50 990 CYS A O 1
ATOM 7956 N N . ASP A 1 991 ? -38.818 9.169 42.160 1.00 79.31 991 ASP A N 1
ATOM 7957 C CA . ASP A 1 991 ? -38.359 10.053 41.069 1.00 79.31 991 ASP A CA 1
ATOM 7958 C C . ASP A 1 991 ? -36.860 10.458 41.079 1.00 79.31 991 ASP A C 1
ATOM 7960 O O . ASP A 1 991 ? -36.470 11.413 40.402 1.00 79.31 991 ASP A O 1
ATOM 7964 N N . ALA A 1 992 ? -36.007 9.842 41.896 1.00 78.38 992 ALA A N 1
ATOM 7965 C CA . ALA A 1 992 ? -34.601 10.210 41.982 1.00 78.38 992 ALA A CA 1
ATOM 7966 C C . ALA A 1 992 ? -33.811 9.638 40.795 1.00 78.38 992 ALA A C 1
ATOM 7968 O O . ALA A 1 992 ? -33.593 8.428 40.688 1.00 78.38 992 ALA A O 1
ATOM 7969 N N . ASP A 1 993 ? -33.340 10.523 39.922 1.00 84.56 993 ASP A N 1
ATOM 7970 C CA . ASP A 1 993 ? -32.560 10.182 38.741 1.00 84.56 993 ASP A CA 1
ATOM 7971 C C . ASP A 1 993 ? -31.198 10.890 38.700 1.00 84.56 993 ASP A C 1
ATOM 7973 O O . ASP A 1 993 ? -30.962 11.927 39.323 1.00 84.56 993 ASP A O 1
ATOM 7977 N N . TYR A 1 994 ? -30.262 10.279 37.978 1.00 82.81 994 TYR A N 1
ATOM 7978 C CA . TYR A 1 994 ? -28.897 10.766 37.794 1.00 82.81 994 TYR A CA 1
ATOM 7979 C C . TYR A 1 994 ? -28.442 10.516 36.360 1.00 82.81 994 TYR A C 1
ATOM 7981 O O . TYR A 1 994 ? -28.702 9.449 35.799 1.00 82.81 994 TYR A O 1
ATOM 7989 N N . ILE A 1 995 ? -27.688 11.452 35.791 1.00 85.12 995 ILE A N 1
ATOM 7990 C CA . ILE A 1 995 ? -27.039 11.312 34.485 1.00 85.12 995 ILE A CA 1
ATOM 7991 C C . ILE A 1 995 ? -25.525 11.434 34.662 1.00 85.12 995 ILE A C 1
ATOM 7993 O O . ILE A 1 995 ? -25.032 12.368 35.295 1.00 85.12 995 ILE A O 1
ATOM 7997 N N . GLY A 1 996 ? -24.782 10.481 34.093 1.00 71.62 996 GLY A N 1
ATOM 7998 C CA . GLY A 1 996 ? -23.323 10.435 34.184 1.00 71.62 996 GLY A CA 1
ATOM 7999 C C . GLY A 1 996 ? -22.654 9.787 32.971 1.00 71.62 996 GLY A C 1
ATOM 8000 O O . GLY A 1 996 ? -23.298 9.054 32.219 1.00 71.62 996 GLY A O 1
ATOM 8001 N N . TYR A 1 997 ? -21.345 9.996 32.782 1.00 81.12 997 TYR A N 1
ATOM 8002 C CA . TYR A 1 997 ? -20.557 9.276 31.765 1.00 81.12 997 TYR A CA 1
ATOM 8003 C C . TYR A 1 997 ? -19.485 8.321 32.311 1.00 81.12 997 TYR A C 1
ATOM 8005 O O . TYR A 1 997 ? -18.960 8.446 33.417 1.00 81.12 997 TYR A O 1
ATOM 8013 N N . THR A 1 998 ? -19.099 7.353 31.472 1.00 65.38 998 THR A N 1
ATOM 8014 C CA . THR A 1 998 ? -17.897 6.532 31.665 1.00 65.38 998 THR A CA 1
ATOM 8015 C C . THR A 1 998 ? -17.224 6.177 30.343 1.00 65.38 998 THR A C 1
ATOM 8017 O O . THR A 1 998 ? -17.857 5.719 29.394 1.00 65.38 998 THR A O 1
ATOM 8020 N N . THR A 1 999 ? -15.901 6.339 30.284 1.00 60.56 999 THR A N 1
ATOM 8021 C CA . THR A 1 999 ? -15.045 5.834 29.194 1.00 60.56 999 THR A CA 1
ATOM 8022 C C . THR A 1 999 ? -14.623 4.371 29.388 1.00 60.56 999 THR A C 1
ATOM 8024 O O . THR A 1 999 ? -14.028 3.781 28.490 1.00 60.56 999 THR A O 1
ATOM 8027 N N . ARG A 1 1000 ? -14.951 3.771 30.539 1.00 66.50 1000 ARG A N 1
ATOM 8028 C CA . ARG A 1 1000 ? -14.653 2.380 30.921 1.00 66.50 1000 ARG A CA 1
ATOM 8029 C C . ARG A 1 1000 ? -15.917 1.516 30.824 1.00 66.50 1000 ARG A C 1
ATOM 8031 O O . ARG A 1 1000 ? -16.973 2.015 30.443 1.00 66.50 1000 ARG A O 1
ATOM 8038 N N . HIS A 1 1001 ? -15.814 0.227 31.155 1.00 68.00 1001 HIS A N 1
ATOM 8039 C CA . HIS A 1 1001 ? -16.968 -0.678 31.202 1.00 68.00 1001 HIS A CA 1
ATOM 8040 C C . HIS A 1 1001 ? -18.087 -0.114 32.096 1.00 68.00 1001 HIS A C 1
ATOM 8042 O O . HIS A 1 1001 ? -17.826 0.272 33.236 1.00 68.00 1001 HIS A O 1
ATOM 8048 N N . LEU A 1 1002 ? -19.332 -0.118 31.612 1.00 67.69 1002 LEU A N 1
ATOM 8049 C CA . LEU A 1 1002 ? -20.491 0.362 32.370 1.00 67.69 1002 LEU A CA 1
ATOM 8050 C C . LEU A 1 1002 ? -20.704 -0.457 33.649 1.00 67.69 1002 LEU A C 1
ATOM 8052 O O . LEU A 1 1002 ? -20.873 0.131 34.708 1.00 67.69 1002 LEU A O 1
ATOM 8056 N N . HIS A 1 1003 ? -20.558 -1.784 33.574 1.00 71.81 1003 HIS A N 1
ATOM 8057 C CA . HIS A 1 1003 ? -20.512 -2.680 34.736 1.00 71.81 1003 HIS A CA 1
ATOM 8058 C C . HIS A 1 1003 ? -19.590 -2.160 35.858 1.00 71.81 1003 HIS A C 1
ATOM 8060 O O . HIS A 1 1003 ? -19.977 -2.119 37.020 1.00 71.81 1003 HIS A O 1
ATOM 8066 N N . GLN A 1 1004 ? -18.365 -1.727 35.527 1.00 67.94 1004 GLN A N 1
ATOM 8067 C CA . GLN A 1 1004 ? -17.428 -1.193 36.525 1.00 67.94 1004 GLN A CA 1
ATOM 8068 C C . GLN A 1 1004 ? -17.911 0.144 37.111 1.00 67.94 1004 GLN A C 1
ATOM 8070 O O . GLN A 1 1004 ? -17.669 0.424 38.280 1.00 67.94 1004 GLN A O 1
ATOM 8075 N N . ARG A 1 1005 ? -18.603 0.965 36.314 1.00 71.06 1005 ARG A N 1
ATOM 8076 C CA . ARG A 1 1005 ? -19.119 2.265 36.753 1.00 71.06 1005 ARG A CA 1
ATOM 8077 C C . ARG A 1 1005 ? -20.355 2.148 37.649 1.00 71.06 1005 ARG A C 1
ATOM 8079 O O . ARG A 1 1005 ? -20.464 2.903 38.606 1.00 71.06 1005 ARG A O 1
ATOM 8086 N N . ILE A 1 1006 ? -21.243 1.196 37.367 1.00 73.62 1006 ILE A N 1
ATOM 8087 C CA . ILE A 1 1006 ? -22.397 0.860 38.217 1.00 73.62 1006 ILE A CA 1
ATOM 8088 C C . ILE A 1 1006 ? -21.912 0.500 39.630 1.00 73.62 1006 ILE A C 1
ATOM 8090 O O . ILE A 1 1006 ? -22.401 1.041 40.617 1.00 73.62 1006 ILE A O 1
ATOM 8094 N N . GLU A 1 1007 ? -20.882 -0.343 39.730 1.00 71.75 1007 GLU A N 1
ATOM 8095 C CA . GLU A 1 1007 ? -20.311 -0.751 41.018 1.00 71.75 1007 GLU A CA 1
ATOM 8096 C C . GLU A 1 1007 ? -19.629 0.401 41.779 1.00 71.75 1007 GLU A C 1
ATOM 8098 O O . GLU A 1 1007 ? -19.722 0.464 43.004 1.00 71.75 1007 GLU A O 1
ATOM 8103 N N . GLU A 1 1008 ? -19.012 1.362 41.082 1.00 75.38 1008 GLU A N 1
ATOM 8104 C CA . GLU A 1 1008 ? -18.492 2.596 41.701 1.00 75.38 1008 GLU A CA 1
ATOM 8105 C C . GLU A 1 1008 ? -19.600 3.470 42.303 1.00 75.38 1008 GLU A C 1
ATOM 8107 O O . GLU A 1 1008 ? -19.381 4.133 43.320 1.00 75.38 1008 GLU A O 1
ATOM 8112 N N . HIS A 1 1009 ? -20.803 3.467 41.720 1.00 77.44 1009 HIS A N 1
ATOM 8113 C CA . HIS A 1 1009 ? -21.888 4.327 42.188 1.00 77.44 1009 HIS A CA 1
ATOM 8114 C C . HIS A 1 1009 ? -22.412 3.976 43.586 1.00 77.44 1009 HIS A C 1
ATOM 8116 O O . HIS A 1 1009 ? -22.979 4.852 44.245 1.00 77.44 1009 HIS A O 1
ATOM 8122 N N . LYS A 1 1010 ? -22.112 2.775 44.097 1.00 75.44 1010 LYS A N 1
ATOM 8123 C CA . LYS A 1 1010 ? -22.396 2.335 45.477 1.00 75.44 1010 LYS A CA 1
ATOM 8124 C C . LYS A 1 1010 ? -21.749 3.230 46.549 1.00 75.44 1010 LYS A C 1
ATOM 8126 O O . LYS A 1 1010 ? -22.274 3.339 47.658 1.00 75.44 1010 LYS A O 1
ATOM 8131 N N . ALA A 1 1011 ? -20.657 3.919 46.206 1.00 71.38 1011 ALA A N 1
ATOM 8132 C CA . ALA A 1 1011 ? -19.971 4.899 47.057 1.00 71.38 1011 ALA A CA 1
ATOM 8133 C C . ALA A 1 1011 ? -20.214 6.370 46.638 1.00 71.38 1011 ALA A C 1
ATOM 8135 O O . ALA A 1 1011 ? -19.541 7.269 47.131 1.00 71.38 1011 ALA A O 1
ATOM 8136 N N . SER A 1 1012 ? -21.153 6.627 45.720 1.00 78.69 1012 SER A N 1
ATOM 8137 C CA . SER A 1 1012 ? -21.473 7.966 45.190 1.00 78.69 1012 SER A CA 1
ATOM 8138 C C . SER A 1 1012 ? -22.805 8.511 45.725 1.00 78.69 1012 SER A C 1
ATOM 8140 O O . SER A 1 1012 ? -23.461 7.842 46.520 1.00 78.69 1012 SER A O 1
ATOM 8142 N N . VAL A 1 1013 ? -23.258 9.666 45.216 1.00 74.62 1013 VAL A N 1
ATOM 8143 C CA . VAL A 1 1013 ? -24.598 10.231 45.482 1.00 74.62 1013 VAL A CA 1
ATOM 8144 C C . VAL A 1 1013 ? -25.745 9.232 45.270 1.00 74.62 1013 VAL A C 1
ATOM 8146 O O . VAL A 1 1013 ? -26.661 9.204 46.082 1.00 74.62 1013 VAL A O 1
ATOM 8149 N N . ILE A 1 1014 ? -25.661 8.342 44.272 1.00 78.81 1014 ILE A N 1
ATOM 8150 C CA . ILE A 1 1014 ? -26.656 7.273 44.046 1.00 78.81 1014 ILE A CA 1
ATOM 8151 C C . ILE A 1 1014 ? -26.664 6.275 45.211 1.00 78.81 1014 ILE A C 1
ATOM 8153 O O . ILE A 1 1014 ? -27.713 5.942 45.749 1.00 78.81 1014 ILE A O 1
ATOM 8157 N N . GLY A 1 1015 ? -25.487 5.806 45.631 1.00 76.19 1015 GLY A N 1
ATOM 8158 C CA . GLY A 1 1015 ? -25.358 4.892 46.765 1.00 76.19 1015 GLY A CA 1
ATOM 8159 C C . GLY A 1 1015 ? -25.697 5.547 48.105 1.00 76.19 1015 GLY A C 1
ATOM 8160 O O . GLY A 1 1015 ? -26.171 4.857 49.001 1.00 76.19 1015 GLY A O 1
ATOM 8161 N N . LYS A 1 1016 ? -25.481 6.863 48.239 1.00 79.56 1016 LYS A N 1
ATOM 8162 C CA . LYS A 1 1016 ? -25.932 7.665 49.383 1.00 79.56 1016 LYS A CA 1
ATOM 8163 C C . LYS A 1 1016 ? -27.465 7.688 49.429 1.00 79.56 1016 LYS A C 1
ATOM 8165 O O . LYS A 1 1016 ? -28.040 7.206 50.397 1.00 79.56 1016 LYS A O 1
ATOM 8170 N N . HIS A 1 1017 ? -28.100 8.103 48.332 1.00 82.19 1017 HIS A N 1
ATOM 8171 C CA . HIS A 1 1017 ? -29.554 8.114 48.160 1.00 82.19 1017 HIS A CA 1
ATOM 8172 C C . HIS A 1 1017 ? -30.205 6.751 48.461 1.00 82.19 1017 HIS A C 1
ATOM 8174 O O . HIS A 1 1017 ? -31.133 6.686 49.259 1.00 82.19 1017 HIS A O 1
ATOM 8180 N N . LEU A 1 1018 ? -29.696 5.652 47.891 1.00 77.50 1018 LEU A N 1
ATOM 8181 C CA . LEU A 1 1018 ? -30.266 4.312 48.102 1.00 77.50 1018 LEU A CA 1
ATOM 8182 C C . LEU A 1 1018 ? -30.171 3.815 49.555 1.00 77.50 1018 LEU A C 1
ATOM 8184 O O . LEU A 1 1018 ? -31.022 3.037 49.979 1.00 77.50 1018 LEU A O 1
ATOM 8188 N N . ARG A 1 1019 ? -29.175 4.269 50.329 1.00 78.12 1019 ARG A N 1
ATOM 8189 C CA . ARG A 1 1019 ? -29.091 3.974 51.769 1.00 78.12 1019 ARG A CA 1
ATOM 8190 C C . ARG A 1 1019 ? -30.027 4.855 52.588 1.00 78.12 1019 ARG A C 1
ATOM 8192 O O . ARG A 1 1019 ? -30.744 4.338 53.430 1.00 78.12 1019 ARG A O 1
ATOM 8199 N N . GLU A 1 1020 ? -30.007 6.162 52.349 1.00 78.31 1020 GLU A N 1
ATOM 8200 C CA . GLU A 1 1020 ? -30.663 7.150 53.217 1.00 78.31 1020 GLU A CA 1
ATOM 8201 C C . GLU A 1 1020 ? -32.165 7.297 52.953 1.00 78.31 1020 GLU A C 1
ATOM 8203 O O . GLU A 1 1020 ? -32.916 7.521 53.892 1.00 78.31 1020 GLU A O 1
ATOM 8208 N N . ALA A 1 1021 ? -32.613 7.146 51.702 1.00 72.81 1021 ALA A N 1
ATOM 8209 C CA . ALA A 1 1021 ? -34.028 7.272 51.342 1.00 72.81 1021 ALA A CA 1
ATOM 8210 C C . ALA A 1 1021 ? -34.783 5.931 51.312 1.00 72.81 1021 ALA A C 1
ATOM 8212 O O . ALA A 1 1021 ? -36.007 5.937 51.381 1.00 72.81 1021 ALA A O 1
ATOM 8213 N N . HIS A 1 1022 ? -34.076 4.797 51.189 1.00 79.25 1022 HIS A N 1
ATOM 8214 C CA . HIS A 1 1022 ? -34.700 3.480 50.953 1.00 79.25 1022 HIS A CA 1
ATOM 8215 C C . HIS A 1 1022 ? -34.153 2.335 51.821 1.00 79.25 1022 HIS A C 1
ATOM 8217 O O . HIS A 1 1022 ? -34.716 1.246 51.802 1.00 79.25 1022 HIS A O 1
ATOM 8223 N N . GLY A 1 1023 ? -33.037 2.516 52.538 1.00 62.19 1023 GLY A N 1
ATOM 8224 C CA . GLY A 1 1023 ? -32.398 1.452 53.331 1.00 62.19 1023 GLY A CA 1
ATOM 8225 C C . GLY A 1 1023 ? -31.808 0.278 52.526 1.00 62.19 1023 GLY A C 1
ATOM 8226 O O . GLY A 1 1023 ? -31.311 -0.684 53.112 1.00 62.19 1023 GLY A O 1
ATOM 8227 N N . VAL A 1 1024 ? -31.832 0.323 51.188 1.00 62.94 1024 VAL A N 1
ATOM 8228 C CA . VAL A 1 1024 ? -31.558 -0.846 50.335 1.00 62.94 1024 VAL A CA 1
ATOM 8229 C C . VAL A 1 1024 ? -30.059 -1.127 50.198 1.00 62.94 1024 VAL A C 1
ATOM 8231 O O . VAL A 1 1024 ? -29.275 -0.325 49.680 1.00 62.94 1024 VAL A O 1
ATOM 8234 N N . ALA A 1 1025 ? -29.654 -2.345 50.567 1.00 56.03 1025 ALA A N 1
ATOM 8235 C CA . ALA A 1 1025 ? -28.341 -2.879 50.228 1.00 56.03 1025 ALA A CA 1
ATOM 8236 C C . ALA A 1 1025 ? -28.228 -3.109 48.706 1.00 56.03 1025 ALA A C 1
ATOM 8238 O O . ALA A 1 1025 ? -29.053 -3.787 48.105 1.00 56.03 1025 ALA A O 1
ATOM 8239 N N . SER A 1 1026 ? -27.174 -2.562 48.089 1.00 55.12 1026 SER A N 1
ATOM 8240 C CA . SER A 1 1026 ? -26.994 -2.381 46.628 1.00 55.12 1026 SER A CA 1
ATOM 8241 C C . SER A 1 1026 ? -26.836 -3.639 45.730 1.00 55.12 1026 SER A C 1
ATOM 8243 O O . SER A 1 1026 ? -26.030 -3.651 44.791 1.00 55.12 1026 SER A O 1
ATOM 8245 N N . ALA A 1 1027 ? -27.583 -4.709 45.997 1.00 48.97 1027 ALA A N 1
ATOM 8246 C CA . ALA A 1 1027 ? -27.808 -5.811 45.063 1.00 48.97 1027 ALA A CA 1
ATOM 8247 C C . ALA A 1 1027 ? -28.662 -5.346 43.863 1.00 48.97 1027 ALA A C 1
ATOM 8249 O O . ALA A 1 1027 ? -29.328 -4.319 43.925 1.00 48.97 1027 ALA A O 1
ATOM 8250 N N . GLY A 1 1028 ? -28.612 -6.062 42.734 1.00 60.44 1028 GLY A N 1
ATOM 8251 C CA . GLY A 1 1028 ? -29.467 -5.794 41.561 1.00 60.44 1028 GLY A CA 1
ATOM 8252 C C . GLY A 1 1028 ? -29.213 -4.489 40.781 1.00 60.44 1028 GLY A C 1
ATOM 8253 O O . GLY A 1 1028 ? -29.693 -4.376 39.655 1.00 60.44 1028 GLY A O 1
ATOM 8254 N N . LEU A 1 1029 ? -28.409 -3.558 41.319 1.00 65.56 1029 LEU A N 1
ATOM 8255 C CA . LEU A 1 1029 ? -28.200 -2.173 40.854 1.00 65.56 1029 LEU A CA 1
ATOM 8256 C C . LEU A 1 1029 ? -28.010 -1.997 39.333 1.00 65.56 1029 LEU A C 1
ATOM 8258 O O . LEU A 1 1029 ? -28.376 -0.966 38.784 1.00 65.56 1029 LEU A O 1
ATOM 8262 N N . GLY A 1 1030 ? -27.467 -2.992 38.626 1.00 60.50 1030 GLY A N 1
ATOM 8263 C CA . GLY A 1 1030 ? -27.308 -2.946 37.170 1.00 60.50 1030 GLY A CA 1
ATOM 8264 C C . GLY A 1 1030 ? -28.606 -2.910 36.351 1.00 60.50 1030 GLY A C 1
ATOM 8265 O O . GLY A 1 1030 ? -28.528 -2.566 35.176 1.00 60.50 1030 GLY A O 1
ATOM 8266 N N . LYS A 1 1031 ? -29.773 -3.227 36.936 1.00 68.88 1031 LYS A N 1
ATOM 8267 C CA . LYS A 1 1031 ? -31.087 -3.076 36.274 1.00 68.88 1031 LYS A CA 1
ATOM 8268 C C . LYS A 1 1031 ? -31.544 -1.611 36.202 1.00 68.88 1031 LYS A C 1
ATOM 8270 O O . LYS A 1 1031 ? -32.065 -1.192 35.177 1.00 68.88 1031 LYS A O 1
ATOM 8275 N N . MET A 1 1032 ? -31.247 -0.826 37.240 1.00 69.56 1032 MET A N 1
ATOM 8276 C CA . MET A 1 1032 ? -31.591 0.601 37.379 1.00 69.56 1032 MET A CA 1
ATOM 8277 C C . MET A 1 1032 ? -30.787 1.537 36.450 1.00 69.56 1032 MET A C 1
ATOM 8279 O O . MET A 1 1032 ? -30.994 2.750 36.451 1.00 69.56 1032 MET A O 1
ATOM 8283 N N . PHE A 1 1033 ? -29.829 1.005 35.678 1.00 67.88 1033 PHE A N 1
ATOM 8284 C CA . PHE A 1 1033 ? -28.937 1.775 34.806 1.00 67.88 1033 PHE A CA 1
ATOM 8285 C C . PHE A 1 1033 ? -29.195 1.475 33.327 1.00 67.88 1033 PHE A C 1
ATOM 8287 O O . PHE A 1 1033 ? -28.990 0.353 32.865 1.00 67.88 1033 PHE A O 1
ATOM 8294 N N . SER A 1 1034 ? -29.515 2.507 32.544 1.00 75.12 1034 SER A N 1
ATOM 8295 C CA . SER A 1 1034 ? -29.657 2.404 31.085 1.00 75.12 1034 SER A CA 1
ATOM 8296 C C . SER A 1 1034 ? -28.694 3.339 30.344 1.00 75.12 1034 SER A C 1
ATOM 8298 O O . SER A 1 1034 ? -28.265 4.375 30.852 1.00 75.12 1034 SER A O 1
ATOM 8300 N N . VAL A 1 1035 ? -28.289 2.954 29.129 1.00 65.38 1035 VAL A N 1
ATOM 8301 C CA . VAL A 1 1035 ? -27.379 3.755 28.293 1.00 65.38 1035 VAL A CA 1
ATOM 8302 C C . VAL A 1 1035 ? -28.184 4.773 27.495 1.00 65.38 1035 VAL A C 1
ATOM 8304 O O . VAL A 1 1035 ? -28.850 4.400 26.535 1.00 65.38 1035 VAL A O 1
ATOM 8307 N N . LEU A 1 1036 ? -28.043 6.058 27.830 1.00 57.72 1036 LEU A N 1
ATOM 8308 C CA . LEU A 1 1036 ? -28.587 7.160 27.032 1.00 57.72 1036 LEU A CA 1
ATOM 8309 C C . LEU A 1 1036 ? -27.852 7.302 25.691 1.00 57.72 1036 LEU A C 1
ATOM 8311 O O . LEU A 1 1036 ? -28.464 7.597 24.668 1.00 57.72 1036 LEU A O 1
ATOM 8315 N N . LYS A 1 1037 ? -26.520 7.125 25.673 1.00 57.75 1037 LYS A N 1
ATOM 8316 C CA . LYS A 1 1037 ? -25.719 7.288 24.447 1.00 57.75 1037 LYS A CA 1
ATOM 8317 C C . LYS A 1 1037 ? -24.362 6.597 24.497 1.00 57.75 1037 LYS A C 1
ATOM 8319 O O . LYS A 1 1037 ? -23.749 6.518 25.555 1.00 57.75 1037 LYS A O 1
ATOM 8324 N N . LYS A 1 1038 ? -23.837 6.180 23.336 1.00 55.75 1038 LYS A N 1
ATOM 8325 C CA . LYS A 1 1038 ? -22.480 5.624 23.169 1.00 55.75 1038 LYS A CA 1
ATOM 8326 C C . LYS A 1 1038 ? -21.587 6.550 22.334 1.00 55.75 1038 LYS A C 1
ATOM 8328 O O . LYS A 1 1038 ? -21.696 6.602 21.115 1.00 55.75 1038 LYS A O 1
ATOM 8333 N N . CYS A 1 1039 ? -20.677 7.254 22.987 1.00 47.31 1039 CYS A N 1
ATOM 8334 C CA . CYS A 1 1039 ? -19.876 8.358 22.468 1.00 47.31 1039 CYS A CA 1
ATOM 8335 C C . CYS A 1 1039 ? -18.492 7.944 21.907 1.00 47.31 1039 CYS A C 1
ATOM 8337 O O . CYS A 1 1039 ? -18.029 6.811 22.054 1.00 47.31 1039 CYS A O 1
ATOM 8339 N N . ARG A 1 1040 ? -17.817 8.888 21.235 1.00 48.03 1040 ARG A N 1
ATOM 8340 C CA . ARG A 1 1040 ? -16.497 8.760 20.569 1.00 48.03 1040 ARG A CA 1
ATOM 8341 C C . ARG A 1 1040 ? -15.329 8.603 21.544 1.00 48.03 1040 ARG A C 1
ATOM 8343 O O . ARG A 1 1040 ? -14.343 7.949 21.219 1.00 48.03 1040 ARG A O 1
ATOM 8350 N N . GLY A 1 1041 ? -15.426 9.242 22.705 1.00 47.31 1041 GLY A N 1
ATOM 8351 C CA . GLY A 1 1041 ? -14.353 9.434 23.681 1.00 47.31 1041 GLY A CA 1
ATOM 8352 C C . GLY A 1 1041 ? -14.730 10.547 24.665 1.00 47.31 1041 GLY A C 1
ATOM 8353 O O . GLY A 1 1041 ? -15.844 11.061 24.594 1.00 47.31 1041 GLY A O 1
ATOM 8354 N N . LYS A 1 1042 ? -13.817 10.939 25.569 1.00 60.12 1042 LYS A N 1
ATOM 8355 C CA . LYS A 1 1042 ? -14.144 11.779 26.743 1.00 60.12 1042 LYS A CA 1
ATOM 8356 C C . LYS A 1 1042 ? -14.904 13.077 26.412 1.00 60.12 1042 LYS A C 1
ATOM 8358 O O . LYS A 1 1042 ? -15.887 13.361 27.079 1.00 60.12 1042 LYS A O 1
ATOM 8363 N N . MET A 1 1043 ? -14.507 13.829 25.381 1.00 52.12 1043 MET A N 1
ATOM 8364 C CA . MET A 1 1043 ? -15.195 15.085 25.021 1.00 52.12 1043 MET A CA 1
ATOM 8365 C C . MET A 1 1043 ? -16.620 14.850 24.495 1.00 52.12 1043 MET A C 1
ATOM 8367 O O . MET A 1 1043 ? -17.541 15.552 24.886 1.00 52.12 1043 MET A O 1
ATOM 8371 N N . ASP A 1 1044 ? -16.824 13.820 23.669 1.00 54.81 1044 ASP A N 1
ATOM 8372 C CA . ASP A 1 1044 ? -18.144 13.439 23.133 1.00 54.81 1044 ASP A CA 1
ATOM 8373 C C . ASP A 1 1044 ? -19.035 12.820 24.237 1.00 54.81 1044 ASP A C 1
ATOM 8375 O O . ASP A 1 1044 ? -20.256 12.903 24.158 1.00 54.81 1044 ASP A O 1
ATOM 8379 N N . CYS A 1 1045 ? -18.446 12.250 25.300 1.00 55.59 1045 CYS A N 1
ATOM 8380 C CA . CYS A 1 1045 ? -19.159 11.929 26.543 1.00 55.59 1045 CYS A CA 1
ATOM 8381 C C . CYS A 1 1045 ? -19.594 13.204 27.287 1.00 55.59 1045 CYS A C 1
ATOM 8383 O O . CYS A 1 1045 ? -20.778 13.363 27.546 1.00 55.59 1045 CYS A O 1
ATOM 8385 N N . LEU A 1 1046 ? -18.658 14.109 27.601 1.00 59.22 1046 LEU A N 1
ATOM 8386 C CA . LEU A 1 1046 ? -18.908 15.323 28.394 1.00 59.22 1046 LEU A CA 1
ATOM 8387 C C . LEU A 1 1046 ? -19.923 16.271 27.740 1.00 59.22 1046 LEU A C 1
ATOM 8389 O O . LEU A 1 1046 ? -20.802 16.786 28.420 1.00 59.22 1046 LEU A O 1
ATOM 8393 N N . ILE A 1 1047 ? -19.838 16.472 26.420 1.00 64.31 1047 ILE A N 1
ATOM 8394 C CA . ILE A 1 1047 ? -20.790 17.306 25.669 1.00 64.31 1047 ILE A CA 1
ATOM 8395 C C . ILE A 1 1047 ? -22.206 16.725 25.760 1.00 64.31 1047 ILE A C 1
ATOM 8397 O O . ILE A 1 1047 ? -23.165 17.472 25.928 1.00 64.31 1047 ILE A O 1
ATOM 8401 N N . HIS A 1 1048 ? -22.359 15.401 25.668 1.00 64.19 1048 HIS A N 1
ATOM 8402 C CA . HIS A 1 1048 ? -23.681 14.779 25.746 1.00 64.19 1048 HIS A CA 1
ATOM 8403 C C . HIS A 1 1048 ? -24.193 14.604 27.177 1.00 64.19 1048 HIS A C 1
ATOM 8405 O O . HIS A 1 1048 ? -25.394 14.718 27.374 1.00 64.19 1048 HIS A O 1
ATOM 8411 N N . GLU A 1 1049 ? -23.324 14.426 28.173 1.00 74.00 1049 GLU A N 1
ATOM 8412 C CA . GLU A 1 1049 ? -23.700 14.522 29.589 1.00 74.00 1049 GLU A CA 1
ATOM 8413 C C . GLU A 1 1049 ? -24.237 15.927 29.913 1.00 74.00 1049 GLU A C 1
ATOM 8415 O O . GLU A 1 1049 ? -25.354 16.038 30.404 1.00 74.00 1049 GLU A O 1
ATOM 8420 N N . MET A 1 1050 ? -23.516 16.992 29.536 1.00 73.12 1050 MET A N 1
ATOM 8421 C CA . MET A 1 1050 ? -23.961 18.385 29.695 1.00 73.12 1050 MET A CA 1
ATOM 8422 C C . MET A 1 1050 ? -25.323 18.638 29.032 1.00 73.12 1050 MET A C 1
ATOM 8424 O O . MET A 1 1050 ? -26.207 19.230 29.645 1.00 73.12 1050 MET A O 1
ATOM 8428 N N . LEU A 1 1051 ? -25.506 18.194 27.783 1.00 70.31 1051 LEU A N 1
ATOM 8429 C CA . LEU A 1 1051 ? -26.767 18.385 27.060 1.00 70.31 1051 LEU A CA 1
ATOM 8430 C C . LEU A 1 1051 ? -27.930 17.641 27.728 1.00 70.31 1051 LEU A C 1
ATOM 8432 O O . LEU A 1 1051 ? -28.975 18.248 27.935 1.00 70.31 1051 LEU A O 1
ATOM 8436 N N . PHE A 1 1052 ? -27.749 16.373 28.112 1.00 72.56 1052 PHE A N 1
ATOM 8437 C CA . PHE A 1 1052 ? -28.805 15.606 28.776 1.00 72.56 1052 PHE A CA 1
ATOM 8438 C C . PHE A 1 1052 ? -29.111 16.122 30.195 1.00 72.56 1052 PHE A C 1
ATOM 8440 O O . PHE A 1 1052 ? -30.270 16.117 30.593 1.00 72.56 1052 PHE A O 1
ATOM 8447 N N . ILE A 1 1053 ? -28.120 16.632 30.939 1.00 72.06 1053 ILE A N 1
ATOM 8448 C CA . ILE A 1 1053 ? -28.351 17.292 32.237 1.00 72.06 1053 ILE A CA 1
ATOM 8449 C C . ILE A 1 1053 ? -29.172 18.578 32.058 1.00 72.06 1053 ILE A C 1
ATOM 8451 O O . ILE A 1 1053 ? -30.148 18.773 32.779 1.00 72.06 1053 ILE A O 1
ATOM 8455 N N . ARG A 1 1054 ? -28.839 19.432 31.077 1.00 71.38 1054 ARG A N 1
ATOM 8456 C CA . ARG A 1 1054 ? -29.616 20.653 30.779 1.00 71.38 1054 ARG A CA 1
ATOM 8457 C C . ARG A 1 1054 ? -31.045 20.356 30.313 1.00 71.38 1054 ARG A C 1
ATOM 8459 O O . ARG A 1 1054 ? -31.961 21.084 30.683 1.00 71.38 1054 ARG A O 1
ATOM 8466 N N . GLU A 1 1055 ? -31.217 19.317 29.496 1.00 76.12 1055 GLU A N 1
ATOM 8467 C CA . GLU A 1 1055 ? -32.505 18.888 28.937 1.00 76.12 1055 GLU A CA 1
ATOM 8468 C C . GLU A 1 1055 ? -33.419 18.268 30.006 1.00 76.12 1055 GLU A C 1
ATOM 8470 O O . GLU A 1 1055 ? -34.590 18.627 30.090 1.00 76.12 1055 GLU A O 1
ATOM 8475 N N . GLN A 1 1056 ? -32.890 17.356 30.828 1.00 77.00 1056 GLN A N 1
ATOM 8476 C CA . GLN A 1 1056 ? -33.696 16.483 31.697 1.00 77.00 1056 GLN A CA 1
ATOM 8477 C C . GLN A 1 1056 ? -33.690 16.916 33.172 1.00 77.00 1056 GLN A C 1
ATOM 8479 O O . GLN A 1 1056 ? -34.542 16.468 33.930 1.00 77.00 1056 GLN A O 1
ATOM 8484 N N . LYS A 1 1057 ? -32.769 17.809 33.572 1.00 78.12 1057 LYS A N 1
ATOM 8485 C CA . LYS A 1 1057 ? -32.626 18.372 34.932 1.00 78.12 1057 LYS A CA 1
ATOM 8486 C C . LYS A 1 1057 ? -32.675 17.312 36.062 1.00 78.12 1057 LYS A C 1
ATOM 8488 O O . LYS A 1 1057 ? -33.443 17.480 37.009 1.00 78.12 1057 LYS A O 1
ATOM 8493 N N . PRO A 1 1058 ? -31.871 16.231 35.976 1.00 80.69 1058 PRO A N 1
ATOM 8494 C CA . PRO A 1 1058 ? -31.955 15.081 36.881 1.00 80.69 1058 PRO A CA 1
ATOM 8495 C C . PRO A 1 1058 ? -31.671 15.442 38.348 1.00 80.69 1058 PRO A C 1
ATOM 8497 O O . PRO A 1 1058 ? -30.692 16.131 38.654 1.00 80.69 1058 PRO A O 1
ATOM 8500 N N . LYS A 1 1059 ? -32.504 14.936 39.267 1.00 81.75 1059 LYS A N 1
ATOM 8501 C CA . LYS A 1 1059 ? -32.600 15.404 40.665 1.00 81.75 1059 LYS A CA 1
ATOM 8502 C C . LYS A 1 1059 ? -31.332 15.157 41.500 1.00 81.75 1059 LYS A C 1
ATOM 8504 O O . LYS A 1 1059 ? -31.106 15.862 42.479 1.00 81.75 1059 LYS A O 1
ATOM 8509 N N . LEU A 1 1060 ? -30.493 14.180 41.136 1.00 79.69 1060 LEU A N 1
ATOM 8510 C CA . LEU A 1 1060 ? -29.252 13.839 41.854 1.00 79.69 1060 LEU A CA 1
ATOM 8511 C C . LEU A 1 1060 ? -27.980 14.493 41.267 1.00 79.69 1060 LEU A C 1
ATOM 8513 O O . LEU A 1 1060 ? -26.877 14.224 41.754 1.00 79.69 1060 LEU A O 1
ATOM 8517 N N . ASN A 1 1061 ? -28.085 15.326 40.226 1.00 82.69 1061 ASN A N 1
ATOM 8518 C CA . ASN A 1 1061 ? -26.941 16.041 39.651 1.00 82.69 1061 ASN A CA 1
ATOM 8519 C C . ASN A 1 1061 ? -26.810 17.454 40.244 1.00 82.69 1061 ASN A C 1
ATOM 8521 O O . ASN A 1 1061 ? -27.587 18.347 39.933 1.00 82.69 1061 ASN A O 1
ATOM 8525 N N . THR A 1 1062 ? -25.754 17.689 41.025 1.00 69.81 1062 THR A N 1
ATOM 8526 C CA . THR A 1 1062 ? -25.426 19.017 41.585 1.00 69.81 1062 THR A CA 1
ATOM 8527 C C . THR A 1 1062 ? -24.749 19.970 40.590 1.00 69.81 1062 THR A C 1
ATOM 8529 O O . THR A 1 1062 ? -24.555 21.144 40.894 1.00 69.81 1062 THR A O 1
ATOM 8532 N N . GLN A 1 1063 ? -24.370 19.480 39.405 1.00 66.94 1063 GLN A N 1
ATOM 8533 C CA . GLN A 1 1063 ? -23.771 20.268 38.326 1.00 66.94 1063 GLN A CA 1
ATOM 8534 C C . GLN A 1 1063 ? -24.829 20.591 37.262 1.00 66.94 1063 GLN A C 1
ATOM 8536 O O . GLN A 1 1063 ? -25.521 19.686 36.802 1.00 66.94 1063 GLN A O 1
ATOM 8541 N N . SER A 1 1064 ? -24.919 21.849 36.825 1.00 56.25 1064 SER A N 1
ATOM 8542 C CA . SER A 1 1064 ? -25.731 22.242 35.661 1.00 56.25 1064 SER A CA 1
ATOM 8543 C C . SER A 1 1064 ? -25.033 21.939 34.329 1.00 56.25 1064 SER A C 1
ATOM 8545 O O . SER A 1 1064 ? -25.683 21.552 33.360 1.00 56.25 1064 SER A O 1
ATOM 8547 N N . ASP A 1 1065 ? -23.702 22.066 34.303 1.00 56.25 1065 ASP A N 1
ATOM 8548 C CA . ASP A 1 1065 ? -22.850 21.928 33.120 1.00 56.25 1065 ASP A CA 1
ATOM 8549 C C . ASP A 1 1065 ? -21.660 20.995 33.384 1.00 56.25 1065 ASP A C 1
ATOM 8551 O O . ASP A 1 1065 ? -20.906 21.203 34.333 1.00 56.25 1065 ASP A O 1
ATOM 8555 N N . SER A 1 1066 ? -21.397 20.042 32.482 1.00 53.97 1066 SER A N 1
ATOM 8556 C CA . SER A 1 1066 ? -20.141 19.265 32.492 1.00 53.97 1066 SER A CA 1
ATOM 8557 C C . SER A 1 1066 ? -18.956 20.003 31.841 1.00 53.97 1066 SER A C 1
ATOM 8559 O O . SER A 1 1066 ? -17.806 19.602 32.026 1.00 53.97 1066 SER A O 1
ATOM 8561 N N . ILE A 1 1067 ? -19.218 21.052 31.046 1.00 54.75 1067 ILE A N 1
ATOM 8562 C CA . ILE A 1 1067 ? -18.232 21.967 30.437 1.00 54.75 1067 ILE A CA 1
ATOM 8563 C C . ILE A 1 1067 ? -18.884 23.355 30.316 1.00 54.75 1067 ILE A C 1
ATOM 8565 O O . ILE A 1 1067 ? -19.977 23.460 29.770 1.00 54.75 1067 ILE A O 1
ATOM 8569 N N . ARG A 1 1068 ? -18.205 24.434 30.735 1.00 43.75 1068 ARG A N 1
ATOM 8570 C CA . ARG A 1 1068 ? -18.661 25.809 30.447 1.00 43.75 1068 ARG A CA 1
ATOM 8571 C C . ARG A 1 1068 ? -18.529 26.114 28.950 1.00 43.75 1068 ARG A C 1
ATOM 8573 O O . ARG A 1 1068 ? -17.413 26.196 28.441 1.00 43.75 1068 ARG A O 1
ATOM 8580 N N . ALA A 1 1069 ? -19.648 26.336 28.262 1.00 42.06 1069 ALA A N 1
ATOM 8581 C CA . ALA A 1 1069 ? -19.677 26.761 26.861 1.00 42.06 1069 ALA A CA 1
ATOM 8582 C C . ALA A 1 1069 ? -20.823 27.751 26.593 1.00 42.06 1069 ALA A C 1
ATOM 8584 O O . ALA A 1 1069 ? -21.965 27.509 26.993 1.00 42.06 1069 ALA A O 1
ATOM 8585 N N . LYS A 1 1070 ? -20.534 28.843 25.867 1.00 34.94 1070 LYS A N 1
ATOM 8586 C CA . LYS A 1 1070 ? -21.574 29.673 25.241 1.00 34.94 1070 LYS A CA 1
ATOM 8587 C C . LYS A 1 1070 ? -22.088 28.943 24.000 1.00 34.94 1070 LYS A C 1
ATOM 8589 O O . LYS A 1 1070 ? -21.294 28.553 23.147 1.00 34.94 1070 LYS A O 1
ATOM 8594 N N . VAL A 1 1071 ? -23.402 28.765 23.914 1.00 34.94 1071 VAL A N 1
ATOM 8595 C CA . VAL A 1 1071 ? -24.081 28.177 22.755 1.00 34.94 1071 VAL A CA 1
ATOM 8596 C C . VAL A 1 1071 ? -24.826 29.304 22.054 1.00 34.94 1071 VAL A C 1
ATOM 8598 O O . VAL A 1 1071 ? -25.685 29.932 22.665 1.00 34.94 1071 VAL A O 1
ATOM 8601 N N . PHE A 1 1072 ? -24.477 29.565 20.798 1.00 31.11 1072 PHE A N 1
ATOM 8602 C CA . PHE A 1 1072 ? -25.340 30.319 19.895 1.00 31.11 1072 PHE A CA 1
ATOM 8603 C C . PHE A 1 1072 ? -26.394 29.336 19.376 1.00 31.11 1072 PHE A C 1
ATOM 8605 O O . PHE A 1 1072 ? -26.023 28.260 18.896 1.00 31.11 1072 PHE A O 1
ATOM 8612 N N . ILE A 1 1073 ? -27.667 29.677 19.572 1.00 31.45 1073 ILE A N 1
ATOM 8613 C CA . ILE A 1 1073 ? -28.840 28.908 19.132 1.00 31.45 1073 ILE A CA 1
ATOM 8614 C C . ILE A 1 1073 ? -29.257 29.436 17.758 1.00 31.45 1073 ILE A C 1
ATOM 8616 O O . ILE A 1 1073 ? -29.279 30.679 17.625 1.00 31.45 1073 ILE A O 1
#

Solvent-accessible surface area (backbone atoms only — not comparable to full-atom values): 56504 Å² total; per-residue (Å²): 27,25,66,37,23,44,28,7,31,44,11,45,4,7,39,36,36,16,35,26,4,23,41,33,41,40,12,37,29,49,10,62,23,36,37,28,56,22,15,32,49,62,60,26,43,36,42,22,61,42,47,30,36,56,56,58,38,62,63,76,63,24,66,72,30,46,55,82,88,58,45,61,8,39,64,53,76,36,34,20,36,55,54,74,56,19,24,37,37,43,25,44,42,29,90,48,27,34,40,45,44,47,19,40,57,47,34,80,69,48,54,80,70,37,62,52,98,40,51,59,88,50,72,51,65,47,50,50,53,47,50,72,46,80,45,64,66,72,39,42,54,34,38,36,41,40,58,63,39,44,52,32,37,61,39,72,62,37,39,53,54,50,30,48,68,37,44,54,90,46,43,53,27,72,79,66,79,51,87,69,52,56,45,31,51,39,26,62,45,41,58,30,50,27,36,43,65,30,32,51,96,90,43,33,25,31,30,34,23,16,33,48,41,62,38,67,40,23,69,46,51,47,28,34,44,53,45,51,53,49,58,50,32,52,77,65,72,66,61,54,98,45,62,41,32,45,86,49,49,30,42,35,48,27,76,40,72,67,55,44,51,53,47,52,49,52,58,37,69,71,41,91,62,47,45,67,48,79,50,69,37,59,93,47,33,40,80,51,101,56,30,31,38,36,59,57,66,41,36,41,43,36,24,72,41,72,57,102,32,76,67,65,86,66,87,45,55,88,51,84,57,54,65,66,60,61,54,48,53,55,51,53,52,51,50,50,36,57,56,38,21,69,43,72,63,52,31,47,56,47,52,51,49,51,50,54,36,43,47,75,34,60,42,58,65,69,62,52,52,53,54,52,46,49,69,68,66,54,59,84,80,69,77,76,72,65,86,68,98,77,71,84,89,68,77,81,60,49,71,46,68,43,70,54,85,49,64,69,62,54,49,53,52,44,52,55,32,44,54,51,15,68,75,70,80,45,53,40,46,72,42,64,46,53,88,52,98,58,28,70,59,14,36,46,79,89,64,80,43,46,73,78,34,33,36,26,62,50,76,50,69,49,92,90,50,98,51,74,46,77,53,72,37,82,46,35,38,49,63,52,57,59,58,40,58,74,35,73,66,49,53,72,69,68,83,73,88,80,87,88,82,94,81,88,67,94,83,74,61,89,63,44,42,56,47,47,37,65,72,72,67,62,77,38,76,44,51,33,68,59,51,50,47,40,35,35,72,55,44,65,69,40,65,79,32,27,43,79,51,80,75,72,82,84,91,66,93,69,91,72,74,96,74,83,37,78,65,73,50,33,56,54,52,40,45,48,55,37,59,76,60,37,62,66,77,57,25,65,59,18,53,45,70,50,44,35,73,24,41,60,48,68,25,43,34,82,86,45,96,68,80,43,47,42,54,28,34,29,62,74,31,6,24,24,21,48,40,36,12,45,47,26,46,67,50,28,68,58,19,33,35,79,55,10,8,38,56,29,17,36,29,33,41,44,49,46,69,42,76,43,62,67,71,44,40,55,35,32,32,38,38,61,67,47,49,54,34,31,63,38,72,59,38,40,48,54,50,35,46,68,34,45,51,90,44,35,59,22,50,21,37,58,52,87,66,50,61,68,47,49,43,46,47,54,28,22,32,25,5,63,24,61,28,29,48,93,88,42,43,31,22,36,59,41,18,29,35,41,16,17,43,49,17,8,42,40,41,30,30,44,53,32,50,52,46,58,49,32,53,78,65,71,67,63,53,97,41,52,17,40,24,82,33,55,24,37,33,48,27,75,40,71,66,55,45,52,54,48,50,50,53,60,36,69,71,40,94,61,49,42,65,47,78,49,70,41,57,96,48,28,34,66,62,70,28,13,22,40,32,58,56,66,39,33,41,40,30,37,64,21,64,59,95,78,68,79,80,58,60,47,44,62,82,55,78,52,50,46,53,65,17,8,60,29,40,47,42,27,37,45,20,23,53,24,33,24,14,41,70,59,51,26,50,70,21,45,48,49,37,54,52,54,40,46,74,36,60,40,58,63,75,57,52,49,53,47,53,44,51,56,61,54,45,32,44,52,78,18,79,67,65,88,77,81,88,60,77,92,55,74,81,60,52,69,44,40,22,37,38,84,46,65,69,59,53,48,49,54,53,44,52,39,37,52,51,17,68,75,72,81,43,52,38,44,68,46,64,47,47,84,55,69,62,46,76,54,57,77,77,86,83,73,77,71,59,60,63,37,43,20,22,23,31,35,41,46,46,96,87,48,92,54,22,35,73,45,67,39,67,37,33,44,57,61,51,57,64,55,34,60,82,34,72,64,29,48,46,38,43,77,79,66,67,51,75,83,67,75,57,72,74,43,47,49,77,71,40,73,40,90,40,72,65,55,21,37,56,50,37,22,49,50,37,63,74,66,62,36,74,65,50,94,61,71,59,68,62,96,73,91,78,89,128

InterPro domains:
  IPR000305 GIY-YIG endonuclease [PS50164] (978-1062)
  IPR000477 Reverse transcriptase domain [PF00078] (83-270)
  IPR000477 Reverse transcriptase domain [PF00078] (608-795)
  IPR000477 Reverse transcriptase domain [PS50878] (59-293)
  IPR000477 Reverse transcriptase domain [PS50878] (584-818)
  IPR013087 Zinc finger C2H2-type [PS00028] (462-484)
  IPR013087 Zinc finger C2H2-type [PS00028] (987-1009)
  IPR058912 Helix-turn-helix domain, animal [PF26215] (314-372)
  IPR058912 Helix-turn-helix domain, animal [PF26215] (839-897)

Secondary structure (DSSP, 8-state):
--SGGGTSSTTTTTTS-TTSEEEE------SBS---SS--HHHHTTTTHHHHHHHHS-HHHHHHH--SS---EEB--EE---STT--EE--B--TTSSTHHHHHHHHHHHGGGG--TTB---HHHHHHHHHH----TTPEEEEEEETTHHHHS-HHHHHHHHHHHHHGGGHHHHHHT----HHHHHHHHHTTSSS-EEEETTEEEEE-SS--TTSTTHHHHHHHHHHHHHHHHHHTT-S-SSEEEETTEEEEEESSHHHHHHHHHHHHHS-TT--EEEEE-BTTEEEEBTEEEEEETTEEEEEE---TT-------TTSSS-HHHHHHHHHHHHHHHHHH-SSHHHHHHHHHHHHHHHHHTT--HHHHHHHHHHHHHS-GGGGG----S--TTPPPPEEEEEEP--HHHHHHHHHHHHHHHHHHTS-EEEEEE---TTSS--------SGGG--SEEEEEE-SSSS-EEEEEESS-THHHHHHHHTSTHHHHTTS---S---SS-TT--TTEEEE--SSSSS-EEEEHHHHHHHHHHTTTT-TTTEEE---SPP--SSS--SS--HHHHHHHHHHHHHHHHS-HHHHHHHS-SS---EEEEEEE-TTSSS--EEEEE-SS--SSTTTGGGTHHHHGGGS--TT----TTSTHHHHHHSPPPTTPEEEEEEETTHHHHS-HHHHHHHHHHHHHGGGHHHHTTT----HHHHHHHTTTSSBS--EEETTEEEEE-SS--TT-SHHHHHHHHHHHHHHHHHHHTT-S-SSB--SSS-EEEEESSHHHHHHHHHHHHHS-TT--EEEEE-BTTEE-GGGEEEEEETTEEEEEE---TT-------TTSSS-TTTTTTTHHHHHHTTTSS-SSHHHHHHHHHHHHHHHHHTT--HHHHHHHHHHHHHS-TTTT--------TTS---EEEEEE---HHHHHHHHHHHHHHHHHHTS-EEEEEE---THHHH-------TTTS--SEEEEEE-SSSS-EEEEEESS-HHHHHHHHTTSHHHHHHHHTT---SSSGGGSEEEEEE-SSHHHHHHHHHHHHHHH--TT---S-SS------

Radius of gyration: 31.81 Å; Cα contacts (8 Å, |Δi|>4): 2166; chains: 1; bounding box: 92×81×91 Å